Protein 6JBH (pdb70)

InterPro domains:
  IPR003439 ABC transporter-like, ATP-binding domain [PF00005] (40-171)
  IPR003439 ABC transporter-like, ATP-binding domain [PS50893] (22-243)
  IPR003593 AAA+ ATPase domain [SM00382] (49-235)
  IPR015860 ABC transporter, teichoic acids export TagH-like [cd03220] (5-225)
  IPR017871 ABC transporter-like, conserved site [PS00211] (144-158)
  IPR027417 P-loop containing nucleoside triphosphate hydrolase [G3DSA:3.40.50.300] (2-268)
  IPR027417 P-loop containing nucleoside triphosphate hydrolase [SSF52540] (35-234)
  IPR050683 Bacterial Polysaccharide Export ATP-binding [PTHR46743] (2-261)

Foldseek 3Di:
DLQKQWWFFWAWDFADPDDDAPPPDDPPRDDDTGTFILAGTDGDTCHLPQEAEEEEDCVSVRVVVVVVQVVPDDTPDTDMDGAQADPAFQALHQADQPAALVVSLVRVLVVLPDDPVVSVVLPPVLCVLLVPPPRRHPGPPPDDPLSSRSNSRSNRLPRPTAAYEEEAPQQVHDVVNSVVSVVSVVVSSVVRGYYYYYYHPPVVCVVPFFWYWYDDSNDTDDTDTNDPVVVVVVVVVCCVVVCVPPCVVPVVVVVVVVVVVSDD/DLQKQWWFFWAWDFADPDDDAPPPDDPPRDDDTGTFILAGTDGDTCHLPQEAEEEEDCVSVRVVVVVVQVVPDDTPDTDMDGAQADPAFQALHQADQPAALVVSLVRVLVVLPDDPVVSVVLPPVLCVLLVPPPRRHPGPPPDDPLSSRSNSRSNRLPRPTAAYEEEAPQQVHDVVNSVVSVVSVVVSSVVRGYYYYYYHPPVVCVVPFFWYWYDDSNDTDDTDTNDPVVVVVVVVVCCVVVCVPPCVVPVVVVVVVVVVVSDD/DDPLVVLVVQCVVCVVVLPPCLCVVVCVPQHPPDPDGDCLQVVVVVVLVVLCVVQCVVPVDVAPPDPDGGVLLQVLLVLLLSLQLVLLLCLLCQQVPCPVVVVVDDGACLSRSLSPSVSCVVSCVVNVVPVLVVVCPPPDRQPPVDLPPPVLVVLSSLQRSLLSLCSHLVCLVPVCCSVVVNCVSVVVPPLAPSRDDLVPDDPPVSVVSCLPVSNVSSVVSSCSPPNPRPPCVVPVVCVVVSVVVSVVSSRVSSVSCVVCVPPSPVD/DDLLVVLVVQCVVCVVVLPPCLCVVVCVPQHPPDPDGDCLQVVVVVVLVVLCVVQCVVPVDVAPPDPDGGVLLQVLLVLLLSLQLVLLLCLLCQQVPCPVVVVVDDGACLSRSLSPSVSCVVSCVVNVVPVLVVVCPPPDRQPPVDLPPPVLVVLSSLQRSLLSLCSHLVCLVPVCCSVVVNCVSVVVVPLAPSRDDLVPDDPPVSVVSCLPVSNVSSVVSSCSPPNPRPPCVVPVVCVVVSVVVSVVSSRVSSVSCVVCVPPSPVD

B-factor: mean 102.78, std 26.48, range [62.21, 234.4]

Structure (mmCIF, N/CA/C/O backbone):
data_6JBH
#
_entry.id   6JBH
#
_cell.length_a   1
_cell.length_b   1
_cell.length_c   1
_cell.angle_alpha   90.00
_cell.angle_beta   90.00
_cell.angle_gamma   90.00
#
_symmetry.space_group_name_H-M   'P 1'
#
loop_
_entity.id
_entity.type
_entity.pdbx_description
1 polymer TarH
2 polymer TarG
#
loop_
_atom_site.group_PDB
_atom_site.id
_atom_site.type_symbol
_atom_site.label_atom_id
_atom_site.label_alt_id
_atom_site.label_comp_id
_atom_site.label_asym_id
_atom_site.label_entity_id
_atom_site.label_seq_id
_atom_site.pdbx_PDB_ins_code
_atom_site.Cartn_x
_atom_site.Cartn_y
_atom_site.Cartn_z
_atom_site.occupancy
_atom_site.B_iso_or_equiv
_atom_site.auth_seq_id
_atom_site.auth_comp_id
_atom_site.auth_asym_id
_atom_site.auth_atom_id
_atom_site.pdbx_PDB_model_num
ATOM 1 N N . GLU A 1 2 ? 169.739 143.519 168.339 1.00 142.72 2 GLU A N 1
ATOM 2 C CA . GLU A 1 2 ? 170.187 144.138 169.578 1.00 142.72 2 GLU A CA 1
ATOM 3 C C . GLU A 1 2 ? 169.147 145.180 169.988 1.00 142.72 2 GLU A C 1
ATOM 4 O O . GLU A 1 2 ? 168.808 146.059 169.189 1.00 142.72 2 GLU A O 1
ATOM 10 N N . HIS A 1 3 ? 168.604 144.994 171.201 1.00 138.72 3 HIS A N 1
ATOM 11 C CA . HIS A 1 3 ? 167.526 145.763 171.847 1.00 138.72 3 HIS A CA 1
ATOM 12 C C . HIS A 1 3 ? 166.151 145.528 171.211 1.00 138.72 3 HIS A C 1
ATOM 13 O O . HIS A 1 3 ? 165.147 146.113 171.628 1.00 138.72 3 HIS A O 1
ATOM 20 N N . ALA A 1 4 ? 166.131 144.697 170.171 1.00 131.37 4 ALA A N 1
ATOM 21 C CA . ALA A 1 4 ? 165.015 143.913 169.626 1.00 131.37 4 ALA A CA 1
ATOM 22 C C . ALA A 1 4 ? 163.998 144.757 168.850 1.00 131.37 4 ALA A C 1
ATOM 23 O O . ALA A 1 4 ? 163.215 144.167 168.102 1.00 131.37 4 ALA A O 1
ATOM 25 N N . VAL A 1 5 ? 164.022 146.089 168.950 1.00 126.60 5 VAL A N 1
ATOM 26 C CA . VAL A 1 5 ? 163.399 146.999 167.982 1.00 126.60 5 VAL A CA 1
ATOM 27 C C . VAL A 1 5 ? 164.246 148.262 167.933 1.00 126.60 5 VAL A C 1
ATOM 28 O O . VAL A 1 5 ? 164.892 148.638 168.916 1.00 126.60 5 VAL A O 1
ATOM 32 N N . ILE A 1 6 ? 164.233 148.929 166.781 1.00 126.47 6 ILE A N 1
ATOM 33 C CA . ILE A 1 6 ? 164.872 150.235 166.623 1.00 126.47 6 ILE A CA 1
ATOM 34 C C . ILE A 1 6 ? 163.756 151.183 166.177 1.00 126.47 6 ILE A C 1
ATOM 35 O O . ILE A 1 6 ? 163.936 152.012 165.279 1.00 126.47 6 ILE A O 1
ATOM 40 N N . VAL A 1 7 ? 162.558 150.987 166.737 1.00 120.52 7 VAL A N 1
ATOM 41 C CA . VAL A 1 7 ? 161.384 151.804 166.419 1.00 120.52 7 VAL A CA 1
ATOM 42 C C . VAL A 1 7 ? 161.649 153.259 166.779 1.00 120.52 7 VAL A C 1
ATOM 43 O O . VAL A 1 7 ? 161.945 153.579 167.935 1.00 120.52 7 VAL A O 1
ATOM 47 N N . GLU A 1 8 ? 161.548 154.142 165.789 1.00 125.40 8 GLU A N 1
ATOM 48 C CA . GLU A 1 8 ? 161.860 155.552 165.981 1.00 125.40 8 GLU A CA 1
ATOM 49 C C . GLU A 1 8 ? 161.000 156.429 165.074 1.00 125.40 8 GLU A C 1
ATOM 50 O O . GLU A 1 8 ? 161.063 156.327 163.842 1.00 125.40 8 GLU A O 1
ATOM 56 N N . ASN A 1 9 ? 160.171 157.271 165.708 1.00 123.21 9 ASN A N 1
ATOM 57 C CA . ASN A 1 9 ? 159.439 158.376 165.080 1.00 123.21 9 ASN A CA 1
ATOM 58 C C . ASN A 1 9 ? 158.536 157.915 163.942 1.00 123.21 9 ASN A C 1
ATOM 59 O O . ASN A 1 9 ? 158.525 158.502 162.859 1.00 123.21 9 ASN A O 1
ATOM 64 N N . VAL A 1 10 ? 157.783 156.855 164.187 1.00 114.45 10 VAL A N 1
ATOM 65 C CA . VAL A 1 10 ? 157.044 156.197 163.120 1.00 114.45 10 VAL A CA 1
ATOM 66 C C . VAL A 1 10 ? 155.744 156.943 162.869 1.00 114.45 10 VAL A C 1
ATOM 67 O O . VAL A 1 10 ? 154.979 157.220 163.800 1.00 114.45 10 VAL A O 1
ATOM 71 N N . THR A 1 11 ? 155.503 157.290 161.611 1.00 106.93 11 THR A N 1
ATOM 72 C CA . THR A 1 11 ? 154.242 157.861 161.174 1.00 106.93 11 THR A CA 1
ATOM 73 C C . THR A 1 11 ? 153.702 157.052 160.007 1.00 106.93 11 THR A C 1
ATOM 74 O O . THR A 1 11 ? 154.465 156.541 159.184 1.00 106.93 11 THR A O 1
ATOM 78 N N . LYS A 1 12 ? 152.381 156.948 159.930 1.00 93.68 12 LYS A N 1
ATOM 79 C CA . LYS A 1 12 ? 151.746 156.275 158.810 1.00 93.68 12 LYS A CA 1
ATOM 80 C C . LYS A 1 12 ? 150.440 156.975 158.485 1.00 93.68 12 LYS A C 1
ATOM 81 O O . LYS A 1 12 ? 149.680 157.335 159.387 1.00 93.68 12 LYS A O 1
ATOM 87 N N . LYS A 1 13 ? 150.191 157.172 157.193 1.00 90.54 13 LYS A N 1
ATOM 88 C CA . LYS A 1 13 ? 148.994 157.856 156.725 1.00 90.54 13 LYS A CA 1
ATOM 89 C C . LYS A 1 13 ? 148.469 157.197 155.458 1.00 90.54 13 LYS A C 1
ATOM 90 O O . LYS A 1 13 ? 149.181 157.100 154.455 1.00 90.54 13 LYS A O 1
ATOM 96 N N . TYR A 1 14 ? 147.238 156.701 155.515 1.00 82.15 14 TYR A N 1
ATOM 97 C CA . TYR A 1 14 ? 146.471 156.409 154.314 1.00 82.15 14 TYR A CA 1
ATOM 98 C C . TYR A 1 14 ? 145.314 157.394 154.296 1.00 82.15 14 TYR A C 1
ATOM 99 O O . TYR A 1 14 ? 144.533 157.452 155.250 1.00 82.15 14 TYR A O 1
ATOM 108 N N . LYS A 1 15 ? 145.235 158.196 153.239 1.00 111.09 15 LYS A N 1
ATOM 109 C CA . LYS A 1 15 ? 144.497 159.450 153.287 1.00 111.09 15 LYS A CA 1
ATOM 110 C C . LYS A 1 15 ? 143.074 159.313 152.760 1.00 111.09 15 LYS A C 1
ATOM 111 O O . LYS A 1 15 ? 142.716 158.350 152.081 1.00 111.09 15 LYS A O 1
ATOM 117 N N . LEU A 1 16 ? 142.274 160.330 153.066 1.00 118.02 16 LEU A N 1
ATOM 118 C CA . LEU A 1 16 ? 140.831 160.268 152.900 1.00 118.02 16 LEU A CA 1
ATOM 119 C C . LEU A 1 16 ? 140.438 160.681 151.490 1.00 118.02 16 LEU A C 1
ATOM 120 O O . LEU A 1 16 ? 140.900 161.704 150.978 1.00 118.02 16 LEU A O 1
ATOM 125 N N . PHE A 1 17 ? 139.538 159.908 150.888 1.00 127.23 17 PHE A N 1
ATOM 126 C CA . PHE A 1 17 ? 138.966 160.197 149.573 1.00 127.23 17 PHE A CA 1
ATOM 127 C C . PHE A 1 17 ? 137.449 160.257 149.715 1.00 127.23 17 PHE A C 1
ATOM 128 O O . PHE A 1 17 ? 136.791 159.220 149.834 1.00 127.23 17 PHE A O 1
ATOM 136 N N . LYS A 1 18 ? 136.899 161.475 149.684 1.00 140.58 18 LYS A N 1
ATOM 137 C CA . LYS A 1 18 ? 135.474 161.670 149.943 1.00 140.58 18 LYS A CA 1
ATOM 138 C C . LYS A 1 18 ? 134.617 161.137 148.802 1.00 140.58 18 LYS A C 1
ATOM 139 O O . LYS A 1 18 ? 133.463 160.749 149.017 1.00 140.58 18 LYS A O 1
ATOM 145 N N . ARG A 1 19 ? 135.172 161.074 147.603 1.00 153.32 19 ARG A N 1
ATOM 146 C CA . ARG A 1 19 ? 134.499 160.577 146.413 1.00 153.32 19 ARG A CA 1
ATOM 147 C C . ARG A 1 19 ? 135.235 159.332 145.924 1.00 153.32 19 ARG A C 1
ATOM 148 O O . ARG A 1 19 ? 136.024 158.724 146.656 1.00 153.32 19 ARG A O 1
ATOM 156 N N . THR A 1 20 ? 134.935 158.938 144.685 1.00 153.62 20 THR A N 1
ATOM 157 C CA . THR A 1 20 ? 135.507 157.756 144.051 1.00 153.62 20 THR A CA 1
ATOM 158 C C . THR A 1 20 ? 137.032 157.867 143.912 1.00 153.62 20 THR A C 1
ATOM 159 O O . THR A 1 20 ? 137.649 158.901 144.193 1.00 153.62 20 THR A O 1
ATOM 163 N N . SER A 1 21 ? 137.633 156.774 143.438 1.00 155.34 21 SER A N 1
ATOM 164 C CA . SER A 1 21 ? 139.067 156.537 143.553 1.00 155.34 21 SER A CA 1
ATOM 165 C C . SER A 1 21 ? 139.877 157.483 142.661 1.00 155.34 21 SER A C 1
ATOM 166 O O . SER A 1 21 ? 139.335 158.343 141.959 1.00 155.34 21 SER A O 1
ATOM 169 N N . GLU A 1 22 ? 141.200 157.275 142.683 1.00 158.65 22 GLU A N 1
ATOM 170 C CA . GLU A 1 22 ? 142.206 158.258 142.277 1.00 158.65 22 GLU A CA 1
ATOM 171 C C . GLU A 1 22 ? 142.058 158.663 140.813 1.00 158.65 22 GLU A C 1
ATOM 172 O O . GLU A 1 22 ? 141.442 157.962 140.006 1.00 158.65 22 GLU A O 1
ATOM 178 N N . ARG A 1 23 ? 142.647 159.823 140.491 1.00 167.24 23 ARG A N 1
ATOM 179 C CA . ARG A 1 23 ? 142.332 160.611 139.290 1.00 167.24 23 ARG A CA 1
ATOM 180 C C . ARG A 1 23 ? 140.832 160.880 139.195 1.00 167.24 23 ARG A C 1
ATOM 181 O O . ARG A 1 23 ? 140.235 160.855 138.117 1.00 167.24 23 ARG A O 1
ATOM 189 N N . LEU A 1 24 ? 140.220 161.143 140.354 1.00 178.57 24 LEU A N 1
ATOM 190 C CA . LEU A 1 24 ? 138.816 161.536 140.411 1.00 178.57 24 LEU A CA 1
ATOM 191 C C . LEU A 1 24 ? 138.606 162.929 139.834 1.00 178.57 24 LEU A C 1
ATOM 192 O O . LEU A 1 24 ? 137.516 163.240 139.341 1.00 178.57 24 LEU A O 1
ATOM 197 N N . LEU A 1 25 ? 139.635 163.776 139.890 1.00 198.12 25 LEU A N 1
ATOM 198 C CA . LEU A 1 25 ? 139.566 165.116 139.325 1.00 198.12 25 LEU A CA 1
ATOM 199 C C . LEU A 1 25 ? 140.875 165.530 138.663 1.00 198.12 25 LEU A C 1
ATOM 200 O O . LEU A 1 25 ? 141.029 166.708 138.316 1.00 198.12 25 LEU A O 1
ATOM 205 N N . ASP A 1 26 ? 141.809 164.607 138.466 1.00 209.14 26 ASP A N 1
ATOM 206 C CA . ASP A 1 26 ? 143.196 164.963 138.218 1.00 209.14 26 ASP A CA 1
ATOM 207 C C . ASP A 1 26 ? 143.490 165.129 136.727 1.00 209.14 26 ASP A C 1
ATOM 208 O O . ASP A 1 26 ? 142.701 164.762 135.853 1.00 209.14 26 ASP A O 1
ATOM 213 N N . MET A 1 27 ? 144.656 165.705 136.456 1.00 228.34 27 MET A N 1
ATOM 214 C CA . MET A 1 27 ? 145.181 166.019 135.134 1.00 228.34 27 MET A CA 1
ATOM 215 C C . MET A 1 27 ? 146.492 165.229 134.986 1.00 228.34 27 MET A C 1
ATOM 216 O O . MET A 1 27 ? 146.754 164.303 135.762 1.00 228.34 27 MET A O 1
ATOM 221 N N . ILE A 1 28 ? 147.291 165.561 133.960 1.00 230.21 28 ILE A N 1
ATOM 222 C CA . ILE A 1 28 ? 148.596 164.934 133.723 1.00 230.21 28 ILE A CA 1
ATOM 223 C C . ILE A 1 28 ? 149.537 165.099 134.922 1.00 230.21 28 ILE A C 1
ATOM 224 O O . ILE A 1 28 ? 150.403 164.245 135.162 1.00 230.21 28 ILE A O 1
ATOM 229 N N . LEU A 1 29 ? 149.367 166.163 135.708 1.00 229.02 29 LEU A N 1
ATOM 230 C CA . LEU A 1 29 ? 150.067 166.270 136.983 1.00 229.02 29 LEU A CA 1
ATOM 231 C C . LEU A 1 29 ? 149.527 165.220 137.948 1.00 229.02 29 LEU A C 1
ATOM 232 O O . LEU A 1 29 ? 148.313 165.163 138.176 1.00 229.02 29 LEU A O 1
ATOM 237 N N . PRO A 1 30 ? 150.387 164.376 138.531 1.00 227.62 30 PRO A N 1
ATOM 238 C CA . PRO A 1 30 ? 149.900 163.242 139.335 1.00 227.62 30 PRO A CA 1
ATOM 239 C C . PRO A 1 30 ? 149.321 163.617 140.694 1.00 227.62 30 PRO A C 1
ATOM 240 O O . PRO A 1 30 ? 148.884 162.716 141.421 1.00 227.62 30 PRO A O 1
ATOM 244 N N . GLY A 1 31 ? 149.303 164.894 141.066 1.00 218.42 31 GLY A N 1
ATOM 245 C CA . GLY A 1 31 ? 148.769 165.275 142.361 1.00 218.42 31 GLY A CA 1
ATOM 246 C C . GLY A 1 31 ? 147.254 165.176 142.399 1.00 218.42 31 GLY A C 1
ATOM 247 O O . GLY A 1 31 ? 146.561 165.499 141.433 1.00 218.42 31 GLY A O 1
ATOM 248 N N . GLY A 1 32 ? 146.739 164.713 143.538 1.00 202.63 32 GLY A N 1
ATOM 249 C CA . GLY A 1 32 ? 145.319 164.601 143.768 1.00 202.63 32 GLY A CA 1
ATOM 250 C C . GLY A 1 32 ? 144.842 165.562 144.848 1.00 202.63 32 GLY A C 1
ATOM 251 O O . GLY A 1 32 ? 145.624 166.184 145.566 1.00 202.63 32 GLY A O 1
ATOM 252 N N . TYR A 1 33 ? 143.520 165.670 144.952 1.00 187.87 33 TYR A N 1
ATOM 253 C CA . TYR A 1 33 ? 142.861 166.555 145.911 1.00 187.87 33 TYR A CA 1
ATOM 254 C C . TYR A 1 33 ? 142.050 165.693 146.876 1.00 187.87 33 TYR A C 1
ATOM 255 O O . TYR A 1 33 ? 140.867 165.428 146.651 1.00 187.87 33 TYR A O 1
ATOM 264 N N . GLY A 1 34 ? 142.701 165.250 147.955 1.00 154.33 34 GLY A N 1
ATOM 265 C CA . GLY A 1 34 ? 142.044 164.472 148.978 1.00 154.33 34 GLY A CA 1
ATOM 266 C C . GLY A 1 34 ? 142.458 164.955 150.356 1.00 154.33 34 GLY A C 1
ATOM 267 O O . GLY A 1 34 ? 143.503 165.584 150.530 1.00 154.33 34 GLY A O 1
ATOM 268 N N . GLU A 1 35 ? 141.623 164.642 151.335 1.00 127.31 35 GLU A N 1
ATOM 269 C CA . GLU A 1 35 ? 141.810 165.138 152.688 1.00 127.31 35 GLU A CA 1
ATOM 270 C C . GLU A 1 35 ? 142.824 164.266 153.413 1.00 127.31 35 GLU A C 1
ATOM 271 O O . GLU A 1 35 ? 142.840 163.043 153.249 1.00 127.31 35 GLU A O 1
ATOM 277 N N . ASP A 1 36 ? 143.679 164.908 154.200 1.00 118.48 36 ASP A N 1
ATOM 278 C CA . ASP A 1 36 ? 144.753 164.204 154.880 1.00 118.48 36 ASP A CA 1
ATOM 279 C C . ASP A 1 36 ? 144.233 163.484 156.119 1.00 118.48 36 ASP A C 1
ATOM 280 O O . ASP A 1 36 ? 143.314 163.959 156.788 1.00 118.48 36 ASP A O 1
ATOM 285 N N . PHE A 1 37 ? 144.833 162.334 156.431 1.00 108.07 37 PHE A N 1
ATOM 286 C CA . PHE A 1 37 ? 144.499 161.605 157.652 1.00 108.07 37 PHE A CA 1
ATOM 287 C C . PHE A 1 37 ? 145.683 160.765 158.097 1.00 108.07 37 PHE A C 1
ATOM 288 O O . PHE A 1 37 ? 146.081 159.832 157.394 1.00 108.07 37 PHE A O 1
ATOM 296 N N . TYR A 1 38 ? 146.224 161.079 159.266 1.00 105.72 38 TYR A N 1
ATOM 297 C CA . TYR A 1 38 ? 147.270 160.264 159.855 1.00 105.72 38 TYR A CA 1
ATOM 298 C C . TYR A 1 38 ? 146.656 159.095 160.612 1.00 105.72 38 TYR A C 1
ATOM 299 O O . TYR A 1 38 ? 145.470 159.092 160.939 1.00 105.72 38 TYR A O 1
ATOM 308 N N . ALA A 1 39 ? 147.484 158.086 160.876 1.00 103.86 39 ALA A N 1
ATOM 309 C CA . ALA A 1 39 ? 147.058 156.948 161.681 1.00 103.86 39 ALA A CA 1
ATOM 310 C C . ALA A 1 39 ? 148.086 156.639 162.757 1.00 103.86 39 ALA A C 1
ATOM 311 O O . ALA A 1 39 ? 147.748 156.089 163.808 1.00 103.86 39 ALA A O 1
ATOM 313 N N . LEU A 1 40 ? 149.345 156.975 162.500 1.00 103.02 40 LEU A N 1
ATOM 314 C CA . LEU A 1 40 ? 150.402 156.891 163.494 1.00 103.02 40 LEU A CA 1
ATOM 315 C C . LEU A 1 40 ? 151.217 158.171 163.450 1.00 103.02 40 LEU A C 1
ATOM 316 O O . LEU A 1 40 ? 151.369 158.787 162.395 1.00 103.02 40 LEU A O 1
ATOM 321 N N . ARG A 1 41 ? 151.711 158.592 164.613 1.00 120.87 41 ARG A N 1
ATOM 322 C CA . ARG A 1 41 ? 152.418 159.864 164.737 1.00 120.87 41 ARG A CA 1
ATOM 323 C C . ARG A 1 41 ? 153.549 159.699 165.739 1.00 120.87 41 ARG A C 1
ATOM 324 O O . ARG A 1 41 ? 153.291 159.639 166.945 1.00 120.87 41 ARG A O 1
ATOM 332 N N . ASN A 1 42 ? 154.782 159.612 165.232 1.00 119.50 42 ASN A N 1
ATOM 333 C CA . ASN A 1 42 ? 156.014 159.824 166.000 1.00 119.50 42 ASN A CA 1
ATOM 334 C C . ASN A 1 42 ? 156.172 158.809 167.132 1.00 119.50 42 ASN A C 1
ATOM 335 O O . ASN A 1 42 ? 156.271 159.157 168.308 1.00 119.50 42 ASN A O 1
ATOM 340 N N . VAL A 1 43 ? 156.187 157.539 166.757 1.00 119.97 43 VAL A N 1
ATOM 341 C CA . VAL A 1 43 ? 156.257 156.446 167.715 1.00 119.97 43 VAL A CA 1
ATOM 342 C C . VAL A 1 43 ? 157.699 155.971 167.808 1.00 119.97 43 VAL A C 1
ATOM 343 O O . VAL A 1 43 ? 158.341 155.701 166.785 1.00 119.97 43 VAL A O 1
ATOM 347 N N . SER A 1 44 ? 158.214 155.880 169.032 1.00 117.45 44 SER A N 1
ATOM 348 C CA . SER A 1 44 ? 159.598 155.495 169.272 1.00 117.45 44 SER A CA 1
ATOM 349 C C . SER A 1 44 ? 159.661 154.727 170.580 1.00 117.45 44 SER A C 1
ATOM 350 O O . SER A 1 44 ? 159.343 155.284 171.633 1.00 117.45 44 SER A O 1
ATOM 353 N N . PHE A 1 45 ? 160.070 153.463 170.525 1.00 107.19 45 PHE A N 1
ATOM 354 C CA . PHE A 1 45 ? 160.240 152.692 171.747 1.00 107.19 45 PHE A CA 1
ATOM 355 C C . PHE A 1 45 ? 161.296 151.620 171.527 1.00 107.19 45 PHE A C 1
ATOM 356 O O . PHE A 1 45 ? 161.774 151.404 170.412 1.00 107.19 45 PHE A O 1
ATOM 364 N N . THR A 1 46 ? 161.643 150.942 172.613 1.00 122.89 46 THR A N 1
ATOM 365 C CA . THR A 1 46 ? 162.688 149.933 172.635 1.00 122.89 46 THR A CA 1
ATOM 366 C C . THR A 1 46 ? 162.132 148.689 173.327 1.00 122.89 46 THR A C 1
ATOM 367 O O . THR A 1 46 ? 161.247 148.779 174.180 1.00 122.89 46 THR A O 1
ATOM 371 N N . ALA A 1 47 ? 162.640 147.516 172.948 1.00 132.63 47 ALA A N 1
ATOM 372 C CA . ALA A 1 47 ? 162.131 146.258 173.485 1.00 132.63 47 ALA A CA 1
ATOM 373 C C . ALA A 1 47 ? 163.163 145.418 174.215 1.00 132.63 47 ALA A C 1
ATOM 374 O O . ALA A 1 47 ? 162.786 144.364 174.732 1.00 132.63 47 ALA A O 1
ATOM 376 N N . ASP A 1 48 ? 164.447 145.807 174.181 1.00 136.76 48 ASP A N 1
ATOM 377 C CA . ASP A 1 48 ? 165.606 145.334 174.969 1.00 136.76 48 ASP A CA 1
ATOM 378 C C . ASP A 1 48 ? 165.615 143.832 175.276 1.00 136.76 48 ASP A C 1
ATOM 379 O O . ASP A 1 48 ? 165.895 143.407 176.400 1.00 136.76 48 ASP A O 1
ATOM 384 N N . LYS A 1 49 ? 165.239 143.049 174.248 1.00 123.81 49 LYS A N 1
ATOM 385 C CA . LYS A 1 49 ? 165.115 141.588 174.149 1.00 123.81 49 LYS A CA 1
ATOM 386 C C . LYS A 1 49 ? 163.902 141.052 174.917 1.00 123.81 49 LYS A C 1
ATOM 387 O O . LYS A 1 49 ? 163.418 139.955 174.617 1.00 123.81 49 LYS A O 1
ATOM 393 N N . GLY A 1 50 ? 163.340 141.871 175.815 1.00 122.43 50 GLY A N 1
ATOM 394 C CA . GLY A 1 50 ? 162.061 141.712 176.491 1.00 122.43 50 GLY A CA 1
ATOM 395 C C . GLY A 1 50 ? 161.695 140.342 177.013 1.00 122.43 50 GLY A C 1
ATOM 396 O O . GLY A 1 50 ? 162.565 139.511 177.286 1.00 122.43 50 GLY A O 1
ATOM 397 N N . ASP A 1 51 ? 160.398 140.115 177.192 1.00 118.97 51 ASP A N 1
ATOM 398 C CA . ASP A 1 51 ? 159.815 138.797 177.007 1.00 118.97 51 ASP A CA 1
ATOM 399 C C . ASP A 1 51 ? 158.543 138.920 176.186 1.00 118.97 51 ASP A C 1
ATOM 400 O O . ASP A 1 51 ? 158.327 138.151 175.246 1.00 118.97 51 ASP A O 1
ATOM 405 N N . VAL A 1 52 ? 157.733 139.929 176.492 1.00 102.25 52 VAL A N 1
ATOM 406 C CA . VAL A 1 52 ? 156.373 140.023 175.981 1.00 102.25 52 VAL A CA 1
ATOM 407 C C . VAL A 1 52 ? 155.850 141.433 176.224 1.00 102.25 52 VAL A C 1
ATOM 408 O O . VAL A 1 52 ? 156.121 142.044 177.261 1.00 102.25 52 VAL A O 1
ATOM 412 N N . ILE A 1 53 ? 155.137 141.972 175.237 1.00 102.38 53 ILE A N 1
ATOM 413 C CA . ILE A 1 53 ? 154.560 143.307 175.331 1.00 102.38 53 ILE A CA 1
ATOM 414 C C . ILE A 1 53 ? 153.094 143.232 174.941 1.00 102.38 53 ILE A C 1
ATOM 415 O O . ILE A 1 53 ? 152.766 142.812 173.827 1.00 102.38 53 ILE A O 1
ATOM 420 N N . GLY A 1 54 ? 152.219 143.642 175.847 1.00 91.83 54 GLY A N 1
ATOM 421 C CA . GLY A 1 54 ? 150.828 143.791 175.499 1.00 91.83 54 GLY A CA 1
ATOM 422 C C . GLY A 1 54 ? 150.541 145.127 174.844 1.00 91.83 54 GLY A C 1
ATOM 423 O O . GLY A 1 54 ? 151.269 146.100 175.012 1.00 91.83 54 GLY A O 1
ATOM 424 N N . ILE A 1 55 ? 149.469 145.165 174.058 1.00 82.00 55 ILE A N 1
ATOM 425 C CA . ILE A 1 55 ? 149.009 146.380 173.394 1.00 82.00 55 ILE A CA 1
ATOM 426 C C . ILE A 1 55 ? 147.507 146.476 173.604 1.00 82.00 55 ILE A C 1
ATOM 427 O O . ILE A 1 55 ? 146.771 145.561 173.222 1.00 82.00 55 ILE A O 1
ATOM 432 N N . VAL A 1 56 ? 147.048 147.569 174.210 1.00 83.64 56 VAL A N 1
ATOM 433 C CA . VAL A 1 56 ? 145.642 147.757 174.535 1.00 83.64 56 VAL A CA 1
ATOM 434 C C . VAL A 1 56 ? 145.188 149.113 174.013 1.00 83.64 56 VAL A C 1
ATOM 435 O O . VAL A 1 56 ? 145.931 149.826 173.346 1.00 83.64 56 VAL A O 1
ATOM 439 N N . GLY A 1 57 ? 143.942 149.458 174.326 1.00 91.01 57 GLY A N 1
ATOM 440 C CA . GLY A 1 57 ? 143.421 150.775 174.022 1.00 91.01 57 GLY A CA 1
ATOM 441 C C . GLY A 1 57 ? 141.999 150.752 173.505 1.00 91.01 57 GLY A C 1
ATOM 442 O O . GLY A 1 57 ? 141.141 150.058 174.054 1.00 91.01 57 GLY A O 1
ATOM 443 N N . VAL A 1 58 ? 141.737 151.514 172.448 1.00 82.02 58 VAL A N 1
ATOM 444 C CA . VAL A 1 58 ? 140.453 151.524 171.758 1.00 82.02 58 VAL A CA 1
ATOM 445 C C . VAL A 1 58 ? 140.741 151.282 170.284 1.00 82.02 58 VAL A C 1
ATOM 446 O O . VAL A 1 58 ? 141.669 151.883 169.732 1.00 82.02 58 VAL A O 1
ATOM 450 N N . ASN A 1 59 ? 139.947 150.417 169.633 1.00 77.15 59 ASN A N 1
ATOM 451 C CA . ASN A 1 59 ? 140.223 150.018 168.253 1.00 77.15 59 ASN A CA 1
ATOM 452 C C . ASN A 1 59 ? 139.817 151.084 167.233 1.00 77.15 59 ASN A C 1
ATOM 453 O O . ASN A 1 59 ? 139.810 150.816 166.029 1.00 77.15 59 ASN A O 1
ATOM 458 N N . GLY A 1 60 ? 139.485 152.293 167.684 1.00 79.55 60 GLY A N 1
ATOM 459 C CA . GLY A 1 60 ? 139.543 153.439 166.800 1.00 79.55 60 GLY A CA 1
ATOM 460 C C . GLY A 1 60 ? 140.954 153.738 166.334 1.00 79.55 60 GLY A C 1
ATOM 461 O O . GLY A 1 60 ? 141.149 154.309 165.259 1.00 79.55 60 GLY A O 1
ATOM 462 N N . SER A 1 61 ? 141.955 153.354 167.123 1.00 74.00 61 SER A N 1
ATOM 463 C CA . SER A 1 61 ? 143.347 153.475 166.732 1.00 74.00 61 SER A CA 1
ATOM 464 C C . SER A 1 61 ? 143.851 152.273 165.944 1.00 74.00 61 SER A C 1
ATOM 465 O O . SER A 1 61 ? 145.067 152.108 165.812 1.00 74.00 61 SER A O 1
ATOM 468 N N . GLY A 1 62 ? 142.954 151.413 165.451 1.00 72.54 62 GLY A N 1
ATOM 469 C CA . GLY A 1 62 ? 143.304 150.349 164.525 1.00 72.54 62 GLY A CA 1
ATOM 470 C C . GLY A 1 62 ? 144.070 149.191 165.128 1.00 72.54 62 GLY A C 1
ATOM 471 O O . GLY A 1 62 ? 143.674 148.033 164.970 1.00 72.54 62 GLY A O 1
ATOM 472 N N . LYS A 1 63 ? 145.247 149.495 165.694 1.00 77.29 63 LYS A N 1
ATOM 473 C CA . LYS A 1 63 ? 146.100 148.659 166.546 1.00 77.29 63 LYS A CA 1
ATOM 474 C C . LYS A 1 63 ? 146.771 147.507 165.820 1.00 77.29 63 LYS A C 1
ATOM 475 O O . LYS A 1 63 ? 147.731 146.925 166.329 1.00 77.29 63 LYS A O 1
ATOM 481 N N . SER A 1 64 ? 146.299 147.194 164.627 1.00 81.14 64 SER A N 1
ATOM 482 C CA . SER A 1 64 ? 146.919 146.187 163.801 1.00 81.14 64 SER A CA 1
ATOM 483 C C . SER A 1 64 ? 147.924 146.811 162.867 1.00 81.14 64 SER A C 1
ATOM 484 O O . SER A 1 64 ? 148.811 146.110 162.371 1.00 81.14 64 SER A O 1
ATOM 487 N N . THR A 1 65 ? 147.783 148.116 162.634 1.00 80.50 65 THR A N 1
ATOM 488 C CA . THR A 1 65 ? 148.766 148.871 161.877 1.00 80.50 65 THR A CA 1
ATOM 489 C C . THR A 1 65 ? 150.125 148.809 162.546 1.00 80.50 65 THR A C 1
ATOM 490 O O . THR A 1 65 ? 151.123 148.469 161.909 1.00 80.50 65 THR A O 1
ATOM 494 N N . LEU A 1 66 ? 150.172 149.083 163.850 1.00 81.79 66 LEU A N 1
ATOM 495 C CA . LEU A 1 66 ? 151.440 149.058 164.569 1.00 81.79 66 LEU A CA 1
ATOM 496 C C . LEU A 1 66 ? 152.009 147.651 164.659 1.00 81.79 66 LEU A C 1
ATOM 497 O O . LEU A 1 66 ? 153.230 147.480 164.719 1.00 81.79 66 LEU A O 1
ATOM 502 N N . SER A 1 67 ? 151.147 146.638 164.615 1.00 79.24 67 SER A N 1
ATOM 503 C CA . SER A 1 67 ? 151.621 145.263 164.643 1.00 79.24 67 SER A CA 1
ATOM 504 C C . SER A 1 67 ? 152.356 144.912 163.360 1.00 79.24 67 SER A C 1
ATOM 505 O O . SER A 1 67 ? 153.546 144.586 163.381 1.00 79.24 67 SER A O 1
ATOM 508 N N . ASN A 1 68 ? 151.672 145.003 162.223 1.00 80.86 68 ASN A N 1
ATOM 509 C CA . ASN A 1 68 ? 152.257 144.482 160.999 1.00 80.86 68 ASN A CA 1
ATOM 510 C C . ASN A 1 68 ? 153.290 145.413 160.375 1.00 80.86 68 ASN A C 1
ATOM 511 O O . ASN A 1 68 ? 153.940 145.019 159.400 1.00 80.86 68 ASN A O 1
ATOM 516 N N . ILE A 1 69 ? 153.450 146.629 160.900 1.00 79.10 69 ILE A N 1
ATOM 517 C CA . ILE A 1 69 ? 154.688 147.369 160.673 1.00 79.10 69 ILE A CA 1
ATOM 518 C C . ILE A 1 69 ? 155.869 146.577 161.209 1.00 79.10 69 ILE A C 1
ATOM 519 O O . ILE A 1 69 ? 156.875 146.378 160.517 1.00 79.10 69 ILE A O 1
ATOM 524 N N . ILE A 1 70 ? 155.748 146.088 162.445 1.00 81.42 70 ILE A N 1
ATOM 525 C CA . ILE A 1 70 ? 156.825 145.333 163.070 1.00 81.42 70 ILE A CA 1
ATOM 526 C C . ILE A 1 70 ? 156.979 143.976 162.400 1.00 81.42 70 ILE A C 1
ATOM 527 O O . ILE A 1 70 ? 158.085 143.429 162.324 1.00 81.42 70 ILE A O 1
ATOM 532 N N . ALA A 1 71 ? 155.898 143.445 161.829 1.00 88.51 71 ALA A N 1
ATOM 533 C CA . ALA A 1 71 ? 156.018 142.257 160.997 1.00 88.51 71 ALA A CA 1
ATOM 534 C C . ALA A 1 71 ? 156.674 142.541 159.655 1.00 88.51 71 ALA A C 1
ATOM 535 O O . ALA A 1 71 ? 156.986 141.593 158.928 1.00 88.51 71 ALA A O 1
ATOM 537 N N . GLY A 1 72 ? 156.879 143.806 159.307 1.00 86.93 72 GLY A N 1
ATOM 538 C CA . GLY A 1 72 ? 157.601 144.149 158.099 1.00 86.93 72 GLY A CA 1
ATOM 539 C C . GLY A 1 72 ? 156.814 143.892 156.838 1.00 86.93 72 GLY A C 1
ATOM 540 O O . GLY A 1 72 ? 157.349 143.315 155.884 1.00 86.93 72 GLY A O 1
ATOM 541 N N . ILE A 1 73 ? 155.549 144.292 156.810 1.00 80.82 73 ILE A N 1
ATOM 542 C CA . ILE A 1 73 ? 154.730 144.001 155.647 1.00 80.82 73 ILE A CA 1
ATOM 543 C C . ILE A 1 73 ? 153.995 145.268 155.229 1.00 80.82 73 ILE A C 1
ATOM 544 O O . ILE A 1 73 ? 153.428 145.347 154.134 1.00 80.82 73 ILE A O 1
ATOM 549 N N . LEU A 1 74 ? 154.034 146.288 156.075 1.00 81.70 74 LEU A N 1
ATOM 550 C CA . LEU A 1 74 ? 153.639 147.583 155.568 1.00 81.70 74 LEU A CA 1
ATOM 551 C C . LEU A 1 74 ? 154.826 148.528 155.612 1.00 81.70 74 LEU A C 1
ATOM 552 O O . LEU A 1 74 ? 155.650 148.447 156.527 1.00 81.70 74 LEU A O 1
ATOM 557 N N . PRO A 1 75 ? 154.964 149.404 154.629 1.00 81.86 75 PRO A N 1
ATOM 558 C CA . PRO A 1 75 ? 156.027 150.394 154.675 1.00 81.86 75 PRO A CA 1
ATOM 559 C C . PRO A 1 75 ? 155.598 151.610 155.474 1.00 81.86 75 PRO A C 1
ATOM 560 O O . PRO A 1 75 ? 154.517 152.174 155.247 1.00 81.86 75 PRO A O 1
ATOM 564 N N . PRO A 1 76 ? 156.400 152.029 156.442 1.00 80.73 76 PRO A N 1
ATOM 565 C CA . PRO A 1 76 ? 156.098 153.274 157.144 1.00 80.73 76 PRO A CA 1
ATOM 566 C C . PRO A 1 76 ? 156.408 154.462 156.258 1.00 80.73 76 PRO A C 1
ATOM 567 O O . PRO A 1 76 ? 157.302 154.417 155.412 1.00 80.73 76 PRO A O 1
ATOM 571 N N . THR A 1 77 ? 155.640 155.534 156.447 1.00 95.62 77 THR A N 1
ATOM 572 C CA . THR A 1 77 ? 155.869 156.735 155.654 1.00 95.62 77 THR A CA 1
ATOM 573 C C . THR A 1 77 ? 157.153 157.433 156.067 1.00 95.62 77 THR A C 1
ATOM 574 O O . THR A 1 77 ? 157.894 157.936 155.217 1.00 95.62 77 THR A O 1
ATOM 578 N N . SER A 1 78 ? 157.430 157.485 157.364 1.00 99.24 78 SER A N 1
ATOM 579 C CA . SER A 1 78 ? 158.619 158.165 157.852 1.00 99.24 78 SER A CA 1
ATOM 580 C C . SER A 1 78 ? 159.079 157.487 159.128 1.00 99.24 78 SER A C 1
ATOM 581 O O . SER A 1 78 ? 158.293 157.325 160.064 1.00 99.24 78 SER A O 1
ATOM 584 N N . GLY A 1 79 ? 160.345 157.099 159.160 1.00 106.56 79 GLY A N 1
ATOM 585 C CA . GLY A 1 79 ? 160.873 156.383 160.299 1.00 106.56 79 GLY A CA 1
ATOM 586 C C . GLY A 1 79 ? 161.523 155.090 159.870 1.00 106.56 79 GLY A C 1
ATOM 587 O O . GLY A 1 79 ? 161.224 154.568 158.794 1.00 106.56 79 GLY A O 1
ATOM 588 N N . THR A 1 80 ? 162.425 154.570 160.693 1.00 120.04 80 THR A N 1
ATOM 589 C CA . THR A 1 80 ? 163.139 153.341 160.389 1.00 120.04 80 THR A CA 1
ATOM 590 C C . THR A 1 80 ? 162.906 152.341 161.505 1.00 120.04 80 THR A C 1
ATOM 591 O O . THR A 1 80 ? 162.812 152.715 162.676 1.00 120.04 80 THR A O 1
ATOM 595 N N . ILE A 1 81 ? 162.795 151.071 161.134 1.00 113.01 81 ILE A N 1
ATOM 596 C CA . ILE A 1 81 ? 162.624 149.977 162.081 1.00 113.01 81 ILE A CA 1
ATOM 597 C C . ILE A 1 81 ? 163.569 148.864 161.659 1.00 113.01 81 ILE A C 1
ATOM 598 O O . ILE A 1 81 ? 163.609 148.494 160.481 1.00 113.01 81 ILE A O 1
ATOM 603 N N . LYS A 1 82 ? 164.334 148.337 162.612 1.00 119.94 82 LYS A N 1
ATOM 604 C CA . LYS A 1 82 ? 165.317 147.295 162.341 1.00 119.94 82 LYS A CA 1
ATOM 605 C C . LYS A 1 82 ? 165.184 146.219 163.403 1.00 119.94 82 LYS A C 1
ATOM 606 O O . LYS A 1 82 ? 165.293 146.524 164.593 1.00 119.94 82 LYS A O 1
ATOM 612 N N . ILE A 1 83 ? 164.922 144.971 163.006 1.00 120.77 83 ILE A N 1
ATOM 613 C CA . ILE A 1 83 ? 164.786 143.966 164.054 1.00 120.77 83 ILE A CA 1
ATOM 614 C C . ILE A 1 83 ? 165.762 142.809 163.877 1.00 120.77 83 ILE A C 1
ATOM 615 O O . ILE A 1 83 ? 166.848 142.807 164.467 1.00 120.77 83 ILE A O 1
ATOM 620 N N . ASP A 1 84 ? 165.410 141.889 162.971 1.00 115.13 84 ASP A N 1
ATOM 621 C CA . ASP A 1 84 ? 165.876 140.502 162.931 1.00 115.13 84 ASP A CA 1
ATOM 622 C C . ASP A 1 84 ? 165.214 139.748 161.785 1.00 115.13 84 ASP A C 1
ATOM 623 O O . ASP A 1 84 ? 164.599 140.358 160.906 1.00 115.13 84 ASP A O 1
ATOM 628 N N . GLY A 1 85 ? 165.348 138.423 161.784 1.00 108.95 85 GLY A N 1
ATOM 629 C CA . GLY A 1 85 ? 164.475 137.564 161.001 1.00 108.95 85 GLY A CA 1
ATOM 630 C C . GLY A 1 85 ? 163.141 137.323 161.686 1.00 108.95 85 GLY A C 1
ATOM 631 O O . GLY A 1 85 ? 162.921 136.268 162.287 1.00 108.95 85 GLY A O 1
ATOM 632 N N . GLN A 1 86 ? 162.243 138.304 161.604 1.00 108.91 86 GLN A N 1
ATOM 633 C CA . GLN A 1 86 ? 161.008 138.332 162.373 1.00 108.91 86 GLN A CA 1
ATOM 634 C C . GLN A 1 86 ? 159.984 137.350 161.810 1.00 108.91 86 GLN A C 1
ATOM 635 O O . GLN A 1 86 ? 160.221 136.658 160.817 1.00 108.91 86 GLN A O 1
ATOM 641 N N . ALA A 1 87 ? 158.820 137.296 162.457 1.00 104.73 87 ALA A N 1
ATOM 642 C CA . ALA A 1 87 ? 157.709 136.473 162.003 1.00 104.73 87 ALA A CA 1
ATOM 643 C C . ALA A 1 87 ? 156.782 137.237 161.080 1.00 104.73 87 ALA A C 1
ATOM 644 O O . ALA A 1 87 ? 156.526 138.428 161.276 1.00 104.73 87 ALA A O 1
ATOM 646 N N . SER A 1 88 ? 156.274 136.535 160.076 1.00 100.06 88 SER A N 1
ATOM 647 C CA . SER A 1 88 ? 154.904 136.765 159.647 1.00 100.06 88 SER A CA 1
ATOM 648 C C . SER A 1 88 ? 154.031 136.406 160.839 1.00 100.06 88 SER A C 1
ATOM 649 O O . SER A 1 88 ? 154.179 135.314 161.393 1.00 100.06 88 SER A O 1
ATOM 652 N N . LEU A 1 89 ? 153.134 137.317 161.227 1.00 90.22 89 LEU A N 1
ATOM 653 C CA . LEU A 1 89 ? 152.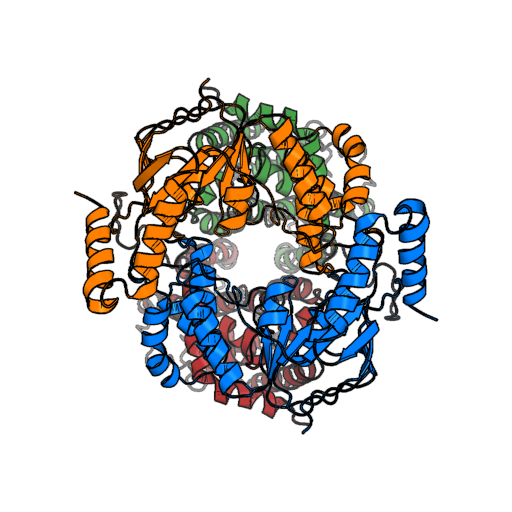637 137.411 162.597 1.00 90.22 89 LEU A CA 1
ATOM 654 C C . LEU A 1 89 ? 151.962 136.151 163.143 1.00 90.22 89 LEU A C 1
ATOM 655 O O . LEU A 1 89 ? 152.612 135.418 163.889 1.00 90.22 89 LEU A O 1
ATOM 660 N N . ILE A 1 90 ? 150.745 135.826 162.702 1.00 90.51 90 ILE A N 1
ATOM 661 C CA . ILE A 1 90 ? 150.042 134.566 162.948 1.00 90.51 90 ILE A CA 1
ATOM 662 C C . ILE A 1 90 ? 149.107 134.368 161.766 1.00 90.51 90 ILE A C 1
ATOM 663 O O . ILE A 1 90 ? 148.272 135.231 161.476 1.00 90.51 90 ILE A O 1
ATOM 668 N N . ALA A 1 91 ? 149.219 133.236 161.085 1.00 102.95 91 ALA A N 1
ATOM 669 C CA . ALA A 1 91 ? 148.347 132.973 159.945 1.00 102.95 91 ALA A CA 1
ATOM 670 C C . ALA A 1 91 ? 147.101 132.196 160.357 1.00 102.95 91 ALA A C 1
ATOM 671 O O . ALA A 1 91 ? 146.770 131.168 159.769 1.00 102.95 91 ALA A O 1
ATOM 673 N N . ILE A 1 92 ? 146.395 132.682 161.372 1.00 97.91 92 ILE A N 1
ATOM 674 C CA . ILE A 1 92 ? 145.167 132.030 161.808 1.00 97.91 92 ILE A CA 1
ATOM 675 C C . ILE A 1 92 ? 144.050 132.367 160.828 1.00 97.91 92 ILE A C 1
ATOM 676 O O . ILE A 1 92 ? 143.906 133.519 160.399 1.00 97.91 92 ILE A O 1
ATOM 681 N N . SER A 1 93 ? 143.312 131.334 160.407 1.00 102.48 93 SER A N 1
ATOM 682 C CA . SER A 1 93 ? 142.114 131.418 159.565 1.00 102.48 93 SER A CA 1
ATOM 683 C C . SER A 1 93 ? 142.355 132.122 158.235 1.00 102.48 93 SER A C 1
ATOM 684 O O . SER A 1 93 ? 141.421 132.668 157.644 1.00 102.48 93 SER A O 1
ATOM 687 N N . SER A 1 94 ? 143.591 132.130 157.750 1.00 90.48 94 SER A N 1
ATOM 688 C CA . SER A 1 94 ? 143.940 132.838 156.532 1.00 90.48 94 SER A CA 1
ATOM 689 C C . SER A 1 94 ? 144.873 131.965 155.720 1.00 90.48 94 SER A C 1
ATOM 690 O O . SER A 1 94 ? 145.726 131.276 156.279 1.00 90.48 94 SER A O 1
ATOM 693 N N . GLY A 1 95 ? 144.715 132.004 154.405 1.00 84.18 95 GLY A N 1
ATOM 694 C CA . GLY A 1 95 ? 145.506 131.173 153.529 1.00 84.18 95 GLY A CA 1
ATOM 695 C C . GLY A 1 95 ? 144.968 129.778 153.325 1.00 84.18 95 GLY A C 1
ATOM 696 O O . GLY A 1 95 ? 145.541 129.023 152.534 1.00 84.18 95 GLY A O 1
ATOM 697 N N . LEU A 1 96 ? 143.890 129.411 154.008 1.00 86.90 96 LEU A N 1
ATOM 698 C CA . LEU A 1 96 ? 143.270 128.105 153.842 1.00 86.90 96 LEU A CA 1
ATOM 699 C C . LEU A 1 96 ? 142.306 128.168 152.668 1.00 86.90 96 LEU A C 1
ATOM 700 O O . LEU A 1 96 ? 141.282 128.854 152.735 1.00 86.90 96 LEU A O 1
ATOM 705 N N . ASN A 1 97 ? 142.629 127.459 151.594 1.00 85.25 97 ASN A N 1
ATOM 706 C CA . ASN A 1 97 ? 141.726 127.395 150.457 1.00 85.25 97 ASN A CA 1
ATOM 707 C C . ASN A 1 97 ? 140.558 126.488 150.805 1.00 85.25 97 ASN A C 1
ATOM 708 O O . ASN A 1 97 ? 140.752 125.382 151.312 1.00 85.25 97 ASN A O 1
ATOM 713 N N . ASN A 1 98 ? 139.342 126.943 150.530 1.00 83.80 98 ASN A N 1
ATOM 714 C CA . ASN A 1 98 ? 138.177 126.146 150.896 1.00 83.80 98 ASN A CA 1
ATOM 715 C C . ASN A 1 98 ? 137.763 125.204 149.776 1.00 83.80 98 ASN A C 1
ATOM 716 O O . ASN A 1 98 ? 136.586 125.085 149.460 1.00 83.80 98 ASN A O 1
ATOM 721 N N . GLN A 1 99 ? 138.720 124.498 149.184 1.00 83.11 99 GLN A N 1
ATOM 722 C CA . GLN A 1 99 ? 138.411 123.477 148.196 1.00 83.11 99 GLN A CA 1
ATOM 723 C C . GLN A 1 99 ? 139.269 122.239 148.368 1.00 83.11 99 GLN A C 1
ATOM 724 O O . GLN A 1 99 ? 139.102 121.284 147.608 1.00 83.11 99 GLN A O 1
ATOM 730 N N . LEU A 1 100 ? 140.187 122.232 149.321 1.00 82.01 100 LEU A N 1
ATOM 731 C CA . LEU A 1 100 ? 141.186 121.191 149.449 1.00 82.01 100 LEU A CA 1
ATOM 732 C C . LEU A 1 100 ? 141.078 120.547 150.822 1.00 82.01 100 LEU A C 1
ATOM 733 O O . LEU A 1 100 ? 140.609 121.162 151.781 1.00 82.01 100 LEU A O 1
ATOM 738 N N . THR A 1 101 ? 141.539 119.305 150.921 1.00 85.39 101 THR A N 1
ATOM 739 C CA . THR A 1 101 ? 141.339 118.542 152.141 1.00 85.39 101 THR A CA 1
ATOM 740 C C . THR A 1 101 ? 142.361 118.937 153.201 1.00 85.39 101 THR A C 1
ATOM 741 O O . THR A 1 101 ? 143.211 119.808 153.001 1.00 85.39 101 THR A O 1
ATOM 745 N N . GLY A 1 102 ? 142.275 118.268 154.350 1.00 87.15 102 GLY A N 1
ATOM 746 C CA . GLY A 1 102 ? 143.167 118.575 155.450 1.00 87.15 102 GLY A CA 1
ATOM 747 C C . GLY A 1 102 ? 144.594 118.145 155.202 1.00 87.15 102 GLY A C 1
ATOM 748 O O . GLY A 1 102 ? 145.527 118.803 155.664 1.00 87.15 102 GLY A O 1
ATOM 749 N N . ARG A 1 103 ? 144.787 117.041 154.479 1.00 86.05 103 ARG A N 1
ATOM 750 C CA . ARG A 1 103 ? 146.130 116.675 154.046 1.00 86.05 103 ARG A CA 1
ATOM 751 C C . ARG A 1 103 ? 146.688 117.699 153.077 1.00 86.05 103 ARG A C 1
ATOM 752 O O . ARG A 1 103 ? 147.897 117.951 153.062 1.00 86.05 103 ARG A O 1
ATOM 760 N N . GLU A 1 104 ? 145.822 118.307 152.272 1.00 89.81 104 GLU A N 1
ATOM 761 C CA . GLU A 1 104 ? 146.280 119.241 151.259 1.00 89.81 104 GLU A CA 1
ATOM 762 C C . GLU A 1 104 ? 146.674 120.574 151.874 1.00 89.81 104 GLU A C 1
ATOM 763 O O . GLU A 1 104 ? 147.767 121.083 151.617 1.00 89.81 104 GLU A O 1
ATOM 769 N N . ASN A 1 105 ? 145.797 121.151 152.694 1.00 89.32 105 ASN A N 1
ATOM 770 C CA . ASN A 1 105 ? 146.019 122.499 153.199 1.00 89.32 105 ASN A CA 1
ATOM 771 C C . ASN A 1 105 ? 147.130 122.574 154.226 1.00 89.32 105 ASN A C 1
ATOM 772 O O . ASN A 1 105 ? 147.614 123.673 154.506 1.00 89.32 105 ASN A O 1
ATOM 777 N N . ILE A 1 106 ? 147.543 121.445 154.796 1.00 85.06 106 ILE A N 1
ATOM 778 C CA . ILE A 1 106 ? 148.799 121.428 155.530 1.00 85.06 106 ILE A CA 1
ATOM 779 C C . ILE A 1 106 ? 149.961 121.640 154.575 1.00 85.06 106 ILE A C 1
ATOM 780 O O . ILE A 1 106 ? 150.873 122.426 154.852 1.00 85.06 106 ILE A O 1
ATOM 785 N N . GLU A 1 107 ? 149.920 120.993 153.412 1.00 89.61 107 GLU A N 1
ATOM 786 C CA . GLU A 1 107 ? 150.966 121.210 152.423 1.00 89.61 107 GLU A CA 1
ATOM 787 C C . GLU A 1 107 ? 150.889 122.588 151.787 1.00 89.61 107 GLU A C 1
ATOM 788 O O . GLU A 1 107 ? 151.879 123.029 151.199 1.00 89.61 107 GLU A O 1
ATOM 794 N N . LEU A 1 108 ? 149.735 123.257 151.837 1.00 88.11 108 LEU A N 1
ATOM 795 C CA . LEU A 1 108 ? 149.714 124.662 151.456 1.00 88.11 108 LEU A CA 1
ATOM 796 C C . LEU A 1 108 ? 150.544 125.475 152.424 1.00 88.11 108 LEU A C 1
ATOM 797 O O . LEU A 1 108 ? 151.657 125.893 152.097 1.00 88.11 108 LEU A O 1
ATOM 802 N N . LYS A 1 109 ? 150.045 125.586 153.654 1.00 84.34 109 LYS A N 1
ATOM 803 C CA . LYS A 1 109 ? 150.500 126.634 154.554 1.00 84.34 109 LYS A CA 1
ATOM 804 C C . LYS A 1 109 ? 151.903 126.362 155.066 1.00 84.34 109 LYS A C 1
ATOM 805 O O . LYS A 1 109 ? 152.670 127.305 155.293 1.00 84.34 109 LYS A O 1
ATOM 811 N N . CYS A 1 110 ? 152.274 125.089 155.203 1.00 89.16 110 CYS A N 1
ATOM 812 C CA . CYS A 1 110 ? 153.636 124.783 155.615 1.00 89.16 110 CYS A CA 1
ATOM 813 C C . CYS A 1 110 ? 154.627 125.090 154.502 1.00 89.16 110 CYS A C 1
ATOM 814 O O . CYS A 1 110 ? 155.799 125.372 154.773 1.00 89.16 110 CYS A O 1
ATOM 817 N N . LEU A 1 111 ? 154.173 125.058 153.251 1.00 79.96 111 LEU A N 1
ATOM 818 C CA . LEU A 1 111 ? 155.014 125.510 152.153 1.00 79.96 111 LEU A CA 1
ATOM 819 C C . LEU A 1 111 ? 154.967 127.018 151.992 1.00 79.96 111 LEU A C 1
ATOM 820 O O . LEU A 1 111 ? 155.950 127.617 151.545 1.00 79.96 111 LEU A O 1
ATOM 825 N N . MET A 1 112 ? 153.837 127.639 152.338 1.00 83.10 112 MET A N 1
ATOM 826 C CA . MET A 1 112 ? 153.735 129.092 152.266 1.00 83.10 112 MET A CA 1
ATOM 827 C C . MET A 1 112 ? 154.638 129.745 153.300 1.00 83.10 112 MET A C 1
ATOM 828 O O . MET A 1 112 ? 155.232 130.797 153.042 1.00 83.10 112 MET A O 1
ATOM 833 N N . LEU A 1 113 ? 154.762 129.129 154.470 1.00 80.85 113 LEU A N 1
ATOM 834 C CA . LEU A 1 113 ? 155.685 129.624 155.476 1.00 80.85 113 LEU A CA 1
ATOM 835 C C . LEU A 1 113 ? 157.125 129.257 155.167 1.00 80.85 113 LEU A C 1
ATOM 836 O O . LEU A 1 113 ? 158.042 129.935 155.638 1.00 80.85 113 LEU A O 1
ATOM 841 N N . GLY A 1 114 ? 157.342 128.194 154.407 1.00 85.48 114 GLY A N 1
ATOM 842 C CA . GLY A 1 114 ? 158.664 127.864 153.922 1.00 85.48 114 GLY A CA 1
ATOM 843 C C . GLY A 1 114 ? 159.341 126.782 154.728 1.00 85.48 114 GLY A C 1
ATOM 844 O O . GLY A 1 114 ? 159.967 127.056 155.753 1.00 85.48 114 GLY A O 1
ATOM 845 N N . PHE A 1 115 ? 159.243 125.548 154.247 1.00 91.09 115 PHE A N 1
ATOM 846 C CA . PHE A 1 115 ? 159.868 124.391 154.866 1.00 91.09 115 PHE A CA 1
ATOM 847 C C . PHE A 1 115 ? 160.163 123.384 153.766 1.00 91.09 115 PHE A C 1
ATOM 848 O O . PHE A 1 115 ? 159.431 123.303 152.778 1.00 91.09 115 PHE A O 1
ATOM 856 N N . SER A 1 116 ? 161.238 122.619 153.935 1.00 98.53 116 SER A N 1
ATOM 857 C CA . SER A 1 116 ? 161.648 121.706 152.879 1.00 98.53 116 SER A CA 1
ATOM 858 C C . SER A 1 116 ? 160.725 120.493 152.834 1.00 98.53 116 SER A C 1
ATOM 859 O O . SER A 1 116 ? 159.912 120.262 153.732 1.00 98.53 116 SER A O 1
ATOM 862 N N . LYS A 1 117 ? 160.875 119.704 151.765 1.00 95.82 117 LYS A N 1
ATOM 863 C CA . LYS A 1 117 ? 159.954 118.599 151.513 1.00 95.82 117 LYS A CA 1
ATOM 864 C C . LYS A 1 117 ? 160.118 117.473 152.523 1.00 95.82 117 LYS A C 1
ATOM 865 O O . LYS A 1 117 ? 159.168 116.723 152.767 1.00 95.82 117 LYS A O 1
ATOM 871 N N . LYS A 1 118 ? 161.298 117.341 153.123 1.00 106.57 118 LYS A N 1
ATOM 872 C CA . LYS A 1 118 ? 161.471 116.366 154.187 1.00 106.57 118 LYS A CA 1
ATOM 873 C C . LYS A 1 118 ? 161.000 116.897 155.530 1.00 106.57 118 LYS A C 1
ATOM 874 O O . LYS A 1 118 ? 160.666 116.102 156.414 1.00 106.57 118 LYS A O 1
ATOM 880 N N . GLN A 1 119 ? 160.953 118.218 155.696 1.00 102.26 119 GLN A N 1
ATOM 881 C CA . GLN A 1 119 ? 160.463 118.780 156.946 1.00 102.26 119 GLN A CA 1
ATOM 882 C C . GLN A 1 119 ? 158.954 118.658 157.063 1.00 102.26 119 GLN A C 1
ATOM 883 O O . GLN A 1 119 ? 158.433 118.527 158.174 1.00 102.26 119 GLN A O 1
ATOM 889 N N . ILE A 1 120 ? 158.233 118.682 155.941 1.00 104.78 120 ILE A N 1
ATOM 890 C CA . ILE A 1 120 ? 156.781 118.629 156.037 1.00 104.78 120 ILE A CA 1
ATOM 891 C C . ILE A 1 120 ? 156.281 117.219 156.313 1.00 104.78 120 ILE A C 1
ATOM 892 O O . ILE A 1 120 ? 155.127 117.054 156.719 1.00 104.78 120 ILE A O 1
ATOM 897 N N . ARG A 1 121 ? 157.110 116.198 156.105 1.00 109.77 121 ARG A N 1
ATOM 898 C CA . ARG A 1 121 ? 156.733 114.842 156.475 1.00 109.77 121 ARG A CA 1
ATOM 899 C C . ARG A 1 121 ? 157.094 114.520 157.913 1.00 109.77 121 ARG A C 1
ATOM 900 O O . ARG A 1 121 ? 156.413 113.708 158.548 1.00 109.77 121 ARG A O 1
ATOM 908 N N . ALA A 1 122 ? 158.153 115.136 158.439 1.00 112.58 122 ALA A N 1
ATOM 909 C CA . ALA A 1 122 ? 158.444 115.000 159.860 1.00 112.58 122 ALA A CA 1
ATOM 910 C C . ALA A 1 122 ? 157.423 115.755 160.695 1.00 112.58 122 ALA A C 1
ATOM 911 O O . ALA A 1 122 ? 156.969 115.259 161.731 1.00 112.58 122 ALA A O 1
ATOM 913 N N . MET A 1 123 ? 157.038 116.948 160.251 1.00 116.73 123 MET A N 1
ATOM 914 C CA . MET A 1 123 ? 156.035 117.743 160.943 1.00 116.73 123 MET A CA 1
ATOM 915 C C . MET A 1 123 ? 154.616 117.272 160.678 1.00 116.73 123 MET A C 1
ATOM 916 O O . MET A 1 123 ? 153.685 117.864 161.226 1.00 116.73 123 MET A O 1
ATOM 921 N N . GLU A 1 124 ? 154.429 116.240 159.845 1.00 115.30 124 GLU A N 1
ATOM 922 C CA . GLU A 1 124 ? 153.071 115.856 159.451 1.00 115.30 124 GLU A CA 1
ATOM 923 C C . GLU A 1 124 ? 152.249 115.253 160.587 1.00 115.30 124 GLU A C 1
ATOM 924 O O . GLU A 1 124 ? 151.244 115.872 160.979 1.00 115.30 124 GLU A O 1
ATOM 930 N N . PRO A 1 125 ? 152.595 114.088 161.168 1.00 109.39 125 PRO A N 1
ATOM 931 C CA . PRO A 1 125 ? 151.591 113.374 161.973 1.00 109.39 125 PRO A CA 1
ATOM 932 C C . PRO A 1 125 ? 151.328 113.999 163.330 1.00 109.39 125 PRO A C 1
ATOM 933 O O . PRO A 1 125 ? 150.352 113.616 163.987 1.00 109.39 125 PRO A O 1
ATOM 937 N N . ASP A 1 126 ? 152.162 114.940 163.770 1.00 112.71 126 ASP A N 1
ATOM 938 C CA . ASP A 1 126 ? 151.889 115.641 165.014 1.00 112.71 126 ASP A CA 1
ATOM 939 C C . ASP A 1 126 ? 150.690 116.565 164.866 1.00 112.71 126 ASP A C 1
ATOM 940 O O . ASP A 1 126 ? 149.901 116.712 165.805 1.00 112.71 126 ASP A O 1
ATOM 945 N N . ILE A 1 127 ? 150.533 117.174 163.690 1.00 101.69 127 ILE A N 1
ATOM 946 C CA . ILE A 1 127 ? 149.480 118.158 163.480 1.00 101.69 127 ILE A CA 1
ATOM 947 C C . ILE A 1 127 ? 148.115 117.492 163.487 1.00 101.69 127 ILE A C 1
ATOM 948 O O . ILE A 1 127 ? 147.164 118.005 164.091 1.00 101.69 127 ILE A O 1
ATOM 953 N N . ILE A 1 128 ? 148.002 116.337 162.830 1.00 102.45 128 ILE A N 1
ATOM 954 C CA . ILE A 1 128 ? 146.769 115.559 162.872 1.00 102.45 128 ILE A CA 1
ATOM 955 C C . ILE A 1 128 ? 146.492 115.091 164.294 1.00 102.45 128 ILE A C 1
ATOM 956 O O . ILE A 1 128 ? 145.346 115.113 164.762 1.00 102.45 128 ILE A O 1
ATOM 961 N N . GLU A 1 129 ? 147.549 114.729 165.023 1.00 108.93 129 GLU A N 1
ATOM 962 C CA . GLU A 1 129 ? 147.412 114.361 166.426 1.00 108.93 129 GLU A CA 1
ATOM 963 C C . GLU A 1 129 ? 147.003 115.554 167.283 1.00 108.93 129 GLU A C 1
ATOM 964 O O . GLU A 1 129 ? 146.331 115.381 168.305 1.00 108.93 129 GLU A O 1
ATOM 970 N N . PHE A 1 130 ? 147.372 116.764 166.875 1.00 99.42 130 PHE A N 1
ATOM 971 C CA . PHE A 1 130 ? 147.085 117.949 167.669 1.00 99.42 130 PHE A CA 1
ATOM 972 C C . PHE A 1 130 ? 145.697 118.513 167.412 1.00 99.42 130 PHE A C 1
ATOM 973 O O . PHE A 1 130 ? 145.119 119.142 168.304 1.00 99.42 130 PHE A O 1
ATOM 981 N N . ALA A 1 131 ? 145.140 118.300 166.224 1.00 95.01 131 ALA A N 1
ATOM 982 C CA . ALA A 1 131 ? 143.874 118.930 165.877 1.00 95.01 131 ALA A CA 1
ATOM 983 C C . ALA A 1 131 ? 142.666 118.111 166.301 1.00 95.01 131 ALA A C 1
ATOM 984 O O . ALA A 1 131 ? 141.644 118.696 166.677 1.00 95.01 131 ALA A O 1
ATOM 986 N N . ASP A 1 132 ? 142.773 116.781 166.222 1.00 105.52 132 ASP A N 1
ATOM 987 C CA . ASP A 1 132 ? 141.750 115.819 166.649 1.00 105.52 132 ASP A CA 1
ATOM 988 C C . ASP A 1 132 ? 140.438 116.027 165.886 1.00 105.52 132 ASP A C 1
ATOM 989 O O . ASP A 1 132 ? 139.389 116.331 166.451 1.00 105.52 132 ASP A O 1
ATOM 994 N N . ILE A 1 133 ? 140.533 115.873 164.570 1.00 91.41 133 ILE A N 1
ATOM 995 C CA . ILE A 1 133 ? 139.389 116.014 163.676 1.00 91.41 133 ILE A CA 1
ATOM 996 C C . ILE A 1 133 ? 139.273 114.761 162.817 1.00 91.41 133 ILE A C 1
ATOM 997 O O . ILE A 1 133 ? 138.739 114.812 161.703 1.00 91.41 133 ILE A O 1
ATOM 1002 N N . GLY A 1 134 ? 139.696 113.625 163.378 1.00 88.96 134 GLY A N 1
ATOM 1003 C CA . GLY A 1 134 ? 140.193 112.441 162.687 1.00 88.96 134 GLY A CA 1
ATOM 1004 C C . GLY A 1 134 ? 139.656 111.999 161.339 1.00 88.96 134 GLY A C 1
ATOM 1005 O O . GLY A 1 134 ? 140.429 111.883 160.386 1.00 88.96 134 GLY A O 1
ATOM 1006 N N . LYS A 1 135 ? 138.352 111.749 161.227 1.00 79.67 135 LYS A N 1
ATOM 1007 C CA . LYS A 1 135 ? 137.820 111.291 159.949 1.00 79.67 135 LYS A CA 1
ATOM 1008 C C . LYS A 1 135 ? 137.742 112.410 158.925 1.00 79.67 135 LYS A C 1
ATOM 1009 O O . LYS A 1 135 ? 137.843 112.152 157.723 1.00 79.67 135 LYS A O 1
ATOM 1015 N N . PHE A 1 136 ? 137.581 113.645 159.376 1.00 79.26 136 PHE A N 1
ATOM 1016 C CA . PHE A 1 136 ? 137.425 114.781 158.482 1.00 79.26 136 PHE A CA 1
ATOM 1017 C C . PHE A 1 136 ? 138.730 115.277 157.884 1.00 79.26 136 PHE A C 1
ATOM 1018 O O . PHE A 1 136 ? 138.709 116.264 157.146 1.00 79.26 136 PHE A O 1
ATOM 1026 N N . ILE A 1 137 ? 139.858 114.625 158.165 1.00 83.68 137 ILE A N 1
ATOM 1027 C CA . ILE A 1 137 ? 141.128 115.065 157.607 1.00 83.68 137 ILE A CA 1
ATOM 1028 C C . ILE A 1 137 ? 141.234 114.771 156.117 1.00 83.68 137 ILE A C 1
ATOM 1029 O O . ILE A 1 137 ? 142.085 115.348 155.434 1.00 83.68 137 ILE A O 1
ATOM 1034 N N . ASP A 1 138 ? 140.361 113.925 155.580 1.00 89.75 138 ASP A N 1
ATOM 1035 C CA . ASP A 1 138 ? 140.396 113.614 154.161 1.00 89.75 138 ASP A CA 1
ATOM 1036 C C . ASP A 1 138 ? 139.131 114.142 153.512 1.00 89.75 138 ASP A C 1
ATOM 1037 O O . ASP A 1 138 ? 138.484 113.448 152.725 1.00 89.75 138 ASP A O 1
ATOM 1042 N N . GLN A 1 139 ? 138.766 115.373 153.855 1.00 91.26 139 GLN A N 1
ATOM 1043 C CA . GLN A 1 139 ? 137.560 115.979 153.366 1.00 91.26 139 GLN A CA 1
ATOM 1044 C C . GLN A 1 139 ? 137.836 117.472 153.283 1.00 91.26 139 GLN A C 1
ATOM 1045 O O . GLN A 1 139 ? 138.491 118.013 154.184 1.00 91.26 139 GLN A O 1
ATOM 1051 N N . PRO A 1 140 ? 137.404 118.149 152.219 1.00 77.17 140 PRO A N 1
ATOM 1052 C CA . PRO A 1 140 ? 137.730 119.569 152.062 1.00 77.17 140 PRO A CA 1
ATOM 1053 C C . PRO A 1 140 ? 137.056 120.462 153.091 1.00 77.17 140 PRO A C 1
ATOM 1054 O O . PRO A 1 140 ? 136.045 120.114 153.701 1.00 77.17 140 PRO A O 1
ATOM 1058 N N . VAL A 1 141 ? 137.642 121.652 153.246 1.00 71.79 141 VAL A N 1
ATOM 1059 C CA . VAL A 1 141 ? 137.384 122.522 154.387 1.00 71.79 141 VAL A CA 1
ATOM 1060 C C . VAL A 1 141 ? 135.980 123.105 154.361 1.00 71.79 141 VAL A C 1
ATOM 1061 O O . VAL A 1 141 ? 135.403 123.370 155.423 1.00 71.79 141 VAL A O 1
ATOM 1065 N N . LYS A 1 142 ? 135.364 123.213 153.183 1.00 70.11 142 LYS A N 1
ATOM 1066 C CA . LYS A 1 142 ? 134.017 123.764 153.084 1.00 70.11 142 LYS A CA 1
ATOM 1067 C C . LYS A 1 142 ? 132.951 122.889 153.736 1.00 70.11 142 LYS A C 1
ATOM 1068 O O . LYS A 1 142 ? 131.813 123.341 153.879 1.00 70.11 142 LYS A O 1
ATOM 1074 N N . THR A 1 143 ? 133.286 121.667 154.139 1.00 78.89 143 THR A N 1
ATOM 1075 C CA . THR A 1 143 ? 132.394 120.832 154.924 1.00 78.89 143 THR A CA 1
ATOM 1076 C C . THR A 1 143 ? 132.547 121.040 156.422 1.00 78.89 143 THR A C 1
ATOM 1077 O O . THR A 1 143 ? 131.685 120.587 157.180 1.00 78.89 143 THR A O 1
ATOM 1081 N N . TYR A 1 144 ? 133.612 121.701 156.864 1.00 73.50 144 TYR A N 1
ATOM 1082 C CA . TYR A 1 144 ? 133.883 121.821 158.287 1.00 73.50 144 TYR A CA 1
ATOM 1083 C C . TYR A 1 144 ? 132.969 122.860 158.920 1.00 73.50 144 TYR A C 1
ATOM 1084 O O . TYR A 1 144 ? 132.412 123.727 158.245 1.00 73.50 144 TYR A O 1
ATOM 1093 N N . SER A 1 145 ? 132.824 122.772 160.238 1.00 78.15 145 SER A N 1
ATOM 1094 C CA . SER A 1 145 ? 132.135 123.828 160.956 1.00 78.15 145 SER A CA 1
ATOM 1095 C C . SER A 1 145 ? 133.103 124.966 161.241 1.00 78.15 145 SER A C 1
ATOM 1096 O O . SER A 1 145 ? 134.306 124.869 160.988 1.00 78.15 145 SER A O 1
ATOM 1099 N N . SER A 1 146 ? 132.564 126.058 161.784 1.00 75.71 146 SER A N 1
ATOM 1100 C CA . SER A 1 146 ? 133.370 127.255 161.987 1.00 75.71 146 SER A CA 1
ATOM 1101 C C . SER A 1 146 ? 134.404 127.063 163.083 1.00 75.71 146 SER A C 1
ATOM 1102 O O . SER A 1 146 ? 135.451 127.715 163.065 1.00 75.71 146 SER A O 1
ATOM 1105 N N . GLY A 1 147 ? 134.143 126.172 164.027 1.00 77.66 147 GLY A N 1
ATOM 1106 C CA . GLY A 1 147 ? 135.113 125.920 165.065 1.00 77.66 147 GLY A CA 1
ATOM 1107 C C . GLY A 1 147 ? 136.165 124.909 164.716 1.00 77.66 147 GLY A C 1
ATOM 1108 O O . GLY A 1 147 ? 137.048 124.636 165.530 1.00 77.66 147 GLY A O 1
ATOM 1109 N N . MET A 1 148 ? 136.100 124.335 163.523 1.00 76.35 148 MET A N 1
ATOM 1110 C CA . MET A 1 148 ? 137.091 123.361 163.104 1.00 76.35 148 MET A CA 1
ATOM 1111 C C . MET A 1 148 ? 138.136 123.950 162.176 1.00 76.35 148 MET A C 1
ATOM 1112 O O . MET A 1 148 ? 139.265 123.451 162.136 1.00 76.35 148 MET A O 1
ATOM 1117 N N . LYS A 1 149 ? 137.771 124.982 161.415 1.00 75.77 149 LYS A N 1
ATOM 1118 C CA . LYS A 1 149 ? 138.757 125.740 160.657 1.00 75.77 149 LYS A CA 1
ATOM 1119 C C . LYS A 1 149 ? 139.752 126.399 161.596 1.00 75.77 149 LYS A C 1
ATOM 1120 O O . LYS A 1 149 ? 140.968 126.318 161.396 1.00 75.77 149 LYS A O 1
ATOM 1126 N N . SER A 1 150 ? 139.240 127.044 162.644 1.00 77.32 150 SER A N 1
ATOM 1127 C CA . SER A 1 150 ? 140.092 127.652 163.654 1.00 77.32 150 SER A CA 1
ATOM 1128 C C . SER A 1 150 ? 140.835 126.603 164.461 1.00 77.32 150 SER A C 1
ATOM 1129 O O . SER A 1 150 ? 141.935 126.870 164.955 1.00 77.32 150 SER A O 1
ATOM 1132 N N . ARG A 1 151 ? 140.235 125.425 164.628 1.00 84.91 151 ARG A N 1
ATOM 1133 C CA . ARG A 1 151 ? 140.949 124.298 165.211 1.00 84.91 151 ARG A CA 1
ATOM 1134 C C . ARG A 1 151 ? 142.133 123.909 164.346 1.00 84.91 151 ARG A C 1
ATOM 1135 O O . ARG A 1 151 ? 143.229 123.653 164.852 1.00 84.91 151 ARG A O 1
ATOM 1143 N N . LEU A 1 152 ? 141.933 123.884 163.035 1.00 84.16 152 LEU A N 1
ATOM 1144 C CA . LEU A 1 152 ? 142.996 123.463 162.137 1.00 84.16 152 LEU A CA 1
ATOM 1145 C C . LEU A 1 152 ? 144.007 124.575 161.915 1.00 84.16 152 LEU A C 1
ATOM 1146 O O . LEU A 1 152 ? 145.216 124.339 161.970 1.00 84.16 152 LEU A O 1
ATOM 1151 N N . GLY A 1 153 ? 143.524 125.795 161.678 1.00 90.04 153 GLY A N 1
ATOM 1152 C CA . GLY A 1 153 ? 144.389 126.904 161.318 1.00 90.04 153 GLY A CA 1
ATOM 1153 C C . GLY A 1 153 ? 145.354 127.321 162.403 1.00 90.04 153 GLY A C 1
ATOM 1154 O O . GLY A 1 153 ? 146.382 127.935 162.103 1.00 90.04 153 GLY A O 1
ATOM 1155 N N . PHE A 1 154 ? 145.054 127.001 163.658 1.00 92.95 154 PHE A N 1
ATOM 1156 C CA . PHE A 1 154 ? 146.039 127.226 164.701 1.00 92.95 154 PHE A CA 1
ATOM 1157 C C . PHE A 1 154 ? 147.105 126.146 164.701 1.00 92.95 154 PHE A C 1
ATOM 1158 O O . PHE A 1 154 ? 148.251 126.413 165.075 1.00 92.95 154 PHE A O 1
ATOM 1166 N N . ALA A 1 155 ? 146.748 124.933 164.280 1.00 96.72 155 ALA A N 1
ATOM 1167 C CA . ALA A 1 155 ? 147.666 123.811 164.398 1.00 96.72 155 ALA A CA 1
ATOM 1168 C C . ALA A 1 155 ? 148.831 123.923 163.429 1.00 96.72 155 ALA A C 1
ATOM 1169 O O . ALA A 1 155 ? 149.955 123.558 163.781 1.00 96.72 155 ALA A O 1
ATOM 1171 N N . ILE A 1 156 ? 148.600 124.431 162.221 1.00 93.94 156 ILE A N 1
ATOM 1172 C CA . ILE A 1 156 ? 149.712 124.613 161.297 1.00 93.94 156 ILE A CA 1
ATOM 1173 C C . ILE A 1 156 ? 150.532 125.829 161.690 1.00 93.94 156 ILE A C 1
ATOM 1174 O O . ILE A 1 156 ? 151.748 125.741 161.891 1.00 93.94 156 ILE A O 1
ATOM 1179 N N . SER A 1 157 ? 149.880 126.976 161.844 1.00 101.58 157 SER A N 1
ATOM 1180 C CA . SER A 1 157 ? 150.608 128.215 162.060 1.00 101.58 157 SER A CA 1
ATOM 1181 C C . SER A 1 157 ? 150.990 128.416 163.518 1.00 101.58 157 SER A C 1
ATOM 1182 O O . SER A 1 157 ? 150.753 129.485 164.083 1.00 101.58 157 SER A O 1
ATOM 1185 N N . VAL A 1 158 ? 151.581 127.396 164.136 1.00 100.15 158 VAL A N 1
ATOM 1186 C CA . VAL A 1 158 ? 152.256 127.534 165.413 1.00 100.15 158 VAL A CA 1
ATOM 1187 C C . VAL A 1 158 ? 153.698 127.046 165.341 1.00 100.15 158 VAL A C 1
ATOM 1188 O O . VAL A 1 158 ? 154.606 127.700 165.866 1.00 100.15 158 VAL A O 1
ATOM 1192 N N . ASN A 1 159 ? 153.946 125.939 164.641 1.00 108.61 159 ASN A N 1
ATOM 1193 C CA . ASN A 1 159 ? 155.292 125.400 164.484 1.00 108.61 159 ASN A CA 1
ATOM 1194 C C . ASN A 1 159 ? 156.011 126.236 163.434 1.00 108.61 159 ASN A C 1
ATOM 1195 O O . ASN A 1 159 ? 156.121 125.877 162.260 1.00 108.61 159 ASN A O 1
ATOM 1200 N N . ILE A 1 160 ? 156.505 127.388 163.878 1.00 110.08 160 ILE A N 1
ATOM 1201 C CA . ILE A 1 160 ? 157.151 128.355 163.008 1.00 110.08 160 ILE A CA 1
ATOM 1202 C C . ILE A 1 160 ? 158.625 128.512 163.346 1.00 110.08 160 ILE A C 1
ATOM 1203 O O . ILE A 1 160 ? 159.472 128.554 162.446 1.00 110.08 160 ILE A O 1
ATOM 1208 N N . ASP A 1 161 ? 158.954 128.524 164.637 1.00 126.22 161 ASP A N 1
ATOM 1209 C CA . ASP A 1 161 ? 160.215 128.982 165.217 1.00 126.22 161 ASP A CA 1
ATOM 1210 C C . ASP A 1 161 ? 160.738 130.273 164.593 1.00 126.22 161 ASP A C 1
ATOM 1211 O O . ASP A 1 161 ? 161.816 130.264 163.987 1.00 126.22 161 ASP A O 1
ATOM 1216 N N . PRO A 1 162 ? 160.012 131.394 164.693 1.00 115.97 162 PRO A N 1
ATOM 1217 C CA . PRO A 1 162 ? 160.556 132.657 164.196 1.00 115.97 162 PRO A CA 1
ATOM 1218 C C . PRO A 1 162 ? 161.347 133.338 165.290 1.00 115.97 162 PRO A C 1
ATOM 1219 O O . PRO A 1 162 ? 161.669 132.705 166.295 1.00 115.97 162 PRO A O 1
ATOM 1223 N N . ASP A 1 163 ? 161.685 134.610 165.116 1.00 116.50 163 ASP A N 1
ATOM 1224 C CA . ASP A 1 163 ? 162.303 135.344 166.208 1.00 116.50 163 ASP A CA 1
ATOM 1225 C C . ASP A 1 163 ? 161.319 136.213 166.989 1.00 116.50 163 ASP A C 1
ATOM 1226 O O . ASP A 1 163 ? 161.370 136.227 168.221 1.00 116.50 163 ASP A O 1
ATOM 1231 N N . VAL A 1 164 ? 160.423 136.945 166.322 1.00 104.40 164 VAL A N 1
ATOM 1232 C CA . VAL A 1 164 ? 159.572 137.949 166.973 1.00 104.40 164 VAL A CA 1
ATOM 1233 C C . VAL A 1 164 ? 158.118 137.647 166.633 1.00 104.40 164 VAL A C 1
ATOM 1234 O O . VAL A 1 164 ? 157.651 137.986 165.544 1.00 104.40 164 VAL A O 1
ATOM 1238 N N . LEU A 1 165 ? 157.383 137.059 167.570 1.00 98.65 165 LEU A N 1
ATOM 1239 C CA . LEU A 1 165 ? 155.975 136.776 167.334 1.00 98.65 165 LEU A CA 1
ATOM 1240 C C . LEU A 1 165 ? 155.100 138.001 167.541 1.00 98.65 165 LEU A C 1
ATOM 1241 O O . LEU A 1 165 ? 155.399 138.879 168.352 1.00 98.65 165 LEU A O 1
ATOM 1246 N N . VAL A 1 166 ? 154.002 138.045 166.788 1.00 90.44 166 VAL A N 1
ATOM 1247 C CA . VAL A 1 166 ? 152.926 139.012 166.965 1.00 90.44 166 VAL A CA 1
ATOM 1248 C C . VAL A 1 166 ? 151.610 138.249 166.930 1.00 90.44 166 VAL A C 1
ATOM 1249 O O . VAL A 1 166 ? 151.354 137.496 165.986 1.00 90.44 166 VAL A O 1
ATOM 1253 N N . ILE A 1 167 ? 150.777 138.442 167.949 1.00 95.88 167 ILE A N 1
ATOM 1254 C CA . ILE A 1 167 ? 149.547 137.680 168.124 1.00 95.88 167 ILE A CA 1
ATOM 1255 C C . ILE A 1 167 ? 148.365 138.617 167.926 1.00 95.88 167 ILE A C 1
ATOM 1256 O O . ILE A 1 167 ? 148.387 139.755 168.406 1.00 95.88 167 ILE A O 1
ATOM 1261 N N . ASP A 1 168 ? 147.322 138.140 167.248 1.00 105.08 168 ASP A N 1
ATOM 1262 C CA . ASP A 1 168 ? 146.080 138.898 167.177 1.00 105.08 168 ASP A CA 1
ATOM 1263 C C . ASP A 1 168 ? 145.259 138.662 168.445 1.00 105.08 168 ASP A C 1
ATOM 1264 O O . ASP A 1 168 ? 145.722 138.060 169.416 1.00 105.08 168 ASP A O 1
ATOM 1269 N N . GLU A 1 169 ? 144.008 139.103 168.436 1.00 113.16 169 GLU A N 1
ATOM 1270 C CA . GLU A 1 169 ? 143.206 139.123 169.657 1.00 113.16 169 GLU A CA 1
ATOM 1271 C C . GLU A 1 169 ? 142.458 137.816 169.910 1.00 113.16 169 GLU A C 1
ATOM 1272 O O . GLU A 1 169 ? 141.287 137.818 170.287 1.00 113.16 169 GLU A O 1
ATOM 1278 N N . ALA A 1 170 ? 143.128 136.674 169.778 1.00 102.07 170 ALA A N 1
ATOM 1279 C CA . ALA A 1 170 ? 142.500 135.427 170.197 1.00 102.07 170 ALA A CA 1
ATOM 1280 C C . ALA A 1 170 ? 143.274 134.711 171.294 1.00 102.07 170 ALA A C 1
ATOM 1281 O O . ALA A 1 170 ? 142.729 134.507 172.384 1.00 102.07 170 ALA A O 1
ATOM 1283 N N . LEU A 1 171 ? 144.504 134.260 171.002 1.00 101.35 171 LEU A N 1
ATOM 1284 C CA . LEU A 1 171 ? 145.474 133.551 171.849 1.00 101.35 171 LEU A CA 1
ATOM 1285 C C . LEU A 1 171 ? 145.032 132.142 172.258 1.00 101.35 171 LEU A C 1
ATOM 1286 O O . LEU A 1 171 ? 145.869 131.278 172.530 1.00 101.35 171 LEU A O 1
ATOM 1291 N N . SER A 1 172 ? 143.733 131.866 172.200 1.00 100.29 172 SER A N 1
ATOM 1292 C CA . SER A 1 172 ? 143.210 130.512 172.335 1.00 100.29 172 SER A CA 1
ATOM 1293 C C . SER A 1 172 ? 141.861 130.544 171.619 1.00 100.29 172 SER A C 1
ATOM 1294 O O . SER A 1 172 ? 140.844 130.872 172.228 1.00 100.29 172 SER A O 1
ATOM 1297 N N . VAL A 1 173 ? 141.864 130.194 170.342 1.00 96.15 173 VAL A N 1
ATOM 1298 C CA . VAL A 1 173 ? 140.648 130.372 169.566 1.00 96.15 173 VAL A CA 1
ATOM 1299 C C . VAL A 1 173 ? 139.753 129.143 169.649 1.00 96.15 173 VAL A C 1
ATOM 1300 O O . VAL A 1 173 ? 138.587 129.269 170.025 1.00 96.15 173 VAL A O 1
ATOM 1304 N N . GLY A 1 174 ? 140.270 127.974 169.266 1.00 94.28 174 GLY A N 1
ATOM 1305 C CA . GLY A 1 174 ? 139.893 126.656 169.738 1.00 94.28 174 GLY A CA 1
ATOM 1306 C C . GLY A 1 174 ? 138.468 126.330 170.117 1.00 94.28 174 GLY A C 1
ATOM 1307 O O . GLY A 1 174 ? 137.518 126.577 169.370 1.00 94.28 174 GLY A O 1
ATOM 1308 N N . ASP A 1 175 ? 138.340 125.812 171.330 1.00 96.09 175 ASP A N 1
ATOM 1309 C CA . ASP A 1 175 ? 137.099 125.359 171.931 1.00 96.09 175 ASP A CA 1
ATOM 1310 C C . ASP A 1 175 ? 137.445 125.096 173.387 1.00 96.09 175 ASP A C 1
ATOM 1311 O O . ASP A 1 175 ? 138.616 125.138 173.774 1.00 96.09 175 ASP A O 1
ATOM 1316 N N . GLN A 1 176 ? 136.423 124.848 174.196 1.00 97.14 176 GLN A N 1
ATOM 1317 C CA . GLN A 1 176 ? 136.676 124.317 175.522 1.00 97.14 176 GLN A CA 1
ATOM 1318 C C . GLN A 1 176 ? 137.258 122.917 175.383 1.00 97.14 176 GLN A C 1
ATOM 1319 O O . GLN A 1 176 ? 136.902 122.179 174.460 1.00 97.14 176 GLN A O 1
ATOM 1325 N N . THR A 1 177 ? 138.203 122.586 176.271 1.00 105.04 177 THR A N 1
ATOM 1326 C CA . THR A 1 177 ? 139.061 121.395 176.235 1.00 105.04 177 THR A CA 1
ATOM 1327 C C . THR A 1 177 ? 139.896 121.315 174.963 1.00 105.04 177 THR A C 1
ATOM 1328 O O . THR A 1 177 ? 140.285 120.224 174.544 1.00 105.04 177 THR A O 1
ATOM 1332 N N . PHE A 1 178 ? 140.175 122.451 174.333 1.00 99.21 178 PHE A N 1
ATOM 1333 C CA . PHE A 1 178 ? 141.258 122.533 173.367 1.00 99.21 178 PHE A CA 1
ATOM 1334 C C . PHE A 1 178 ? 142.114 123.737 173.716 1.00 99.21 178 PHE A C 1
ATOM 1335 O O . PHE A 1 178 ? 143.309 123.778 173.404 1.00 99.21 178 PHE A O 1
ATOM 1343 N N . ALA A 1 179 ? 141.501 124.717 174.382 1.00 107.66 179 ALA A N 1
ATOM 1344 C CA . ALA A 1 179 ? 142.242 125.881 174.848 1.00 107.66 179 ALA A CA 1
ATOM 1345 C C . ALA A 1 179 ? 143.269 125.502 175.903 1.00 107.66 179 ALA A C 1
ATOM 1346 O O . ALA A 1 179 ? 144.299 126.172 176.033 1.00 107.66 179 ALA A O 1
ATOM 1348 N N . ASP A 1 180 ? 143.006 124.431 176.652 1.00 113.02 180 ASP A N 1
ATOM 1349 C CA . ASP A 1 180 ? 143.969 123.941 177.626 1.00 113.02 180 ASP A CA 1
ATOM 1350 C C . ASP A 1 180 ? 145.204 123.378 176.940 1.00 113.02 180 ASP A C 1
ATOM 1351 O O . ASP A 1 180 ? 146.321 123.521 177.449 1.00 113.02 180 ASP A O 1
ATOM 1356 N N . LYS A 1 181 ? 145.028 122.743 175.782 1.00 104.46 181 LYS A N 1
ATOM 1357 C CA . LYS A 1 181 ? 146.183 122.416 174.957 1.00 104.46 181 LYS A CA 1
ATOM 1358 C C . LYS A 1 181 ? 146.803 123.667 174.364 1.00 104.46 181 LYS A C 1
ATOM 1359 O O . LYS A 1 181 ? 148.023 123.726 174.175 1.00 104.46 181 LYS A O 1
ATOM 1365 N N . CYS A 1 182 ? 145.981 124.674 174.072 1.00 111.10 182 CYS A N 1
ATOM 1366 C CA . CYS A 1 182 ? 146.462 125.839 173.342 1.00 111.10 182 CYS A CA 1
ATOM 1367 C C . CYS A 1 182 ? 147.296 126.749 174.230 1.00 111.10 182 CYS A C 1
ATOM 1368 O O . CYS A 1 182 ? 148.360 127.225 173.819 1.00 111.10 182 CYS A O 1
ATOM 1371 N N . LEU A 1 183 ? 146.814 127.021 175.445 1.00 109.80 183 LEU A N 1
ATOM 1372 C CA . LEU A 1 183 ? 147.555 127.874 176.366 1.00 109.80 183 LEU A CA 1
ATOM 1373 C C . LEU A 1 183 ? 148.856 127.226 176.806 1.00 109.80 183 LEU A C 1
ATOM 1374 O O . LEU A 1 183 ? 149.844 127.927 177.044 1.00 109.80 183 LEU A O 1
ATOM 1379 N N . ASP A 1 184 ? 148.881 125.896 176.902 1.00 114.89 184 ASP A N 1
ATOM 1380 C CA . ASP A 1 184 ? 150.125 125.212 177.224 1.00 114.89 184 ASP A CA 1
ATOM 1381 C C . ASP A 1 184 ? 151.101 125.251 176.059 1.00 114.89 184 ASP A C 1
ATOM 1382 O O . ASP A 1 184 ? 152.315 125.167 176.268 1.00 114.89 184 ASP A O 1
ATOM 1387 N N . LYS A 1 185 ? 150.597 125.379 174.832 1.00 111.76 185 LYS A N 1
ATOM 1388 C CA . LYS A 1 185 ? 151.491 125.532 173.692 1.00 111.76 185 LYS A CA 1
ATOM 1389 C C . LYS A 1 185 ? 152.119 126.918 173.673 1.00 111.76 185 LYS A C 1
ATOM 1390 O O . LYS A 1 185 ? 153.306 127.065 173.363 1.00 111.76 185 LYS A O 1
ATOM 1396 N N . MET A 1 186 ? 151.347 127.945 174.027 1.00 115.54 186 MET A N 1
ATOM 1397 C CA . MET A 1 186 ? 151.891 129.294 174.098 1.00 115.54 186 MET A CA 1
ATOM 1398 C C . MET A 1 186 ? 152.810 129.503 175.289 1.00 115.54 186 MET A C 1
ATOM 1399 O O . MET A 1 186 ? 153.553 130.489 175.307 1.00 115.54 186 MET A O 1
ATOM 1404 N N . ASN A 1 187 ? 152.792 128.608 176.274 1.00 120.69 187 ASN A N 1
ATOM 1405 C CA . ASN A 1 187 ? 153.757 128.707 177.357 1.00 120.69 187 ASN A CA 1
ATOM 1406 C C . ASN A 1 187 ? 155.156 128.311 176.913 1.00 120.69 187 ASN A C 1
ATOM 1407 O O . ASN A 1 187 ? 156.125 128.653 177.596 1.00 120.69 187 ASN A O 1
ATOM 1412 N N . GLU A 1 188 ? 155.276 127.590 175.796 1.00 121.66 188 GLU A N 1
ATOM 1413 C CA . GLU A 1 188 ? 156.588 127.246 175.261 1.00 121.66 188 GLU A CA 1
ATOM 1414 C C . GLU A 1 188 ? 157.336 128.482 174.787 1.00 121.66 188 GLU A C 1
ATOM 1415 O O . GLU A 1 188 ? 158.539 128.618 175.041 1.00 121.66 188 GLU A O 1
ATOM 1421 N N . PHE A 1 189 ? 156.641 129.390 174.099 1.00 118.78 189 PHE A N 1
ATOM 1422 C CA . PHE A 1 189 ? 157.279 130.615 173.634 1.00 118.78 189 PHE A CA 1
ATOM 1423 C C . PHE A 1 189 ? 157.658 131.519 174.795 1.00 118.78 189 PHE A C 1
ATOM 1424 O O . PHE A 1 189 ? 158.687 132.201 174.738 1.00 118.78 189 PHE A O 1
ATOM 1432 N N . LYS A 1 190 ? 156.840 131.537 175.845 1.00 121.69 190 LYS A N 1
ATOM 1433 C CA . LYS A 1 190 ? 157.207 132.258 177.055 1.00 121.69 190 LYS A CA 1
ATOM 1434 C C . LYS A 1 190 ? 158.393 131.594 177.741 1.00 121.69 190 LYS A C 1
ATOM 1435 O O . LYS A 1 190 ? 159.256 132.277 178.303 1.00 121.69 190 LYS A O 1
ATOM 1441 N N . GLU A 1 191 ? 158.461 130.264 177.689 1.00 130.60 191 GLU A N 1
ATOM 1442 C CA . GLU A 1 191 ? 159.589 129.559 178.283 1.00 130.60 191 GLU A CA 1
ATOM 1443 C C . GLU A 1 191 ? 160.856 129.764 177.466 1.00 130.60 191 GLU A C 1
ATOM 1444 O O . GLU A 1 191 ? 161.946 129.915 178.029 1.00 130.60 191 GLU A O 1
ATOM 1450 N N . ARG A 1 192 ? 160.728 129.787 176.139 1.00 123.71 192 ARG A N 1
ATOM 1451 C CA . ARG A 1 192 ? 161.903 129.897 175.284 1.00 123.71 192 ARG A CA 1
ATOM 1452 C C . ARG A 1 192 ? 162.505 131.294 175.345 1.00 123.71 192 ARG A C 1
ATOM 1453 O O . ARG A 1 192 ? 163.719 131.455 175.184 1.00 123.71 192 ARG A O 1
ATOM 1461 N N . GLY A 1 193 ? 161.684 132.305 175.602 1.00 123.14 193 GLY A N 1
ATOM 1462 C CA . GLY A 1 193 ? 162.192 133.637 175.850 1.00 123.14 193 GLY A CA 1
ATOM 1463 C C . GLY A 1 193 ? 162.269 134.546 174.649 1.00 123.14 193 GLY A C 1
ATOM 1464 O O . GLY A 1 193 ? 162.968 135.563 174.707 1.00 123.14 193 GLY A O 1
ATOM 1465 N N . LYS A 1 194 ? 161.576 134.221 173.564 1.00 115.76 194 LYS A N 1
ATOM 1466 C CA . LYS A 1 194 ? 161.506 135.123 172.430 1.00 115.76 194 LYS A CA 1
ATOM 1467 C C . LYS A 1 194 ? 160.516 136.244 172.720 1.00 115.76 194 LYS A C 1
ATOM 1468 O O . LYS A 1 194 ? 159.811 136.237 173.727 1.00 115.76 194 LYS A O 1
ATOM 1474 N N . THR A 1 195 ? 160.469 137.223 171.828 1.00 106.55 195 THR A N 1
ATOM 1475 C CA . THR A 1 195 ? 159.581 138.359 172.004 1.00 106.55 195 THR A CA 1
ATOM 1476 C C . THR A 1 195 ? 158.220 138.069 171.397 1.00 106.55 195 THR A C 1
ATOM 1477 O O . THR A 1 195 ? 158.119 137.503 170.307 1.00 106.55 195 THR A O 1
ATOM 1481 N N . ILE A 1 196 ? 157.173 138.463 172.112 1.00 101.86 196 ILE A N 1
ATOM 1482 C CA . ILE A 1 196 ? 155.796 138.244 171.691 1.00 101.86 196 ILE A CA 1
ATOM 1483 C C . ILE A 1 196 ? 155.039 139.547 171.870 1.00 101.86 196 ILE A C 1
ATOM 1484 O O . ILE A 1 196 ? 154.990 140.092 172.977 1.00 101.86 196 ILE A O 1
ATOM 1489 N N . PHE A 1 197 ? 154.451 140.048 170.794 1.00 100.30 197 PHE A N 1
ATOM 1490 C CA . PHE A 1 197 ? 153.640 141.256 170.850 1.00 100.30 197 PHE A CA 1
ATOM 1491 C C . PHE A 1 197 ? 152.183 140.830 170.824 1.00 100.30 197 PHE A C 1
ATOM 1492 O O . PHE A 1 197 ? 151.670 140.405 169.786 1.00 100.30 197 PHE A O 1
ATOM 1500 N N . PHE A 1 198 ? 151.524 140.938 171.962 1.00 95.19 198 PHE A N 1
ATOM 1501 C CA . PHE A 1 198 ? 150.163 140.462 172.103 1.00 95.19 198 PHE A CA 1
ATOM 1502 C C . PHE A 1 198 ? 149.192 141.630 172.131 1.00 95.19 198 PHE A C 1
ATOM 1503 O O . PHE A 1 198 ? 149.449 142.651 172.771 1.00 95.19 198 PHE A O 1
ATOM 1511 N N . ILE A 1 199 ? 148.089 141.480 171.411 1.00 91.08 199 ILE A N 1
ATOM 1512 C CA . ILE A 1 199 ? 147.054 142.497 171.306 1.00 91.08 199 ILE A CA 1
ATOM 1513 C C . ILE A 1 199 ? 145.762 141.879 171.808 1.00 91.08 199 ILE A C 1
ATOM 1514 O O . ILE A 1 199 ? 145.454 140.736 171.461 1.00 91.08 199 ILE A O 1
ATOM 1519 N N . SER A 1 200 ? 145.011 142.612 172.626 1.00 92.66 200 SER A N 1
ATOM 1520 C CA . SER A 1 200 ? 143.739 142.092 173.109 1.00 92.66 200 SER A CA 1
ATOM 1521 C C . SER A 1 200 ? 142.833 143.234 173.532 1.00 92.66 200 SER A C 1
ATOM 1522 O O . SER A 1 200 ? 143.195 144.411 173.474 1.00 92.66 200 SER A O 1
ATOM 1525 N N . HIS A 1 201 ? 141.634 142.856 173.953 1.00 90.72 201 HIS A N 1
ATOM 1526 C CA . HIS A 1 201 ? 140.780 143.686 174.773 1.00 90.72 201 HIS A CA 1
ATOM 1527 C C . HIS A 1 201 ? 140.438 143.009 176.084 1.00 90.72 201 HIS A C 1
ATOM 1528 O O . HIS A 1 201 ? 139.850 143.649 176.959 1.00 90.72 201 HIS A O 1
ATOM 1535 N N . SER A 1 202 ? 140.770 141.733 176.230 1.00 96.35 202 SER A N 1
ATOM 1536 C CA . SER A 1 202 ? 140.580 141.004 177.477 1.00 96.35 202 SER A CA 1
ATOM 1537 C C . SER A 1 202 ? 141.656 141.453 178.451 1.00 96.35 202 SER A C 1
ATOM 1538 O O . SER A 1 202 ? 142.828 141.094 178.315 1.00 96.35 202 SER A O 1
ATOM 1541 N N . ILE A 1 203 ? 141.250 142.263 179.429 1.00 93.13 203 ILE A N 1
ATOM 1542 C CA . ILE A 1 203 ? 142.181 142.771 180.428 1.00 93.13 203 ILE A CA 1
ATOM 1543 C C . ILE A 1 203 ? 142.673 141.634 181.317 1.00 93.13 203 ILE A C 1
ATOM 1544 O O . ILE A 1 203 ? 143.844 141.598 181.717 1.00 93.13 203 ILE A O 1
ATOM 1549 N N . GLY A 1 204 ? 141.802 140.663 181.594 1.00 94.68 204 GLY A N 1
ATOM 1550 C CA . GLY A 1 204 ? 142.177 139.558 182.457 1.00 94.68 204 GLY A CA 1
ATOM 1551 C C . GLY A 1 204 ? 143.224 138.644 181.856 1.00 94.68 204 GLY A C 1
ATOM 1552 O O . GLY A 1 204 ? 144.059 138.096 182.580 1.00 94.68 204 GLY A O 1
ATOM 1553 N N . GLN A 1 205 ? 143.212 138.480 180.535 1.00 100.83 205 GLN A N 1
ATOM 1554 C CA . GLN A 1 205 ? 144.224 137.635 179.917 1.00 100.83 205 GLN A CA 1
ATOM 1555 C C . GLN A 1 205 ? 145.562 138.348 179.825 1.00 100.83 205 GLN A C 1
ATOM 1556 O O . GLN A 1 205 ? 146.608 137.738 180.069 1.00 100.83 205 GLN A O 1
ATOM 1562 N N . VAL A 1 206 ? 145.547 139.638 179.485 1.00 100.26 206 VAL A N 1
ATOM 1563 C CA . VAL A 1 206 ? 146.795 140.360 179.301 1.00 100.26 206 VAL A CA 1
ATOM 1564 C C . VAL A 1 206 ? 147.478 140.627 180.640 1.00 100.26 206 VAL A C 1
ATOM 1565 O O . VAL A 1 206 ? 148.708 140.741 180.691 1.00 100.26 206 VAL A O 1
ATOM 1569 N N . LYS A 1 207 ? 146.722 140.676 181.741 1.00 103.35 207 LYS A N 1
ATOM 1570 C CA . LYS A 1 207 ? 147.352 140.655 183.056 1.00 103.35 207 LYS A CA 1
ATOM 1571 C C . LYS A 1 207 ? 147.984 139.301 183.334 1.00 103.35 207 LYS A C 1
ATOM 1572 O O . LYS A 1 207 ? 149.044 139.217 183.963 1.00 103.35 207 LYS A O 1
ATOM 1578 N N . SER A 1 208 ? 147.353 138.233 182.864 1.00 111.47 208 SER A N 1
ATOM 1579 C CA . SER A 1 208 ? 147.809 136.882 183.149 1.00 111.47 208 SER A CA 1
ATOM 1580 C C . SER A 1 208 ? 148.935 136.421 182.240 1.00 111.47 208 SER A C 1
ATOM 1581 O O . SER A 1 208 ? 149.440 135.312 182.431 1.00 111.47 208 SER A O 1
ATOM 1584 N N . PHE A 1 209 ? 149.337 137.221 181.260 1.00 107.14 209 PHE A N 1
ATOM 1585 C CA . PHE A 1 209 ? 150.224 136.687 180.240 1.00 107.14 209 PHE A CA 1
ATOM 1586 C C . PHE A 1 209 ? 151.419 137.587 179.957 1.00 107.14 209 PHE A C 1
ATOM 1587 O O . PHE A 1 209 ? 152.476 137.101 179.546 1.00 107.14 209 PHE A O 1
ATOM 1595 N N . CYS A 1 210 ? 151.281 138.887 180.181 1.00 110.96 210 CYS A N 1
ATOM 1596 C CA . CYS A 1 210 ? 152.279 139.841 179.722 1.00 110.96 210 CYS A CA 1
ATOM 1597 C C . CYS A 1 210 ? 153.092 140.402 180.881 1.00 110.96 210 CYS A C 1
ATOM 1598 O O . CYS A 1 210 ? 152.721 140.298 182.052 1.00 110.96 210 CYS A O 1
ATOM 1601 N N . GLU A 1 211 ? 154.225 141.005 180.527 1.00 112.68 211 GLU A N 1
ATOM 1602 C CA . GLU A 1 211 ? 155.127 141.634 181.481 1.00 112.68 211 GLU A CA 1
ATOM 1603 C C . GLU A 1 211 ? 155.261 143.127 181.246 1.00 112.68 211 GLU A C 1
ATOM 1604 O O . GLU A 1 211 ? 155.161 143.910 182.194 1.00 112.68 211 GLU A O 1
ATOM 1610 N N . LYS A 1 212 ? 155.506 143.542 180.013 1.00 100.08 212 LYS A N 1
ATOM 1611 C CA . LYS A 1 212 ? 155.441 144.945 179.651 1.00 100.08 212 LYS A CA 1
ATOM 1612 C C . LYS A 1 212 ? 154.194 145.187 178.815 1.00 100.08 212 LYS A C 1
ATOM 1613 O O . LYS A 1 212 ? 153.570 144.249 178.315 1.00 100.08 212 LYS A O 1
ATOM 1619 N N . ALA A 1 213 ? 153.815 146.457 178.689 1.00 94.79 213 ALA A N 1
ATOM 1620 C CA . ALA A 1 213 ? 152.593 146.797 177.975 1.00 94.79 213 ALA A CA 1
ATOM 1621 C C . ALA A 1 213 ? 152.655 148.230 177.478 1.00 94.79 213 ALA A C 1
ATOM 1622 O O . ALA A 1 213 ? 152.990 149.138 178.241 1.00 94.79 213 ALA A O 1
ATOM 1624 N N . LEU A 1 214 ? 152.336 148.422 176.203 1.00 93.22 214 LEU A N 1
ATOM 1625 C CA . LEU A 1 214 ? 152.091 149.740 175.647 1.00 93.22 214 LEU A CA 1
ATOM 1626 C C . LEU A 1 214 ? 150.688 150.207 176.002 1.00 93.22 214 LEU A C 1
ATOM 1627 O O . LEU A 1 214 ? 149.898 149.484 176.605 1.00 93.22 214 LEU A O 1
ATOM 1632 N N . TRP A 1 215 ? 150.383 151.439 175.613 1.00 93.14 215 TRP A N 1
ATOM 1633 C CA . TRP A 1 215 ? 149.000 151.891 175.522 1.00 93.14 215 TRP A CA 1
ATOM 1634 C C . TRP A 1 215 ? 148.934 152.982 174.476 1.00 93.14 215 TRP A C 1
ATOM 1635 O O . TRP A 1 215 ? 149.578 154.024 174.611 1.00 93.14 215 TRP A O 1
ATOM 1646 N N . LEU A 1 216 ? 148.148 152.730 173.446 1.00 89.18 216 LEU A N 1
ATOM 1647 C CA . LEU A 1 216 ? 148.112 153.546 172.252 1.00 89.18 216 LEU A CA 1
ATOM 1648 C C . LEU A 1 216 ? 146.791 154.291 172.199 1.00 89.18 216 LEU A C 1
ATOM 1649 O O . LEU A 1 216 ? 145.740 153.728 172.514 1.00 89.18 216 LEU A O 1
ATOM 1654 N N . GLU A 1 217 ? 146.842 155.562 171.815 1.00 100.73 217 GLU A N 1
ATOM 1655 C CA . GLU A 1 217 ? 145.625 156.355 171.675 1.00 100.73 217 GLU A CA 1
ATOM 1656 C C . GLU A 1 217 ? 145.744 157.230 170.435 1.00 100.73 217 GLU A C 1
ATOM 1657 O O . GLU A 1 217 ? 146.436 158.253 170.458 1.00 100.73 217 GLU A O 1
ATOM 1663 N N . TYR A 1 218 ? 145.056 156.806 169.373 1.00 101.63 218 TYR A N 1
ATOM 1664 C CA . TYR A 1 218 ? 144.925 157.538 168.110 1.00 101.63 218 TYR A CA 1
ATOM 1665 C C . TYR A 1 218 ? 146.285 157.815 167.484 1.00 101.63 218 TYR A C 1
ATOM 1666 O O . TYR A 1 218 ? 146.529 158.883 166.926 1.00 101.63 218 TYR A O 1
ATOM 1675 N N . GLY A 1 219 ? 147.179 156.836 167.582 1.00 101.69 219 GLY A N 1
ATOM 1676 C CA . GLY A 1 219 ? 148.530 156.976 167.102 1.00 101.69 219 GLY A CA 1
ATOM 1677 C C . GLY A 1 219 ? 149.508 157.505 168.121 1.00 101.69 219 GLY A C 1
ATOM 1678 O O . GLY A 1 219 ? 150.719 157.445 167.882 1.00 101.69 219 GLY A O 1
ATOM 1679 N N . GLU A 1 220 ? 149.028 158.017 169.248 1.00 105.96 220 GLU A N 1
ATOM 1680 C CA . GLU A 1 220 ? 149.879 158.626 170.257 1.00 105.96 220 GLU A CA 1
ATOM 1681 C C . GLU A 1 220 ? 150.096 157.640 171.393 1.00 105.96 220 GLU A C 1
ATOM 1682 O O . GLU A 1 220 ? 149.133 157.136 171.978 1.00 105.96 220 GLU A O 1
ATOM 1688 N N . VAL A 1 221 ? 151.359 157.368 171.699 1.00 96.09 221 VAL A N 1
ATOM 1689 C CA . VAL A 1 221 ? 151.696 156.417 172.746 1.00 96.09 221 VAL A CA 1
ATOM 1690 C C . VAL A 1 221 ? 151.533 157.116 174.081 1.00 96.09 221 VAL A C 1
ATOM 1691 O O . VAL A 1 221 ? 152.430 157.835 174.530 1.00 96.09 221 VAL A O 1
ATOM 1695 N N . ARG A 1 222 ? 150.386 156.940 174.717 1.00 93.80 222 ARG A N 1
ATOM 1696 C CA . ARG A 1 222 ? 150.194 157.553 176.024 1.00 93.80 222 ARG A CA 1
ATOM 1697 C C . ARG A 1 222 ? 150.709 156.581 177.072 1.00 93.80 222 ARG A C 1
ATOM 1698 O O . ARG A 1 222 ? 149.994 155.706 177.553 1.00 93.80 222 ARG A O 1
ATOM 1706 N N . GLY A 1 223 ? 151.982 156.722 177.413 1.00 92.25 223 GLY A N 1
ATOM 1707 C CA . GLY A 1 223 ? 152.556 155.941 178.487 1.00 92.25 223 GLY A CA 1
ATOM 1708 C C . GLY A 1 223 ? 152.991 154.553 178.079 1.00 92.25 223 GLY A C 1
ATOM 1709 O O . GLY A 1 223 ? 152.348 153.908 177.251 1.00 92.25 223 GLY A O 1
ATOM 1710 N N . TYR A 1 224 ? 154.093 154.093 178.663 1.00 96.81 224 TYR A N 1
ATOM 1711 C CA . TYR A 1 224 ? 154.613 152.753 178.410 1.00 96.81 224 TYR A CA 1
ATOM 1712 C C . TYR A 1 224 ? 155.482 152.345 179.588 1.00 96.81 224 TYR A C 1
ATOM 1713 O O . TYR A 1 224 ? 156.591 152.862 179.748 1.00 96.81 224 TYR A O 1
ATOM 1722 N N . GLY A 1 225 ? 154.980 151.430 180.404 1.00 100.41 225 GLY A N 1
ATOM 1723 C CA . GLY A 1 225 ? 155.727 150.851 181.496 1.00 100.41 225 GLY A CA 1
ATOM 1724 C C . GLY A 1 225 ? 155.611 149.341 181.455 1.00 100.41 225 GLY A C 1
ATOM 1725 O O . GLY A 1 225 ? 155.528 148.736 180.386 1.00 100.41 225 GLY A O 1
ATOM 1726 N N . THR A 1 226 ? 155.609 148.721 182.638 1.00 106.69 226 THR A N 1
ATOM 1727 C CA . THR A 1 226 ? 155.457 147.275 182.591 1.00 106.69 226 THR A CA 1
ATOM 1728 C C . THR A 1 226 ? 154.000 146.822 182.560 1.00 106.69 226 THR A C 1
ATOM 1729 O O . THR A 1 226 ? 153.419 146.698 181.480 1.00 106.69 226 THR A O 1
ATOM 1733 N N . VAL A 1 227 ? 153.363 146.670 183.725 1.00 109.51 227 VAL A N 1
ATOM 1734 C CA . VAL A 1 227 ? 151.937 146.347 183.798 1.00 109.51 227 VAL A CA 1
ATOM 1735 C C . VAL A 1 227 ? 151.290 147.143 184.922 1.00 109.51 227 VAL A C 1
ATOM 1736 O O . VAL A 1 227 ? 150.170 147.655 184.782 1.00 109.51 227 VAL A O 1
ATOM 1740 N N . ALA A 1 228 ? 152.069 147.374 185.982 1.00 114.88 228 ALA A N 1
ATOM 1741 C CA . ALA A 1 228 ? 151.505 147.474 187.327 1.00 114.88 228 ALA A CA 1
ATOM 1742 C C . ALA A 1 228 ? 150.745 148.769 187.544 1.00 114.88 228 ALA A C 1
ATOM 1743 O O . ALA A 1 228 ? 149.829 148.822 188.371 1.00 114.88 228 ALA A O 1
ATOM 1745 N N . GLU A 1 229 ? 151.102 149.813 186.810 1.00 121.01 229 GLU A N 1
ATOM 1746 C CA . GLU A 1 229 ? 150.451 151.101 186.932 1.00 121.01 229 GLU A CA 1
ATOM 1747 C C . GLU A 1 229 ? 149.606 151.466 185.725 1.00 121.01 229 GLU A C 1
ATOM 1748 O O . GLU A 1 229 ? 148.665 152.249 185.864 1.00 121.01 229 GLU A O 1
ATOM 1754 N N . ILE A 1 230 ? 149.881 150.873 184.569 1.00 114.50 230 ILE A N 1
ATOM 1755 C CA . ILE A 1 230 ? 149.358 151.371 183.303 1.00 114.50 230 ILE A CA 1
ATOM 1756 C C . ILE A 1 230 ? 147.933 150.895 183.102 1.00 114.50 230 ILE A C 1
ATOM 1757 O O . ILE A 1 230 ? 147.019 151.694 182.865 1.00 114.50 230 ILE A O 1
ATOM 1762 N N . ILE A 1 231 ? 147.757 149.573 183.174 1.00 111.98 231 ILE A N 1
ATOM 1763 C CA . ILE A 1 231 ? 146.425 148.978 183.027 1.00 111.98 231 ILE A CA 1
ATOM 1764 C C . ILE A 1 231 ? 145.419 149.470 184.064 1.00 111.98 231 ILE A C 1
ATOM 1765 O O . ILE A 1 231 ? 144.271 149.750 183.678 1.00 111.98 231 ILE A O 1
ATOM 1770 N N . PRO A 1 232 ? 145.749 149.636 185.364 1.00 113.96 232 PRO A N 1
ATOM 1771 C CA . PRO A 1 232 ? 144.773 150.319 186.232 1.00 113.96 232 PRO A CA 1
ATOM 1772 C C . PRO A 1 232 ? 144.530 151.768 185.851 1.00 113.96 232 PRO A C 1
ATOM 1773 O O . PRO A 1 232 ? 143.386 152.227 185.934 1.00 113.96 232 PRO A O 1
ATOM 1777 N N . GLN A 1 233 ? 145.557 152.489 185.395 1.00 114.72 233 GLN A N 1
ATOM 1778 C CA . GLN A 1 233 ? 145.317 153.812 184.825 1.00 114.72 233 GLN A CA 1
ATOM 1779 C C . GLN A 1 233 ? 144.564 153.722 183.509 1.00 114.72 233 GLN A C 1
ATOM 1780 O O . GLN A 1 233 ? 143.792 154.626 183.170 1.00 114.72 233 GLN A O 1
ATOM 1786 N N . TYR A 1 234 ? 144.786 152.649 182.750 1.00 103.35 234 TYR A N 1
ATOM 1787 C CA . TYR A 1 234 ? 143.931 152.376 181.605 1.00 103.35 234 TYR A CA 1
ATOM 1788 C C . TYR A 1 234 ? 142.521 152.035 182.056 1.00 103.35 234 TYR A C 1
ATOM 1789 O O . TYR A 1 234 ? 141.543 152.448 181.425 1.00 103.35 234 TYR A O 1
ATOM 1798 N N . GLU A 1 235 ? 142.394 151.310 183.167 1.00 114.88 235 GLU A N 1
ATOM 1799 C CA . GLU A 1 235 ? 141.074 151.103 183.747 1.00 114.88 235 GLU A CA 1
ATOM 1800 C C . GLU A 1 235 ? 140.534 152.373 184.390 1.00 114.88 235 GLU A C 1
ATOM 1801 O O . GLU A 1 235 ? 139.313 152.549 184.459 1.00 114.88 235 GLU A O 1
ATOM 1807 N N . LYS A 1 236 ? 141.414 153.259 184.874 1.00 121.30 236 LYS A N 1
ATOM 1808 C CA . LYS A 1 236 ? 140.949 154.561 185.344 1.00 121.30 236 LYS A CA 1
ATOM 1809 C C . LYS A 1 236 ? 140.381 155.392 184.207 1.00 121.30 236 LYS A C 1
ATOM 1810 O O . LYS A 1 236 ? 139.451 156.175 184.425 1.00 121.30 236 LYS A O 1
ATOM 1816 N N . PHE A 1 237 ? 140.924 155.238 182.999 1.00 122.92 237 PHE A N 1
ATOM 1817 C CA . PHE A 1 237 ? 140.388 155.971 181.860 1.00 122.92 237 PHE A CA 1
ATOM 1818 C C . PHE A 1 237 ? 139.018 155.449 181.461 1.00 122.92 237 PHE A C 1
ATOM 1819 O O . PHE A 1 237 ? 138.126 156.232 181.118 1.00 122.92 237 PHE A O 1
ATOM 1827 N N . LEU A 1 238 ? 138.835 154.131 181.494 1.00 119.31 238 LEU A N 1
ATOM 1828 C CA . LEU A 1 238 ? 137.581 153.558 181.030 1.00 119.31 238 LEU A CA 1
ATOM 1829 C C . LEU A 1 238 ? 136.459 153.808 182.026 1.00 119.31 238 LEU A C 1
ATOM 1830 O O . LEU A 1 238 ? 135.343 154.159 181.629 1.00 119.31 238 LEU A O 1
ATOM 1835 N N . LYS A 1 239 ? 136.740 153.645 183.323 1.00 126.88 239 LYS A N 1
ATOM 1836 C CA . LYS A 1 239 ? 135.744 153.935 184.349 1.00 126.88 239 LYS A CA 1
ATOM 1837 C C . LYS A 1 239 ? 135.402 155.415 184.400 1.00 126.88 239 LYS A C 1
ATOM 1838 O O . LYS A 1 239 ? 134.277 155.778 184.762 1.00 126.88 239 LYS A O 1
ATOM 1844 N N . GLU A 1 240 ? 136.356 156.277 184.053 1.00 130.09 240 GLU A N 1
ATOM 1845 C CA . GLU A 1 240 ? 136.024 157.666 183.769 1.00 130.09 240 GLU A CA 1
ATOM 1846 C C . GLU A 1 240 ? 135.127 157.769 182.547 1.00 130.09 240 GLU A C 1
ATOM 1847 O O . GLU A 1 240 ? 134.134 158.505 182.554 1.00 130.09 240 GLU A O 1
ATOM 1853 N N . TYR A 1 241 ? 135.449 157.019 181.497 1.00 128.79 241 TYR A N 1
ATOM 1854 C CA . TYR A 1 241 ? 134.731 157.162 180.240 1.00 128.79 241 TYR A CA 1
ATOM 1855 C C . TYR A 1 241 ? 133.356 156.512 180.294 1.00 128.79 241 TYR A C 1
ATOM 1856 O O . TYR A 1 241 ? 132.390 157.054 179.746 1.00 128.79 241 TYR A O 1
ATOM 1865 N N . ARG A 1 242 ? 133.246 155.358 180.947 1.00 130.48 242 ARG A N 1
ATOM 1866 C CA . ARG A 1 242 ? 132.011 154.588 180.882 1.00 130.48 242 ARG A CA 1
ATOM 1867 C C . ARG A 1 242 ? 130.912 155.167 181.765 1.00 130.48 242 ARG A C 1
ATOM 1868 O O . ARG A 1 242 ? 129.733 155.065 181.405 1.00 130.48 242 ARG A O 1
ATOM 1876 N N . ALA A 1 243 ? 131.273 155.762 182.908 1.00 138.89 243 ALA A N 1
ATOM 1877 C CA . ALA A 1 243 ? 130.307 156.170 183.927 1.00 138.89 243 ALA A CA 1
ATOM 1878 C C . ALA A 1 243 ? 129.343 157.237 183.424 1.00 138.89 243 ALA A C 1
ATOM 1879 O O . ALA A 1 243 ? 128.150 156.970 183.252 1.00 138.89 243 ALA A O 1
ATOM 1881 N N . MET A 1 244 ? 129.849 158.441 183.174 1.00 150.50 244 MET A N 1
ATOM 1882 C CA . MET A 1 244 ? 129.128 159.413 182.367 1.00 150.50 244 MET A CA 1
ATOM 1883 C C . MET A 1 244 ? 130.086 160.015 181.358 1.00 150.50 244 MET A C 1
ATOM 1884 O O . MET A 1 244 ? 129.697 160.337 180.229 1.00 150.50 244 MET A O 1
ATOM 1889 N N . SER A 1 245 ? 131.351 160.137 181.780 1.00 150.74 245 SER A N 1
ATOM 1890 C CA . SER A 1 245 ? 132.369 160.984 181.149 1.00 150.74 245 SER A CA 1
ATOM 1891 C C . SER A 1 245 ? 131.849 162.395 180.880 1.00 150.74 245 SER A C 1
ATOM 1892 O O . SER A 1 245 ? 132.178 163.009 179.861 1.00 150.74 245 SER A O 1
ATOM 1895 N N . ASP A 1 246 ? 131.050 162.907 181.824 1.00 164.72 246 ASP A N 1
ATOM 1896 C CA . ASP A 1 246 ? 130.423 164.230 181.784 1.00 164.72 246 ASP A CA 1
ATOM 1897 C C . ASP A 1 246 ? 129.627 164.458 180.498 1.00 164.72 246 ASP A C 1
ATOM 1898 O O . ASP A 1 246 ? 130.012 165.266 179.651 1.00 164.72 246 ASP A O 1
ATOM 1903 N N . LYS A 1 247 ? 128.524 163.701 180.363 1.00 152.09 247 LYS A N 1
ATOM 1904 C CA . LYS A 1 247 ? 127.486 163.964 179.363 1.00 152.09 247 LYS A CA 1
ATOM 1905 C C . LYS A 1 247 ? 127.992 163.846 177.931 1.00 152.09 247 LYS A C 1
ATOM 1906 O O . LYS A 1 247 ? 128.354 164.860 177.332 1.00 152.09 247 LYS A O 1
ATOM 1912 N N . GLU A 1 248 ? 128.066 162.614 177.404 1.00 149.24 248 GLU A N 1
ATOM 1913 C CA . GLU A 1 248 ? 128.779 162.232 176.174 1.00 149.24 248 GLU A CA 1
ATOM 1914 C C . GLU A 1 248 ? 128.505 163.119 174.950 1.00 149.24 248 GLU A C 1
ATOM 1915 O O . GLU A 1 248 ? 129.259 163.096 173.975 1.00 149.24 248 GLU A O 1
ATOM 1921 N N . LYS A 1 249 ? 127.431 163.906 174.967 1.00 148.20 249 LYS A N 1
ATOM 1922 C CA . LYS A 1 249 ? 127.261 164.922 173.940 1.00 148.20 249 LYS A CA 1
ATOM 1923 C C . LYS A 1 249 ? 128.004 166.195 174.327 1.00 148.20 249 LYS A C 1
ATOM 1924 O O . LYS A 1 249 ? 128.605 166.858 173.479 1.00 148.20 249 LYS A O 1
ATOM 1930 N N . ARG A 1 250 ? 127.966 166.551 175.611 1.00 152.02 250 ARG A N 1
ATOM 1931 C CA . ARG A 1 250 ? 128.528 167.825 176.043 1.00 152.02 250 ARG A CA 1
ATOM 1932 C C . ARG A 1 250 ? 130.046 167.805 176.097 1.00 152.02 250 ARG A C 1
ATOM 1933 O O . ARG A 1 250 ? 130.674 168.838 175.846 1.00 152.02 250 ARG A O 1
ATOM 1941 N N . GLN A 1 251 ? 130.645 166.676 176.411 1.00 157.54 251 GLN A N 1
ATOM 1942 C CA . GLN A 1 251 ? 132.097 166.666 176.517 1.00 157.54 251 GLN A CA 1
ATOM 1943 C C . GLN A 1 251 ? 132.760 165.648 175.603 1.00 157.54 251 GLN A C 1
ATOM 1944 O O . GLN A 1 251 ? 133.851 165.913 175.097 1.00 157.54 251 GLN A O 1
ATOM 1950 N N . TYR A 1 252 ? 132.135 164.494 175.365 1.00 151.53 252 TYR A N 1
ATOM 1951 C CA . TYR A 1 252 ? 132.805 163.508 174.526 1.00 151.53 252 TYR A CA 1
ATOM 1952 C C . TYR A 1 252 ? 132.781 163.904 173.057 1.00 151.53 252 TYR A C 1
ATOM 1953 O O . TYR A 1 252 ? 133.721 163.588 172.320 1.00 151.53 252 TYR A O 1
ATOM 1962 N N . LYS A 1 253 ? 131.742 164.615 172.622 1.00 149.64 253 LYS A N 1
ATOM 1963 C CA . LYS A 1 253 ? 131.800 165.256 171.314 1.00 149.64 253 LYS A CA 1
ATOM 1964 C C . LYS A 1 253 ? 132.901 166.304 171.279 1.00 149.64 253 LYS A C 1
ATOM 1965 O O . LYS A 1 253 ? 133.601 166.445 170.272 1.00 149.64 253 LYS A O 1
ATOM 1971 N N . GLU A 1 254 ? 133.080 167.034 172.380 1.00 152.81 254 GLU A N 1
ATOM 1972 C CA . GLU A 1 254 ? 134.227 167.925 172.504 1.00 152.81 254 GLU A CA 1
ATOM 1973 C C . GLU A 1 254 ? 135.527 167.132 172.595 1.00 152.81 254 GLU A C 1
ATOM 1974 O O . GLU A 1 254 ? 136.549 167.554 172.044 1.00 152.81 254 GLU A O 1
ATOM 1980 N N . ARG A 1 255 ? 135.493 165.966 173.257 1.00 146.38 255 ARG A N 1
ATOM 1981 C CA . ARG A 1 255 ? 136.696 165.157 173.456 1.00 146.38 255 ARG A CA 1
ATOM 1982 C C . ARG A 1 255 ? 137.247 164.634 172.139 1.00 146.38 255 ARG A C 1
ATOM 1983 O O . ARG A 1 255 ? 138.460 164.680 171.912 1.00 146.38 255 ARG A O 1
ATOM 1991 N N . VAL A 1 256 ? 136.370 164.136 171.264 1.00 147.44 256 VAL A N 1
ATOM 1992 C CA . VAL A 1 256 ? 136.795 163.717 169.933 1.00 147.44 256 VAL A CA 1
ATOM 1993 C C . VAL A 1 256 ? 137.301 164.914 169.140 1.00 147.44 256 VAL A C 1
ATOM 1994 O O . VAL A 1 256 ? 138.291 164.814 168.407 1.00 147.44 256 VAL A O 1
ATOM 1998 N N . MET A 1 257 ? 136.669 166.076 169.315 1.00 153.83 257 MET A N 1
ATOM 1999 C CA . MET A 1 257 ? 137.152 167.272 168.637 1.00 153.83 257 MET A CA 1
ATOM 2000 C C . MET A 1 257 ? 138.454 167.777 169.241 1.00 153.83 257 MET A C 1
ATOM 2001 O O . MET A 1 257 ? 139.261 168.389 168.534 1.00 153.83 257 MET A O 1
ATOM 2006 N N . ARG A 1 258 ? 138.684 167.534 170.533 1.00 148.89 258 ARG A N 1
ATOM 2007 C CA . ARG A 1 258 ? 140.018 167.763 171.074 1.00 148.89 258 ARG A CA 1
ATOM 2008 C C . ARG A 1 258 ? 141.008 166.740 170.538 1.00 148.89 258 ARG A C 1
ATOM 2009 O O . ARG A 1 258 ? 142.204 167.032 170.430 1.00 148.89 258 ARG A O 1
ATOM 2017 N N . LYS A 1 259 ? 140.528 165.545 170.195 1.00 143.50 259 LYS A N 1
ATOM 2018 C CA . LYS A 1 259 ? 141.365 164.497 169.630 1.00 143.50 259 LYS A CA 1
ATOM 2019 C C . LYS A 1 259 ? 141.419 164.542 168.109 1.00 143.50 259 LYS A C 1
ATOM 2020 O O . LYS A 1 259 ? 142.366 164.013 167.519 1.00 143.50 259 LYS A O 1
ATOM 2026 N N . GLN A 1 260 ? 140.428 165.158 167.462 1.00 147.30 260 GLN A N 1
ATOM 2027 C CA . GLN A 1 260 ? 140.600 165.535 166.066 1.00 147.30 260 GLN A CA 1
ATOM 2028 C C . GLN A 1 260 ? 141.561 166.707 165.949 1.00 147.30 260 GLN A C 1
ATOM 2029 O O . GLN A 1 260 ? 142.298 166.816 164.963 1.00 147.30 260 GLN A O 1
ATOM 2035 N N . GLN A 1 261 ? 141.589 167.572 166.964 1.00 148.34 261 GLN A N 1
ATOM 2036 C CA . GLN A 1 261 ? 142.683 168.522 167.110 1.00 148.34 261 GLN A CA 1
ATOM 2037 C C . GLN A 1 261 ? 143.990 167.808 167.436 1.00 148.34 261 GLN A C 1
ATOM 2038 O O . GLN A 1 261 ? 145.066 168.343 167.154 1.00 148.34 261 GLN A O 1
ATOM 2044 N N . GLY A 1 262 ? 143.918 166.592 167.978 1.00 140.40 262 GLY A N 1
ATOM 2045 C CA . GLY A 1 262 ? 145.083 165.754 168.177 1.00 140.40 262 GLY A CA 1
ATOM 2046 C C . GLY A 1 262 ? 145.562 165.028 166.932 1.00 140.40 262 GLY A C 1
ATOM 2047 O O . GLY A 1 262 ? 146.429 164.156 167.023 1.00 140.40 262 GLY A O 1
ATOM 2048 N N . GLU A 1 263 ? 145.007 165.364 165.767 1.00 129.97 263 GLU A N 1
ATOM 2049 C CA . GLU A 1 263 ? 145.563 164.942 164.486 1.00 129.97 263 GLU A CA 1
ATOM 2050 C C . GLU A 1 263 ? 146.701 165.837 164.018 1.00 129.97 263 GLU A C 1
ATOM 2051 O O . GLU A 1 263 ? 147.312 165.547 162.983 1.00 129.97 263 GLU A O 1
ATOM 2057 N N . PHE A 1 264 ? 147.008 166.893 164.765 1.00 140.73 264 PHE A N 1
ATOM 2058 C CA . PHE A 1 264 ? 147.903 167.955 164.332 1.00 140.73 264 PHE A CA 1
ATOM 2059 C C . PHE A 1 264 ? 148.300 168.730 165.588 1.00 140.73 264 PHE A C 1
ATOM 2060 O O . PHE A 1 264 ? 147.875 168.397 166.697 1.00 140.73 264 PHE A O 1
ATOM 2068 N N . LEU A 1 265 ? 149.167 169.723 165.426 1.00 142.21 265 LEU A N 1
ATOM 2069 C CA . LEU A 1 265 ? 149.323 170.766 166.427 1.00 142.21 265 LEU A CA 1
ATOM 2070 C C . LEU A 1 265 ? 148.004 171.531 166.523 1.00 142.21 265 LEU A C 1
ATOM 2071 O O . LEU A 1 265 ? 147.089 171.134 167.245 1.00 142.21 265 LEU A O 1
ATOM 2076 N N . GLU B 1 2 ? 102.308 128.383 168.352 1.00 144.36 2 GLU B N 1
ATOM 2077 C CA . GLU B 1 2 ? 101.864 127.761 169.591 1.00 144.36 2 GLU B CA 1
ATOM 2078 C C . GLU B 1 2 ? 102.909 126.723 169.999 1.00 144.36 2 GLU B C 1
ATOM 2079 O O . GLU B 1 2 ? 103.252 125.847 169.199 1.00 144.36 2 GLU B O 1
ATOM 2085 N N . HIS B 1 3 ? 103.452 126.911 171.212 1.00 139.91 3 HIS B N 1
ATOM 2086 C CA . HIS B 1 3 ? 104.534 126.147 171.857 1.00 139.91 3 HIS B CA 1
ATOM 2087 C C . HIS B 1 3 ? 105.908 126.389 171.220 1.00 139.91 3 HIS B C 1
ATOM 2088 O O . HIS B 1 3 ? 106.915 125.808 171.636 1.00 139.91 3 HIS B O 1
ATOM 2095 N N . ALA B 1 4 ? 105.924 127.220 170.180 1.00 131.66 4 ALA B N 1
ATOM 2096 C CA . ALA B 1 4 ? 107.035 128.009 169.635 1.00 131.66 4 ALA B CA 1
ATOM 2097 C C . ALA B 1 4 ? 108.055 127.170 168.857 1.00 131.66 4 ALA B C 1
ATOM 2098 O O . ALA B 1 4 ? 108.835 127.765 168.109 1.00 131.66 4 ALA B O 1
ATOM 2100 N N . VAL B 1 5 ? 108.038 125.838 168.957 1.00 126.92 5 VAL B N 1
ATOM 2101 C CA . VAL B 1 5 ? 108.664 124.932 167.988 1.00 126.92 5 VAL B CA 1
ATOM 2102 C C . VAL B 1 5 ? 107.823 123.665 167.939 1.00 126.92 5 VAL B C 1
ATOM 2103 O O . VAL B 1 5 ? 107.179 123.285 168.922 1.00 126.92 5 VAL B O 1
ATOM 2107 N N . ILE B 1 6 ? 107.838 122.999 166.786 1.00 125.87 6 ILE B N 1
ATOM 2108 C CA . ILE B 1 6 ? 107.205 121.691 166.627 1.00 125.87 6 ILE B CA 1
ATOM 2109 C C . ILE B 1 6 ? 108.324 120.748 166.180 1.00 125.87 6 ILE B C 1
ATOM 2110 O O . ILE B 1 6 ? 108.148 119.919 165.281 1.00 125.87 6 ILE B O 1
ATOM 2115 N N . VAL B 1 7 ? 109.522 120.949 166.739 1.00 119.80 7 VAL B N 1
ATOM 2116 C CA . VAL B 1 7 ? 110.699 120.138 166.420 1.00 119.80 7 VAL B CA 1
ATOM 2117 C C . VAL B 1 7 ? 110.441 118.681 166.779 1.00 119.80 7 VAL B C 1
ATOM 2118 O O . VAL B 1 7 ? 110.148 118.359 167.935 1.00 119.80 7 VAL B O 1
ATOM 2122 N N . GLU B 1 8 ? 110.546 117.799 165.788 1.00 124.85 8 GLU B N 1
ATOM 2123 C CA . GLU B 1 8 ? 110.240 116.387 165.980 1.00 124.85 8 GLU B CA 1
ATOM 2124 C C . GLU B 1 8 ? 111.103 115.515 165.071 1.00 124.85 8 GLU B C 1
ATOM 2125 O O . GLU B 1 8 ? 111.039 115.618 163.840 1.00 124.85 8 GLU B O 1
ATOM 2131 N N . ASN B 1 9 ? 111.937 114.677 165.703 1.00 121.87 9 ASN B N 1
ATOM 2132 C CA . ASN B 1 9 ? 112.673 113.576 165.074 1.00 121.87 9 ASN B CA 1
ATOM 2133 C C . ASN B 1 9 ? 113.573 114.041 163.936 1.00 121.87 9 ASN B C 1
ATOM 2134 O O . ASN B 1 9 ? 113.586 113.455 162.852 1.00 121.87 9 ASN B O 1
ATOM 2139 N N . VAL B 1 10 ? 114.322 115.105 164.181 1.00 113.06 10 VAL B N 1
ATOM 2140 C CA . VAL B 1 10 ? 115.057 115.767 163.114 1.00 113.06 10 VAL B CA 1
ATOM 2141 C C . VAL B 1 10 ? 116.360 115.027 162.862 1.00 113.06 10 VAL B C 1
ATOM 2142 O O . VAL B 1 10 ? 117.127 114.752 163.793 1.00 113.06 10 VAL B O 1
ATOM 2146 N N . THR B 1 11 ? 116.602 114.682 161.603 1.00 107.00 11 THR B N 1
ATOM 2147 C CA . THR B 1 11 ? 117.865 114.116 161.165 1.00 107.00 11 THR B CA 1
ATOM 2148 C C . THR B 1 11 ? 118.400 114.929 159.999 1.00 107.00 11 THR B C 1
ATOM 2149 O O . THR B 1 11 ? 117.635 115.437 159.176 1.00 107.00 11 THR B O 1
ATOM 2153 N N . LYS B 1 12 ? 119.721 115.039 159.920 1.00 94.54 12 LYS B N 1
ATOM 2154 C CA . LYS B 1 12 ? 120.352 115.716 158.800 1.00 94.54 12 LYS B CA 1
ATOM 2155 C C . LYS B 1 12 ? 121.661 115.022 158.474 1.00 94.54 12 LYS B C 1
ATOM 2156 O O . LYS B 1 12 ? 122.423 114.664 159.375 1.00 94.54 12 LYS B O 1
ATOM 2162 N N . LYS B 1 13 ? 121.910 114.826 157.182 1.00 90.28 13 LYS B N 1
ATOM 2163 C CA . LYS B 1 13 ? 123.109 114.149 156.713 1.00 90.28 13 LYS B CA 1
ATOM 2164 C C . LYS B 1 13 ? 123.631 114.811 155.445 1.00 90.28 13 LYS B C 1
ATOM 2165 O O . LYS B 1 13 ? 122.918 114.905 154.443 1.00 90.28 13 LYS B O 1
ATOM 2171 N N . TYR B 1 14 ? 124.859 115.312 155.502 1.00 81.53 14 TYR B N 1
ATOM 2172 C CA . TYR B 1 14 ? 125.624 115.609 154.301 1.00 81.53 14 TYR B CA 1
ATOM 2173 C C . TYR B 1 14 ? 126.786 114.629 154.281 1.00 81.53 14 TYR B C 1
ATOM 2174 O O . TYR B 1 14 ? 127.568 114.574 155.234 1.00 81.53 14 TYR B O 1
ATOM 2183 N N . LYS B 1 15 ? 126.868 113.828 153.224 1.00 110.86 15 LYS B N 1
ATOM 2184 C CA . LYS B 1 15 ? 127.611 112.578 153.270 1.00 110.86 15 LYS B CA 1
ATOM 2185 C C . LYS B 1 15 ? 129.033 112.721 152.742 1.00 110.86 15 LYS B C 1
ATOM 2186 O O . LYS B 1 15 ? 129.386 113.686 152.064 1.00 110.86 15 LYS B O 1
ATOM 2192 N N . LEU B 1 16 ? 129.838 111.708 153.047 1.00 118.12 16 LEU B N 1
ATOM 2193 C CA . LEU B 1 16 ? 131.280 111.777 152.880 1.00 118.12 16 LEU B CA 1
ATOM 2194 C C . LEU B 1 16 ? 131.675 111.366 151.469 1.00 118.12 16 LEU B C 1
ATOM 2195 O O . LEU B 1 16 ? 131.217 110.342 150.957 1.00 118.12 16 LEU B O 1
ATOM 2200 N N . PHE B 1 17 ? 132.570 112.144 150.868 1.00 128.54 17 PHE B N 1
ATOM 2201 C CA . PHE B 1 17 ? 133.143 111.858 149.552 1.00 128.54 17 PHE B CA 1
ATOM 2202 C C . PHE B 1 17 ? 134.660 111.805 149.692 1.00 128.54 17 PHE B C 1
ATOM 2203 O O . PHE B 1 17 ? 135.313 112.844 149.812 1.00 128.54 17 PHE B O 1
ATOM 2211 N N . LYS B 1 18 ? 135.216 110.590 149.660 1.00 140.90 18 LYS B N 1
ATOM 2212 C CA . LYS B 1 18 ? 136.642 110.400 149.918 1.00 140.90 18 LYS B CA 1
ATOM 2213 C C . LYS B 1 18 ? 137.496 110.939 148.777 1.00 140.90 18 LYS B C 1
ATOM 2214 O O . LYS B 1 18 ? 138.648 111.331 148.992 1.00 140.90 18 LYS B O 1
ATOM 2220 N N . ARG B 1 19 ? 136.940 110.999 147.578 1.00 155.11 19 ARG B N 1
ATOM 2221 C CA . ARG B 1 19 ? 137.609 111.501 146.388 1.00 155.11 19 ARG B CA 1
ATOM 2222 C C . ARG B 1 19 ? 136.868 112.743 145.900 1.00 155.11 19 ARG B C 1
ATOM 2223 O O . ARG B 1 19 ? 136.077 113.346 146.634 1.00 155.11 19 ARG B O 1
ATOM 2231 N N . THR B 1 20 ? 137.165 113.139 144.662 1.00 155.33 20 THR B N 1
ATOM 2232 C CA . THR B 1 20 ? 136.587 114.318 144.029 1.00 155.33 20 THR B CA 1
ATOM 2233 C C . THR B 1 20 ? 135.062 114.201 143.891 1.00 155.33 20 THR B C 1
ATOM 2234 O O . THR B 1 20 ? 134.451 113.164 144.172 1.00 155.33 20 THR B O 1
ATOM 2238 N N . SER B 1 21 ? 134.457 115.292 143.418 1.00 156.44 21 SER B N 1
ATOM 2239 C CA . SER B 1 21 ? 133.021 115.522 143.535 1.00 156.44 21 SER B CA 1
ATOM 2240 C C . SER B 1 21 ? 132.215 114.573 142.642 1.00 156.44 21 SER B C 1
ATOM 2241 O O . SER B 1 21 ? 132.760 113.716 141.939 1.00 156.44 21 SER B O 1
ATOM 2244 N N . GLU B 1 22 ? 130.891 114.775 142.666 1.00 160.45 22 GLU B N 1
ATOM 2245 C CA . GLU B 1 22 ? 129.889 113.788 142.260 1.00 160.45 22 GLU B CA 1
ATOM 2246 C C . GLU B 1 22 ? 130.038 113.384 140.795 1.00 160.45 22 GLU B C 1
ATOM 2247 O O . GLU B 1 22 ? 130.650 114.089 139.988 1.00 160.45 22 GLU B O 1
ATOM 2253 N N . ARG B 1 23 ? 129.454 112.222 140.472 1.00 168.43 23 ARG B N 1
ATOM 2254 C CA . ARG B 1 23 ? 129.772 111.436 139.271 1.00 168.43 23 ARG B CA 1
ATOM 2255 C C . ARG B 1 23 ? 131.273 111.174 139.175 1.00 168.43 23 ARG B C 1
ATOM 2256 O O . ARG B 1 23 ? 131.868 111.203 138.096 1.00 168.43 23 ARG B O 1
ATOM 2264 N N . LEU B 1 24 ? 131.887 110.913 140.333 1.00 179.64 24 LEU B N 1
ATOM 2265 C CA . LEU B 1 24 ? 133.292 110.527 140.388 1.00 179.64 24 LEU B CA 1
ATOM 2266 C C . LEU B 1 24 ? 133.508 109.134 139.810 1.00 179.64 24 LEU B C 1
ATOM 2267 O O . LEU B 1 24 ? 134.600 108.829 139.317 1.00 179.64 24 LEU B O 1
ATOM 2272 N N . LEU B 1 25 ? 132.484 108.283 139.866 1.00 199.56 25 LEU B N 1
ATOM 2273 C CA . LEU B 1 25 ? 132.558 106.944 139.301 1.00 199.56 25 LEU B CA 1
ATOM 2274 C C . LEU B 1 25 ? 131.251 106.525 138.639 1.00 199.56 25 LEU B C 1
ATOM 2275 O O . LEU B 1 25 ? 131.102 105.346 138.291 1.00 199.56 25 LEU B O 1
ATOM 2280 N N . ASP B 1 26 ? 130.312 107.444 138.443 1.00 210.52 26 ASP B N 1
ATOM 2281 C CA . ASP B 1 26 ? 128.927 107.082 138.196 1.00 210.52 26 ASP B CA 1
ATOM 2282 C C . ASP B 1 26 ? 128.632 106.915 136.705 1.00 210.52 26 ASP B C 1
ATOM 2283 O O . ASP B 1 26 ? 129.419 107.287 135.831 1.00 210.52 26 ASP B O 1
ATOM 2288 N N . MET B 1 27 ? 127.468 106.334 136.434 1.00 231.43 27 MET B N 1
ATOM 2289 C CA . MET B 1 27 ? 126.945 106.019 135.112 1.00 231.43 27 MET B CA 1
ATOM 2290 C C . MET B 1 27 ? 125.629 106.803 134.967 1.00 231.43 27 MET B C 1
ATOM 2291 O O . MET B 1 27 ? 125.364 107.727 135.744 1.00 231.43 27 MET B O 1
ATOM 2296 N N . ILE B 1 28 ? 124.831 106.468 133.941 1.00 234.40 28 ILE B N 1
ATOM 2297 C CA . ILE B 1 28 ? 123.523 107.090 133.705 1.00 234.40 28 ILE B CA 1
ATOM 2298 C C . ILE B 1 28 ? 122.584 106.919 134.904 1.00 234.40 28 ILE B C 1
ATOM 2299 O O . ILE B 1 28 ? 121.715 107.769 135.146 1.00 234.40 28 ILE B O 1
ATOM 2304 N N . LEU B 1 29 ? 122.760 105.855 135.690 1.00 234.16 29 LEU B N 1
ATOM 2305 C CA . LEU B 1 29 ? 122.060 105.744 136.965 1.00 234.16 29 LEU B CA 1
ATOM 2306 C C . LEU B 1 29 ? 122.596 106.796 137.930 1.00 234.16 29 LEU B C 1
ATOM 2307 O O . LEU B 1 29 ? 123.810 106.859 138.158 1.00 234.16 29 LEU B O 1
ATOM 2312 N N . PRO B 1 30 ? 121.733 107.636 138.515 1.00 232.98 30 PRO B N 1
ATOM 2313 C CA . PRO B 1 30 ? 122.216 108.771 139.320 1.00 232.98 30 PRO B CA 1
ATOM 2314 C C . PRO B 1 30 ? 122.797 108.398 140.678 1.00 232.98 30 PRO B C 1
ATOM 2315 O O . PRO B 1 30 ? 123.231 109.300 141.405 1.00 232.98 30 PRO B O 1
ATOM 2319 N N . GLY B 1 31 ? 122.822 107.121 141.048 1.00 223.81 31 GLY B N 1
ATOM 2320 C CA . GLY B 1 31 ? 123.358 106.741 142.343 1.00 223.81 31 GLY B CA 1
ATOM 2321 C C . GLY B 1 31 ? 124.873 106.847 142.380 1.00 223.81 31 GLY B C 1
ATOM 2322 O O . GLY B 1 31 ? 125.567 106.527 141.414 1.00 223.81 31 GLY B O 1
ATOM 2323 N N . GLY B 1 32 ? 125.386 107.312 143.519 1.00 207.21 32 GLY B N 1
ATOM 2324 C CA . GLY B 1 32 ? 126.806 107.430 143.748 1.00 207.21 32 GLY B CA 1
ATOM 2325 C C . GLY B 1 32 ? 127.288 106.470 144.827 1.00 207.21 32 GLY B C 1
ATOM 2326 O O . GLY B 1 32 ? 126.509 105.844 145.545 1.00 207.21 32 GLY B O 1
ATOM 2327 N N . TYR B 1 33 ? 128.611 106.368 144.930 1.00 190.14 33 TYR B N 1
ATOM 2328 C CA . TYR B 1 33 ? 129.274 105.485 145.888 1.00 190.14 33 TYR B CA 1
ATOM 2329 C C . TYR B 1 33 ? 130.082 106.350 146.853 1.00 190.14 33 TYR B C 1
ATOM 2330 O O . TYR B 1 33 ? 131.263 106.621 146.628 1.00 190.14 33 TYR B O 1
ATOM 2339 N N . GLY B 1 34 ? 129.429 106.789 147.933 1.00 155.96 34 GLY B N 1
ATOM 2340 C CA . GLY B 1 34 ? 130.084 107.570 148.956 1.00 155.96 34 GLY B CA 1
ATOM 2341 C C . GLY B 1 34 ? 129.673 107.083 150.334 1.00 155.96 34 GLY B C 1
ATOM 2342 O O . GLY B 1 34 ? 128.631 106.450 150.508 1.00 155.96 34 GLY B O 1
ATOM 2343 N N . GLU B 1 35 ? 130.507 107.400 151.312 1.00 128.39 35 GLU B N 1
ATOM 2344 C CA . GLU B 1 35 ? 130.324 106.902 152.665 1.00 128.39 35 GLU B CA 1
ATOM 2345 C C . GLU B 1 35 ? 129.307 107.769 153.392 1.00 128.39 35 GLU B C 1
ATOM 2346 O O . GLU B 1 35 ? 129.285 108.991 153.229 1.00 128.39 35 GLU B O 1
ATOM 2352 N N . ASP B 1 36 ? 128.454 107.123 154.179 1.00 119.98 36 ASP B N 1
ATOM 2353 C CA . ASP B 1 36 ? 127.378 107.821 154.860 1.00 119.98 36 ASP B CA 1
ATOM 2354 C C . ASP B 1 36 ? 127.896 108.542 156.099 1.00 119.98 36 ASP B C 1
ATOM 2355 O O . ASP B 1 36 ? 128.818 108.071 156.767 1.00 119.98 36 ASP B O 1
ATOM 2360 N N . PHE B 1 37 ? 127.290 109.689 156.412 1.00 108.80 37 PHE B N 1
ATOM 2361 C CA . PHE B 1 37 ? 127.622 110.420 157.633 1.00 108.80 37 PHE B CA 1
ATOM 2362 C C . PHE B 1 37 ? 126.434 111.253 158.080 1.00 108.80 37 PHE B C 1
ATOM 2363 O O . PHE B 1 37 ? 126.032 112.185 157.378 1.00 108.80 37 PHE B O 1
ATOM 2371 N N . TYR B 1 38 ? 125.896 110.936 159.249 1.00 105.77 38 TYR B N 1
ATOM 2372 C CA . TYR B 1 38 ? 124.847 111.746 159.839 1.00 105.77 38 TYR B CA 1
ATOM 2373 C C . TYR B 1 38 ? 125.456 112.917 160.597 1.00 105.77 38 TYR B C 1
ATOM 2374 O O . TYR B 1 38 ? 126.643 112.925 160.924 1.00 105.77 38 TYR B O 1
ATOM 2383 N N . ALA B 1 39 ? 124.623 113.923 160.862 1.00 103.67 39 ALA B N 1
ATOM 2384 C CA . ALA B 1 39 ? 125.045 115.061 161.668 1.00 103.67 39 ALA B CA 1
ATOM 2385 C C . ALA B 1 39 ? 124.016 115.365 162.745 1.00 103.67 39 ALA B C 1
ATOM 2386 O O . ALA B 1 39 ? 124.353 115.916 163.796 1.00 103.67 39 ALA B O 1
ATOM 2388 N N . LEU B 1 40 ? 122.759 115.024 162.488 1.00 103.02 40 LEU B N 1
ATOM 2389 C CA . LEU B 1 40 ? 121.702 115.102 163.483 1.00 103.02 40 LEU B CA 1
ATOM 2390 C C . LEU B 1 40 ? 120.893 113.819 163.439 1.00 103.02 40 LEU B C 1
ATOM 2391 O O . LEU B 1 40 ? 120.743 113.202 162.383 1.00 103.02 40 LEU B O 1
ATOM 2396 N N . ARG B 1 41 ? 120.402 113.395 164.602 1.00 120.62 41 ARG B N 1
ATOM 2397 C CA . ARG B 1 41 ? 119.700 112.119 164.725 1.00 120.62 41 ARG B CA 1
ATOM 2398 C C . ARG B 1 41 ? 118.569 112.278 165.728 1.00 120.62 41 ARG B C 1
ATOM 2399 O O . ARG B 1 41 ? 118.828 112.338 166.934 1.00 120.62 41 ARG B O 1
ATOM 2407 N N . ASN B 1 42 ? 117.335 112.360 165.223 1.00 117.43 42 ASN B N 1
ATOM 2408 C CA . ASN B 1 42 ? 116.105 112.142 165.991 1.00 117.43 42 ASN B CA 1
ATOM 2409 C C . ASN B 1 42 ? 115.943 113.156 167.124 1.00 117.43 42 ASN B C 1
ATOM 2410 O O . ASN B 1 42 ? 115.847 112.806 168.300 1.00 117.43 42 ASN B O 1
ATOM 2415 N N . VAL B 1 43 ? 115.923 114.425 166.749 1.00 119.12 43 VAL B N 1
ATOM 2416 C CA . VAL B 1 43 ? 115.848 115.517 167.708 1.00 119.12 43 VAL B CA 1
ATOM 2417 C C . VAL B 1 43 ? 114.404 115.986 167.803 1.00 119.12 43 VAL B C 1
ATOM 2418 O O . VAL B 1 43 ? 113.760 116.254 166.781 1.00 119.12 43 VAL B O 1
ATOM 2422 N N . SER B 1 44 ? 113.890 116.074 169.028 1.00 117.26 44 SER B N 1
ATOM 2423 C CA . SER B 1 44 ? 112.504 116.452 169.269 1.00 117.26 44 SER B CA 1
ATOM 2424 C C . SER B 1 44 ? 112.439 117.219 170.578 1.00 117.26 44 SER B C 1
ATOM 2425 O O . SER B 1 44 ? 112.760 116.662 171.630 1.00 117.26 44 SER B O 1
ATOM 2428 N N . PHE B 1 45 ? 112.023 118.481 170.524 1.00 105.19 45 PHE B N 1
ATOM 2429 C CA . PHE B 1 45 ? 111.851 119.251 171.746 1.00 105.19 45 PHE B CA 1
ATOM 2430 C C . PHE B 1 45 ? 110.790 120.318 171.528 1.00 105.19 45 PHE B C 1
ATOM 2431 O O . PHE B 1 45 ? 110.310 120.533 170.414 1.00 105.19 45 PHE B O 1
ATOM 2439 N N . THR B 1 46 ? 110.441 120.994 172.615 1.00 121.23 46 THR B N 1
ATOM 2440 C CA . THR B 1 46 ? 109.392 121.998 172.638 1.00 121.23 46 THR B CA 1
ATOM 2441 C C . THR B 1 46 ? 109.942 123.244 173.331 1.00 121.23 46 THR B C 1
ATOM 2442 O O . THR B 1 46 ? 110.828 123.157 174.183 1.00 121.23 46 THR B O 1
ATOM 2446 N N . ALA B 1 47 ? 109.429 124.415 172.952 1.00 132.47 47 ALA B N 1
ATOM 2447 C CA . ALA B 1 47 ? 109.933 125.674 173.491 1.00 132.47 47 ALA B CA 1
ATOM 2448 C C . ALA B 1 47 ? 108.897 126.510 174.222 1.00 132.47 47 ALA B C 1
ATOM 2449 O O . ALA B 1 47 ? 109.270 127.565 174.740 1.00 132.47 47 ALA B O 1
ATOM 2451 N N . ASP B 1 48 ? 107.615 126.115 174.188 1.00 138.82 48 ASP B N 1
ATOM 2452 C CA . ASP B 1 48 ? 106.455 126.582 174.977 1.00 138.82 48 ASP B CA 1
ATOM 2453 C C . ASP B 1 48 ? 106.439 128.084 175.285 1.00 138.82 48 ASP B C 1
ATOM 2454 O O . ASP B 1 48 ? 106.158 128.506 176.410 1.00 138.82 48 ASP B O 1
ATOM 2459 N N . LYS B 1 49 ? 106.811 128.869 174.258 1.00 125.78 49 LYS B N 1
ATOM 2460 C CA . LYS B 1 49 ? 106.928 130.331 174.160 1.00 125.78 49 LYS B CA 1
ATOM 2461 C C . LYS B 1 49 ? 108.140 130.871 174.928 1.00 125.78 49 LYS B C 1
ATOM 2462 O O . LYS B 1 49 ? 108.618 131.971 174.628 1.00 125.78 49 LYS B O 1
ATOM 2468 N N . GLY B 1 50 ? 108.705 130.054 175.824 1.00 123.89 50 GLY B N 1
ATOM 2469 C CA . GLY B 1 50 ? 109.984 130.219 176.500 1.00 123.89 50 GLY B CA 1
ATOM 2470 C C . GLY B 1 50 ? 110.345 131.591 177.023 1.00 123.89 50 GLY B C 1
ATOM 2471 O O . GLY B 1 50 ? 109.470 132.417 177.297 1.00 123.89 50 GLY B O 1
ATOM 2472 N N . ASP B 1 51 ? 111.640 131.823 177.200 1.00 120.38 51 ASP B N 1
ATOM 2473 C CA . ASP B 1 51 ? 112.217 133.144 177.017 1.00 120.38 51 ASP B CA 1
ATOM 2474 C C . ASP B 1 51 ? 113.490 133.027 176.194 1.00 120.38 51 ASP B C 1
ATOM 2475 O O . ASP B 1 51 ? 113.701 133.797 175.254 1.00 120.38 51 ASP B O 1
ATOM 2480 N N . VAL B 1 52 ? 114.304 132.021 176.499 1.00 102.03 52 VAL B N 1
ATOM 2481 C CA . VAL B 1 52 ? 115.664 131.934 175.986 1.00 102.03 52 VAL B CA 1
ATOM 2482 C C . VAL B 1 52 ? 116.194 130.526 176.228 1.00 102.03 52 VAL B C 1
ATOM 2483 O O . VAL B 1 52 ? 115.926 129.913 177.265 1.00 102.03 52 VAL B O 1
ATOM 2487 N N . ILE B 1 53 ? 116.908 129.991 175.241 1.00 101.00 53 ILE B N 1
ATOM 2488 C CA . ILE B 1 53 ? 117.491 128.659 175.333 1.00 101.00 53 ILE B CA 1
ATOM 2489 C C . ILE B 1 53 ? 118.956 128.740 174.942 1.00 101.00 53 ILE B C 1
ATOM 2490 O O . ILE B 1 53 ? 119.282 129.163 173.828 1.00 101.00 53 ILE B O 1
ATOM 2495 N N . GLY B 1 54 ? 119.834 128.334 175.847 1.00 91.06 54 GLY B N 1
ATOM 2496 C CA . GLY B 1 54 ? 121.226 128.191 175.498 1.00 91.06 54 GLY B CA 1
ATOM 2497 C C . GLY B 1 54 ? 121.518 126.858 174.842 1.00 91.06 54 GLY B C 1
ATOM 2498 O O . GLY B 1 54 ? 120.795 125.881 175.010 1.00 91.06 54 GLY B O 1
ATOM 2499 N N . ILE B 1 55 ? 122.590 126.825 174.055 1.00 81.33 55 ILE B N 1
ATOM 2500 C CA . ILE B 1 55 ? 123.055 125.612 173.390 1.00 81.33 55 ILE B CA 1
ATOM 2501 C C . ILE B 1 55 ? 124.557 125.523 173.599 1.00 81.33 55 ILE B C 1
ATOM 2502 O O . ILE B 1 55 ? 125.289 126.441 173.217 1.00 81.33 55 ILE B O 1
ATOM 2507 N N . VAL B 1 56 ? 125.021 124.431 174.204 1.00 82.94 56 VAL B N 1
ATOM 2508 C CA . VAL B 1 56 ? 126.428 124.249 174.528 1.00 82.94 56 VAL B CA 1
ATOM 2509 C C . VAL B 1 56 ? 126.889 122.896 174.005 1.00 82.94 56 VAL B C 1
ATOM 2510 O O . VAL B 1 56 ? 126.148 122.180 173.338 1.00 82.94 56 VAL B O 1
ATOM 2514 N N . GLY B 1 57 ? 128.136 122.557 174.316 1.00 90.15 57 GLY B N 1
ATOM 2515 C CA . GLY B 1 57 ? 128.663 121.242 174.011 1.00 90.15 57 GLY B CA 1
ATOM 2516 C C . GLY B 1 57 ? 130.084 121.272 173.493 1.00 90.15 57 GLY B C 1
ATOM 2517 O O . GLY B 1 57 ? 130.940 121.969 174.042 1.00 90.15 57 GLY B O 1
ATOM 2518 N N . VAL B 1 58 ? 130.349 120.511 172.435 1.00 82.44 58 VAL B N 1
ATOM 2519 C CA . VAL B 1 58 ? 131.633 120.508 171.744 1.00 82.44 58 VAL B CA 1
ATOM 2520 C C . VAL B 1 58 ? 131.342 120.749 170.270 1.00 82.44 58 VAL B C 1
ATOM 2521 O O . VAL B 1 58 ? 130.417 120.145 169.718 1.00 82.44 58 VAL B O 1
ATOM 2525 N N . ASN B 1 59 ? 132.133 121.619 169.620 1.00 76.99 59 ASN B N 1
ATOM 2526 C CA . ASN B 1 59 ? 131.853 122.018 168.240 1.00 76.99 59 ASN B CA 1
ATOM 2527 C C . ASN B 1 59 ? 132.263 120.954 167.219 1.00 76.99 59 ASN B C 1
ATOM 2528 O O . ASN B 1 59 ? 132.268 121.223 166.015 1.00 76.99 59 ASN B O 1
ATOM 2533 N N . GLY B 1 60 ? 132.601 119.746 167.669 1.00 79.48 60 GLY B N 1
ATOM 2534 C CA . GLY B 1 60 ? 132.548 118.600 166.784 1.00 79.48 60 GLY B CA 1
ATOM 2535 C C . GLY B 1 60 ? 131.138 118.295 166.318 1.00 79.48 60 GLY B C 1
ATOM 2536 O O . GLY B 1 60 ? 130.945 117.724 165.243 1.00 79.48 60 GLY B O 1
ATOM 2537 N N . SER B 1 61 ? 130.136 118.675 167.109 1.00 73.95 61 SER B N 1
ATOM 2538 C CA . SER B 1 61 ? 128.744 118.547 166.719 1.00 73.95 61 SER B CA 1
ATOM 2539 C C . SER B 1 61 ? 128.234 119.748 165.932 1.00 73.95 61 SER B C 1
ATOM 2540 O O . SER B 1 61 ? 127.017 119.907 165.801 1.00 73.95 61 SER B O 1
ATOM 2543 N N . GLY B 1 62 ? 129.127 120.612 165.439 1.00 72.18 62 GLY B N 1
ATOM 2544 C CA . GLY B 1 62 ? 128.771 121.676 164.514 1.00 72.18 62 GLY B CA 1
ATOM 2545 C C . GLY B 1 62 ? 128.001 122.829 165.119 1.00 72.18 62 GLY B C 1
ATOM 2546 O O . GLY B 1 62 ? 128.392 123.989 164.961 1.00 72.18 62 GLY B O 1
ATOM 2547 N N . LYS B 1 63 ? 126.826 122.520 165.685 1.00 78.08 63 LYS B N 1
ATOM 2548 C CA . LYS B 1 63 ? 125.969 123.351 166.538 1.00 78.08 63 LYS B CA 1
ATOM 2549 C C . LYS B 1 63 ? 125.293 124.500 165.814 1.00 78.08 63 LYS B C 1
ATOM 2550 O O . LYS B 1 63 ? 124.330 125.078 166.323 1.00 78.08 63 LYS B O 1
ATOM 2556 N N . SER B 1 64 ? 125.762 124.817 164.621 1.00 83.38 64 SER B N 1
ATOM 2557 C CA . SER B 1 64 ? 125.137 125.822 163.795 1.00 83.38 64 SER B CA 1
ATOM 2558 C C . SER B 1 64 ? 124.134 125.194 162.862 1.00 83.38 64 SER B C 1
ATOM 2559 O O . SER B 1 64 ? 123.244 125.891 162.367 1.00 83.38 64 SER B O 1
ATOM 2562 N N . THR B 1 65 ? 124.281 123.890 162.628 1.00 83.35 65 THR B N 1
ATOM 2563 C CA . THR B 1 65 ? 123.301 123.131 161.871 1.00 83.35 65 THR B CA 1
ATOM 2564 C C . THR B 1 65 ? 121.942 123.186 162.541 1.00 83.35 65 THR B C 1
ATOM 2565 O O . THR B 1 65 ? 120.942 123.522 161.905 1.00 83.35 65 THR B O 1
ATOM 2569 N N . LEU B 1 66 ? 121.897 122.911 163.845 1.00 84.79 66 LEU B N 1
ATOM 2570 C CA . LEU B 1 66 ? 120.630 122.930 164.565 1.00 84.79 66 LEU B CA 1
ATOM 2571 C C . LEU B 1 66 ? 120.055 124.334 164.657 1.00 84.79 66 LEU B C 1
ATOM 2572 O O . LEU B 1 66 ? 118.833 124.500 164.717 1.00 84.79 66 LEU B O 1
ATOM 2577 N N . SER B 1 67 ? 120.911 125.351 164.612 1.00 81.38 67 SER B N 1
ATOM 2578 C CA . SER B 1 67 ? 120.432 126.724 164.642 1.00 81.38 67 SER B CA 1
ATOM 2579 C C . SER B 1 67 ? 119.694 127.072 163.359 1.00 81.38 67 SER B C 1
ATOM 2580 O O . SER B 1 67 ? 118.502 127.393 163.382 1.00 81.38 67 SER B O 1
ATOM 2583 N N . ASN B 1 68 ? 120.377 126.986 162.222 1.00 82.33 68 ASN B N 1
ATOM 2584 C CA . ASN B 1 68 ? 119.789 127.504 160.998 1.00 82.33 68 ASN B CA 1
ATOM 2585 C C . ASN B 1 68 ? 118.760 126.569 160.374 1.00 82.33 68 ASN B C 1
ATOM 2586 O O . ASN B 1 68 ? 118.108 126.961 159.401 1.00 82.33 68 ASN B O 1
ATOM 2591 N N . ILE B 1 69 ? 118.606 125.352 160.899 1.00 80.62 69 ILE B N 1
ATOM 2592 C CA . ILE B 1 69 ? 117.372 124.607 160.672 1.00 80.62 69 ILE B CA 1
ATOM 2593 C C . ILE B 1 69 ? 116.187 125.394 161.210 1.00 80.62 69 ILE B C 1
ATOM 2594 O O . ILE B 1 69 ? 115.180 125.588 160.519 1.00 80.62 69 ILE B O 1
ATOM 2599 N N . ILE B 1 70 ? 116.307 125.882 162.446 1.00 82.51 70 ILE B N 1
ATOM 2600 C CA . ILE B 1 70 ? 115.227 126.632 163.072 1.00 82.51 70 ILE B CA 1
ATOM 2601 C C . ILE B 1 70 ? 115.067 127.988 162.403 1.00 82.51 70 ILE B C 1
ATOM 2602 O O . ILE B 1 70 ? 113.957 128.531 162.328 1.00 82.51 70 ILE B O 1
ATOM 2607 N N . ALA B 1 71 ? 116.144 128.524 161.832 1.00 90.02 71 ALA B N 1
ATOM 2608 C CA . ALA B 1 71 ? 116.019 129.713 161.001 1.00 90.02 71 ALA B CA 1
ATOM 2609 C C . ALA B 1 71 ? 115.363 129.426 159.659 1.00 90.02 71 ALA B C 1
ATOM 2610 O O . ALA B 1 71 ? 115.046 130.374 158.934 1.00 90.02 71 ALA B O 1
ATOM 2612 N N . GLY B 1 72 ? 115.163 128.160 159.310 1.00 89.27 72 GLY B N 1
ATOM 2613 C CA . GLY B 1 72 ? 114.442 127.815 158.103 1.00 89.27 72 GLY B CA 1
ATOM 2614 C C . GLY B 1 72 ? 115.227 128.077 156.841 1.00 89.27 72 GLY B C 1
ATOM 2615 O O . GLY B 1 72 ? 114.688 128.652 155.888 1.00 89.27 72 GLY B O 1
ATOM 2616 N N . ILE B 1 73 ? 116.494 127.683 156.813 1.00 81.97 73 ILE B N 1
ATOM 2617 C CA . ILE B 1 73 ? 117.310 127.978 155.649 1.00 81.97 73 ILE B CA 1
ATOM 2618 C C . ILE B 1 73 ? 118.051 126.715 155.229 1.00 81.97 73 ILE B C 1
ATOM 2619 O O . ILE B 1 73 ? 118.617 126.639 154.133 1.00 81.97 73 ILE B O 1
ATOM 2624 N N . LEU B 1 74 ? 118.017 125.695 156.075 1.00 81.07 74 LEU B N 1
ATOM 2625 C CA . LEU B 1 74 ? 118.418 124.401 155.566 1.00 81.07 74 LEU B CA 1
ATOM 2626 C C . LEU B 1 74 ? 117.235 123.450 155.610 1.00 81.07 74 LEU B C 1
ATOM 2627 O O . LEU B 1 74 ? 116.412 123.528 156.526 1.00 81.07 74 LEU B O 1
ATOM 2632 N N . PRO B 1 75 ? 117.100 122.575 154.627 1.00 81.23 75 PRO B N 1
ATOM 2633 C CA . PRO B 1 75 ? 116.042 121.580 154.673 1.00 81.23 75 PRO B CA 1
ATOM 2634 C C . PRO B 1 75 ? 116.477 120.366 155.471 1.00 81.23 75 PRO B C 1
ATOM 2635 O O . PRO B 1 75 ? 117.560 119.807 155.243 1.00 81.23 75 PRO B O 1
ATOM 2639 N N . PRO B 1 76 ? 115.678 119.942 156.439 1.00 80.55 76 PRO B N 1
ATOM 2640 C CA . PRO B 1 76 ? 115.986 118.699 157.140 1.00 80.55 76 PRO B CA 1
ATOM 2641 C C . PRO B 1 76 ? 115.680 117.509 156.254 1.00 80.55 76 PRO B C 1
ATOM 2642 O O . PRO B 1 76 ? 114.785 117.551 155.408 1.00 80.55 76 PRO B O 1
ATOM 2646 N N . THR B 1 77 ? 116.453 116.441 156.441 1.00 96.52 77 THR B N 1
ATOM 2647 C CA . THR B 1 77 ? 116.229 115.239 155.648 1.00 96.52 77 THR B CA 1
ATOM 2648 C C . THR B 1 77 ? 114.948 114.535 156.061 1.00 96.52 77 THR B C 1
ATOM 2649 O O . THR B 1 77 ? 114.209 114.030 155.211 1.00 96.52 77 THR B O 1
ATOM 2653 N N . SER B 1 78 ? 114.672 114.481 157.358 1.00 99.94 78 SER B N 1
ATOM 2654 C CA . SER B 1 78 ? 113.487 113.795 157.846 1.00 99.94 78 SER B CA 1
ATOM 2655 C C . SER B 1 78 ? 113.025 114.470 159.123 1.00 99.94 78 SER B C 1
ATOM 2656 O O . SER B 1 78 ? 113.811 114.636 160.059 1.00 99.94 78 SER B O 1
ATOM 2659 N N . GLY B 1 79 ? 111.757 114.853 159.156 1.00 106.32 79 GLY B N 1
ATOM 2660 C CA . GLY B 1 79 ? 111.226 115.565 160.296 1.00 106.32 79 GLY B CA 1
ATOM 2661 C C . GLY B 1 79 ? 110.571 116.856 159.868 1.00 106.32 79 GLY B C 1
ATOM 2662 O O . GLY B 1 79 ? 110.867 117.380 158.792 1.00 106.32 79 GLY B O 1
ATOM 2663 N N . THR B 1 80 ? 109.667 117.371 160.692 1.00 119.80 80 THR B N 1
ATOM 2664 C CA . THR B 1 80 ? 108.948 118.597 160.390 1.00 119.80 80 THR B CA 1
ATOM 2665 C C . THR B 1 80 ? 109.177 119.597 161.506 1.00 119.80 80 THR B C 1
ATOM 2666 O O . THR B 1 80 ? 109.273 119.222 162.677 1.00 119.80 80 THR B O 1
ATOM 2670 N N . ILE B 1 81 ? 109.281 120.868 161.136 1.00 112.77 81 ILE B N 1
ATOM 2671 C CA . ILE B 1 81 ? 109.448 121.962 162.084 1.00 112.77 81 ILE B CA 1
ATOM 2672 C C . ILE B 1 81 ? 108.497 123.071 161.664 1.00 112.77 81 ILE B C 1
ATOM 2673 O O . ILE B 1 81 ? 108.455 123.442 160.486 1.00 112.77 81 ILE B O 1
ATOM 2678 N N . LYS B 1 82 ? 107.731 123.593 162.617 1.00 120.22 82 LYS B N 1
ATOM 2679 C CA . LYS B 1 82 ? 106.743 124.631 162.348 1.00 120.22 82 LYS B CA 1
ATOM 2680 C C . LYS B 1 82 ? 106.872 125.707 163.411 1.00 120.22 82 LYS B C 1
ATOM 2681 O O . LYS B 1 82 ? 106.765 125.401 164.600 1.00 120.22 82 LYS B O 1
ATOM 2687 N N . ILE B 1 83 ? 107.128 126.957 163.014 1.00 121.65 83 ILE B N 1
ATOM 2688 C CA . ILE B 1 83 ? 107.261 127.962 164.063 1.00 121.65 83 ILE B CA 1
ATOM 2689 C C . ILE B 1 83 ? 106.279 129.114 163.888 1.00 121.65 83 ILE B C 1
ATOM 2690 O O . ILE B 1 83 ? 105.194 129.111 164.478 1.00 121.65 83 ILE B O 1
ATOM 2695 N N . ASP B 1 84 ? 106.626 130.036 162.982 1.00 116.27 84 ASP B N 1
ATOM 2696 C CA . ASP B 1 84 ? 106.154 131.422 162.943 1.00 116.27 84 ASP B CA 1
ATOM 2697 C C . ASP B 1 84 ? 106.812 132.179 161.797 1.00 116.27 84 ASP B C 1
ATOM 2698 O O . ASP B 1 84 ? 107.429 131.573 160.918 1.00 116.27 84 ASP B O 1
ATOM 2703 N N . GLY B 1 85 ? 106.672 133.504 161.797 1.00 110.05 85 GLY B N 1
ATOM 2704 C CA . GLY B 1 85 ? 107.540 134.367 161.015 1.00 110.05 85 GLY B CA 1
ATOM 2705 C C . GLY B 1 85 ? 108.874 134.614 161.699 1.00 110.05 85 GLY B C 1
ATOM 2706 O O . GLY B 1 85 ? 109.090 135.669 162.301 1.00 110.05 85 GLY B O 1
ATOM 2707 N N . GLN B 1 86 ? 109.776 133.637 161.615 1.00 110.75 86 GLN B N 1
ATOM 2708 C CA . GLN B 1 86 ? 111.012 133.614 162.384 1.00 110.75 86 GLN B CA 1
ATOM 2709 C C . GLN B 1 86 ? 112.031 134.601 161.820 1.00 110.75 86 GLN B C 1
ATOM 2710 O O . GLN B 1 86 ? 111.790 135.292 160.828 1.00 110.75 86 GLN B O 1
ATOM 2716 N N . ALA B 1 87 ? 113.195 134.660 162.467 1.00 106.20 87 ALA B N 1
ATOM 2717 C CA . ALA B 1 87 ? 114.303 135.488 162.013 1.00 106.20 87 ALA B CA 1
ATOM 2718 C C . ALA B 1 87 ? 115.232 134.729 161.088 1.00 106.20 87 ALA B C 1
ATOM 2719 O O . ALA B 1 87 ? 115.493 133.539 161.284 1.00 106.20 87 ALA B O 1
ATOM 2721 N N . SER B 1 88 ? 115.736 135.434 160.085 1.00 100.51 88 SER B N 1
ATOM 2722 C CA . SER B 1 88 ? 117.107 135.210 159.655 1.00 100.51 88 SER B CA 1
ATOM 2723 C C . SER B 1 88 ? 117.979 135.572 160.846 1.00 100.51 88 SER B C 1
ATOM 2724 O O . SER B 1 88 ? 117.826 136.664 161.401 1.00 100.51 88 SER B O 1
ATOM 2727 N N . LEU B 1 89 ? 118.880 134.665 161.233 1.00 90.11 89 LEU B N 1
ATOM 2728 C CA . LEU B 1 89 ? 119.379 134.572 162.602 1.00 90.11 89 LEU B CA 1
ATOM 2729 C C . LEU B 1 89 ? 120.049 135.835 163.148 1.00 90.11 89 LEU B C 1
ATOM 2730 O O . LEU B 1 89 ? 119.396 136.565 163.896 1.00 90.11 89 LEU B O 1
ATOM 2735 N N . ILE B 1 90 ? 121.264 136.166 162.707 1.00 89.28 90 ILE B N 1
ATOM 2736 C CA . ILE B 1 90 ? 121.961 137.429 162.954 1.00 89.28 90 ILE B CA 1
ATOM 2737 C C . ILE B 1 90 ? 122.894 137.632 161.771 1.00 89.28 90 ILE B C 1
ATOM 2738 O O . ILE B 1 90 ? 123.733 136.773 161.479 1.00 89.28 90 ILE B O 1
ATOM 2743 N N . ALA B 1 91 ? 122.777 138.764 161.090 1.00 102.98 91 ALA B N 1
ATOM 2744 C CA . ALA B 1 91 ? 123.647 139.032 159.950 1.00 102.98 91 ALA B CA 1
ATOM 2745 C C . ALA B 1 91 ? 124.890 139.814 160.362 1.00 102.98 91 ALA B C 1
ATOM 2746 O O . ALA B 1 91 ? 125.215 140.844 159.775 1.00 102.98 91 ALA B O 1
ATOM 2748 N N . ILE B 1 92 ? 125.598 139.331 161.376 1.00 98.28 92 ILE B N 1
ATOM 2749 C CA . ILE B 1 92 ? 126.823 139.988 161.812 1.00 98.28 92 ILE B CA 1
ATOM 2750 C C . ILE B 1 92 ? 127.941 139.657 160.831 1.00 98.28 92 ILE B C 1
ATOM 2751 O O . ILE B 1 92 ? 128.091 138.505 160.401 1.00 98.28 92 ILE B O 1
ATOM 2756 N N . SER B 1 93 ? 128.674 140.693 160.410 1.00 102.29 93 SER B N 1
ATOM 2757 C CA . SER B 1 93 ? 129.873 140.615 159.568 1.00 102.29 93 SER B CA 1
ATOM 2758 C C . SER B 1 93 ? 129.634 139.911 158.236 1.00 102.29 93 SER B C 1
ATOM 2759 O O . SER B 1 93 ? 130.570 139.369 157.645 1.00 102.29 93 SER B O 1
ATOM 2762 N N . SER B 1 94 ? 128.397 139.898 157.753 1.00 91.55 94 SER B N 1
ATOM 2763 C CA . SER B 1 94 ? 128.051 139.189 156.535 1.00 91.55 94 SER B CA 1
ATOM 2764 C C . SER B 1 94 ? 127.113 140.059 155.724 1.00 91.55 94 SER B C 1
ATOM 2765 O O . SER B 1 94 ? 126.258 140.743 156.284 1.00 91.55 94 SER B O 1
ATOM 2768 N N . GLY B 1 95 ? 127.271 140.022 154.408 1.00 84.20 95 GLY B N 1
ATOM 2769 C CA . GLY B 1 95 ? 126.476 140.849 153.533 1.00 84.20 95 GLY B CA 1
ATOM 2770 C C . GLY B 1 95 ? 127.007 142.246 153.331 1.00 84.20 95 GLY B C 1
ATOM 2771 O O . GLY B 1 95 ? 126.429 143.000 152.540 1.00 84.20 95 GLY B O 1
ATOM 2772 N N . LEU B 1 96 ? 128.083 142.618 154.013 1.00 85.78 96 LEU B N 1
ATOM 2773 C CA . LEU B 1 96 ? 128.697 143.928 153.847 1.00 85.78 96 LEU B CA 1
ATOM 2774 C C . LEU B 1 96 ? 129.661 143.869 152.672 1.00 85.78 96 LEU B C 1
ATOM 2775 O O . LEU B 1 96 ? 130.688 143.188 152.739 1.00 85.78 96 LEU B O 1
ATOM 2780 N N . ASN B 1 97 ? 129.334 144.577 151.600 1.00 85.29 97 ASN B N 1
ATOM 2781 C CA . ASN B 1 97 ? 130.235 144.647 150.462 1.00 85.29 97 ASN B CA 1
ATOM 2782 C C . ASN B 1 97 ? 131.400 145.559 150.809 1.00 85.29 97 ASN B C 1
ATOM 2783 O O . ASN B 1 97 ? 131.201 146.663 151.317 1.00 85.29 97 ASN B O 1
ATOM 2788 N N . ASN B 1 98 ? 132.617 145.109 150.533 1.00 82.20 98 ASN B N 1
ATOM 2789 C CA . ASN B 1 98 ? 133.780 145.911 150.899 1.00 82.20 98 ASN B CA 1
ATOM 2790 C C . ASN B 1 98 ? 134.188 146.856 149.780 1.00 82.20 98 ASN B C 1
ATOM 2791 O O . ASN B 1 98 ? 135.365 146.980 149.463 1.00 82.20 98 ASN B O 1
ATOM 2796 N N . GLN B 1 99 ? 133.227 147.558 149.189 1.00 81.64 99 GLN B N 1
ATOM 2797 C CA . GLN B 1 99 ? 133.531 148.581 148.201 1.00 81.64 99 GLN B CA 1
ATOM 2798 C C . GLN B 1 99 ? 132.667 149.815 148.374 1.00 81.64 99 GLN B C 1
ATOM 2799 O O . GLN B 1 99 ? 132.830 150.772 147.615 1.00 81.64 99 GLN B O 1
ATOM 2805 N N . LEU B 1 100 ? 131.751 149.817 149.328 1.00 80.89 100 LEU B N 1
ATOM 2806 C CA . LEU B 1 100 ? 130.747 150.853 149.458 1.00 80.89 100 LEU B CA 1
ATOM 2807 C C . LEU B 1 100 ? 130.853 151.497 150.832 1.00 80.89 100 LEU B C 1
ATOM 2808 O O . LEU B 1 100 ? 131.326 150.884 151.789 1.00 80.89 100 LEU B O 1
ATOM 2813 N N . THR B 1 101 ? 130.387 152.737 150.932 1.00 83.33 101 THR B N 1
ATOM 2814 C CA . THR B 1 101 ? 130.584 153.500 152.152 1.00 83.33 101 THR B CA 1
ATOM 2815 C C . THR B 1 101 ? 129.564 153.100 153.212 1.00 83.33 101 THR B C 1
ATOM 2816 O O . THR B 1 101 ? 128.718 152.225 153.012 1.00 83.33 101 THR B O 1
ATOM 2820 N N . GLY B 1 102 ? 129.648 153.768 154.362 1.00 85.10 102 GLY B N 1
ATOM 2821 C CA . GLY B 1 102 ? 128.759 153.456 155.463 1.00 85.10 102 GLY B CA 1
ATOM 2822 C C . GLY B 1 102 ? 127.330 153.880 155.216 1.00 85.10 102 GLY B C 1
ATOM 2823 O O . GLY B 1 102 ? 126.400 153.217 155.678 1.00 85.10 102 GLY B O 1
ATOM 2824 N N . ARG B 1 103 ? 127.131 154.984 154.493 1.00 84.49 103 ARG B N 1
ATOM 2825 C CA . ARG B 1 103 ? 125.786 155.344 154.062 1.00 84.49 103 ARG B CA 1
ATOM 2826 C C . ARG B 1 103 ? 125.232 154.318 153.092 1.00 84.49 103 ARG B C 1
ATOM 2827 O O . ARG B 1 103 ? 124.024 154.061 153.078 1.00 84.49 103 ARG B O 1
ATOM 2835 N N . GLU B 1 104 ? 126.100 153.715 152.286 1.00 88.19 104 GLU B N 1
ATOM 2836 C CA . GLU B 1 104 ? 125.646 152.779 151.273 1.00 88.19 104 GLU B CA 1
ATOM 2837 C C . GLU B 1 104 ? 125.258 151.444 151.887 1.00 88.19 104 GLU B C 1
ATOM 2838 O O . GLU B 1 104 ? 124.167 150.931 151.631 1.00 88.19 104 GLU B O 1
ATOM 2844 N N . ASN B 1 105 ? 126.138 150.871 152.706 1.00 87.11 105 ASN B N 1
ATOM 2845 C CA . ASN B 1 105 ? 125.923 149.521 153.210 1.00 87.11 105 ASN B CA 1
ATOM 2846 C C . ASN B 1 105 ? 124.812 149.440 154.238 1.00 87.11 105 ASN B C 1
ATOM 2847 O O . ASN B 1 105 ? 124.333 148.339 154.518 1.00 87.11 105 ASN B O 1
ATOM 2852 N N . ILE B 1 106 ? 124.395 150.567 154.809 1.00 83.57 106 ILE B N 1
ATOM 2853 C CA . ILE B 1 106 ? 123.140 150.578 155.544 1.00 83.57 106 ILE B CA 1
ATOM 2854 C C . ILE B 1 106 ? 121.978 150.361 154.590 1.00 83.57 106 ILE B C 1
ATOM 2855 O O . ILE B 1 106 ? 121.070 149.572 154.867 1.00 83.57 106 ILE B O 1
ATOM 2860 N N . GLU B 1 107 ? 122.015 151.010 153.427 1.00 87.88 107 GLU B N 1
ATOM 2861 C CA . GLU B 1 107 ? 120.970 150.788 152.439 1.00 87.88 107 GLU B CA 1
ATOM 2862 C C . GLU B 1 107 ? 121.053 149.411 151.802 1.00 87.88 107 GLU B C 1
ATOM 2863 O O . GLU B 1 107 ? 120.064 148.966 151.215 1.00 87.88 107 GLU B O 1
ATOM 2869 N N . LEU B 1 108 ? 122.209 148.748 151.850 1.00 87.10 108 LEU B N 1
ATOM 2870 C CA . LEU B 1 108 ? 122.236 147.343 151.468 1.00 87.10 108 LEU B CA 1
ATOM 2871 C C . LEU B 1 108 ? 121.411 146.525 152.437 1.00 87.10 108 LEU B C 1
ATOM 2872 O O . LEU B 1 108 ? 120.299 146.103 152.110 1.00 87.10 108 LEU B O 1
ATOM 2877 N N . LYS B 1 109 ? 121.911 146.415 153.666 1.00 84.18 109 LYS B N 1
ATOM 2878 C CA . LYS B 1 109 ? 121.461 145.365 154.565 1.00 84.18 109 LYS B CA 1
ATOM 2879 C C . LYS B 1 109 ? 120.058 145.630 155.079 1.00 84.18 109 LYS B C 1
ATOM 2880 O O . LYS B 1 109 ? 119.294 144.684 155.306 1.00 84.18 109 LYS B O 1
ATOM 2886 N N . CYS B 1 110 ? 119.680 146.902 155.217 1.00 89.95 110 CYS B N 1
ATOM 2887 C CA . CYS B 1 110 ? 118.317 147.201 155.630 1.00 89.95 110 CYS B CA 1
ATOM 2888 C C . CYS B 1 110 ? 117.328 146.891 154.517 1.00 89.95 110 CYS B C 1
ATOM 2889 O O . CYS B 1 110 ? 116.157 146.602 154.790 1.00 89.95 110 CYS B O 1
ATOM 2892 N N . LEU B 1 111 ? 117.780 146.925 153.266 1.00 80.51 111 LEU B N 1
ATOM 2893 C CA . LEU B 1 111 ? 116.940 146.471 152.168 1.00 80.51 111 LEU B CA 1
ATOM 2894 C C . LEU B 1 111 ? 116.994 144.963 152.007 1.00 80.51 111 LEU B C 1
ATOM 2895 O O . LEU B 1 111 ? 116.014 144.360 151.559 1.00 80.51 111 LEU B O 1
ATOM 2900 N N . MET B 1 112 ? 118.127 144.346 152.351 1.00 84.15 112 MET B N 1
ATOM 2901 C CA . MET B 1 112 ? 118.236 142.894 152.279 1.00 84.15 112 MET B CA 1
ATOM 2902 C C . MET B 1 112 ? 117.337 142.236 153.312 1.00 84.15 112 MET B C 1
ATOM 2903 O O . MET B 1 112 ? 116.747 141.182 153.054 1.00 84.15 112 MET B O 1
ATOM 2908 N N . LEU B 1 113 ? 117.211 142.851 154.483 1.00 82.83 113 LEU B N 1
ATOM 2909 C CA . LEU B 1 113 ? 116.291 142.350 155.489 1.00 82.83 113 LEU B CA 1
ATOM 2910 C C . LEU B 1 113 ? 114.849 142.712 155.182 1.00 82.83 113 LEU B C 1
ATOM 2911 O O . LEU B 1 113 ? 113.935 142.029 155.652 1.00 82.83 113 LEU B O 1
ATOM 2916 N N . GLY B 1 114 ? 114.626 143.775 154.422 1.00 86.17 114 GLY B N 1
ATOM 2917 C CA . GLY B 1 114 ? 113.303 144.098 153.938 1.00 86.17 114 GLY B CA 1
ATOM 2918 C C . GLY B 1 114 ? 112.621 145.177 154.746 1.00 86.17 114 GLY B C 1
ATOM 2919 O O . GLY B 1 114 ? 111.997 144.899 155.771 1.00 86.17 114 GLY B O 1
ATOM 2920 N N . PHE B 1 115 ? 112.713 146.412 154.265 1.00 92.33 115 PHE B N 1
ATOM 2921 C CA . PHE B 1 115 ? 112.083 147.565 154.886 1.00 92.33 115 PHE B CA 1
ATOM 2922 C C . PHE B 1 115 ? 111.783 148.572 153.787 1.00 92.33 115 PHE B C 1
ATOM 2923 O O . PHE B 1 115 ? 112.514 148.657 152.798 1.00 92.33 115 PHE B O 1
ATOM 2931 N N . SER B 1 116 ? 110.704 149.332 153.957 1.00 99.40 116 SER B N 1
ATOM 2932 C CA . SER B 1 116 ? 110.290 150.244 152.902 1.00 99.40 116 SER B CA 1
ATOM 2933 C C . SER B 1 116 ? 111.207 151.461 152.857 1.00 99.40 116 SER B C 1
ATOM 2934 O O . SER B 1 116 ? 112.021 151.695 153.755 1.00 99.40 116 SER B O 1
ATOM 2937 N N . LYS B 1 117 ? 111.053 152.250 151.789 1.00 97.11 117 LYS B N 1
ATOM 2938 C CA . LYS B 1 117 ? 111.969 153.359 151.537 1.00 97.11 117 LYS B CA 1
ATOM 2939 C C . LYS B 1 117 ? 111.801 154.484 152.548 1.00 97.11 117 LYS B C 1
ATOM 2940 O O . LYS B 1 117 ? 112.747 155.238 152.792 1.00 97.11 117 LYS B O 1
ATOM 2946 N N . LYS B 1 118 ? 110.620 154.611 153.149 1.00 107.42 118 LYS B N 1
ATOM 2947 C CA . LYS B 1 118 ? 110.444 155.583 154.214 1.00 107.42 118 LYS B CA 1
ATOM 2948 C C . LYS B 1 118 ? 110.918 155.053 155.556 1.00 107.42 118 LYS B C 1
ATOM 2949 O O . LYS B 1 118 ? 111.249 155.849 156.440 1.00 107.42 118 LYS B O 1
ATOM 2955 N N . GLN B 1 119 ? 110.971 153.733 155.722 1.00 103.19 119 GLN B N 1
ATOM 2956 C CA . GLN B 1 119 ? 111.465 153.172 156.970 1.00 103.19 119 GLN B CA 1
ATOM 2957 C C . GLN B 1 119 ? 112.973 153.301 157.086 1.00 103.19 119 GLN B C 1
ATOM 2958 O O . GLN B 1 119 ? 113.494 153.434 158.197 1.00 103.19 119 GLN B O 1
ATOM 2964 N N . ILE B 1 120 ? 113.693 153.281 155.964 1.00 106.34 120 ILE B N 1
ATOM 2965 C CA . ILE B 1 120 ? 115.145 153.341 156.059 1.00 106.34 120 ILE B CA 1
ATOM 2966 C C . ILE B 1 120 ? 115.639 154.752 156.335 1.00 106.34 120 ILE B C 1
ATOM 2967 O O . ILE B 1 120 ? 116.793 154.922 156.741 1.00 106.34 120 ILE B O 1
ATOM 2972 N N . ARG B 1 121 ? 114.805 155.770 156.129 1.00 110.78 121 ARG B N 1
ATOM 2973 C CA . ARG B 1 121 ? 115.177 157.127 156.500 1.00 110.78 121 ARG B CA 1
ATOM 2974 C C . ARG B 1 121 ? 114.815 157.447 157.938 1.00 110.78 121 ARG B C 1
ATOM 2975 O O . ARG B 1 121 ? 115.493 158.261 158.574 1.00 110.78 121 ARG B O 1
ATOM 2983 N N . ALA B 1 122 ? 113.760 156.826 158.465 1.00 113.17 122 ALA B N 1
ATOM 2984 C CA . ALA B 1 122 ? 113.469 156.959 159.886 1.00 113.17 122 ALA B CA 1
ATOM 2985 C C . ALA B 1 122 ? 114.493 156.208 160.720 1.00 113.17 122 ALA B C 1
ATOM 2986 O O . ALA B 1 122 ? 114.946 156.705 161.756 1.00 113.17 122 ALA B O 1
ATOM 2988 N N . MET B 1 123 ? 114.883 155.017 160.274 1.00 117.26 123 MET B N 1
ATOM 2989 C CA . MET B 1 123 ? 115.891 154.226 160.965 1.00 117.26 123 MET B CA 1
ATOM 2990 C C . MET B 1 123 ? 117.308 154.704 160.699 1.00 117.26 123 MET B C 1
ATOM 2991 O O . MET B 1 123 ? 118.242 154.116 161.246 1.00 117.26 123 MET B O 1
ATOM 2996 N N . GLU B 1 124 ? 117.489 155.737 159.867 1.00 115.83 124 GLU B N 1
ATOM 2997 C CA . GLU B 1 124 ? 118.846 156.128 159.472 1.00 115.83 124 GLU B CA 1
ATOM 2998 C C . GLU B 1 124 ? 119.665 156.734 160.608 1.00 115.83 124 GLU B C 1
ATOM 2999 O O . GLU B 1 124 ? 120.673 156.119 160.999 1.00 115.83 124 GLU B O 1
ATOM 3005 N N . PRO B 1 125 ? 119.314 157.896 161.190 1.00 109.08 125 PRO B N 1
ATOM 3006 C CA . PRO B 1 125 ? 120.316 158.614 161.995 1.00 109.08 125 PRO B CA 1
ATOM 3007 C C . PRO B 1 125 ? 120.583 157.989 163.351 1.00 109.08 125 PRO B C 1
ATOM 3008 O O . PRO B 1 125 ? 121.557 158.376 164.008 1.00 109.08 125 PRO B O 1
ATOM 3012 N N . ASP B 1 126 ? 119.753 157.045 163.791 1.00 112.54 126 ASP B N 1
ATOM 3013 C CA . ASP B 1 126 ? 120.031 156.344 165.035 1.00 112.54 126 ASP B CA 1
ATOM 3014 C C . ASP B 1 126 ? 121.233 155.425 164.885 1.00 112.54 126 ASP B C 1
ATOM 3015 O O . ASP B 1 126 ? 122.023 155.281 165.824 1.00 112.54 126 ASP B O 1
ATOM 3020 N N . ILE B 1 127 ? 121.392 154.818 163.709 1.00 100.66 127 ILE B N 1
ATOM 3021 C CA . ILE B 1 127 ? 122.449 153.839 163.497 1.00 100.66 127 ILE B CA 1
ATOM 3022 C C . ILE B 1 127 ? 123.812 154.511 163.504 1.00 100.66 127 ILE B C 1
ATOM 3023 O O . ILE B 1 127 ? 124.765 154.002 164.106 1.00 100.66 127 ILE B O 1
ATOM 3028 N N . ILE B 1 128 ? 123.919 155.667 162.847 1.00 99.98 128 ILE B N 1
ATOM 3029 C CA . ILE B 1 128 ? 125.149 156.451 162.889 1.00 99.98 128 ILE B CA 1
ATOM 3030 C C . ILE B 1 128 ? 125.424 156.919 164.311 1.00 99.98 128 ILE B C 1
ATOM 3031 O O . ILE B 1 128 ? 126.570 156.902 164.778 1.00 99.98 128 ILE B O 1
ATOM 3036 N N . GLU B 1 129 ? 124.366 157.275 165.041 1.00 106.72 129 GLU B N 1
ATOM 3037 C CA . GLU B 1 129 ? 124.503 157.643 166.445 1.00 106.72 129 GLU B CA 1
ATOM 3038 C C . GLU B 1 129 ? 124.918 156.451 167.300 1.00 106.72 129 GLU B C 1
ATOM 3039 O O . GLU B 1 129 ? 125.590 156.627 168.322 1.00 106.72 129 GLU B O 1
ATOM 3045 N N . PHE B 1 130 ? 124.553 155.240 166.891 1.00 97.86 130 PHE B N 1
ATOM 3046 C CA . PHE B 1 130 ? 124.846 154.056 167.685 1.00 97.86 130 PHE B CA 1
ATOM 3047 C C . PHE B 1 130 ? 126.237 153.498 167.426 1.00 97.86 130 PHE B C 1
ATOM 3048 O O . PHE B 1 130 ? 126.818 152.871 168.317 1.00 97.86 130 PHE B O 1
ATOM 3056 N N . ALA B 1 131 ? 126.792 153.715 166.238 1.00 92.48 131 ALA B N 1
ATOM 3057 C CA . ALA B 1 131 ? 128.060 153.091 165.889 1.00 92.48 131 ALA B CA 1
ATOM 3058 C C . ALA B 1 131 ? 129.265 153.915 166.314 1.00 92.48 131 ALA B C 1
ATOM 3059 O O . ALA B 1 131 ? 130.290 153.334 166.688 1.00 92.48 131 ALA B O 1
ATOM 3061 N N . ASP B 1 132 ? 129.152 155.244 166.236 1.00 102.97 132 ASP B N 1
ATOM 3062 C CA . ASP B 1 132 ? 130.171 156.211 166.662 1.00 102.97 132 ASP B CA 1
ATOM 3063 C C . ASP B 1 132 ? 131.484 156.009 165.898 1.00 102.97 132 ASP B C 1
ATOM 3064 O O . ASP B 1 132 ? 132.535 155.709 166.462 1.00 102.97 132 ASP B O 1
ATOM 3069 N N . ILE B 1 133 ? 131.387 156.164 164.582 1.00 89.58 133 ILE B N 1
ATOM 3070 C CA . ILE B 1 133 ? 132.530 156.028 163.688 1.00 89.58 133 ILE B CA 1
ATOM 3071 C C . ILE B 1 133 ? 132.640 157.282 162.830 1.00 89.58 133 ILE B C 1
ATOM 3072 O O . ILE B 1 133 ? 133.174 157.235 161.715 1.00 89.58 133 ILE B O 1
ATOM 3077 N N . GLY B 1 134 ? 132.213 158.417 163.391 1.00 87.07 134 GLY B N 1
ATOM 3078 C CA . GLY B 1 134 ? 131.710 159.599 162.702 1.00 87.07 134 GLY B CA 1
ATOM 3079 C C . GLY B 1 134 ? 132.244 160.044 161.354 1.00 87.07 134 GLY B C 1
ATOM 3080 O O . GLY B 1 134 ? 131.469 160.157 160.402 1.00 87.07 134 GLY B O 1
ATOM 3081 N N . LYS B 1 135 ? 133.546 160.300 161.241 1.00 77.12 135 LYS B N 1
ATOM 3082 C CA . LYS B 1 135 ? 134.075 160.761 159.963 1.00 77.12 135 LYS B CA 1
ATOM 3083 C C . LYS B 1 135 ? 134.158 159.644 158.938 1.00 77.12 135 LYS B C 1
ATOM 3084 O O . LYS B 1 135 ? 134.055 159.902 157.736 1.00 77.12 135 LYS B O 1
ATOM 3090 N N . PHE B 1 136 ? 134.325 158.408 159.388 1.00 77.41 136 PHE B N 1
ATOM 3091 C CA . PHE B 1 136 ? 134.486 157.274 158.493 1.00 77.41 136 PHE B CA 1
ATOM 3092 C C . PHE B 1 136 ? 133.183 156.773 157.896 1.00 77.41 136 PHE B C 1
ATOM 3093 O O . PHE B 1 136 ? 133.207 155.786 157.156 1.00 77.41 136 PHE B O 1
ATOM 3101 N N . ILE B 1 137 ? 132.052 157.419 158.178 1.00 82.14 137 ILE B N 1
ATOM 3102 C CA . ILE B 1 137 ? 130.783 156.974 157.620 1.00 82.14 137 ILE B CA 1
ATOM 3103 C C . ILE B 1 137 ? 130.675 157.268 156.131 1.00 82.14 137 ILE B C 1
ATOM 3104 O O . ILE B 1 137 ? 129.826 156.689 155.448 1.00 82.14 137 ILE B O 1
ATOM 3109 N N . ASP B 1 138 ? 131.543 158.119 155.594 1.00 87.40 138 ASP B N 1
ATOM 3110 C CA . ASP B 1 138 ? 131.506 158.430 154.175 1.00 87.40 138 ASP B CA 1
ATOM 3111 C C . ASP B 1 138 ? 132.773 157.909 153.524 1.00 87.40 138 ASP B C 1
ATOM 3112 O O . ASP B 1 138 ? 133.417 158.607 152.738 1.00 87.40 138 ASP B O 1
ATOM 3117 N N . GLN B 1 139 ? 133.144 156.680 153.867 1.00 89.52 139 GLN B N 1
ATOM 3118 C CA . GLN B 1 139 ? 134.352 156.079 153.376 1.00 89.52 139 GLN B CA 1
ATOM 3119 C C . GLN B 1 139 ? 134.083 154.585 153.292 1.00 89.52 139 GLN B C 1
ATOM 3120 O O . GLN B 1 139 ? 133.431 154.040 154.193 1.00 89.52 139 GLN B O 1
ATOM 3126 N N . PRO B 1 140 ? 134.517 153.911 152.228 1.00 76.28 140 PRO B N 1
ATOM 3127 C CA . PRO B 1 140 ? 134.197 152.489 152.070 1.00 76.28 140 PRO B CA 1
ATOM 3128 C C . PRO B 1 140 ? 134.876 151.599 153.098 1.00 76.28 140 PRO B C 1
ATOM 3129 O O . PRO B 1 140 ? 135.886 151.950 153.707 1.00 76.28 140 PRO B O 1
ATOM 3133 N N . VAL B 1 141 ? 134.296 150.406 153.253 1.00 71.63 141 VAL B N 1
ATOM 3134 C CA . VAL B 1 141 ? 134.559 149.536 154.392 1.00 71.63 141 VAL B CA 1
ATOM 3135 C C . VAL B 1 141 ? 135.965 148.959 154.365 1.00 71.63 141 VAL B C 1
ATOM 3136 O O . VAL B 1 141 ? 136.544 148.696 155.426 1.00 71.63 141 VAL B O 1
ATOM 3140 N N . LYS B 1 142 ? 136.581 148.855 153.187 1.00 69.24 142 LYS B N 1
ATOM 3141 C CA . LYS B 1 142 ? 137.930 148.310 153.086 1.00 69.24 142 LYS B CA 1
ATOM 3142 C C . LYS B 1 142 ? 138.992 149.189 153.738 1.00 69.24 142 LYS B C 1
ATOM 3143 O O . LYS B 1 142 ? 140.133 148.742 153.880 1.00 69.24 142 LYS B O 1
ATOM 3149 N N . THR B 1 143 ? 138.653 150.410 154.142 1.00 77.55 143 THR B N 1
ATOM 3150 C CA . THR B 1 143 ? 139.541 151.248 154.927 1.00 77.55 143 THR B CA 1
ATOM 3151 C C . THR B 1 143 ? 139.390 151.039 156.425 1.00 77.55 143 THR B C 1
ATOM 3152 O O . THR B 1 143 ? 140.251 151.495 157.183 1.00 77.55 143 THR B O 1
ATOM 3156 N N . TYR B 1 144 ? 138.328 150.372 156.867 1.00 73.43 144 TYR B N 1
ATOM 3157 C CA . TYR B 1 144 ? 138.059 150.251 158.290 1.00 73.43 144 TYR B CA 1
ATOM 3158 C C . TYR B 1 144 ? 138.978 149.215 158.922 1.00 73.43 144 TYR B C 1
ATOM 3159 O O . TYR B 1 144 ? 139.538 148.351 158.245 1.00 73.43 144 TYR B O 1
ATOM 3168 N N . SER B 1 145 ? 139.124 149.302 160.239 1.00 80.98 145 SER B N 1
ATOM 3169 C CA . SER B 1 145 ? 139.818 148.250 160.957 1.00 80.98 145 SER B CA 1
ATOM 3170 C C . SER B 1 145 ? 138.855 147.107 161.242 1.00 80.98 145 SER B C 1
ATOM 3171 O O . SER B 1 145 ? 137.652 147.198 160.990 1.00 80.98 145 SER B O 1
ATOM 3174 N N . SER B 1 146 ? 139.400 146.017 161.783 1.00 78.67 146 SER B N 1
ATOM 3175 C CA . SER B 1 146 ? 138.599 144.816 161.986 1.00 78.67 146 SER B CA 1
ATOM 3176 C C . SER B 1 146 ? 137.565 145.003 163.083 1.00 78.67 146 SER B C 1
ATOM 3177 O O . SER B 1 146 ? 136.521 144.346 163.065 1.00 78.67 146 SER B O 1
ATOM 3180 N N . GLY B 1 147 ? 137.822 145.894 164.027 1.00 79.71 147 GLY B N 1
ATOM 3181 C CA . GLY B 1 147 ? 136.853 146.141 165.066 1.00 79.71 147 GLY B CA 1
ATOM 3182 C C . GLY B 1 147 ? 135.796 147.148 164.719 1.00 79.71 147 GLY B C 1
ATOM 3183 O O . GLY B 1 147 ? 134.912 147.415 165.533 1.00 79.71 147 GLY B O 1
ATOM 3184 N N . MET B 1 148 ? 135.857 147.723 163.526 1.00 77.69 148 MET B N 1
ATOM 3185 C CA . MET B 1 148 ? 134.861 148.693 163.108 1.00 77.69 148 MET B CA 1
ATOM 3186 C C . MET B 1 148 ? 133.819 148.099 162.180 1.00 77.69 148 MET B C 1
ATOM 3187 O O . MET B 1 148 ? 132.688 148.593 162.142 1.00 77.69 148 MET B O 1
ATOM 3192 N N . LYS B 1 149 ? 134.187 147.069 161.419 1.00 76.57 149 LYS B N 1
ATOM 3193 C CA . LYS B 1 149 ? 133.204 146.308 160.661 1.00 76.57 149 LYS B CA 1
ATOM 3194 C C . LYS B 1 149 ? 132.213 145.644 161.601 1.00 76.57 149 LYS B C 1
ATOM 3195 O O . LYS B 1 149 ? 130.996 145.719 161.401 1.00 76.57 149 LYS B O 1
ATOM 3201 N N . SER B 1 150 ? 132.729 145.000 162.647 1.00 78.56 150 SER B N 1
ATOM 3202 C CA . SER B 1 150 ? 131.880 144.388 163.658 1.00 78.56 150 SER B CA 1
ATOM 3203 C C . SER B 1 150 ? 131.133 145.432 164.466 1.00 78.56 150 SER B C 1
ATOM 3204 O O . SER B 1 150 ? 130.035 145.160 164.961 1.00 78.56 150 SER B O 1
ATOM 3207 N N . ARG B 1 151 ? 131.728 146.613 164.633 1.00 86.50 151 ARG B N 1
ATOM 3208 C CA . ARG B 1 151 ? 131.009 147.737 165.218 1.00 86.50 151 ARG B CA 1
ATOM 3209 C C . ARG B 1 151 ? 129.823 148.121 164.354 1.00 86.50 151 ARG B C 1
ATOM 3210 O O . ARG B 1 151 ? 128.726 148.372 164.861 1.00 86.50 151 ARG B O 1
ATOM 3218 N N . LEU B 1 152 ? 130.022 148.147 163.042 1.00 85.21 152 LEU B N 1
ATOM 3219 C CA . LEU B 1 152 ? 128.957 148.564 162.145 1.00 85.21 152 LEU B CA 1
ATOM 3220 C C . LEU B 1 152 ? 127.951 147.448 161.923 1.00 85.21 152 LEU B C 1
ATOM 3221 O O . LEU B 1 152 ? 126.740 147.679 161.979 1.00 85.21 152 LEU B O 1
ATOM 3226 N N . GLY B 1 153 ? 128.439 146.230 161.685 1.00 90.76 153 GLY B N 1
ATOM 3227 C CA . GLY B 1 153 ? 127.578 145.117 161.325 1.00 90.76 153 GLY B CA 1
ATOM 3228 C C . GLY B 1 153 ? 126.615 144.695 162.411 1.00 90.76 153 GLY B C 1
ATOM 3229 O O . GLY B 1 153 ? 125.591 144.077 162.111 1.00 90.76 153 GLY B O 1
ATOM 3230 N N . PHE B 1 154 ? 126.915 145.016 163.665 1.00 93.90 154 PHE B N 1
ATOM 3231 C CA . PHE B 1 154 ? 125.932 144.786 164.709 1.00 93.90 154 PHE B CA 1
ATOM 3232 C C . PHE B 1 154 ? 124.861 145.861 164.710 1.00 93.90 154 PHE B C 1
ATOM 3233 O O . PHE B 1 154 ? 123.716 145.588 165.085 1.00 93.90 154 PHE B O 1
ATOM 3241 N N . ALA B 1 155 ? 125.213 147.075 164.290 1.00 96.98 155 ALA B N 1
ATOM 3242 C CA . ALA B 1 155 ? 124.290 148.194 164.410 1.00 96.98 155 ALA B CA 1
ATOM 3243 C C . ALA B 1 155 ? 123.124 148.077 163.441 1.00 96.98 155 ALA B C 1
ATOM 3244 O O . ALA B 1 155 ? 121.999 148.437 163.794 1.00 96.98 155 ALA B O 1
ATOM 3246 N N . ILE B 1 156 ? 123.357 147.571 162.233 1.00 93.46 156 ILE B N 1
ATOM 3247 C CA . ILE B 1 156 ? 122.245 147.385 161.310 1.00 93.46 156 ILE B CA 1
ATOM 3248 C C . ILE B 1 156 ? 121.431 146.165 161.703 1.00 93.46 156 ILE B C 1
ATOM 3249 O O . ILE B 1 156 ? 120.215 146.247 161.904 1.00 93.46 156 ILE B O 1
ATOM 3254 N N . SER B 1 157 ? 122.089 145.021 161.855 1.00 100.05 157 SER B N 1
ATOM 3255 C CA . SER B 1 157 ? 121.365 143.778 162.071 1.00 100.05 157 SER B CA 1
ATOM 3256 C C . SER B 1 157 ? 120.985 143.574 163.529 1.00 100.05 157 SER B C 1
ATOM 3257 O O . SER B 1 157 ? 121.228 142.505 164.093 1.00 100.05 157 SER B O 1
ATOM 3260 N N . VAL B 1 158 ? 120.390 144.591 164.147 1.00 99.23 158 VAL B N 1
ATOM 3261 C CA . VAL B 1 158 ? 119.717 144.449 165.425 1.00 99.23 158 VAL B CA 1
ATOM 3262 C C . VAL B 1 158 ? 118.273 144.931 165.355 1.00 99.23 158 VAL B C 1
ATOM 3263 O O . VAL B 1 158 ? 117.369 144.272 165.880 1.00 99.23 158 VAL B O 1
ATOM 3267 N N . ASN B 1 159 ? 118.020 146.037 164.655 1.00 107.87 159 ASN B N 1
ATOM 3268 C CA . ASN B 1 159 ? 116.671 146.570 164.500 1.00 107.87 159 ASN B CA 1
ATOM 3269 C C . ASN B 1 159 ? 115.955 145.732 163.450 1.00 107.87 159 ASN B C 1
ATOM 3270 O O . ASN B 1 159 ? 115.843 146.091 162.276 1.00 107.87 159 ASN B O 1
ATOM 3275 N N . ILE B 1 160 ? 115.466 144.577 163.893 1.00 109.70 160 ILE B N 1
ATOM 3276 C CA . ILE B 1 160 ? 114.825 143.608 163.023 1.00 109.70 160 ILE B CA 1
ATOM 3277 C C . ILE B 1 160 ? 113.351 143.444 163.362 1.00 109.70 160 ILE B C 1
ATOM 3278 O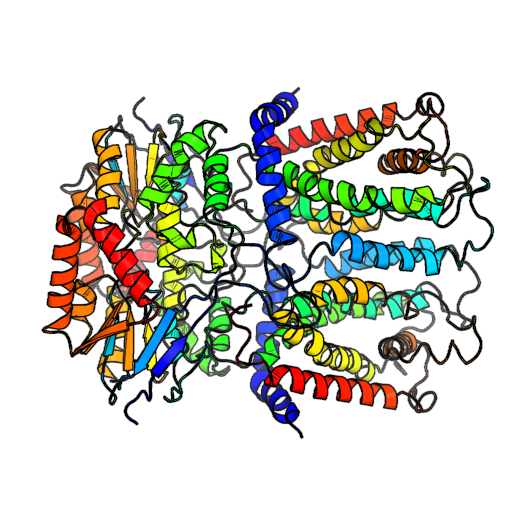 O . ILE B 1 160 ? 112.504 143.399 162.463 1.00 109.70 160 ILE B O 1
ATOM 3283 N N . ASP B 1 161 ? 113.024 143.429 164.653 1.00 125.93 161 ASP B N 1
ATOM 3284 C CA . ASP B 1 161 ? 111.765 142.965 165.234 1.00 125.93 161 ASP B CA 1
ATOM 3285 C C . ASP B 1 161 ? 111.247 141.673 164.610 1.00 125.93 161 ASP B C 1
ATOM 3286 O O . ASP B 1 161 ? 110.169 141.677 164.004 1.00 125.93 161 ASP B O 1
ATOM 3291 N N . PRO B 1 162 ? 111.978 140.555 164.707 1.00 116.15 162 PRO B N 1
ATOM 3292 C CA . PRO B 1 162 ? 111.440 139.289 164.211 1.00 116.15 162 PRO B CA 1
ATOM 3293 C C . PRO B 1 162 ? 110.652 138.604 165.304 1.00 116.15 162 PRO B C 1
ATOM 3294 O O . PRO B 1 162 ? 110.328 139.235 166.310 1.00 116.15 162 PRO B O 1
ATOM 3298 N N . ASP B 1 163 ? 110.320 137.331 165.129 1.00 117.96 163 ASP B N 1
ATOM 3299 C CA . ASP B 1 163 ? 109.706 136.593 166.222 1.00 117.96 163 ASP B CA 1
ATOM 3300 C C . ASP B 1 163 ? 110.695 135.728 167.001 1.00 117.96 163 ASP B C 1
ATOM 3301 O O . ASP B 1 163 ? 110.645 135.713 168.234 1.00 117.96 163 ASP B O 1
ATOM 3306 N N . VAL B 1 164 ? 111.594 135.001 166.333 1.00 105.34 164 VAL B N 1
ATOM 3307 C CA . VAL B 1 164 ? 112.450 134.000 166.983 1.00 105.34 164 VAL B CA 1
ATOM 3308 C C . VAL B 1 164 ? 113.902 134.309 166.642 1.00 105.34 164 VAL B C 1
ATOM 3309 O O . VAL B 1 164 ? 114.370 133.972 165.552 1.00 105.34 164 VAL B O 1
ATOM 3313 N N . LEU B 1 165 ? 114.634 134.899 167.579 1.00 98.74 165 LEU B N 1
ATOM 3314 C CA . LEU B 1 165 ? 116.041 135.189 167.342 1.00 98.74 165 LEU B CA 1
ATOM 3315 C C . LEU B 1 165 ? 116.922 133.968 167.547 1.00 98.74 165 LEU B C 1
ATOM 3316 O O . LEU B 1 165 ? 116.628 133.088 168.358 1.00 98.74 165 LEU B O 1
ATOM 3321 N N . VAL B 1 166 ? 118.020 133.930 166.794 1.00 91.01 166 VAL B N 1
ATOM 3322 C CA . VAL B 1 166 ? 119.100 132.967 166.969 1.00 91.01 166 VAL B CA 1
ATOM 3323 C C . VAL B 1 166 ? 120.413 133.736 166.933 1.00 91.01 166 VAL B C 1
ATOM 3324 O O . VAL B 1 166 ? 120.664 134.491 165.990 1.00 91.01 166 VAL B O 1
ATOM 3328 N N . ILE B 1 167 ? 121.247 133.546 167.952 1.00 96.52 167 ILE B N 1
ATOM 3329 C CA . ILE B 1 167 ? 122.474 134.313 168.127 1.00 96.52 167 ILE B CA 1
ATOM 3330 C C . ILE B 1 167 ? 123.660 133.382 167.927 1.00 96.52 167 ILE B C 1
ATOM 3331 O O . ILE B 1 167 ? 123.643 132.243 168.406 1.00 96.52 167 ILE B O 1
ATOM 3336 N N . ASP B 1 168 ? 124.700 133.865 167.248 1.00 105.56 168 ASP B N 1
ATOM 3337 C CA . ASP B 1 168 ? 125.946 133.112 167.177 1.00 105.56 168 ASP B CA 1
ATOM 3338 C C . ASP B 1 168 ? 126.766 133.350 168.444 1.00 105.56 168 ASP B C 1
ATOM 3339 O O . ASP B 1 168 ? 126.302 133.950 169.415 1.00 105.56 168 ASP B O 1
ATOM 3344 N N . GLU B 1 169 ? 128.020 132.916 168.434 1.00 113.17 169 GLU B N 1
ATOM 3345 C CA . GLU B 1 169 ? 128.822 132.898 169.654 1.00 113.17 169 GLU B CA 1
ATOM 3346 C C . GLU B 1 169 ? 129.565 134.208 169.907 1.00 113.17 169 GLU B C 1
ATOM 3347 O O . GLU B 1 169 ? 130.736 134.211 170.284 1.00 113.17 169 GLU B O 1
ATOM 3353 N N . ALA B 1 170 ? 128.889 135.347 169.777 1.00 100.36 170 ALA B N 1
ATOM 3354 C CA . ALA B 1 170 ? 129.512 136.596 170.196 1.00 100.36 170 ALA B CA 1
ATOM 3355 C C . ALA B 1 170 ? 128.736 137.309 171.294 1.00 100.36 170 ALA B C 1
ATOM 3356 O O . ALA B 1 170 ? 129.281 137.514 172.384 1.00 100.36 170 ALA B O 1
ATOM 3358 N N . LEU B 1 171 ? 127.503 137.754 171.004 1.00 98.50 171 LEU B N 1
ATOM 3359 C CA . LEU B 1 171 ? 126.531 138.458 171.852 1.00 98.50 171 LEU B CA 1
ATOM 3360 C C . LEU B 1 171 ? 126.967 139.868 172.261 1.00 98.50 171 LEU B C 1
ATOM 3361 O O . LEU B 1 171 ? 126.126 140.729 172.535 1.00 98.50 171 LEU B O 1
ATOM 3366 N N . SER B 1 172 ? 128.265 140.151 172.203 1.00 97.98 172 SER B N 1
ATOM 3367 C CA . SER B 1 172 ? 128.781 141.507 172.338 1.00 97.98 172 SER B CA 1
ATOM 3368 C C . SER B 1 172 ? 130.130 141.481 171.622 1.00 97.98 172 SER B C 1
ATOM 3369 O O . SER B 1 172 ? 131.149 141.157 172.230 1.00 97.98 172 SER B O 1
ATOM 3372 N N . VAL B 1 173 ? 130.125 141.833 170.345 1.00 94.28 173 VAL B N 1
ATOM 3373 C CA . VAL B 1 173 ? 131.341 141.660 169.567 1.00 94.28 173 VAL B CA 1
ATOM 3374 C C . VAL B 1 173 ? 132.230 142.894 169.651 1.00 94.28 173 VAL B C 1
ATOM 3375 O O . VAL B 1 173 ? 133.398 142.773 170.026 1.00 94.28 173 VAL B O 1
ATOM 3379 N N . GLY B 1 174 ? 131.708 144.060 169.269 1.00 93.18 174 GLY B N 1
ATOM 3380 C CA . GLY B 1 174 ? 132.079 145.380 169.742 1.00 93.18 174 GLY B CA 1
ATOM 3381 C C . GLY B 1 174 ? 133.503 145.712 170.121 1.00 93.18 174 GLY B C 1
ATOM 3382 O O . GLY B 1 174 ? 134.453 145.470 169.372 1.00 93.18 174 GLY B O 1
ATOM 3383 N N . ASP B 1 175 ? 133.629 146.230 171.333 1.00 95.50 175 ASP B N 1
ATOM 3384 C CA . ASP B 1 175 ? 134.869 146.688 171.934 1.00 95.50 175 ASP B CA 1
ATOM 3385 C C . ASP B 1 175 ? 134.523 146.948 173.390 1.00 95.50 175 ASP B C 1
ATOM 3386 O O . ASP B 1 175 ? 133.352 146.900 173.779 1.00 95.50 175 ASP B O 1
ATOM 3391 N N . GLN B 1 176 ? 135.544 147.200 174.198 1.00 95.53 176 GLN B N 1
ATOM 3392 C CA . GLN B 1 176 ? 135.290 147.729 175.526 1.00 95.53 176 GLN B CA 1
ATOM 3393 C C . GLN B 1 176 ? 134.701 149.127 175.387 1.00 95.53 176 GLN B C 1
ATOM 3394 O O . GLN B 1 176 ? 135.053 149.867 174.465 1.00 95.53 176 GLN B O 1
ATOM 3400 N N . THR B 1 177 ? 133.756 149.452 176.277 1.00 104.53 177 THR B N 1
ATOM 3401 C CA . THR B 1 177 ? 132.892 150.639 176.242 1.00 104.53 177 THR B CA 1
ATOM 3402 C C . THR B 1 177 ? 132.056 150.717 174.971 1.00 104.53 177 THR B C 1
ATOM 3403 O O . THR B 1 177 ? 131.661 151.807 174.553 1.00 104.53 177 THR B O 1
ATOM 3407 N N . PHE B 1 178 ? 131.782 149.580 174.341 1.00 100.93 178 PHE B N 1
ATOM 3408 C CA . PHE B 1 178 ? 130.698 149.494 173.375 1.00 100.93 178 PHE B CA 1
ATOM 3409 C C . PHE B 1 178 ? 129.848 148.286 173.724 1.00 100.93 178 PHE B C 1
ATOM 3410 O O . PHE B 1 178 ? 128.653 148.240 173.412 1.00 100.93 178 PHE B O 1
ATOM 3418 N N . ALA B 1 179 ? 130.466 147.308 174.389 1.00 108.64 179 ALA B N 1
ATOM 3419 C CA . ALA B 1 179 ? 129.730 146.140 174.854 1.00 108.64 179 ALA B CA 1
ATOM 3420 C C . ALA B 1 179 ? 128.702 146.513 175.910 1.00 108.64 179 ALA B C 1
ATOM 3421 O O . ALA B 1 179 ? 127.675 145.839 176.041 1.00 108.64 179 ALA B O 1
ATOM 3423 N N . ASP B 1 180 ? 128.961 147.585 176.659 1.00 112.45 180 ASP B N 1
ATOM 3424 C CA . ASP B 1 180 ? 127.996 148.071 177.635 1.00 112.45 180 ASP B CA 1
ATOM 3425 C C . ASP B 1 180 ? 126.758 148.629 176.951 1.00 112.45 180 ASP B C 1
ATOM 3426 O O . ASP B 1 180 ? 125.643 148.480 177.460 1.00 112.45 180 ASP B O 1
ATOM 3431 N N . LYS B 1 181 ? 126.931 149.266 175.792 1.00 103.74 181 LYS B N 1
ATOM 3432 C CA . LYS B 1 181 ? 125.774 149.587 174.969 1.00 103.74 181 LYS B CA 1
ATOM 3433 C C . LYS B 1 181 ? 125.159 148.334 174.375 1.00 103.74 181 LYS B C 1
ATOM 3434 O O . LYS B 1 181 ? 123.939 148.270 174.187 1.00 103.74 181 LYS B O 1
ATOM 3440 N N . CYS B 1 182 ? 125.985 147.332 174.081 1.00 110.76 182 CYS B N 1
ATOM 3441 C CA . CYS B 1 182 ? 125.509 146.164 173.351 1.00 110.76 182 CYS B CA 1
ATOM 3442 C C . CYS B 1 182 ? 124.680 145.250 174.239 1.00 110.76 182 CYS B C 1
ATOM 3443 O O . CYS B 1 182 ? 123.617 144.770 173.828 1.00 110.76 182 CYS B O 1
ATOM 3446 N N . LEU B 1 183 ? 125.164 144.980 175.454 1.00 108.95 183 LEU B N 1
ATOM 3447 C CA . LEU B 1 183 ? 124.428 144.122 176.374 1.00 108.95 183 LEU B CA 1
ATOM 3448 C C . LEU B 1 183 ? 123.124 144.764 176.816 1.00 108.95 183 LEU B C 1
ATOM 3449 O O . LEU B 1 183 ? 122.139 144.059 177.055 1.00 108.95 183 LEU B O 1
ATOM 3454 N N . ASP B 1 184 ? 123.093 146.094 176.913 1.00 114.52 184 ASP B N 1
ATOM 3455 C CA . ASP B 1 184 ? 121.846 146.772 177.236 1.00 114.52 184 ASP B CA 1
ATOM 3456 C C . ASP B 1 184 ? 120.870 146.729 176.072 1.00 114.52 184 ASP B C 1
ATOM 3457 O O . ASP B 1 184 ? 119.655 146.807 176.282 1.00 114.52 184 ASP B O 1
ATOM 3462 N N . LYS B 1 185 ? 121.373 146.604 174.844 1.00 110.53 185 LYS B N 1
ATOM 3463 C CA . LYS B 1 185 ? 120.479 146.449 173.705 1.00 110.53 185 LYS B CA 1
ATOM 3464 C C . LYS B 1 185 ? 119.858 145.060 173.686 1.00 110.53 185 LYS B C 1
ATOM 3465 O O . LYS B 1 185 ? 118.671 144.908 173.377 1.00 110.53 185 LYS B O 1
ATOM 3471 N N . MET B 1 186 ? 120.634 144.036 174.038 1.00 113.21 186 MET B N 1
ATOM 3472 C CA . MET B 1 186 ? 120.096 142.685 174.109 1.00 113.21 186 MET B CA 1
ATOM 3473 C C . MET B 1 186 ? 119.179 142.470 175.301 1.00 113.21 186 MET B C 1
ATOM 3474 O O . MET B 1 186 ? 118.440 141.481 175.318 1.00 113.21 186 MET B O 1
ATOM 3479 N N . ASN B 1 187 ? 119.194 143.364 176.286 1.00 118.88 187 ASN B N 1
ATOM 3480 C CA . ASN B 1 187 ? 118.230 143.260 177.369 1.00 118.88 187 ASN B CA 1
ATOM 3481 C C . ASN B 1 187 ? 116.829 143.651 176.927 1.00 118.88 187 ASN B C 1
ATOM 3482 O O . ASN B 1 187 ? 115.862 143.304 177.610 1.00 118.88 187 ASN B O 1
ATOM 3487 N N . GLU B 1 188 ? 116.705 144.372 175.810 1.00 120.17 188 GLU B N 1
ATOM 3488 C CA . GLU B 1 188 ? 115.391 144.710 175.276 1.00 120.17 188 GLU B CA 1
ATOM 3489 C C . GLU B 1 188 ? 114.648 143.471 174.803 1.00 120.17 188 GLU B C 1
ATOM 3490 O O . GLU B 1 188 ? 113.446 143.330 175.056 1.00 120.17 188 GLU B O 1
ATOM 3496 N N . PHE B 1 189 ? 115.346 142.567 174.112 1.00 117.29 189 PHE B N 1
ATOM 3497 C CA . PHE B 1 189 ? 114.714 141.340 173.648 1.00 117.29 189 PHE B CA 1
ATOM 3498 C C . PHE B 1 189 ? 114.340 140.433 174.808 1.00 117.29 189 PHE B C 1
ATOM 3499 O O . PHE B 1 189 ? 113.314 139.746 174.751 1.00 117.29 189 PHE B O 1
ATOM 3507 N N . LYS B 1 190 ? 115.159 140.418 175.858 1.00 119.79 190 LYS B N 1
ATOM 3508 C CA . LYS B 1 190 ? 114.795 139.694 177.067 1.00 119.79 190 LYS B CA 1
ATOM 3509 C C . LYS B 1 190 ? 113.607 140.352 177.755 1.00 119.79 190 LYS B C 1
ATOM 3510 O O . LYS B 1 190 ? 112.748 139.665 178.316 1.00 119.79 190 LYS B O 1
ATOM 3516 N N . GLU B 1 191 ? 113.534 141.682 177.703 1.00 128.99 191 GLU B N 1
ATOM 3517 C CA . GLU B 1 191 ? 112.402 142.381 178.299 1.00 128.99 191 GLU B CA 1
ATOM 3518 C C . GLU B 1 191 ? 111.136 142.171 177.483 1.00 128.99 191 GLU B C 1
ATOM 3519 O O . GLU B 1 191 ? 110.047 142.016 178.047 1.00 128.99 191 GLU B O 1
ATOM 3525 N N . ARG B 1 192 ? 111.263 142.150 176.156 1.00 123.15 192 ARG B N 1
ATOM 3526 C CA . ARG B 1 192 ? 110.088 142.036 175.302 1.00 123.15 192 ARG B CA 1
ATOM 3527 C C . ARG B 1 192 ? 109.493 140.636 175.362 1.00 123.15 192 ARG B C 1
ATOM 3528 O O . ARG B 1 192 ? 108.279 140.469 175.201 1.00 123.15 192 ARG B O 1
ATOM 3536 N N . GLY B 1 193 ? 110.318 139.628 175.617 1.00 123.51 193 GLY B N 1
ATOM 3537 C CA . GLY B 1 193 ? 109.816 138.294 175.865 1.00 123.51 193 GLY B CA 1
ATOM 3538 C C . GLY B 1 193 ? 109.743 137.385 174.663 1.00 123.51 193 GLY B C 1
ATOM 3539 O O . GLY B 1 193 ? 109.048 136.365 174.721 1.00 123.51 193 GLY B O 1
ATOM 3540 N N . LYS B 1 194 ? 110.433 137.714 173.578 1.00 116.25 194 LYS B N 1
ATOM 3541 C CA . LYS B 1 194 ? 110.506 136.813 172.443 1.00 116.25 194 LYS B CA 1
ATOM 3542 C C . LYS B 1 194 ? 111.502 135.697 172.731 1.00 116.25 194 LYS B C 1
ATOM 3543 O O . LYS B 1 194 ? 112.207 135.706 173.738 1.00 116.25 194 LYS B O 1
ATOM 3549 N N . THR B 1 195 ? 111.552 134.719 171.839 1.00 106.13 195 THR B N 1
ATOM 3550 C CA . THR B 1 195 ? 112.445 133.586 172.013 1.00 106.13 195 THR B CA 1
ATOM 3551 C C . THR B 1 195 ? 113.805 133.882 171.406 1.00 106.13 195 THR B C 1
ATOM 3552 O O . THR B 1 195 ? 113.903 134.450 170.316 1.00 106.13 195 THR B O 1
ATOM 3556 N N . ILE B 1 196 ? 114.855 133.493 172.120 1.00 100.47 196 ILE B N 1
ATOM 3557 C CA . ILE B 1 196 ? 116.230 133.718 171.698 1.00 100.47 196 ILE B CA 1
ATOM 3558 C C . ILE B 1 196 ? 116.993 132.418 171.875 1.00 100.47 196 ILE B C 1
ATOM 3559 O O . ILE B 1 196 ? 117.045 131.873 172.981 1.00 100.47 196 ILE B O 1
ATOM 3564 N N . PHE B 1 197 ? 117.582 131.922 170.798 1.00 99.67 197 PHE B N 1
ATOM 3565 C CA . PHE B 1 197 ? 118.399 130.717 170.853 1.00 99.67 197 PHE B CA 1
ATOM 3566 C C . PHE B 1 197 ? 119.854 131.149 170.826 1.00 99.67 197 PHE B C 1
ATOM 3567 O O . PHE B 1 197 ? 120.364 131.577 169.788 1.00 99.67 197 PHE B O 1
ATOM 3575 N N . PHE B 1 198 ? 120.514 131.044 171.964 1.00 94.97 198 PHE B N 1
ATOM 3576 C CA . PHE B 1 198 ? 121.873 131.526 172.104 1.00 94.97 198 PHE B CA 1
ATOM 3577 C C . PHE B 1 198 ? 122.849 130.362 172.131 1.00 94.97 198 PHE B C 1
ATOM 3578 O O . PHE B 1 198 ? 122.598 129.340 172.770 1.00 94.97 198 PHE B O 1
ATOM 3586 N N . ILE B 1 199 ? 123.951 130.517 171.410 1.00 90.63 199 ILE B N 1
ATOM 3587 C CA . ILE B 1 199 ? 124.991 129.505 171.303 1.00 90.63 199 ILE B CA 1
ATOM 3588 C C . ILE B 1 199 ? 126.281 130.129 171.805 1.00 90.63 199 ILE B C 1
ATOM 3589 O O . ILE B 1 199 ? 126.583 131.273 171.458 1.00 90.63 199 ILE B O 1
ATOM 3594 N N . SER B 1 200 ? 127.035 129.399 172.622 1.00 92.62 200 SER B N 1
ATOM 3595 C CA . SER B 1 200 ? 128.306 129.924 173.105 1.00 92.62 200 SER B CA 1
ATOM 3596 C C . SER B 1 200 ? 129.217 128.785 173.526 1.00 92.62 200 SER B C 1
ATOM 3597 O O . SER B 1 200 ? 128.860 127.608 173.467 1.00 92.62 200 SER B O 1
ATOM 3600 N N . HIS B 1 201 ? 130.414 129.169 173.947 1.00 89.92 201 HIS B N 1
ATOM 3601 C CA . HIS B 1 201 ? 131.273 128.342 174.765 1.00 89.92 201 HIS B CA 1
ATOM 3602 C C . HIS B 1 201 ? 131.612 129.020 176.076 1.00 89.92 201 HIS B C 1
ATOM 3603 O O . HIS B 1 201 ? 132.204 128.382 176.951 1.00 89.92 201 HIS B O 1
ATOM 3610 N N . SER B 1 202 ? 131.275 130.294 176.224 1.00 97.17 202 SER B N 1
ATOM 3611 C CA . SER B 1 202 ? 131.462 131.023 177.470 1.00 97.17 202 SER B CA 1
ATOM 3612 C C . SER B 1 202 ? 130.389 130.568 178.446 1.00 97.17 202 SER B C 1
ATOM 3613 O O . SER B 1 202 ? 129.216 130.922 178.311 1.00 97.17 202 SER B O 1
ATOM 3616 N N . ILE B 1 203 ? 130.799 129.760 179.422 1.00 93.95 203 ILE B N 1
ATOM 3617 C CA . ILE B 1 203 ? 129.872 129.247 180.422 1.00 93.95 203 ILE B CA 1
ATOM 3618 C C . ILE B 1 203 ? 129.375 130.381 181.312 1.00 93.95 203 ILE B C 1
ATOM 3619 O O . ILE B 1 203 ? 128.204 130.411 181.713 1.00 93.95 203 ILE B O 1
ATOM 3624 N N . GLY B 1 204 ? 130.242 131.356 181.590 1.00 95.69 204 GLY B N 1
ATOM 3625 C CA . GLY B 1 204 ? 129.862 132.458 182.453 1.00 95.69 204 GLY B CA 1
ATOM 3626 C C . GLY B 1 204 ? 128.811 133.368 181.854 1.00 95.69 204 GLY B C 1
ATOM 3627 O O . GLY B 1 204 ? 127.974 133.912 182.578 1.00 95.69 204 GLY B O 1
ATOM 3628 N N . GLN B 1 205 ? 128.821 133.533 180.533 1.00 101.47 205 GLN B N 1
ATOM 3629 C CA . GLN B 1 205 ? 127.805 134.374 179.916 1.00 101.47 205 GLN B CA 1
ATOM 3630 C C . GLN B 1 205 ? 126.470 133.655 179.825 1.00 101.47 205 GLN B C 1
ATOM 3631 O O . GLN B 1 205 ? 125.422 134.260 180.069 1.00 101.47 205 GLN B O 1
ATOM 3637 N N . VAL B 1 206 ? 126.491 132.365 179.483 1.00 101.03 206 VAL B N 1
ATOM 3638 C CA . VAL B 1 206 ? 125.246 131.637 179.300 1.00 101.03 206 VAL B CA 1
ATOM 3639 C C . VAL B 1 206 ? 124.565 131.367 180.639 1.00 101.03 206 VAL B C 1
ATOM 3640 O O . VAL B 1 206 ? 123.335 131.247 180.690 1.00 101.03 206 VAL B O 1
ATOM 3644 N N . LYS B 1 207 ? 125.322 131.321 181.739 1.00 103.71 207 LYS B N 1
ATOM 3645 C CA . LYS B 1 207 ? 124.693 131.338 183.055 1.00 103.71 207 LYS B CA 1
ATOM 3646 C C . LYS B 1 207 ? 124.055 132.689 183.334 1.00 103.71 207 LYS B C 1
ATOM 3647 O O . LYS B 1 207 ? 122.995 132.767 183.964 1.00 103.71 207 LYS B O 1
ATOM 3653 N N . SER B 1 208 ? 124.681 133.760 182.864 1.00 111.66 208 SER B N 1
ATOM 3654 C CA . SER B 1 208 ? 124.219 135.108 183.151 1.00 111.66 208 SER B CA 1
ATOM 3655 C C . SER B 1 208 ? 123.091 135.565 182.244 1.00 111.66 208 SER B C 1
ATOM 3656 O O . SER B 1 208 ? 122.580 136.672 182.436 1.00 111.66 208 SER B O 1
ATOM 3659 N N . PHE B 1 209 ? 122.691 134.763 181.263 1.00 106.34 209 PHE B N 1
ATOM 3660 C CA . PHE B 1 209 ? 121.801 135.294 180.244 1.00 106.34 209 PHE B CA 1
ATOM 3661 C C . PHE B 1 209 ? 120.610 134.389 179.961 1.00 106.34 209 PHE B C 1
ATOM 3662 O O . PHE B 1 209 ? 119.550 134.871 179.551 1.00 106.34 209 PHE B O 1
ATOM 3670 N N . CYS B 1 210 ? 120.754 133.090 180.184 1.00 109.01 210 CYS B N 1
ATOM 3671 C CA . CYS B 1 210 ? 119.760 132.132 179.726 1.00 109.01 210 CYS B CA 1
ATOM 3672 C C . CYS B 1 210 ? 118.950 131.566 180.885 1.00 109.01 210 CYS B C 1
ATOM 3673 O O . CYS B 1 210 ? 119.322 131.671 182.055 1.00 109.01 210 CYS B O 1
ATOM 3676 N N . GLU B 1 211 ? 117.820 130.958 180.531 1.00 110.78 211 GLU B N 1
ATOM 3677 C CA . GLU B 1 211 ? 116.921 130.324 181.485 1.00 110.78 211 GLU B CA 1
ATOM 3678 C C . GLU B 1 211 ? 116.794 128.832 181.249 1.00 110.78 211 GLU B C 1
ATOM 3679 O O . GLU B 1 211 ? 116.899 128.048 182.196 1.00 110.78 211 GLU B O 1
ATOM 3685 N N . LYS B 1 212 ? 116.550 128.416 180.016 1.00 98.50 212 LYS B N 1
ATOM 3686 C CA . LYS B 1 212 ? 116.621 127.013 179.653 1.00 98.50 212 LYS B CA 1
ATOM 3687 C C . LYS B 1 212 ? 117.868 126.777 178.815 1.00 98.50 212 LYS B C 1
ATOM 3688 O O . LYS B 1 212 ? 118.488 127.718 178.316 1.00 98.50 212 LYS B O 1
ATOM 3694 N N . ALA B 1 213 ? 118.253 125.510 178.688 1.00 94.31 213 ALA B N 1
ATOM 3695 C CA . ALA B 1 213 ? 119.477 125.176 177.973 1.00 94.31 213 ALA B CA 1
ATOM 3696 C C . ALA B 1 213 ? 119.420 123.742 177.475 1.00 94.31 213 ALA B C 1
ATOM 3697 O O . ALA B 1 213 ? 119.090 122.832 178.238 1.00 94.31 213 ALA B O 1
ATOM 3699 N N . LEU B 1 214 ? 119.739 123.553 176.200 1.00 93.11 214 LEU B N 1
ATOM 3700 C CA . LEU B 1 214 ? 119.990 122.236 175.643 1.00 93.11 214 LEU B CA 1
ATOM 3701 C C . LEU B 1 214 ? 121.395 121.775 175.996 1.00 93.11 214 LEU B C 1
ATOM 3702 O O . LEU B 1 214 ? 122.182 122.502 176.600 1.00 93.11 214 LEU B O 1
ATOM 3707 N N . TRP B 1 215 ? 121.706 120.545 175.606 1.00 92.65 215 TRP B N 1
ATOM 3708 C CA . TRP B 1 215 ? 123.090 120.100 175.514 1.00 92.65 215 TRP B CA 1
ATOM 3709 C C . TRP B 1 215 ? 123.161 119.009 174.467 1.00 92.65 215 TRP B C 1
ATOM 3710 O O . TRP B 1 215 ? 122.521 117.964 174.602 1.00 92.65 215 TRP B O 1
ATOM 3721 N N . LEU B 1 216 ? 123.945 119.266 173.436 1.00 88.28 216 LEU B N 1
ATOM 3722 C CA . LEU B 1 216 ? 123.983 118.451 172.242 1.00 88.28 216 LEU B CA 1
ATOM 3723 C C . LEU B 1 216 ? 125.308 117.712 172.187 1.00 88.28 216 LEU B C 1
ATOM 3724 O O . LEU B 1 216 ? 126.356 118.279 172.502 1.00 88.28 216 LEU B O 1
ATOM 3729 N N . GLU B 1 217 ? 125.262 116.441 171.803 1.00 100.69 217 GLU B N 1
ATOM 3730 C CA . GLU B 1 217 ? 126.483 115.654 171.661 1.00 100.69 217 GLU B CA 1
ATOM 3731 C C . GLU B 1 217 ? 126.367 114.779 170.421 1.00 100.69 217 GLU B C 1
ATOM 3732 O O . GLU B 1 217 ? 125.680 113.753 170.443 1.00 100.69 217 GLU B O 1
ATOM 3738 N N . TYR B 1 218 ? 127.052 115.207 169.358 1.00 101.61 218 TYR B N 1
ATOM 3739 C CA . TYR B 1 218 ? 127.186 114.476 168.095 1.00 101.61 218 TYR B CA 1
ATOM 3740 C C . TYR B 1 218 ? 125.826 114.194 167.470 1.00 101.61 218 TYR B C 1
ATOM 3741 O O . TYR B 1 218 ? 125.587 113.125 166.911 1.00 101.61 218 TYR B O 1
ATOM 3750 N N . GLY B 1 219 ? 124.928 115.168 167.569 1.00 100.69 219 GLY B N 1
ATOM 3751 C CA . GLY B 1 219 ? 123.577 115.023 167.090 1.00 100.69 219 GLY B CA 1
ATOM 3752 C C . GLY B 1 219 ? 122.602 114.489 168.110 1.00 100.69 219 GLY B C 1
ATOM 3753 O O . GLY B 1 219 ? 121.390 114.544 167.871 1.00 100.69 219 GLY B O 1
ATOM 3754 N N . GLU B 1 220 ? 123.086 113.978 169.235 1.00 105.19 220 GLU B N 1
ATOM 3755 C CA . GLU B 1 220 ? 122.238 113.365 170.244 1.00 105.19 220 GLU B CA 1
ATOM 3756 C C . GLU B 1 220 ? 122.017 114.349 171.381 1.00 105.19 220 GLU B C 1
ATOM 3757 O O . GLU B 1 220 ? 122.979 114.857 171.966 1.00 105.19 220 GLU B O 1
ATOM 3763 N N . VAL B 1 221 ? 120.753 114.615 171.689 1.00 95.64 221 VAL B N 1
ATOM 3764 C CA . VAL B 1 221 ? 120.413 115.564 172.737 1.00 95.64 221 VAL B CA 1
ATOM 3765 C C . VAL B 1 221 ? 120.580 114.864 174.071 1.00 95.64 221 VAL B C 1
ATOM 3766 O O . VAL B 1 221 ? 119.686 114.141 174.520 1.00 95.64 221 VAL B O 1
ATOM 3770 N N . ARG B 1 222 ? 121.726 115.045 174.706 1.00 93.57 222 ARG B N 1
ATOM 3771 C CA . ARG B 1 222 ? 121.922 114.432 176.013 1.00 93.57 222 ARG B CA 1
ATOM 3772 C C . ARG B 1 222 ? 121.403 115.401 177.061 1.00 93.57 222 ARG B C 1
ATOM 3773 O O . ARG B 1 222 ? 122.115 116.279 177.542 1.00 93.57 222 ARG B O 1
ATOM 3781 N N . GLY B 1 223 ? 120.131 115.254 177.404 1.00 91.45 223 GLY B N 1
ATOM 3782 C CA . GLY B 1 223 ? 119.555 116.032 178.478 1.00 91.45 223 GLY B CA 1
ATOM 3783 C C . GLY B 1 223 ? 119.113 117.417 178.071 1.00 91.45 223 GLY B C 1
ATOM 3784 O O . GLY B 1 223 ? 119.753 118.067 177.243 1.00 91.45 223 GLY B O 1
ATOM 3785 N N . TYR B 1 224 ? 118.010 117.873 178.657 1.00 95.72 224 TYR B N 1
ATOM 3786 C CA . TYR B 1 224 ? 117.484 119.210 178.405 1.00 95.72 224 TYR B CA 1
ATOM 3787 C C . TYR B 1 224 ? 116.614 119.614 179.584 1.00 95.72 224 TYR B C 1
ATOM 3788 O O . TYR B 1 224 ? 115.507 119.091 179.745 1.00 95.72 224 TYR B O 1
ATOM 3797 N N . GLY B 1 225 ? 117.112 120.530 180.400 1.00 100.17 225 GLY B N 1
ATOM 3798 C CA . GLY B 1 225 ? 116.363 121.105 181.493 1.00 100.17 225 GLY B CA 1
ATOM 3799 C C . GLY B 1 225 ? 116.472 122.616 181.453 1.00 100.17 225 GLY B C 1
ATOM 3800 O O . GLY B 1 225 ? 116.552 123.222 180.385 1.00 100.17 225 GLY B O 1
ATOM 3801 N N . THR B 1 226 ? 116.472 123.234 182.637 1.00 105.92 226 THR B N 1
ATOM 3802 C CA . THR B 1 226 ? 116.618 124.681 182.591 1.00 105.92 226 THR B CA 1
ATOM 3803 C C . THR B 1 226 ? 118.072 125.141 182.560 1.00 105.92 226 THR B C 1
ATOM 3804 O O . THR B 1 226 ? 118.652 125.269 181.479 1.00 105.92 226 THR B O 1
ATOM 3808 N N . VAL B 1 227 ? 118.709 125.295 183.723 1.00 108.27 227 VAL B N 1
ATOM 3809 C CA . VAL B 1 227 ? 120.134 125.624 183.796 1.00 108.27 227 VAL B CA 1
ATOM 3810 C C . VAL B 1 227 ? 120.786 124.831 184.919 1.00 108.27 227 VAL B C 1
ATOM 3811 O O . VAL B 1 227 ? 121.908 124.324 184.778 1.00 108.27 227 VAL B O 1
ATOM 3815 N N . ALA B 1 228 ? 120.009 124.595 185.980 1.00 113.71 228 ALA B N 1
ATOM 3816 C CA . ALA B 1 228 ? 120.573 124.497 187.324 1.00 113.71 228 ALA B CA 1
ATOM 3817 C C . ALA B 1 228 ? 121.340 123.205 187.540 1.00 113.71 228 ALA B C 1
ATOM 3818 O O . ALA B 1 228 ? 122.257 123.156 188.366 1.00 113.71 228 ALA B O 1
ATOM 3820 N N . GLU B 1 229 ? 120.987 122.160 186.805 1.00 120.57 229 GLU B N 1
ATOM 3821 C CA . GLU B 1 229 ? 121.644 120.875 186.926 1.00 120.57 229 GLU B CA 1
ATOM 3822 C C . GLU B 1 229 ? 122.490 120.515 185.718 1.00 120.57 229 GLU B C 1
ATOM 3823 O O . GLU B 1 229 ? 123.434 119.736 185.856 1.00 120.57 229 GLU B O 1
ATOM 3829 N N . ILE B 1 230 ? 122.211 121.108 184.562 1.00 113.75 230 ILE B N 1
ATOM 3830 C CA . ILE B 1 230 ? 122.736 120.613 183.295 1.00 113.75 230 ILE B CA 1
ATOM 3831 C C . ILE B 1 230 ? 124.159 121.095 183.093 1.00 113.75 230 ILE B C 1
ATOM 3832 O O . ILE B 1 230 ? 125.075 120.300 182.855 1.00 113.75 230 ILE B O 1
ATOM 3837 N N . ILE B 1 231 ? 124.328 122.418 183.167 1.00 111.05 231 ILE B N 1
ATOM 3838 C CA . ILE B 1 231 ? 125.657 123.018 183.020 1.00 111.05 231 ILE B CA 1
ATOM 3839 C C . ILE B 1 231 ? 126.667 122.530 184.055 1.00 111.05 231 ILE B C 1
ATOM 3840 O O . ILE B 1 231 ? 127.816 122.256 183.668 1.00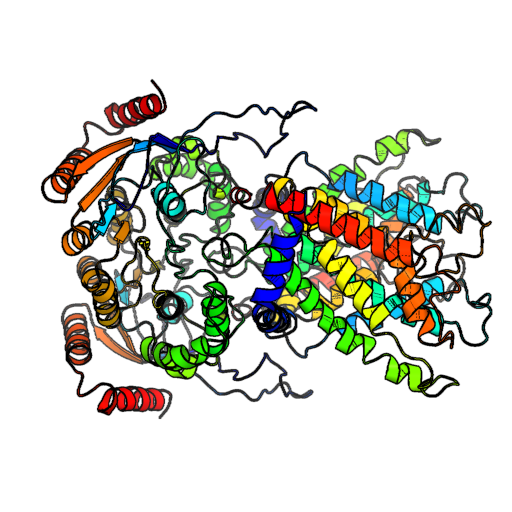 111.05 231 ILE B O 1
ATOM 3845 N N . PRO B 1 232 ? 126.338 122.362 185.355 1.00 113.44 232 PRO B N 1
ATOM 3846 C CA . PRO B 1 232 ? 127.317 121.683 186.222 1.00 113.44 232 PRO B CA 1
ATOM 3847 C C . PRO B 1 232 ? 127.567 120.236 185.840 1.00 113.44 232 PRO B C 1
ATOM 3848 O O . PRO B 1 232 ? 128.713 119.782 185.922 1.00 113.44 232 PRO B O 1
ATOM 3852 N N . GLN B 1 233 ? 126.543 119.510 185.384 1.00 113.10 233 GLN B N 1
ATOM 3853 C CA . GLN B 1 233 ? 126.789 118.188 184.813 1.00 113.10 233 GLN B CA 1
ATOM 3854 C C . GLN B 1 233 ? 127.540 118.283 183.496 1.00 113.10 233 GLN B C 1
ATOM 3855 O O . GLN B 1 233 ? 128.316 117.383 183.157 1.00 113.10 233 GLN B O 1
ATOM 3861 N N . TYR B 1 234 ? 127.313 119.355 182.739 1.00 101.28 234 TYR B N 1
ATOM 3862 C CA . TYR B 1 234 ? 128.166 119.633 181.593 1.00 101.28 234 TYR B CA 1
ATOM 3863 C C . TYR B 1 234 ? 129.575 119.980 182.043 1.00 101.28 234 TYR B C 1
ATOM 3864 O O . TYR B 1 234 ? 130.553 119.572 181.411 1.00 101.28 234 TYR B O 1
ATOM 3873 N N . GLU B 1 235 ? 129.699 120.705 183.154 1.00 112.91 235 GLU B N 1
ATOM 3874 C CA . GLU B 1 235 ? 131.018 120.917 183.734 1.00 112.91 235 GLU B CA 1
ATOM 3875 C C . GLU B 1 235 ? 131.564 119.649 184.375 1.00 112.91 235 GLU B C 1
ATOM 3876 O O . GLU B 1 235 ? 132.786 119.478 184.444 1.00 112.91 235 GLU B O 1
ATOM 3882 N N . LYS B 1 236 ? 130.689 118.759 184.860 1.00 119.36 236 LYS B N 1
ATOM 3883 C CA . LYS B 1 236 ? 131.160 117.459 185.328 1.00 119.36 236 LYS B CA 1
ATOM 3884 C C . LYS B 1 236 ? 131.731 116.631 184.191 1.00 119.36 236 LYS B C 1
ATOM 3885 O O . LYS B 1 236 ? 132.665 115.853 184.407 1.00 119.36 236 LYS B O 1
ATOM 3891 N N . PHE B 1 237 ? 131.187 116.784 182.982 1.00 119.33 237 PHE B N 1
ATOM 3892 C CA . PHE B 1 237 ? 131.725 116.054 181.843 1.00 119.33 237 PHE B CA 1
ATOM 3893 C C . PHE B 1 237 ? 133.092 116.582 181.443 1.00 119.33 237 PHE B C 1
ATOM 3894 O O . PHE B 1 237 ? 133.988 115.803 181.099 1.00 119.33 237 PHE B O 1
ATOM 3902 N N . LEU B 1 238 ? 133.269 117.901 181.477 1.00 116.48 238 LEU B N 1
ATOM 3903 C CA . LEU B 1 238 ? 134.521 118.481 181.013 1.00 116.48 238 LEU B CA 1
ATOM 3904 C C . LEU B 1 238 ? 135.645 118.234 182.007 1.00 116.48 238 LEU B C 1
ATOM 3905 O O . LEU B 1 238 ? 136.762 117.889 181.609 1.00 116.48 238 LEU B O 1
ATOM 3910 N N . LYS B 1 239 ? 135.363 118.395 183.304 1.00 124.08 239 LYS B N 1
ATOM 3911 C CA . LYS B 1 239 ? 136.362 118.109 184.330 1.00 124.08 239 LYS B CA 1
ATOM 3912 C C . LYS B 1 239 ? 136.711 116.630 184.379 1.00 124.08 239 LYS B C 1
ATOM 3913 O O . LYS B 1 239 ? 137.837 116.272 184.741 1.00 124.08 239 LYS B O 1
ATOM 3919 N N . GLU B 1 240 ? 135.760 115.764 184.033 1.00 128.33 240 GLU B N 1
ATOM 3920 C CA . GLU B 1 240 ? 136.098 114.377 183.748 1.00 128.33 240 GLU B CA 1
ATOM 3921 C C . GLU B 1 240 ? 136.995 114.279 182.525 1.00 128.33 240 GLU B C 1
ATOM 3922 O O . GLU B 1 240 ? 137.991 113.548 182.531 1.00 128.33 240 GLU B O 1
ATOM 3928 N N . TYR B 1 241 ? 136.668 115.028 181.476 1.00 126.38 241 TYR B N 1
ATOM 3929 C CA . TYR B 1 241 ? 137.386 114.890 180.218 1.00 126.38 241 TYR B CA 1
ATOM 3930 C C . TYR B 1 241 ? 138.758 115.546 180.271 1.00 126.38 241 TYR B C 1
ATOM 3931 O O . TYR B 1 241 ? 139.726 115.009 179.723 1.00 126.38 241 TYR B O 1
ATOM 3940 N N . ARG B 1 242 ? 138.864 116.700 180.925 1.00 128.81 242 ARG B N 1
ATOM 3941 C CA . ARG B 1 242 ? 140.096 117.476 180.860 1.00 128.81 242 ARG B CA 1
ATOM 3942 C C . ARG B 1 242 ? 141.197 116.900 181.741 1.00 128.81 242 ARG B C 1
ATOM 3943 O O . ARG B 1 242 ? 142.376 117.008 181.381 1.00 128.81 242 ARG B O 1
ATOM 3951 N N . ALA B 1 243 ? 140.840 116.304 182.885 1.00 136.71 243 ALA B N 1
ATOM 3952 C CA . ALA B 1 243 ? 141.809 115.899 183.902 1.00 136.71 243 ALA B CA 1
ATOM 3953 C C . ALA B 1 243 ? 142.776 114.836 183.398 1.00 136.71 243 ALA B C 1
ATOM 3954 O O . ALA B 1 243 ? 143.968 115.110 183.226 1.00 136.71 243 ALA B O 1
ATOM 3956 N N . MET B 1 244 ? 142.276 113.631 183.148 1.00 148.29 244 MET B N 1
ATOM 3957 C CA . MET B 1 244 ? 143.001 112.662 182.339 1.00 148.29 244 MET B CA 1
ATOM 3958 C C . MET B 1 244 ? 142.045 112.057 181.330 1.00 148.29 244 MET B C 1
ATOM 3959 O O . MET B 1 244 ? 142.434 111.738 180.201 1.00 148.29 244 MET B O 1
ATOM 3964 N N . SER B 1 245 ? 140.781 111.929 181.754 1.00 148.41 245 SER B N 1
ATOM 3965 C CA . SER B 1 245 ? 139.766 111.077 181.123 1.00 148.41 245 SER B CA 1
ATOM 3966 C C . SER B 1 245 ? 140.292 109.669 180.852 1.00 148.41 245 SER B C 1
ATOM 3967 O O . SER B 1 245 ? 139.966 109.055 179.833 1.00 148.41 245 SER B O 1
ATOM 3970 N N . ASP B 1 246 ? 141.094 109.160 181.795 1.00 163.04 246 ASP B N 1
ATOM 3971 C CA . ASP B 1 246 ? 141.727 107.840 181.753 1.00 163.04 246 ASP B CA 1
ATOM 3972 C C . ASP B 1 246 ? 142.523 107.616 180.467 1.00 163.04 246 ASP B C 1
ATOM 3973 O O . ASP B 1 246 ? 142.142 106.808 179.619 1.00 163.04 246 ASP B O 1
ATOM 3978 N N . LYS B 1 247 ? 143.623 108.378 180.331 1.00 152.61 247 LYS B N 1
ATOM 3979 C CA . LYS B 1 247 ? 144.661 108.121 179.331 1.00 152.61 247 LYS B CA 1
ATOM 3980 C C . LYS B 1 247 ? 144.154 108.238 177.899 1.00 152.61 247 LYS B C 1
ATOM 3981 O O . LYS B 1 247 ? 143.796 107.222 177.300 1.00 152.61 247 LYS B O 1
ATOM 3987 N N . GLU B 1 248 ? 144.074 109.470 177.373 1.00 149.69 248 GLU B N 1
ATOM 3988 C CA . GLU B 1 248 ? 143.359 109.850 176.144 1.00 149.69 248 GLU B CA 1
ATOM 3989 C C . GLU B 1 248 ? 143.636 108.964 174.920 1.00 149.69 248 GLU B C 1
ATOM 3990 O O . GLU B 1 248 ? 142.881 108.985 173.945 1.00 149.69 248 GLU B O 1
ATOM 3996 N N . LYS B 1 249 ? 144.713 108.183 174.935 1.00 149.94 249 LYS B N 1
ATOM 3997 C CA . LYS B 1 249 ? 144.886 107.168 173.907 1.00 149.94 249 LYS B CA 1
ATOM 3998 C C . LYS B 1 249 ? 144.150 105.892 174.294 1.00 149.94 249 LYS B C 1
ATOM 3999 O O . LYS B 1 249 ? 143.551 105.226 173.445 1.00 149.94 249 LYS B O 1
ATOM 4005 N N . ARG B 1 250 ? 144.190 105.535 175.577 1.00 153.13 250 ARG B N 1
ATOM 4006 C CA . ARG B 1 250 ? 143.635 104.258 176.008 1.00 153.13 250 ARG B CA 1
ATOM 4007 C C . ARG B 1 250 ? 142.116 104.271 176.064 1.00 153.13 250 ARG B C 1
ATOM 4008 O O . ARG B 1 250 ? 141.493 103.235 175.813 1.00 153.13 250 ARG B O 1
ATOM 4016 N N . GLN B 1 251 ? 141.513 105.397 176.379 1.00 157.96 251 GLN B N 1
ATOM 4017 C CA . GLN B 1 251 ? 140.061 105.401 176.486 1.00 157.96 251 GLN B CA 1
ATOM 4018 C C . GLN B 1 251 ? 139.392 106.416 175.573 1.00 157.96 251 GLN B C 1
ATOM 4019 O O . GLN B 1 251 ? 138.302 106.147 175.068 1.00 157.96 251 GLN B O 1
ATOM 4025 N N . TYR B 1 252 ? 140.012 107.573 175.335 1.00 151.19 252 TYR B N 1
ATOM 4026 C CA . TYR B 1 252 ? 139.337 108.557 174.497 1.00 151.19 252 TYR B CA 1
ATOM 4027 C C . TYR B 1 252 ? 139.362 108.162 173.029 1.00 151.19 252 TYR B C 1
ATOM 4028 O O . TYR B 1 252 ? 138.419 108.474 172.292 1.00 151.19 252 TYR B O 1
ATOM 4037 N N . LYS B 1 253 ? 140.404 107.456 172.592 1.00 149.16 253 LYS B N 1
ATOM 4038 C CA . LYS B 1 253 ? 140.347 106.816 171.284 1.00 149.16 253 LYS B CA 1
ATOM 4039 C C . LYS B 1 253 ? 139.251 105.762 171.249 1.00 149.16 253 LYS B C 1
ATOM 4040 O O . LYS B 1 253 ? 138.551 105.619 170.242 1.00 149.16 253 LYS B O 1
ATOM 4046 N N . GLU B 1 254 ? 139.076 105.031 172.350 1.00 152.39 254 GLU B N 1
ATOM 4047 C CA . GLU B 1 254 ? 137.933 104.135 172.474 1.00 152.39 254 GLU B CA 1
ATOM 4048 C C . GLU B 1 254 ? 136.630 104.921 172.566 1.00 152.39 254 GLU B C 1
ATOM 4049 O O . GLU B 1 254 ? 135.609 104.495 172.016 1.00 152.39 254 GLU B O 1
ATOM 4055 N N . ARG B 1 255 ? 136.660 106.087 173.229 1.00 145.64 255 ARG B N 1
ATOM 4056 C CA . ARG B 1 255 ? 135.452 106.891 173.429 1.00 145.64 255 ARG B CA 1
ATOM 4057 C C . ARG B 1 255 ? 134.898 107.412 172.113 1.00 145.64 255 ARG B C 1
ATOM 4058 O O . ARG B 1 255 ? 133.686 107.361 171.887 1.00 145.64 255 ARG B O 1
ATOM 4066 N N . VAL B 1 256 ? 135.772 107.915 171.238 1.00 147.97 256 VAL B N 1
ATOM 4067 C CA . VAL B 1 256 ? 135.345 108.333 169.907 1.00 147.97 256 VAL B CA 1
ATOM 4068 C C . VAL B 1 256 ? 134.843 107.135 169.114 1.00 147.97 256 VAL B C 1
ATOM 4069 O O . VAL B 1 256 ? 133.853 107.230 168.382 1.00 147.97 256 VAL B O 1
ATOM 4073 N N . MET B 1 257 ? 135.480 105.975 169.288 1.00 154.59 257 MET B N 1
ATOM 4074 C CA . MET B 1 257 ? 135.002 104.777 168.609 1.00 154.59 257 MET B CA 1
ATOM 4075 C C . MET B 1 257 ? 133.703 104.266 169.214 1.00 154.59 257 MET B C 1
ATOM 4076 O O . MET B 1 257 ? 132.898 103.651 168.507 1.00 154.59 257 MET B O 1
ATOM 4081 N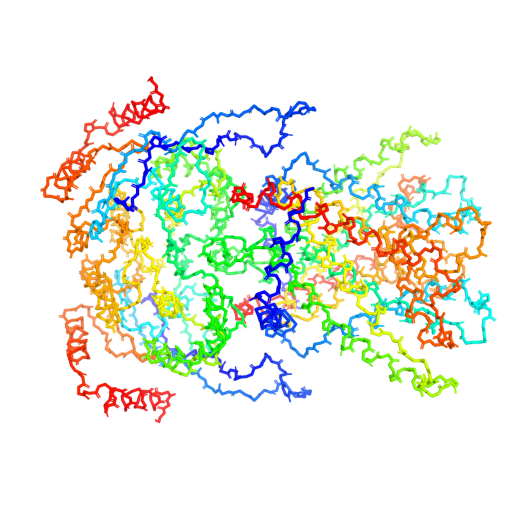 N . ARG B 1 258 ? 133.473 104.507 170.506 1.00 148.23 258 ARG B N 1
ATOM 4082 C CA . ARG B 1 258 ? 132.140 104.272 171.048 1.00 148.23 258 ARG B CA 1
ATOM 4083 C C . ARG B 1 258 ? 131.146 105.291 170.513 1.00 148.23 258 ARG B C 1
ATOM 4084 O O . ARG B 1 258 ? 129.951 104.993 170.406 1.00 148.23 258 ARG B O 1
ATOM 4092 N N . LYS B 1 259 ? 131.620 106.488 170.171 1.00 143.13 259 LYS B N 1
ATOM 4093 C CA . LYS B 1 259 ? 130.778 107.532 169.607 1.00 143.13 259 LYS B CA 1
ATOM 4094 C C . LYS B 1 259 ? 130.723 107.488 168.086 1.00 143.13 259 LYS B C 1
ATOM 4095 O O . LYS B 1 259 ? 129.773 108.014 167.497 1.00 143.13 259 LYS B O 1
ATOM 4101 N N . GLN B 1 260 ? 131.716 106.878 167.438 1.00 148.57 260 GLN B N 1
ATOM 4102 C CA . GLN B 1 260 ? 131.545 106.501 166.042 1.00 148.57 260 GLN B CA 1
ATOM 4103 C C . GLN B 1 260 ? 130.590 105.325 165.924 1.00 148.57 260 GLN B C 1
ATOM 4104 O O . GLN B 1 260 ? 129.852 105.213 164.939 1.00 148.57 260 GLN B O 1
ATOM 4110 N N . GLN B 1 261 ? 130.566 104.458 166.939 1.00 148.42 261 GLN B N 1
ATOM 4111 C CA . GLN B 1 261 ? 129.476 103.504 167.085 1.00 148.42 261 GLN B CA 1
ATOM 4112 C C . GLN B 1 261 ? 128.166 104.211 167.412 1.00 148.42 261 GLN B C 1
ATOM 4113 O O . GLN B 1 261 ? 127.092 103.671 167.131 1.00 148.42 261 GLN B O 1
ATOM 4119 N N . GLY B 1 262 ? 128.233 105.427 167.955 1.00 140.57 262 GLY B N 1
ATOM 4120 C CA . GLY B 1 262 ? 127.065 106.260 168.156 1.00 140.57 262 GLY B CA 1
ATOM 4121 C C . GLY B 1 262 ? 126.582 106.984 166.912 1.00 140.57 262 GLY B C 1
ATOM 4122 O O . GLY B 1 262 ? 125.710 107.853 167.004 1.00 140.57 262 GLY B O 1
ATOM 4123 N N . GLU B 1 263 ? 127.137 106.652 165.746 1.00 129.91 263 GLU B N 1
ATOM 4124 C CA . GLU B 1 263 ? 126.578 107.073 164.466 1.00 129.91 263 GLU B CA 1
ATOM 4125 C C . GLU B 1 263 ? 125.444 106.172 163.998 1.00 129.91 263 GLU B C 1
ATOM 4126 O O . GLU B 1 263 ? 124.831 106.460 162.964 1.00 129.91 263 GLU B O 1
ATOM 4132 N N . PHE B 1 264 ? 125.143 105.115 164.744 1.00 140.69 264 PHE B N 1
ATOM 4133 C CA . PHE B 1 264 ? 124.251 104.049 164.311 1.00 140.69 264 PHE B CA 1
ATOM 4134 C C . PHE B 1 264 ? 123.859 103.271 165.567 1.00 140.69 264 PHE B C 1
ATOM 4135 O O . PHE B 1 264 ? 124.284 103.605 166.676 1.00 140.69 264 PHE B O 1
ATOM 4143 N N . LEU B 1 265 ? 122.997 102.274 165.405 1.00 141.80 265 LEU B N 1
ATOM 4144 C CA . LEU B 1 265 ? 122.846 101.230 166.406 1.00 141.80 265 LEU B CA 1
ATOM 4145 C C . LEU B 1 265 ? 124.169 100.471 166.500 1.00 141.80 265 LEU B C 1
ATOM 4146 O O . LEU B 1 265 ? 125.083 100.872 167.222 1.00 141.80 265 LEU B O 1
ATOM 4151 N N . MET C 2 13 ? 98.870 124.576 135.077 1.00 94.18 1 MET C N 1
ATOM 4152 C CA . MET C 2 13 ? 99.564 124.948 136.305 1.00 94.18 1 MET C CA 1
ATOM 4153 C C . MET C 2 13 ? 100.339 126.249 136.172 1.00 94.18 1 MET C C 1
ATOM 4154 O O . MET C 2 13 ? 101.317 126.332 135.432 1.00 94.18 1 MET C O 1
ATOM 4159 N N . ARG C 2 14 ? 99.905 127.256 136.918 1.00 96.71 2 ARG C N 1
ATOM 4160 C CA . ARG C 2 14 ? 100.470 128.598 136.858 1.00 96.71 2 ARG C CA 1
ATOM 4161 C C . ARG C 2 14 ? 101.180 128.874 138.178 1.00 96.71 2 ARG C C 1
ATOM 4162 O O . ARG C 2 14 ? 100.605 129.448 139.103 1.00 96.71 2 ARG C O 1
ATOM 4170 N N . SER C 2 15 ? 102.436 128.459 138.259 1.00 86.35 3 SER C N 1
ATOM 4171 C CA . SER C 2 15 ? 103.295 128.865 139.357 1.00 86.35 3 SER C CA 1
ATOM 4172 C C . SER C 2 15 ? 104.059 130.138 139.046 1.00 86.35 3 SER C C 1
ATOM 4173 O O . SER C 2 15 ? 104.613 130.752 139.961 1.00 86.35 3 SER C O 1
ATOM 4176 N N . ALA C 2 16 ? 104.081 130.553 137.778 1.00 86.08 4 ALA C N 1
ATOM 4177 C CA . ALA C 2 16 ? 104.840 131.724 137.366 1.00 86.08 4 ALA C CA 1
ATOM 4178 C C . ALA C 2 16 ? 104.230 133.025 137.858 1.00 86.08 4 ALA C C 1
ATOM 4179 O O . ALA C 2 16 ? 104.895 134.063 137.797 1.00 86.08 4 ALA C O 1
ATOM 4181 N N . VAL C 2 17 ? 102.979 132.992 138.319 1.00 86.24 5 VAL C N 1
ATOM 4182 C CA . VAL C 2 17 ? 102.374 134.169 138.928 1.00 86.24 5 VAL C CA 1
ATOM 4183 C C . VAL C 2 17 ? 103.105 134.525 140.213 1.00 86.24 5 VAL C C 1
ATOM 4184 O O . VAL C 2 17 ? 103.323 135.704 140.517 1.00 86.24 5 VAL C O 1
ATOM 4188 N N . THR C 2 18 ? 103.534 133.506 140.960 1.00 85.15 6 THR C N 1
ATOM 4189 C CA . THR C 2 18 ? 104.242 133.727 142.214 1.00 85.15 6 THR C CA 1
ATOM 4190 C C . THR C 2 18 ? 105.595 134.384 141.998 1.00 85.15 6 THR C C 1
ATOM 4191 O O . THR C 2 18 ? 106.036 135.172 142.837 1.00 85.15 6 THR C O 1
ATOM 4195 N N . VAL C 2 19 ? 106.260 134.079 140.886 1.00 78.37 7 VAL C N 1
ATOM 4196 C CA . VAL C 2 19 ? 107.527 134.733 140.589 1.00 78.37 7 VAL C CA 1
ATOM 4197 C C . VAL C 2 19 ? 107.295 136.180 140.196 1.00 78.37 7 VAL C C 1
ATOM 4198 O O . VAL C 2 19 ? 107.987 137.089 140.671 1.00 78.37 7 VAL C O 1
ATOM 4202 N N . LEU C 2 20 ? 106.296 136.420 139.350 1.00 81.03 8 LEU C N 1
ATOM 4203 C CA . LEU C 2 20 ? 106.096 137.750 138.796 1.00 81.03 8 LEU C CA 1
ATOM 4204 C C . LEU C 2 20 ? 105.541 138.714 139.834 1.00 81.03 8 LEU C C 1
ATOM 4205 O O . LEU C 2 20 ? 105.761 139.924 139.728 1.00 81.03 8 LEU C O 1
ATOM 4210 N N . MET C 2 21 ? 104.838 138.205 140.847 1.00 87.96 9 MET C N 1
ATOM 4211 C CA . MET C 2 21 ? 104.384 139.077 141.923 1.00 87.96 9 MET C CA 1
ATOM 4212 C C . MET C 2 21 ? 105.536 139.530 142.807 1.00 87.96 9 MET C C 1
ATOM 4213 O O . MET C 2 21 ? 105.453 140.594 143.430 1.00 87.96 9 MET C O 1
ATOM 4218 N N . GLU C 2 22 ? 106.605 138.736 142.883 1.00 88.48 10 GLU C N 1
ATOM 4219 C CA . GLU C 2 22 ? 107.761 139.128 143.678 1.00 88.48 10 GLU C CA 1
ATOM 4220 C C . GLU C 2 22 ? 108.484 140.309 143.059 1.00 88.48 10 GLU C C 1
ATOM 4221 O O . GLU C 2 22 ? 109.007 141.165 143.779 1.00 88.48 10 GLU C O 1
ATOM 4227 N N . HIS C 2 23 ? 108.509 140.380 141.732 1.00 80.64 11 HIS C N 1
ATOM 4228 C CA . HIS C 2 23 ? 109.135 141.509 141.065 1.00 80.64 11 HIS C CA 1
ATOM 4229 C C . HIS C 2 23 ? 108.278 142.761 141.145 1.00 80.64 11 HIS C C 1
ATOM 4230 O O . HIS C 2 23 ? 108.807 143.870 141.023 1.00 80.64 11 HIS C O 1
ATOM 4237 N N . ILE C 2 24 ? 106.972 142.611 141.352 1.00 89.60 12 ILE C N 1
ATOM 4238 C CA . ILE C 2 24 ? 106.123 143.778 141.544 1.00 89.60 12 ILE C CA 1
ATOM 4239 C C . ILE C 2 24 ? 106.329 144.358 142.935 1.00 89.60 12 ILE C C 1
ATOM 4240 O O . ILE C 2 24 ? 106.430 145.578 143.108 1.00 89.60 12 ILE C O 1
ATOM 4245 N N . ARG C 2 25 ? 106.443 143.495 143.944 1.00 89.64 13 ARG C N 1
ATOM 4246 C CA . ARG C 2 25 ? 106.613 143.960 145.313 1.00 89.64 13 ARG C CA 1
ATOM 4247 C C . ARG C 2 25 ? 108.000 144.519 145.595 1.00 89.64 13 ARG C C 1
ATOM 4248 O O . ARG C 2 25 ? 108.205 145.092 146.669 1.00 89.64 13 ARG C O 1
ATOM 4256 N N . ASN C 2 26 ? 108.952 144.368 144.678 1.00 83.60 14 ASN C N 1
ATOM 4257 C CA . ASN C 2 26 ? 110.333 144.736 144.947 1.00 83.60 14 ASN C CA 1
ATOM 4258 C C . ASN C 2 26 ? 110.914 145.577 143.823 1.00 83.60 14 ASN C C 1
ATOM 4259 O O . ASN C 2 26 ? 112.105 145.479 143.525 1.00 83.60 14 ASN C O 1
ATOM 4264 N N . LEU C 2 27 ? 110.087 146.405 143.186 1.00 80.02 15 LEU C N 1
ATOM 4265 C CA . LEU C 2 27 ? 110.578 147.189 142.061 1.00 80.02 15 LEU C CA 1
ATOM 4266 C C . LEU C 2 27 ? 111.487 148.317 142.528 1.00 80.02 15 LEU C C 1
ATOM 4267 O O . LEU C 2 27 ? 112.356 148.764 141.775 1.00 80.02 15 LEU C O 1
ATOM 4272 N N . TYR C 2 28 ? 111.314 148.784 143.759 1.00 80.38 16 TYR C N 1
ATOM 4273 C CA . TYR C 2 28 ? 112.298 149.699 144.314 1.00 80.38 16 TYR C CA 1
ATOM 4274 C C . TYR C 2 28 ? 113.546 148.958 144.753 1.00 80.38 16 TYR C C 1
ATOM 4275 O O . TYR C 2 28 ? 114.645 149.519 144.701 1.00 80.38 16 TYR C O 1
ATOM 4284 N N . LEU C 2 29 ? 113.389 147.708 145.187 1.00 71.49 17 LEU C N 1
ATOM 4285 C CA . LEU C 2 29 ? 114.535 146.890 145.561 1.00 71.49 17 LEU C CA 1
ATOM 4286 C C . LEU C 2 29 ? 115.395 146.580 144.351 1.00 71.49 17 LEU C C 1
ATOM 4287 O O . LEU C 2 29 ? 116.626 146.600 144.434 1.00 71.49 17 LEU C O 1
ATOM 4292 N N . ILE C 2 30 ? 114.761 146.299 143.215 1.00 69.53 18 ILE C N 1
ATOM 4293 C CA . ILE C 2 30 ? 115.504 145.892 142.034 1.00 69.53 18 ILE C CA 1
ATOM 4294 C C . ILE C 2 30 ? 116.207 147.077 141.388 1.00 69.53 18 ILE C C 1
ATOM 4295 O O . ILE C 2 30 ? 117.135 146.881 140.602 1.00 69.53 18 ILE C O 1
ATOM 4300 N N . ARG C 2 31 ? 115.820 148.305 141.720 1.00 74.40 19 ARG C N 1
ATOM 4301 C CA . ARG C 2 31 ? 116.471 149.481 141.166 1.00 74.40 19 ARG C CA 1
ATOM 4302 C C . ARG C 2 31 ? 117.538 150.043 142.086 1.00 74.40 19 ARG C C 1
ATOM 4303 O O . ARG C 2 31 ? 118.591 150.478 141.615 1.00 74.40 19 ARG C O 1
ATOM 4311 N N . ARG C 2 32 ? 117.291 150.026 143.394 1.00 79.04 20 ARG C N 1
ATOM 4312 C CA . ARG C 2 32 ? 118.176 150.727 144.312 1.00 79.04 20 ARG C CA 1
ATOM 4313 C C . ARG C 2 32 ? 119.489 149.985 144.487 1.00 79.04 20 ARG C C 1
ATOM 4314 O O . ARG C 2 32 ? 120.556 150.605 144.506 1.00 79.04 20 ARG C O 1
ATOM 4322 N N . LEU C 2 33 ? 119.444 148.662 144.596 1.00 75.69 21 LEU C N 1
ATOM 4323 C CA . LEU C 2 33 ? 120.679 147.898 144.613 1.00 75.69 21 LEU C CA 1
ATOM 4324 C C . LEU C 2 33 ? 121.067 147.385 143.241 1.00 75.69 21 LEU C C 1
ATOM 4325 O O . LEU C 2 33 ? 121.928 146.511 143.149 1.00 75.69 21 LEU C O 1
ATOM 4330 N N . SER C 2 34 ? 120.450 147.891 142.178 1.00 78.57 22 SER C N 1
ATOM 4331 C CA . SER C 2 34 ? 120.981 147.630 140.848 1.00 78.57 22 SER C CA 1
ATOM 4332 C C . SER C 2 34 ? 122.311 148.334 140.664 1.00 78.57 22 SER C C 1
ATOM 4333 O O . SER C 2 34 ? 123.338 147.700 140.408 1.00 78.57 22 SER C O 1
ATOM 4336 N N . LEU C 2 35 ? 122.313 149.650 140.832 1.00 80.96 23 LEU C N 1
ATOM 4337 C CA . LEU C 2 35 ? 123.480 150.465 140.541 1.00 80.96 23 LEU C CA 1
ATOM 4338 C C . LEU C 2 35 ? 124.571 150.359 141.591 1.00 80.96 23 LEU C C 1
ATOM 4339 O O . LEU C 2 35 ? 125.589 151.044 141.455 1.00 80.96 23 LEU C O 1
ATOM 4344 N N . PHE C 2 36 ? 124.395 149.541 142.626 1.00 78.67 24 PHE C N 1
ATOM 4345 C CA . PHE C 2 36 ? 125.466 149.365 143.596 1.00 78.67 24 PHE C CA 1
ATOM 4346 C C . PHE C 2 36 ? 126.600 148.535 143.016 1.00 78.67 24 PHE C C 1
ATOM 4347 O O . PHE C 2 36 ? 127.773 148.868 143.211 1.00 78.67 24 PHE C O 1
ATOM 4355 N N . GLU C 2 37 ? 126.275 147.459 142.298 1.00 85.06 25 GLU C N 1
ATOM 4356 C CA . GLU C 2 37 ? 127.312 146.696 141.611 1.00 85.06 25 GLU C CA 1
ATOM 4357 C C . GLU C 2 37 ? 127.926 147.494 140.479 1.00 85.06 25 GLU C C 1
ATOM 4358 O O . GLU C 2 37 ? 129.114 147.329 140.177 1.00 85.06 25 GLU C O 1
ATOM 4364 N N . LEU C 2 38 ? 127.122 148.338 139.835 1.00 87.11 26 LEU C N 1
ATOM 4365 C CA . LEU C 2 38 ? 127.657 149.326 138.911 1.00 87.11 26 LEU C CA 1
ATOM 4366 C C . LEU C 2 38 ? 128.623 150.254 139.625 1.00 87.11 26 LEU C C 1
ATOM 4367 O O . LEU C 2 38 ? 129.678 150.602 139.087 1.00 87.11 26 LEU C O 1
ATOM 4372 N N . LYS C 2 39 ? 128.285 150.651 140.850 1.00 91.57 27 LYS C N 1
ATOM 4373 C CA . LYS C 2 39 ? 129.221 151.431 141.643 1.00 91.57 27 LYS C CA 1
ATOM 4374 C C . LYS C 2 39 ? 130.361 150.564 142.157 1.00 91.57 27 LYS C C 1
ATOM 4375 O O . LYS C 2 39 ? 131.478 151.057 142.344 1.00 91.57 27 LYS C O 1
ATOM 4381 N N . SER C 2 40 ? 130.116 149.268 142.351 1.00 90.10 28 SER C N 1
ATOM 4382 C CA . SER C 2 40 ? 131.134 148.409 142.942 1.00 90.10 28 SER C CA 1
ATOM 4383 C C . SER C 2 40 ? 132.225 148.041 141.948 1.00 90.10 28 SER C C 1
ATOM 4384 O O . SER C 2 40 ? 133.408 148.045 142.298 1.00 90.10 28 SER C O 1
ATOM 4387 N N . ASP C 2 41 ? 131.859 147.715 140.714 1.00 94.50 29 ASP C N 1
ATOM 4388 C CA . ASP C 2 41 ? 132.831 147.218 139.750 1.00 94.50 29 ASP C CA 1
ATOM 4389 C C . ASP C 2 41 ? 133.379 148.307 138.840 1.00 94.50 29 ASP C C 1
ATOM 4390 O O . ASP C 2 41 ? 134.597 148.428 138.691 1.00 94.50 29 ASP C O 1
ATOM 4395 N N . ASN C 2 42 ? 132.500 149.091 138.214 1.00 107.18 30 ASN C N 1
ATOM 4396 C CA . ASN C 2 42 ? 132.953 150.142 137.309 1.00 107.18 30 ASN C CA 1
ATOM 4397 C C . ASN C 2 42 ? 133.661 151.259 138.065 1.00 107.18 30 ASN C C 1
ATOM 4398 O O . ASN C 2 42 ? 134.602 151.861 137.541 1.00 107.18 30 ASN C O 1
ATOM 4403 N N . SER C 2 43 ? 133.246 151.542 139.291 1.00 110.73 31 SER C N 1
ATOM 4404 C CA . SER C 2 43 ? 133.901 152.565 140.091 1.00 110.73 31 SER C CA 1
ATOM 4405 C C . SER C 2 43 ? 134.494 151.929 141.340 1.00 110.73 31 SER C C 1
ATOM 4406 O O . SER C 2 43 ? 134.331 150.732 141.588 1.00 110.73 31 SER C O 1
ATOM 4409 N N . ASN C 2 44 ? 135.210 152.765 142.103 1.00 114.69 32 ASN C N 1
ATOM 4410 C CA . ASN C 2 44 ? 135.838 152.413 143.382 1.00 114.69 32 ASN C CA 1
ATOM 4411 C C . ASN C 2 44 ? 136.803 151.237 143.252 1.00 114.69 32 ASN C C 1
ATOM 4412 O O . ASN C 2 44 ? 136.978 150.452 144.185 1.00 114.69 32 ASN C O 1
ATOM 4417 N N . GLN C 2 45 ? 137.421 151.108 142.106 1.00 108.44 33 GLN C N 1
ATOM 4418 C CA . GLN C 2 45 ? 138.373 150.045 141.841 1.00 108.44 33 GLN C CA 1
ATOM 4419 C C . GLN C 2 45 ? 139.692 150.566 141.311 1.00 108.44 33 GLN C C 1
ATOM 4420 O O . GLN C 2 45 ? 140.745 150.035 141.666 1.00 108.44 33 GLN C O 1
ATOM 4426 N N . TYR C 2 46 ? 139.662 151.602 140.484 1.00 110.53 34 TYR C N 1
ATOM 4427 C CA . TYR C 2 46 ? 140.819 151.984 139.694 1.00 110.53 34 TYR C CA 1
ATOM 4428 C C . TYR C 2 46 ? 140.792 153.491 139.472 1.00 110.53 34 TYR C C 1
ATOM 4429 O O . TYR C 2 46 ? 140.098 154.227 140.180 1.00 110.53 34 TYR C O 1
ATOM 4438 N N . LEU C 2 47 ? 141.536 153.945 138.464 1.00 113.36 35 LEU C N 1
ATOM 4439 C CA . LEU C 2 47 ? 141.623 155.341 138.058 1.00 113.36 35 LEU C CA 1
ATOM 4440 C C . LEU C 2 47 ? 140.397 155.748 137.256 1.00 113.36 35 LEU C C 1
ATOM 4441 O O . LEU C 2 47 ? 139.294 155.282 137.551 1.00 113.36 35 LEU C O 1
ATOM 4446 N N . GLY C 2 48 ? 140.561 156.751 136.388 1.00 107.07 36 GLY C N 1
ATOM 4447 C CA . GLY C 2 48 ? 139.559 157.216 135.439 1.00 107.07 36 GLY C CA 1
ATOM 4448 C C . GLY C 2 48 ? 138.687 156.144 134.820 1.00 107.07 36 GLY C C 1
ATOM 4449 O O . GLY C 2 48 ? 139.178 155.130 134.318 1.00 107.07 36 GLY C O 1
ATOM 4450 N N . ILE C 2 49 ? 137.381 156.382 134.850 1.00 105.65 37 ILE C N 1
ATOM 4451 C CA . ILE C 2 49 ? 136.381 155.321 134.850 1.00 105.65 37 ILE C CA 1
ATOM 4452 C C . ILE C 2 49 ? 135.668 155.276 133.514 1.00 105.65 37 ILE C C 1
ATOM 4453 O O . ILE C 2 49 ? 136.003 156.033 132.594 1.00 105.65 37 ILE C O 1
ATOM 4458 N N . LEU C 2 50 ? 134.717 154.345 133.407 1.00 95.28 38 LEU C N 1
ATOM 4459 C CA . LEU C 2 50 ? 133.927 154.086 132.207 1.00 95.28 38 LEU C CA 1
ATOM 4460 C C . LEU C 2 50 ? 134.826 153.669 131.046 1.00 95.28 38 LEU C C 1
ATOM 4461 O O . LEU C 2 50 ? 134.863 154.287 129.983 1.00 95.28 38 LEU C O 1
ATOM 4466 N N . TRP C 2 51 ? 135.560 152.581 131.287 1.00 85.63 39 TRP C N 1
ATOM 4467 C CA . TRP C 2 51 ? 136.173 151.820 130.209 1.00 85.63 39 TRP C CA 1
ATOM 4468 C C . TRP C 2 51 ? 135.137 151.178 129.310 1.00 85.63 39 TRP C C 1
ATOM 4469 O O . TRP C 2 51 ? 135.439 150.860 128.160 1.00 85.63 39 TRP C O 1
ATOM 4480 N N . GLU C 2 52 ? 133.920 150.998 129.800 1.00 89.93 40 GLU C N 1
ATOM 4481 C CA . GLU C 2 52 ? 132.890 150.230 129.127 1.00 89.93 40 GLU C CA 1
ATOM 4482 C C . GLU C 2 52 ? 132.277 150.928 127.920 1.00 89.93 40 GLU C C 1
ATOM 4483 O O . GLU C 2 52 ? 131.343 150.378 127.330 1.00 89.93 40 GLU C O 1
ATOM 4489 N N . ILE C 2 53 ? 132.754 152.110 127.542 1.00 85.10 41 ILE C N 1
ATOM 4490 C CA . ILE C 2 53 ? 132.671 152.557 126.165 1.00 85.10 41 ILE C CA 1
ATOM 4491 C C . ILE C 2 53 ? 134.043 152.617 125.507 1.00 85.10 41 ILE C C 1
ATOM 4492 O O . ILE C 2 53 ? 134.134 152.491 124.282 1.00 85.10 41 ILE C O 1
ATOM 4497 N N . ILE C 2 54 ? 135.109 152.798 126.286 1.00 86.12 42 ILE C N 1
ATOM 4498 C CA . ILE C 2 54 ? 136.457 152.808 125.731 1.00 86.12 42 ILE C CA 1
ATOM 4499 C C . ILE C 2 54 ? 136.849 151.411 125.276 1.00 86.12 42 ILE C C 1
ATOM 4500 O O . ILE C 2 54 ? 137.477 151.234 124.226 1.00 86.12 42 ILE C O 1
ATOM 4505 N N . ASN C 2 55 ? 136.471 150.395 126.053 1.00 79.38 43 ASN C N 1
ATOM 4506 C CA . ASN C 2 55 ? 136.812 149.021 125.693 1.00 79.38 43 ASN C CA 1
ATOM 4507 C C . ASN C 2 55 ? 136.057 148.509 124.463 1.00 79.38 43 ASN C C 1
ATOM 4508 O O . ASN C 2 55 ? 136.712 147.930 123.583 1.00 79.38 43 ASN C O 1
ATOM 4513 N N . PRO C 2 56 ? 134.725 148.669 124.320 1.00 79.95 44 PRO C N 1
ATOM 4514 C CA . PRO C 2 56 ? 134.105 148.133 123.101 1.00 79.95 44 PRO C CA 1
ATOM 4515 C C . PRO C 2 56 ? 134.420 148.916 121.840 1.00 79.95 44 PRO C C 1
ATOM 4516 O O . PRO C 2 56 ? 134.430 148.313 120.763 1.00 79.95 44 PRO C O 1
ATOM 4520 N N . MET C 2 57 ? 134.676 150.224 121.926 1.00 85.30 45 MET C N 1
ATOM 4521 C CA . MET C 2 57 ? 134.996 150.978 120.717 1.00 85.30 45 MET C CA 1
ATOM 4522 C C . MET C 2 57 ? 136.334 150.566 120.125 1.00 85.30 45 MET C C 1
ATOM 4523 O O . MET C 2 57 ? 136.507 150.617 118.904 1.00 85.30 45 MET C O 1
ATOM 4528 N N . ILE C 2 58 ? 137.287 150.166 120.961 1.00 84.52 46 ILE C N 1
ATOM 4529 C CA . ILE C 2 58 ? 138.462 149.482 120.441 1.00 84.52 46 ILE C CA 1
ATOM 4530 C C . ILE C 2 58 ? 138.063 148.123 119.894 1.00 84.52 46 ILE C C 1
ATOM 4531 O O . ILE C 2 58 ? 138.518 147.700 118.826 1.00 84.52 46 ILE C O 1
ATOM 4536 N N . GLN C 2 59 ? 137.162 147.449 120.589 1.00 81.47 47 GLN C N 1
ATOM 4537 C CA . GLN C 2 59 ? 136.795 146.083 120.271 1.00 81.47 47 GLN C CA 1
ATOM 4538 C C . GLN C 2 59 ? 135.898 145.994 119.046 1.00 81.47 47 GLN C C 1
ATOM 4539 O O . GLN C 2 59 ? 135.829 144.930 118.426 1.00 81.47 47 GLN C O 1
ATOM 4545 N N . ILE C 2 60 ? 135.209 147.080 118.687 1.00 82.53 48 ILE C N 1
ATOM 4546 C CA . ILE C 2 60 ? 134.422 147.085 117.457 1.00 82.53 48 ILE C CA 1
ATOM 4547 C C . ILE C 2 60 ? 135.335 147.120 116.243 1.00 82.53 48 ILE C C 1
ATOM 4548 O O . ILE C 2 60 ? 135.192 146.314 115.316 1.00 82.53 48 ILE C O 1
ATOM 4553 N N . ALA C 2 61 ? 136.306 148.037 116.250 1.00 79.77 49 ALA C N 1
ATOM 4554 C CA . ALA C 2 61 ? 137.131 148.307 115.080 1.00 79.77 49 ALA C CA 1
ATOM 4555 C C . ALA C 2 61 ? 138.007 147.131 114.688 1.00 79.77 49 ALA C C 1
ATOM 4556 O O . ALA C 2 61 ? 138.428 147.047 113.531 1.00 79.77 49 ALA C O 1
ATOM 4558 N N . ILE C 2 62 ? 138.286 146.230 115.626 1.00 81.46 50 ILE C N 1
ATOM 4559 C CA . ILE C 2 62 ? 138.989 145.003 115.291 1.00 81.46 50 ILE C CA 1
ATOM 4560 C C . ILE C 2 62 ? 138.129 144.129 114.395 1.00 81.46 50 ILE C C 1
ATOM 4561 O O . ILE C 2 62 ? 138.599 143.611 113.376 1.00 81.46 50 ILE C O 1
ATOM 4566 N N . TYR C 2 63 ? 136.851 143.969 114.742 1.00 83.91 51 TYR C N 1
ATOM 4567 C CA . TYR C 2 63 ? 135.982 143.137 113.925 1.00 83.91 51 TYR C CA 1
ATOM 4568 C C . TYR C 2 63 ? 135.627 143.790 112.603 1.00 83.91 51 TYR C C 1
ATOM 4569 O O . TYR C 2 63 ? 135.288 143.079 111.655 1.00 83.91 51 TYR C O 1
ATOM 4578 N N . TRP C 2 64 ? 135.684 145.116 112.510 1.00 94.01 52 TRP C N 1
ATOM 4579 C CA . TRP C 2 64 ? 135.498 145.724 111.201 1.00 94.01 52 TRP C CA 1
ATOM 4580 C C . TRP C 2 64 ? 136.714 145.531 110.314 1.00 94.01 52 TRP C C 1
ATOM 4581 O O . TRP C 2 64 ? 136.566 145.261 109.119 1.00 94.01 52 TRP C O 1
ATOM 4592 N N . PHE C 2 65 ? 137.911 145.639 110.889 1.00 96.80 53 PHE C N 1
ATOM 4593 C CA . PHE C 2 65 ? 139.137 145.623 110.100 1.00 96.80 53 PHE C CA 1
ATOM 4594 C C . PHE C 2 65 ? 139.365 144.284 109.411 1.00 96.80 53 PHE C C 1
ATOM 4595 O O . PHE C 2 65 ? 140.011 144.236 108.359 1.00 96.80 53 PHE C O 1
ATOM 4603 N N . VAL C 2 66 ? 138.823 143.200 109.956 1.00 96.31 54 VAL C N 1
ATOM 4604 C CA . VAL C 2 66 ? 139.019 141.891 109.350 1.00 96.31 54 VAL C CA 1
ATOM 4605 C C . VAL C 2 66 ? 137.827 141.515 108.483 1.00 96.31 54 VAL C C 1
ATOM 4606 O O . VAL C 2 66 ? 137.957 140.714 107.551 1.00 96.31 54 VAL C O 1
ATOM 4610 N N . PHE C 2 67 ? 136.662 142.091 108.762 1.00 101.00 55 PHE C N 1
ATOM 4611 C CA . PHE C 2 67 ? 135.458 141.687 108.052 1.00 101.00 55 PHE C CA 1
ATOM 4612 C C . PHE C 2 67 ? 134.973 142.727 107.065 1.00 101.00 55 PHE C C 1
ATOM 4613 O O . PHE C 2 67 ? 134.334 142.371 106.072 1.00 101.00 55 PHE C O 1
ATOM 4621 N N . GLY C 2 68 ? 135.260 144.005 107.313 1.00 113.45 56 GLY C N 1
ATOM 4622 C CA . GLY C 2 68 ? 135.087 144.998 106.269 1.00 113.45 56 GLY C CA 1
ATOM 4623 C C . GLY C 2 68 ? 136.104 144.831 105.162 1.00 113.45 56 GLY C C 1
ATOM 4624 O O . GLY C 2 68 ? 135.854 145.210 104.017 1.00 113.45 56 GLY C O 1
ATOM 4625 N N . TYR C 2 69 ? 137.268 144.267 105.482 1.00 112.76 57 TYR C N 1
ATOM 4626 C CA . TYR C 2 69 ? 138.212 143.882 104.436 1.00 112.76 57 TYR C CA 1
ATOM 4627 C C . TYR C 2 69 ? 138.027 142.421 104.034 1.00 112.76 57 TYR C C 1
ATOM 4628 O O . TYR C 2 69 ? 138.979 141.645 103.935 1.00 112.76 57 TYR C O 1
ATOM 4637 N N . GLY C 2 70 ? 136.772 142.038 103.824 1.00 114.85 58 GLY C N 1
ATOM 4638 C CA . GLY C 2 70 ? 136.421 140.970 102.914 1.00 114.85 58 GLY C CA 1
ATOM 4639 C C . GLY C 2 70 ? 135.166 141.398 102.189 1.00 114.85 58 GLY C C 1
ATOM 4640 O O . GLY C 2 70 ? 134.754 140.799 101.193 1.00 114.85 58 GLY C O 1
ATOM 4641 N N . ILE C 2 71 ? 134.556 142.463 102.711 1.00 120.19 59 ILE C N 1
ATOM 4642 C CA . ILE C 2 71 ? 133.311 143.046 102.219 1.00 120.19 59 ILE C CA 1
ATOM 4643 C C . ILE C 2 71 ? 133.607 144.521 101.948 1.00 120.19 59 ILE C C 1
ATOM 4644 O O . ILE C 2 71 ? 132.889 145.410 102.422 1.00 120.19 59 ILE C O 1
ATOM 4649 N N . ARG C 2 72 ? 134.765 144.795 101.339 1.00 135.71 60 ARG C N 1
ATOM 4650 C CA . ARG C 2 72 ? 135.114 146.153 100.923 1.00 135.71 60 ARG C CA 1
ATOM 4651 C C . ARG C 2 72 ? 134.057 146.772 100.013 1.00 135.71 60 ARG C C 1
ATOM 4652 O O . ARG C 2 72 ? 133.553 147.858 100.316 1.00 135.71 60 ARG C O 1
ATOM 4660 N N . GLY C 2 73 ? 133.698 146.098 98.922 1.00 142.42 61 GLY C N 1
ATOM 4661 C CA . GLY C 2 73 ? 132.457 146.390 98.232 1.00 142.42 61 GLY C CA 1
ATOM 4662 C C . GLY C 2 73 ? 131.345 145.557 98.834 1.00 142.42 61 GLY C C 1
ATOM 4663 O O . GLY C 2 73 ? 131.362 145.274 100.030 1.00 142.42 61 GLY C O 1
ATOM 4664 N N . ARG C 2 74 ? 130.357 145.193 98.005 1.00 164.23 62 ARG C N 1
ATOM 4665 C CA . ARG C 2 74 ? 129.429 144.081 98.263 1.00 164.23 62 ARG C CA 1
ATOM 4666 C C . ARG C 2 74 ? 128.627 144.305 99.560 1.00 164.23 62 ARG C C 1
ATOM 4667 O O . ARG C 2 74 ? 128.204 143.380 100.259 1.00 164.23 62 ARG C O 1
ATOM 4675 N N . HIS C 2 75 ? 128.410 145.578 99.885 1.00 150.90 63 HIS C N 1
ATOM 4676 C CA . HIS C 2 75 ? 127.765 145.954 101.134 1.00 150.90 63 HIS C CA 1
ATOM 4677 C C . HIS C 2 75 ? 126.253 145.761 100.984 1.00 150.90 63 HIS C C 1
ATOM 4678 O O . HIS C 2 75 ? 125.789 145.481 99.873 1.00 150.90 63 HIS C O 1
ATOM 4685 N N . PRO C 2 76 ? 125.459 145.833 102.079 1.00 145.91 64 PRO C N 1
ATOM 4686 C CA . PRO C 2 76 ? 123.997 145.746 101.921 1.00 145.91 64 PRO C CA 1
ATOM 4687 C C . PRO C 2 76 ? 123.415 146.850 101.051 1.00 145.91 64 PRO C C 1
ATOM 4688 O O . PRO C 2 76 ? 123.875 147.995 101.059 1.00 145.91 64 PRO C O 1
ATOM 4692 N N . VAL C 2 77 ? 122.368 146.477 100.311 1.00 150.70 65 VAL C N 1
ATOM 4693 C CA . VAL C 2 77 ? 122.043 147.076 99.017 1.00 150.70 65 VAL C CA 1
ATOM 4694 C C . VAL C 2 77 ? 121.451 148.474 99.150 1.00 150.70 65 VAL C C 1
ATOM 4695 O O . VAL C 2 77 ? 121.193 149.147 98.145 1.00 150.70 65 VAL C O 1
ATOM 4699 N N . GLY C 2 78 ? 121.214 148.926 100.377 1.00 145.97 66 GLY C N 1
ATOM 4700 C CA . GLY C 2 78 ? 120.935 150.330 100.600 1.00 145.97 66 GLY C CA 1
ATOM 4701 C C . GLY C 2 78 ? 122.136 151.194 100.269 1.00 145.97 66 GLY C C 1
ATOM 4702 O O . GLY C 2 78 ? 123.252 150.690 100.122 1.00 145.97 66 GLY C O 1
ATOM 4703 N N . HIS C 2 79 ? 121.939 152.501 100.172 1.00 161.48 67 HIS C N 1
ATOM 4704 C CA . HIS C 2 79 ? 123.060 153.379 99.875 1.00 161.48 67 HIS C CA 1
ATOM 4705 C C . HIS C 2 79 ? 123.984 153.583 101.070 1.00 161.48 67 HIS C C 1
ATOM 4706 O O . HIS C 2 79 ? 125.194 153.743 100.882 1.00 161.48 67 HIS C O 1
ATOM 4713 N N . ILE C 2 80 ? 123.447 153.579 102.287 1.00 141.96 68 ILE C N 1
ATOM 4714 C CA . ILE C 2 80 ? 124.248 153.773 103.501 1.00 141.96 68 ILE C CA 1
ATOM 4715 C C . ILE C 2 80 ? 125.033 152.573 104.053 1.00 141.96 68 ILE C C 1
ATOM 4716 O O . ILE C 2 80 ? 126.176 152.807 104.474 1.00 141.96 68 ILE C O 1
ATOM 4721 N N . PRO C 2 81 ? 124.510 151.265 104.108 1.00 129.04 69 PRO C N 1
ATOM 4722 C CA . PRO C 2 81 ? 125.128 150.275 105.012 1.00 129.04 69 PRO C CA 1
ATOM 4723 C C . PRO C 2 81 ? 126.583 149.906 104.755 1.00 129.04 69 PRO C C 1
ATOM 4724 O O . PRO C 2 81 ? 127.004 149.615 103.633 1.00 129.04 69 PRO C O 1
ATOM 4728 N N . PHE C 2 82 ? 127.343 149.961 105.841 1.00 116.89 70 PHE C N 1
ATOM 4729 C CA . PHE C 2 82 ? 128.795 149.931 105.885 1.00 116.89 70 PHE C CA 1
ATOM 4730 C C . PHE C 2 82 ? 129.115 149.433 107.290 1.00 116.89 70 PHE C C 1
ATOM 4731 O O . PHE C 2 82 ? 128.453 148.516 107.779 1.00 116.89 70 PHE C O 1
ATOM 4739 N N . ILE C 2 83 ? 130.184 149.947 107.898 1.00 102.40 71 ILE C N 1
ATOM 4740 C CA . ILE C 2 83 ? 130.285 150.048 109.359 1.00 102.40 71 ILE C CA 1
ATOM 4741 C C . ILE C 2 83 ? 128.955 150.477 109.991 1.00 102.40 71 ILE C C 1
ATOM 4742 O O . ILE C 2 83 ? 128.579 149.978 111.057 1.00 102.40 71 ILE C O 1
ATOM 4747 N N . LEU C 2 84 ? 128.269 151.444 109.366 1.00 105.34 72 LEU C N 1
ATOM 4748 C CA . LEU C 2 84 ? 126.917 151.872 109.729 1.00 105.34 72 LEU C CA 1
ATOM 4749 C C . LEU C 2 84 ? 125.955 150.703 109.928 1.00 105.34 72 LEU C C 1
ATOM 4750 O O . LEU C 2 84 ? 125.145 150.707 110.858 1.00 105.34 72 LEU C O 1
ATOM 4755 N N . TRP C 2 85 ? 126.025 149.697 109.059 1.00 101.68 73 TRP C N 1
ATOM 4756 C CA . TRP C 2 85 ? 125.242 148.483 109.256 1.00 101.68 73 TRP C CA 1
ATOM 4757 C C . TRP C 2 85 ? 125.723 147.690 110.456 1.00 101.68 73 TRP C C 1
ATOM 4758 O O . TRP C 2 85 ? 124.931 147.011 111.114 1.00 101.68 73 TRP C O 1
ATOM 4769 N N . MET C 2 86 ? 127.012 147.771 110.749 1.00 96.03 74 MET C N 1
ATOM 4770 C CA . MET C 2 86 ? 127.635 146.869 111.703 1.00 96.03 74 MET C CA 1
ATOM 4771 C C . MET C 2 86 ? 127.451 147.331 113.142 1.00 96.03 74 MET C C 1
ATOM 4772 O O . MET C 2 86 ? 126.878 146.607 113.959 1.00 96.03 74 MET C O 1
ATOM 4777 N N . LEU C 2 87 ? 127.931 148.534 113.464 1.00 92.10 75 LEU C N 1
ATOM 4778 C CA . LEU C 2 87 ? 127.863 149.002 114.842 1.00 92.10 75 LEU C CA 1
ATOM 4779 C C . LEU C 2 87 ? 126.448 149.303 115.301 1.00 92.10 75 LEU C C 1
ATOM 4780 O O . LEU C 2 87 ? 126.216 149.381 116.510 1.00 92.10 75 LEU C O 1
ATOM 4785 N N . ALA C 2 88 ? 125.505 149.476 114.377 1.00 94.59 76 ALA C N 1
ATOM 4786 C CA . ALA C 2 88 ? 124.108 149.541 114.777 1.00 94.59 76 ALA C CA 1
ATOM 4787 C C . ALA C 2 88 ? 123.622 148.196 115.297 1.00 94.59 76 ALA C C 1
ATOM 4788 O O . ALA C 2 88 ? 122.694 148.147 116.110 1.00 94.59 76 ALA C O 1
ATOM 4790 N N . GLY C 2 89 ? 124.235 147.106 114.851 1.00 87.58 77 GLY C N 1
ATOM 4791 C CA . GLY C 2 89 ? 123.888 145.794 115.349 1.00 87.58 77 GLY C CA 1
ATOM 4792 C C . GLY C 2 89 ? 124.702 145.389 116.557 1.00 87.58 77 GLY C C 1
ATOM 4793 O O . GLY C 2 89 ? 124.186 144.731 117.464 1.00 87.58 77 GLY C O 1
ATOM 4794 N N . MET C 2 90 ? 125.970 145.801 116.604 1.00 82.34 78 MET C N 1
ATOM 4795 C CA . MET C 2 90 ? 126.888 145.361 117.650 1.00 82.34 78 MET C CA 1
ATOM 4796 C C . MET C 2 90 ? 126.589 145.953 119.014 1.00 82.34 78 MET C C 1
ATOM 4797 O O . MET C 2 90 ? 127.266 145.585 119.977 1.00 82.34 78 MET C O 1
ATOM 4802 N N . THR C 2 91 ? 125.621 146.861 119.122 1.00 78.87 79 THR C N 1
ATOM 4803 C CA . THR C 2 91 ? 125.168 147.322 120.425 1.00 78.87 79 THR C CA 1
ATOM 4804 C C . THR C 2 91 ? 124.536 146.188 121.219 1.00 78.87 79 THR C C 1
ATOM 4805 O O . THR C 2 91 ? 124.686 146.123 122.444 1.00 78.87 79 THR C O 1
ATOM 4809 N N . VAL C 2 92 ? 123.872 145.261 120.532 1.00 78.30 80 VAL C N 1
ATOM 4810 C CA . VAL C 2 92 ? 123.110 144.221 121.210 1.00 78.30 80 VAL C CA 1
ATOM 4811 C C . VAL C 2 92 ? 124.034 143.176 121.811 1.00 78.30 80 VAL C C 1
ATOM 4812 O O . VAL C 2 92 ? 123.807 142.696 122.929 1.00 78.30 80 VAL C O 1
ATOM 4816 N N . TRP C 2 93 ? 125.098 142.820 121.096 1.00 74.55 81 TRP C N 1
ATOM 4817 C CA . TRP C 2 93 ? 125.921 141.700 121.528 1.00 74.55 81 TRP C CA 1
ATOM 4818 C C . TRP C 2 93 ? 126.739 142.040 122.766 1.00 74.55 81 TRP C C 1
ATOM 4819 O O . TRP C 2 93 ? 127.043 141.152 123.570 1.00 74.55 81 TRP C O 1
ATOM 4830 N N . PHE C 2 94 ? 127.044 143.317 122.975 1.00 73.96 82 PHE C N 1
ATOM 4831 C CA . PHE C 2 94 ? 127.773 143.720 124.171 1.00 73.96 82 PHE C CA 1
ATOM 4832 C C . PHE C 2 94 ? 126.943 143.557 125.430 1.00 73.96 82 PHE C C 1
ATOM 4833 O O . PHE C 2 94 ? 127.499 143.402 126.519 1.00 73.96 82 PHE C O 1
ATOM 4841 N N . PHE C 2 95 ? 125.626 143.560 125.291 1.00 72.50 83 PHE C N 1
ATOM 4842 C CA . PHE C 2 95 ? 124.690 143.271 126.357 1.00 72.50 83 PHE C CA 1
ATOM 4843 C C . PHE C 2 95 ? 124.318 141.786 126.382 1.00 72.50 83 PHE C C 1
ATOM 4844 O O . PHE C 2 95 ? 123.347 141.385 127.027 1.00 72.50 83 PHE C O 1
ATOM 4852 N N . VAL C 2 96 ? 125.094 140.945 125.709 1.00 71.48 84 VAL C N 1
ATOM 4853 C CA . VAL C 2 96 ? 124.886 139.504 125.732 1.00 71.48 84 VAL C CA 1
ATOM 4854 C C . VAL C 2 96 ? 126.117 138.773 126.250 1.00 71.48 84 VAL C C 1
ATOM 4855 O O . VAL C 2 96 ? 126.011 137.904 127.121 1.00 71.48 84 VAL C O 1
ATOM 4859 N N . ASN C 2 97 ? 127.301 139.127 125.739 1.00 71.60 85 ASN C N 1
ATOM 4860 C CA . ASN C 2 97 ? 128.514 138.378 126.057 1.00 71.60 85 ASN C CA 1
ATOM 4861 C C . ASN C 2 97 ? 128.916 138.511 127.517 1.00 71.60 85 ASN C C 1
ATOM 4862 O O . ASN C 2 97 ? 129.423 137.554 128.107 1.00 71.60 85 ASN C O 1
ATOM 4867 N N . GLN C 2 98 ? 128.703 139.677 128.110 1.00 72.69 86 GLN C N 1
ATOM 4868 C CA . GLN C 2 98 ? 129.041 139.903 129.505 1.00 72.69 86 GLN C CA 1
ATOM 4869 C C . GLN C 2 98 ? 127.794 140.212 130.317 1.00 72.69 86 GLN C C 1
ATOM 4870 O O . GLN C 2 98 ? 127.859 140.849 131.366 1.00 72.69 86 GLN C O 1
ATOM 4876 N N . ALA C 2 99 ? 126.650 139.733 129.850 1.00 63.04 87 ALA C N 1
ATOM 4877 C CA . ALA C 2 99 ? 125.431 139.818 130.624 1.00 63.04 87 ALA C CA 1
ATOM 4878 C C . ALA C 2 99 ? 124.690 138.504 130.724 1.00 63.04 87 ALA C C 1
ATOM 4879 O O . ALA C 2 99 ? 123.795 138.393 131.562 1.00 63.04 87 ALA C O 1
ATOM 4881 N N . VAL C 2 100 ? 125.011 137.518 129.899 1.00 64.86 88 VAL C N 1
ATOM 4882 C CA . VAL C 2 100 ? 124.478 136.184 130.111 1.00 64.86 88 VAL C CA 1
ATOM 4883 C C . VAL C 2 100 ? 125.405 135.384 131.019 1.00 64.86 88 VAL C C 1
ATOM 4884 O O . VAL C 2 100 ? 124.936 134.615 131.865 1.00 64.86 88 VAL C O 1
ATOM 4888 N N . LEU C 2 101 ? 126.715 135.598 130.902 1.00 70.64 89 LEU C N 1
ATOM 4889 C CA . LEU C 2 101 ? 127.667 134.835 131.697 1.00 70.64 89 LEU C CA 1
ATOM 4890 C C . LEU C 2 101 ? 127.620 135.236 133.163 1.00 70.64 89 LEU C C 1
ATOM 4891 O O . LEU C 2 101 ? 127.474 134.380 134.042 1.00 70.64 89 LEU C O 1
ATOM 4896 N N . GLN C 2 102 ? 127.728 136.534 133.452 1.00 64.40 90 GLN C N 1
ATOM 4897 C CA . GLN C 2 102 ? 127.731 136.956 134.846 1.00 64.40 90 GLN C CA 1
ATOM 4898 C C . GLN C 2 102 ? 126.360 136.859 135.484 1.00 64.40 90 GLN C C 1
ATOM 4899 O O . GLN C 2 102 ? 126.269 136.858 136.714 1.00 64.40 90 GLN C O 1
ATOM 4905 N N . ALA C 2 103 ? 125.296 136.779 134.692 1.00 62.90 91 ALA C N 1
ATOM 4906 C CA . ALA C 2 103 ? 124.001 136.480 135.280 1.00 62.90 91 ALA C CA 1
ATOM 4907 C C . ALA C 2 103 ? 123.927 135.033 135.730 1.00 62.90 91 ALA C C 1
ATOM 4908 O O . ALA C 2 103 ? 123.266 134.728 136.727 1.00 62.90 91 ALA C O 1
ATOM 4910 N N . SER C 2 104 ? 124.607 134.137 135.020 1.00 71.07 92 SER C N 1
ATOM 4911 C CA . SER C 2 104 ? 124.556 132.723 135.362 1.00 71.07 92 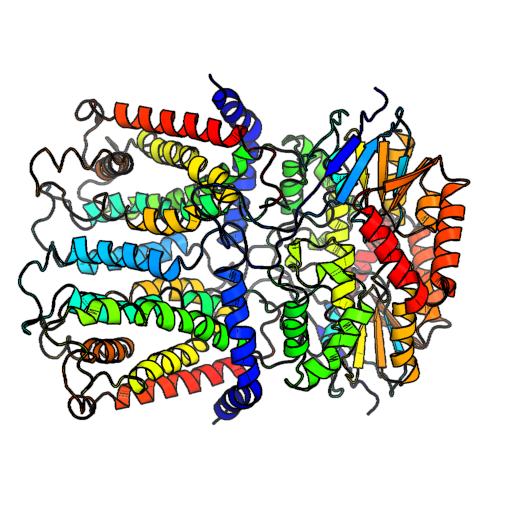SER C CA 1
ATOM 4912 C C . SER C 2 104 ? 125.323 132.437 136.644 1.00 71.07 92 SER C C 1
ATOM 4913 O O . SER C 2 104 ? 124.826 131.737 137.531 1.00 71.07 92 SER C O 1
ATOM 4916 N N . LYS C 2 105 ? 126.522 132.992 136.777 1.00 73.87 93 LYS C N 1
ATOM 4917 C CA . LYS C 2 105 ? 127.323 132.777 137.973 1.00 73.87 93 LYS C CA 1
ATOM 4918 C C . LYS C 2 105 ? 126.956 133.716 139.113 1.00 73.87 93 LYS C C 1
ATOM 4919 O O . LYS C 2 105 ? 127.719 133.826 140.076 1.00 73.87 93 LYS C O 1
ATOM 4925 N N . SER C 2 106 ? 125.806 134.383 139.040 1.00 70.41 94 SER C N 1
ATOM 4926 C CA . SER C 2 106 ? 125.403 135.285 140.107 1.00 70.41 94 SER C CA 1
ATOM 4927 C C . SER C 2 106 ? 124.879 134.545 141.323 1.00 70.41 94 SER C C 1
ATOM 4928 O O . SER C 2 106 ? 124.751 135.148 142.391 1.00 70.41 94 SER C O 1
ATOM 4931 N N . VAL C 2 107 ? 124.556 133.265 141.185 1.00 71.64 95 VAL C N 1
ATOM 4932 C CA . VAL C 2 107 ? 123.999 132.490 142.281 1.00 71.64 95 VAL C CA 1
ATOM 4933 C C . VAL C 2 107 ? 124.982 131.414 142.761 1.00 71.64 95 VAL C C 1
ATOM 4934 O O . VAL C 2 107 ? 124.775 130.841 143.841 1.00 71.64 95 VAL C O 1
ATOM 4938 N N . TYR C 2 108 ? 126.054 131.142 142.010 1.00 83.59 96 TYR C N 1
ATOM 4939 C CA . TYR C 2 108 ? 127.188 130.397 142.555 1.00 83.59 96 TYR C CA 1
ATOM 4940 C C . TYR C 2 108 ? 127.761 131.115 143.756 1.00 83.59 96 TYR C C 1
ATOM 4941 O O . TYR C 2 108 ? 127.792 130.585 144.870 1.00 83.59 96 TYR C O 1
ATOM 4950 N N . THR C 2 109 ? 128.208 132.341 143.539 1.00 79.04 97 THR C N 1
ATOM 4951 C CA . THR C 2 109 ? 128.626 133.190 144.625 1.00 79.04 97 THR C CA 1
ATOM 4952 C C . THR C 2 109 ? 127.412 133.692 145.399 1.00 79.04 97 THR C C 1
ATOM 4953 O O . THR C 2 109 ? 126.258 133.437 145.047 1.00 79.04 97 THR C O 1
ATOM 4957 N N . ARG C 2 110 ? 127.708 134.355 146.512 1.00 79.16 98 ARG C N 1
ATOM 4958 C CA . ARG C 2 110 ? 126.838 135.218 147.309 1.00 79.16 98 ARG C CA 1
ATOM 4959 C C . ARG C 2 110 ? 125.568 134.581 147.872 1.00 79.16 98 ARG C C 1
ATOM 4960 O O . ARG C 2 110 ? 124.780 135.293 148.494 1.00 79.16 98 ARG C O 1
ATOM 4968 N N . ILE C 2 111 ? 125.355 133.269 147.737 1.00 75.34 99 ILE C N 1
ATOM 4969 C CA . ILE C 2 111 ? 124.173 132.713 148.398 1.00 75.34 99 ILE C CA 1
ATOM 4970 C C . ILE C 2 111 ? 124.390 132.595 149.894 1.00 75.34 99 ILE C C 1
ATOM 4971 O O . ILE C 2 111 ? 123.435 132.705 150.671 1.00 75.34 99 ILE C O 1
ATOM 4976 N N . ARG C 2 112 ? 125.648 132.433 150.296 1.00 80.63 100 ARG C N 1
ATOM 4977 C CA . ARG C 2 112 ? 125.941 132.400 151.747 1.00 80.63 100 ARG C CA 1
ATOM 4978 C C . ARG C 2 112 ? 125.559 133.768 152.327 1.00 80.63 100 ARG C C 1
ATOM 4979 O O . ARG C 2 112 ? 125.030 133.805 153.448 1.00 80.63 100 ARG C O 1
ATOM 4987 N N . MET C 2 113 ? 125.785 134.842 151.564 1.00 82.30 101 MET C N 1
ATOM 4988 C CA . MET C 2 113 ? 125.491 136.190 152.015 1.00 82.30 101 MET C CA 1
ATOM 4989 C C . MET C 2 113 ? 124.104 136.652 151.601 1.00 82.30 101 MET C C 1
ATOM 4990 O O . MET C 2 113 ? 123.798 137.839 151.724 1.00 82.30 101 MET C O 1
ATOM 4995 N N . VAL C 2 114 ? 123.263 135.748 151.097 1.00 75.73 102 VAL C N 1
ATOM 4996 C CA . VAL C 2 114 ? 121.883 136.059 150.757 1.00 75.73 102 VAL C CA 1
ATOM 4997 C C . VAL C 2 114 ? 120.902 135.200 151.539 1.00 75.73 102 VAL C C 1
ATOM 4998 O O . VAL C 2 114 ? 119.909 135.714 152.073 1.00 75.73 102 VAL C O 1
ATOM 5002 N N . ALA C 2 115 ? 121.193 133.904 151.674 1.00 71.19 103 ALA C N 1
ATOM 5003 C CA . ALA C 2 115 ? 120.290 132.996 152.374 1.00 71.19 103 ALA C CA 1
ATOM 5004 C C . ALA C 2 115 ? 120.176 133.329 153.857 1.00 71.19 103 ALA C C 1
ATOM 5005 O O . ALA C 2 115 ? 119.167 133.005 154.488 1.00 71.19 103 ALA C O 1
ATOM 5007 N N . GLN C 2 116 ? 121.152 134.034 154.415 1.00 74.52 104 GLN C N 1
ATOM 5008 C CA . GLN C 2 116 ? 121.045 134.541 155.774 1.00 74.52 104 GLN C CA 1
ATOM 5009 C C . GLN C 2 116 ? 120.217 135.818 155.875 1.00 74.52 104 GLN C C 1
ATOM 5010 O O . GLN C 2 116 ? 120.288 136.493 156.902 1.00 74.52 104 GLN C O 1
ATOM 5016 N N . MET C 2 117 ? 119.476 136.187 154.837 1.00 77.67 105 MET C N 1
ATOM 5017 C CA . MET C 2 117 ? 118.509 137.272 154.872 1.00 77.67 105 MET C CA 1
ATOM 5018 C C . MET C 2 117 ? 117.134 136.717 154.520 1.00 77.67 105 MET C C 1
ATOM 5019 O O . MET C 2 117 ? 116.951 135.509 154.366 1.00 77.67 105 MET C O 1
ATOM 5024 N N . ASN C 2 118 ? 116.160 137.614 154.388 1.00 77.42 106 ASN C N 1
ATOM 5025 C CA . ASN C 2 118 ? 114.786 137.244 154.052 1.00 77.42 106 ASN C CA 1
ATOM 5026 C C . ASN C 2 118 ? 114.237 138.173 152.971 1.00 77.42 106 ASN C C 1
ATOM 5027 O O . ASN C 2 118 ? 113.609 139.197 153.251 1.00 77.42 106 ASN C O 1
ATOM 5032 N N . PHE C 2 119 ? 114.468 137.785 151.721 1.00 77.80 107 PHE C N 1
ATOM 5033 C CA . PHE C 2 119 ? 113.906 138.436 150.548 1.00 77.80 107 PHE C CA 1
ATOM 5034 C C . PHE C 2 119 ? 113.965 137.408 149.432 1.00 77.80 107 PHE C C 1
ATOM 5035 O O . PHE C 2 119 ? 114.820 136.516 149.482 1.00 77.80 107 PHE C O 1
ATOM 5043 N N . PRO C 2 120 ? 113.060 137.461 148.450 1.00 82.88 108 PRO C N 1
ATOM 5044 C CA . PRO C 2 120 ? 112.986 136.363 147.478 1.00 82.88 108 PRO C CA 1
ATOM 5045 C C . PRO C 2 120 ? 114.201 136.302 146.569 1.00 82.88 108 PRO C C 1
ATOM 5046 O O . PRO C 2 120 ? 114.669 137.316 146.051 1.00 82.88 108 PRO C O 1
ATOM 5050 N N . ILE C 2 121 ? 114.706 135.078 146.383 1.00 73.21 109 ILE C N 1
ATOM 5051 C CA . ILE C 2 121 ? 115.948 134.849 145.654 1.00 73.21 109 ILE C CA 1
ATOM 5052 C C . ILE C 2 121 ? 115.735 134.887 144.150 1.00 73.21 109 ILE C C 1
ATOM 5053 O O . ILE C 2 121 ? 116.706 134.893 143.386 1.00 73.21 109 ILE C O 1
ATOM 5058 N N . SER C 2 122 ? 114.487 134.953 143.696 1.00 76.23 110 SER C N 1
ATOM 5059 C CA . SER C 2 122 ? 114.218 135.052 142.269 1.00 76.23 110 SER C CA 1
ATOM 5060 C C . SER C 2 122 ? 114.667 136.382 141.694 1.00 76.23 110 SER C C 1
ATOM 5061 O O . SER C 2 122 ? 114.930 136.469 140.492 1.00 76.23 110 SER C O 1
ATOM 5064 N N . VAL C 2 123 ? 114.772 137.415 142.520 1.00 70.79 111 VAL C N 1
ATOM 5065 C CA . VAL C 2 123 ? 115.177 138.723 142.043 1.00 70.79 111 VAL C CA 1
ATOM 5066 C C . VAL C 2 123 ? 116.694 138.785 141.879 1.00 70.79 111 VAL C C 1
ATOM 5067 O O . VAL C 2 123 ? 117.214 139.662 141.184 1.00 70.79 111 VAL C O 1
ATOM 5071 N N . ILE C 2 124 ? 117.407 137.828 142.468 1.00 66.11 112 ILE C N 1
ATOM 5072 C CA . ILE C 2 124 ? 118.862 137.889 142.590 1.00 66.11 112 ILE C CA 1
ATOM 5073 C C . ILE C 2 124 ? 119.607 137.780 141.255 1.00 66.11 112 ILE C C 1
ATOM 5074 O O . ILE C 2 124 ? 120.724 138.306 141.186 1.00 66.11 112 ILE C O 1
ATOM 5079 N N . PRO C 2 125 ? 119.088 137.159 140.141 1.00 64.76 113 PRO C N 1
ATOM 5080 C CA . PRO C 2 125 ? 119.809 137.367 138.883 1.00 64.76 113 PRO C CA 1
ATOM 5081 C C . PRO C 2 125 ? 119.228 138.502 138.068 1.00 64.76 113 PRO C C 1
ATOM 5082 O O . PRO C 2 125 ? 119.776 138.864 137.027 1.00 64.76 113 PRO C O 1
ATOM 5086 N N . THR C 2 126 ? 118.116 139.071 138.514 1.00 67.02 114 THR C N 1
ATOM 5087 C CA . THR C 2 126 ? 117.413 140.000 137.649 1.00 67.02 114 THR C CA 1
ATOM 5088 C C . THR C 2 126 ? 117.948 141.415 137.751 1.00 67.02 114 THR C C 1
ATOM 5089 O O . THR C 2 126 ? 117.810 142.182 136.795 1.00 67.02 114 THR C O 1
ATOM 5093 N N . TYR C 2 127 ? 118.546 141.787 138.875 1.00 69.09 115 TYR C N 1
ATOM 5094 C CA . TYR C 2 127 ? 119.061 143.143 138.972 1.00 69.09 115 TYR C CA 1
ATOM 5095 C C . TYR C 2 127 ? 120.444 143.273 138.368 1.00 69.09 115 TYR C C 1
ATOM 5096 O O . TYR C 2 127 ? 120.785 144.343 137.851 1.00 69.09 115 TYR C O 1
ATOM 5105 N N . VAL C 2 128 ? 121.242 142.203 138.413 1.00 63.70 116 VAL C N 1
ATOM 5106 C CA . VAL C 2 128 ? 122.576 142.242 137.833 1.00 63.70 116 VAL C CA 1
ATOM 5107 C C . VAL C 2 128 ? 122.504 142.324 136.312 1.00 63.70 116 VAL C C 1
ATOM 5108 O O . VAL C 2 128 ? 123.433 142.830 135.674 1.00 63.70 116 VAL C O 1
ATOM 5112 N N . ILE C 2 129 ? 121.395 141.888 135.715 1.00 66.73 117 ILE C N 1
ATOM 5113 C CA . ILE C 2 129 ? 121.156 142.158 134.303 1.00 66.73 117 ILE C CA 1
ATOM 5114 C C . ILE C 2 129 ? 120.875 143.636 134.093 1.00 66.73 117 ILE C C 1
ATOM 5115 O O . ILE C 2 129 ? 121.445 144.273 133.201 1.00 66.73 117 ILE C O 1
ATOM 5120 N N . THR C 2 130 ? 120.002 144.208 134.923 1.00 72.85 118 THR C N 1
ATOM 5121 C CA . THR C 2 130 ? 119.706 145.627 134.814 1.00 72.85 118 THR C CA 1
ATOM 5122 C C . THR C 2 130 ? 120.882 146.486 135.229 1.00 72.85 118 THR C C 1
ATOM 5123 O O . THR C 2 130 ? 120.965 147.641 134.807 1.00 72.85 118 THR C O 1
ATOM 5127 N N . ALA C 2 131 ? 121.786 145.950 136.048 1.00 73.06 119 ALA C N 1
ATOM 5128 C CA . ALA C 2 131 ? 123.048 146.632 136.295 1.00 73.06 119 ALA C CA 1
ATOM 5129 C C . ALA C 2 131 ? 123.885 146.706 135.034 1.00 73.06 119 ALA C C 1
ATOM 5130 O O . ALA C 2 131 ? 124.657 147.652 134.858 1.00 73.06 119 ALA C O 1
ATOM 5132 N N . LYS C 2 132 ? 123.754 145.725 134.155 1.00 72.29 120 LYS C N 1
ATOM 5133 C CA . LYS C 2 132 ? 124.359 145.810 132.843 1.00 72.29 120 LYS C CA 1
ATOM 5134 C C . LYS C 2 132 ? 123.444 146.479 131.832 1.00 72.29 120 LYS C C 1
ATOM 5135 O O . LYS C 2 132 ? 123.838 146.642 130.679 1.00 72.29 120 LYS C O 1
ATOM 5141 N N . PHE C 2 133 ? 122.230 146.866 132.219 1.00 78.77 121 PHE C N 1
ATOM 5142 C CA . PHE C 2 133 ? 121.408 147.597 131.266 1.00 78.77 121 PHE C CA 1
ATOM 5143 C C . PHE C 2 133 ? 121.879 149.028 131.096 1.00 78.77 121 PHE C C 1
ATOM 5144 O O . PHE C 2 133 ? 121.775 149.585 129.999 1.00 78.77 121 PHE C O 1
ATOM 5152 N N . TYR C 2 134 ? 122.466 149.616 132.135 1.00 79.94 122 TYR C N 1
ATOM 5153 C CA . TYR C 2 134 ? 123.005 150.962 132.010 1.00 79.94 122 TYR C CA 1
ATOM 5154 C C . TYR C 2 134 ? 124.276 151.010 131.175 1.00 79.94 122 TYR C C 1
ATOM 5155 O O . TYR C 2 134 ? 124.799 152.102 130.936 1.00 79.94 122 TYR C O 1
ATOM 5164 N N . GLN C 2 135 ? 124.791 149.859 130.748 1.00 83.96 123 GLN C N 1
ATOM 5165 C CA . GLN C 2 135 ? 125.828 149.835 129.731 1.00 83.96 123 GLN C CA 1
ATOM 5166 C C . GLN C 2 135 ? 125.308 150.381 128.411 1.00 83.96 123 GLN C C 1
ATOM 5167 O O . GLN C 2 135 ? 126.041 151.066 127.691 1.00 83.96 123 GLN C O 1
ATOM 5173 N N . HIS C 2 136 ? 124.055 150.055 128.063 1.00 78.54 124 HIS C N 1
ATOM 5174 C CA . HIS C 2 136 ? 123.422 150.646 126.888 1.00 78.54 124 HIS C CA 1
ATOM 5175 C C . HIS C 2 136 ? 123.357 152.157 126.989 1.00 78.54 124 HIS C C 1
ATOM 5176 O O . HIS C 2 136 ? 123.845 152.870 126.109 1.00 78.54 124 HIS C O 1
ATOM 5183 N N . LEU C 2 137 ? 122.830 152.667 128.091 1.00 83.23 125 LEU C N 1
ATOM 5184 C CA . LEU C 2 137 ? 122.539 154.087 128.210 1.00 83.23 125 LEU C CA 1
ATOM 5185 C C . LEU C 2 137 ? 123.789 154.954 128.363 1.00 83.23 125 LEU C C 1
ATOM 5186 O O . LEU C 2 137 ? 123.664 156.160 128.596 1.00 83.23 125 LEU C O 1
ATOM 5191 N N . MET C 2 138 ? 124.979 154.365 128.263 1.00 93.30 126 MET C N 1
ATOM 5192 C CA . MET C 2 138 ? 126.193 155.075 127.904 1.00 93.30 126 MET C CA 1
ATOM 5193 C C . MET C 2 138 ? 126.718 154.688 126.526 1.00 93.30 126 MET C C 1
ATOM 5194 O O . MET C 2 138 ? 127.247 155.548 125.821 1.00 93.30 126 MET C O 1
ATOM 5199 N N . LEU C 2 139 ? 126.552 153.433 126.100 1.00 80.52 127 LEU C N 1
ATOM 5200 C CA . LEU C 2 139 ? 127.036 153.034 124.781 1.00 80.52 127 LEU C CA 1
ATOM 5201 C C . LEU C 2 139 ? 126.031 153.366 123.688 1.00 80.52 127 LEU C C 1
ATOM 5202 O O . LEU C 2 139 ? 126.396 153.961 122.674 1.00 80.52 127 LEU C O 1
ATOM 5207 N N . LEU C 2 140 ? 124.772 152.972 123.864 1.00 76.28 128 LEU C N 1
ATOM 5208 C CA . LEU C 2 140 ? 123.748 153.344 122.898 1.00 76.28 128 LEU C CA 1
ATOM 5209 C C . LEU C 2 140 ? 123.447 154.830 122.955 1.00 76.28 128 LEU C C 1
ATOM 5210 O O . LEU C 2 140 ? 122.923 155.382 121.984 1.00 76.28 128 LEU C O 1
ATOM 5215 N N . ALA C 2 141 ? 123.750 155.479 124.077 1.00 81.51 129 ALA C N 1
ATOM 5216 C CA . ALA C 2 141 ? 123.741 156.933 124.116 1.00 81.51 129 ALA C CA 1
ATOM 5217 C C . ALA C 2 141 ? 124.759 157.504 123.143 1.00 81.51 129 ALA C C 1
ATOM 5218 O O . ALA C 2 141 ? 124.429 158.356 122.313 1.00 81.51 129 ALA C O 1
ATOM 5220 N N . VAL C 2 142 ? 126.002 157.030 123.207 1.00 85.52 130 VAL C N 1
ATOM 5221 C CA . VAL C 2 142 ? 126.971 157.499 122.230 1.00 85.52 130 VAL C CA 1
ATOM 5222 C C . VAL C 2 142 ? 126.901 156.548 121.046 1.00 85.52 130 VAL C C 1
ATOM 5223 O O . VAL C 2 142 ? 127.773 155.695 120.844 1.00 85.52 130 VAL C O 1
ATOM 5227 N N . ILE C 2 143 ? 125.831 156.664 120.273 1.00 92.89 131 ILE C N 1
ATOM 5228 C CA . ILE C 2 143 ? 125.822 156.181 118.906 1.00 92.89 131 ILE C CA 1
ATOM 5229 C C . ILE C 2 143 ? 125.064 157.236 118.118 1.00 92.89 131 ILE C C 1
ATOM 5230 O O . ILE C 2 143 ? 125.164 157.310 116.889 1.00 92.89 131 ILE C O 1
ATOM 5235 N N . PHE C 2 144 ? 124.326 158.084 118.840 1.00 92.12 132 PHE C N 1
ATOM 5236 C CA . PHE C 2 144 ? 123.620 159.180 118.196 1.00 92.12 132 PHE C CA 1
ATOM 5237 C C . PHE C 2 144 ? 124.599 160.245 117.757 1.00 92.12 132 PHE C C 1
ATOM 5238 O O . PHE C 2 144 ? 124.416 160.872 116.709 1.00 92.12 132 PHE C O 1
ATOM 5246 N N . ILE C 2 145 ? 125.638 160.460 118.566 1.00 104.99 133 ILE C N 1
ATOM 5247 C CA . ILE C 2 145 ? 126.711 161.384 118.227 1.00 104.99 133 ILE C CA 1
ATOM 5248 C C . ILE C 2 145 ? 127.413 160.926 116.961 1.00 104.99 133 ILE C C 1
ATOM 5249 O O . ILE C 2 145 ? 127.811 161.745 116.124 1.00 104.99 133 ILE C O 1
ATOM 5254 N N . ILE C 2 146 ? 127.524 159.615 116.771 1.00 100.78 134 ILE C N 1
ATOM 5255 C CA . ILE C 2 146 ? 127.946 159.098 115.479 1.00 100.78 134 ILE C CA 1
ATOM 5256 C C . ILE C 2 146 ? 126.844 159.305 114.449 1.00 100.78 134 ILE C C 1
ATOM 5257 O O . ILE C 2 146 ? 127.092 159.794 113.341 1.00 100.78 134 ILE C O 1
ATOM 5262 N N . PHE C 2 147 ? 125.603 158.993 114.812 1.00 105.63 135 PHE C N 1
ATOM 5263 C CA . PHE C 2 147 ? 124.522 159.035 113.835 1.00 105.63 135 PHE C CA 1
ATOM 5264 C C . PHE C 2 147 ? 123.956 160.427 113.598 1.00 105.63 135 PHE C C 1
ATOM 5265 O O . PHE C 2 147 ? 122.950 160.545 112.895 1.00 105.63 135 PHE C O 1
ATOM 5273 N N . GLN C 2 148 ? 124.553 161.476 114.148 1.00 112.22 136 GLN C N 1
ATOM 5274 C CA . GLN C 2 148 ? 124.260 162.819 113.677 1.00 112.22 136 GLN C CA 1
ATOM 5275 C C . GLN C 2 148 ? 125.179 163.245 112.544 1.00 112.22 136 GLN C C 1
ATOM 5276 O O . GLN C 2 148 ? 125.160 164.415 112.153 1.00 112.22 136 GLN C O 1
ATOM 5282 N N . PHE C 2 149 ? 125.979 162.323 112.011 1.00 119.46 137 PHE C N 1
ATOM 5283 C CA . PHE C 2 149 ? 126.815 162.578 110.845 1.00 119.46 137 PHE C CA 1
ATOM 5284 C C . PHE C 2 149 ? 126.383 161.744 109.645 1.00 119.46 137 PHE C C 1
ATOM 5285 O O . PHE C 2 149 ? 127.135 161.633 108.671 1.00 119.46 137 PHE C O 1
ATOM 5293 N N . THR C 2 150 ? 125.194 161.158 109.696 1.00 128.69 138 THR C N 1
ATOM 5294 C CA . THR C 2 150 ? 124.612 160.401 108.597 1.00 128.69 138 THR C CA 1
ATOM 5295 C C . THR C 2 150 ? 124.041 161.372 107.563 1.00 128.69 138 THR C C 1
ATOM 5296 O O . THR C 2 150 ? 124.050 162.584 107.788 1.00 128.69 138 THR C O 1
ATOM 5300 N N . PRO C 2 151 ? 123.571 160.892 106.393 1.00 134.03 139 PRO C N 1
ATOM 5301 C CA . PRO C 2 151 ? 122.803 161.803 105.522 1.00 134.03 139 PRO C CA 1
ATOM 5302 C C . PRO C 2 151 ? 121.518 162.319 106.147 1.00 134.03 139 PRO C C 1
ATOM 5303 O O . PRO C 2 151 ? 121.216 163.513 106.027 1.00 134.03 139 PRO C O 1
ATOM 5307 N N . TYR C 2 152 ? 120.746 161.461 106.802 1.00 129.66 140 TYR C N 1
ATOM 5308 C CA . TYR C 2 152 ? 119.731 161.960 107.714 1.00 129.66 140 TYR C CA 1
ATOM 5309 C C . TYR C 2 152 ? 120.408 162.553 108.941 1.00 129.66 140 TYR C C 1
ATOM 5310 O O . TYR C 2 152 ? 121.514 162.161 109.316 1.00 129.66 140 TYR C O 1
ATOM 5319 N N . HIS C 2 153 ? 119.737 163.504 109.582 1.00 131.06 141 HIS C N 1
ATOM 5320 C CA . HIS C 2 153 ? 120.350 164.065 110.780 1.00 131.06 141 HIS C CA 1
ATOM 5321 C C . HIS C 2 153 ? 120.099 163.169 111.993 1.00 131.06 141 HIS C C 1
ATOM 5322 O O . HIS C 2 153 ? 121.050 162.689 112.614 1.00 131.06 141 HIS C O 1
ATOM 5329 N N . VAL C 2 154 ? 118.836 162.917 112.338 1.00 131.19 142 VAL C N 1
ATOM 5330 C CA . VAL C 2 154 ? 118.516 161.919 113.356 1.00 131.19 142 VAL C CA 1
ATOM 5331 C C . VAL C 2 154 ? 117.451 160.932 112.917 1.00 131.19 142 VAL C C 1
ATOM 5332 O O . VAL C 2 154 ? 117.345 159.857 113.536 1.00 131.19 142 VAL C O 1
ATOM 5336 N N . SER C 2 155 ? 116.674 161.242 111.875 1.00 131.30 143 SER C N 1
ATOM 5337 C CA . SER C 2 155 ? 115.428 160.555 111.514 1.00 131.30 143 SER C CA 1
ATOM 5338 C C . SER C 2 155 ? 114.480 160.473 112.708 1.00 131.30 143 SER C C 1
ATOM 5339 O O . SER C 2 155 ? 114.139 159.397 113.197 1.00 131.30 143 SER C O 1
ATOM 5342 N N . VAL C 2 156 ? 114.045 161.654 113.160 1.00 133.01 144 VAL C N 1
ATOM 5343 C CA . VAL C 2 156 ? 113.131 161.769 114.293 1.00 133.01 144 VAL C CA 1
ATOM 5344 C C . VAL C 2 156 ? 111.768 161.160 113.975 1.00 133.01 144 VAL C C 1
ATOM 5345 O O . VAL C 2 156 ? 111.040 160.753 114.887 1.00 133.01 144 VAL C O 1
ATOM 5349 N N . TYR C 2 157 ? 111.427 161.038 112.690 1.00 125.94 145 TYR C N 1
ATOM 5350 C CA . TYR C 2 157 ? 110.167 160.430 112.299 1.00 125.94 145 TYR C CA 1
ATOM 5351 C C . TYR C 2 157 ? 110.148 158.931 112.552 1.00 125.94 145 TYR C C 1
ATOM 5352 O O . TYR C 2 157 ? 109.062 158.349 112.633 1.00 125.94 145 TYR C O 1
ATOM 5361 N N . LEU C 2 158 ? 111.314 158.300 112.699 1.00 114.11 146 LEU C N 1
ATOM 5362 C CA . LEU C 2 158 ? 111.362 156.928 113.195 1.00 114.11 146 LEU C CA 1
ATOM 5363 C C . LEU C 2 158 ? 112.709 156.694 113.871 1.00 114.11 146 LEU C C 1
ATOM 5364 O O . LEU C 2 158 ? 113.716 156.478 113.193 1.00 114.11 146 LEU C O 1
ATOM 5369 N N . VAL C 2 159 ? 112.718 156.765 115.199 1.00 103.82 147 VAL C N 1
ATOM 5370 C CA . VAL C 2 159 ? 113.738 156.133 116.028 1.00 103.82 147 VAL C CA 1
ATOM 5371 C C . VAL C 2 159 ? 113.012 155.376 117.123 1.00 103.82 147 VAL C C 1
ATOM 5372 O O . VAL C 2 159 ? 113.569 155.125 118.195 1.00 103.82 147 VAL C O 1
ATOM 5376 N N . GLN C 2 160 ? 111.760 155.020 116.863 1.00 102.06 148 GLN C N 1
ATOM 5377 C CA . GLN C 2 160 ? 110.878 154.483 117.894 1.00 102.06 148 GLN C CA 1
ATOM 5378 C C . GLN C 2 160 ? 111.290 153.048 118.190 1.00 102.06 148 GLN C C 1
ATOM 5379 O O . GLN C 2 160 ? 110.823 152.098 117.563 1.00 102.06 148 GLN C O 1
ATOM 5385 N N . LEU C 2 161 ? 112.205 152.896 119.146 1.00 94.88 149 LEU C N 1
ATOM 5386 C CA . LEU C 2 161 ? 112.535 151.573 119.663 1.00 94.88 149 LEU C CA 1
ATOM 5387 C C . LEU C 2 161 ? 112.433 151.316 121.170 1.00 94.88 149 LEU C C 1
ATOM 5388 O O . LEU C 2 161 ? 113.292 150.597 121.688 1.00 94.88 149 LEU C O 1
ATOM 5393 N N . PRO C 2 162 ? 111.395 151.763 121.921 1.00 100.44 150 PRO C N 1
ATOM 5394 C CA . PRO C 2 162 ? 111.351 151.329 123.320 1.00 100.44 150 PRO C CA 1
ATOM 5395 C C . PRO C 2 162 ? 110.848 149.905 123.402 1.00 100.44 150 PRO C C 1
ATOM 5396 O O . PRO C 2 162 ? 111.239 149.131 124.280 1.00 100.44 150 PRO C O 1
ATOM 5400 N N . TYR C 2 163 ? 109.976 149.568 122.455 1.00 98.26 151 TYR C N 1
ATOM 5401 C CA . TYR C 2 163 ? 109.430 148.223 122.370 1.00 98.26 151 TYR C CA 1
ATOM 5402 C C . TYR C 2 163 ? 110.514 147.218 122.022 1.00 98.26 151 TYR C C 1
ATOM 5403 O O . TYR C 2 163 ? 110.590 146.137 122.614 1.00 98.26 151 TYR C O 1
ATOM 5412 N N . TYR C 2 164 ? 111.372 147.561 121.067 1.00 103.77 152 TYR C N 1
ATOM 5413 C CA . TYR C 2 164 ? 112.457 146.658 120.716 1.00 103.77 152 TYR C CA 1
ATOM 5414 C C . TYR C 2 164 ? 113.565 146.680 121.751 1.00 103.77 152 TYR C C 1
ATOM 5415 O O . TYR C 2 164 ? 114.340 145.723 121.833 1.00 103.77 152 TYR C O 1
ATOM 5424 N N . MET C 2 165 ? 113.649 147.740 122.552 1.00 99.70 153 MET C N 1
ATOM 5425 C CA . MET C 2 165 ? 114.548 147.716 123.695 1.00 99.70 153 MET C CA 1
ATOM 5426 C C . MET C 2 165 ? 114.002 146.818 124.790 1.00 99.70 153 MET C C 1
ATOM 5427 O O . MET C 2 165 ? 114.762 146.113 125.462 1.00 99.70 153 MET C O 1
ATOM 5432 N N . PHE C 2 166 ? 112.681 146.814 124.965 1.00 98.51 154 PHE C N 1
ATOM 5433 C CA . PHE C 2 166 ? 112.056 146.020 126.013 1.00 98.51 154 PHE C CA 1
ATOM 5434 C C . PHE C 2 166 ? 112.144 144.526 125.735 1.00 98.51 154 PHE C C 1
ATOM 5435 O O . PHE C 2 166 ? 112.020 143.727 126.668 1.00 98.51 154 PHE C O 1
ATOM 5443 N N . GLY C 2 167 ? 112.381 144.134 124.482 1.00 94.50 155 GLY C N 1
ATOM 5444 C CA . GLY C 2 167 ? 112.607 142.731 124.187 1.00 94.50 155 GLY C CA 1
ATOM 5445 C C . GLY C 2 167 ? 113.881 142.192 124.809 1.00 94.50 155 GLY C C 1
ATOM 5446 O O . GLY C 2 167 ? 113.901 141.068 125.318 1.00 94.50 155 GLY C O 1
ATOM 5447 N N . LEU C 2 168 ? 114.959 142.985 124.780 1.00 93.69 156 LEU C N 1
ATOM 5448 C CA . LEU C 2 168 ? 116.218 142.549 125.375 1.00 93.69 156 LEU C CA 1
ATOM 5449 C C . LEU C 2 168 ? 116.117 142.402 126.879 1.00 93.69 156 LEU C C 1
ATOM 5450 O O . LEU C 2 168 ? 116.767 141.524 127.454 1.00 93.69 156 LEU C O 1
ATOM 5455 N N . LEU C 2 169 ? 115.328 143.255 127.529 1.00 88.56 157 LEU C N 1
ATOM 5456 C CA . LEU C 2 169 ? 115.045 143.048 128.940 1.00 88.56 157 LEU C CA 1
ATOM 5457 C C . LEU C 2 169 ? 114.254 141.772 129.138 1.00 88.56 157 LEU C C 1
ATOM 5458 O O . LEU C 2 169 ? 114.653 140.904 129.919 1.00 88.56 157 LEU C O 1
ATOM 5463 N N . ALA C 2 170 ? 113.157 141.626 128.392 1.00 92.17 158 ALA C N 1
ATOM 5464 C CA . ALA C 2 170 ? 112.233 140.520 128.597 1.00 92.17 158 ALA C CA 1
ATOM 5465 C C . ALA C 2 170 ? 112.859 139.181 128.253 1.00 92.17 158 ALA C C 1
ATOM 5466 O O . ALA C 2 170 ? 112.556 138.180 128.907 1.00 92.17 158 ALA C O 1
ATOM 5468 N N . LEU C 2 171 ? 113.745 139.145 127.260 1.00 83.90 159 LEU C N 1
ATOM 5469 C CA . LEU C 2 171 ? 114.389 137.886 126.919 1.00 83.90 159 LEU C CA 1
ATOM 5470 C C . LEU C 2 171 ? 115.401 137.492 127.982 1.00 83.90 159 LEU C C 1
ATOM 5471 O O . LEU C 2 171 ? 115.413 136.345 128.441 1.00 83.90 159 LEU C O 1
ATOM 5476 N N . LEU C 2 172 ? 116.235 138.434 128.407 1.00 78.81 160 LEU C N 1
ATOM 5477 C CA . LEU C 2 172 ? 117.329 138.084 129.296 1.00 78.81 160 LEU C CA 1
ATOM 5478 C C . LEU C 2 172 ? 116.882 137.932 130.740 1.00 78.81 160 LEU C C 1
ATOM 5479 O O . LEU C 2 172 ? 117.462 137.123 131.470 1.00 78.81 160 LEU C O 1
ATOM 5484 N N . VAL C 2 173 ? 115.848 138.661 131.170 1.00 80.40 161 VAL C N 1
ATOM 5485 C CA . VAL C 2 173 ? 115.351 138.467 132.527 1.00 80.40 161 VAL C CA 1
ATOM 5486 C C . VAL C 2 173 ? 114.593 137.151 132.629 1.00 80.40 161 VAL C C 1
ATOM 5487 O O . VAL C 2 173 ? 114.404 136.627 133.729 1.00 80.40 161 VAL C O 1
ATOM 5491 N N . SER C 2 174 ? 114.172 136.587 131.502 1.00 80.94 162 SER C N 1
ATOM 5492 C CA . SER C 2 174 ? 113.542 135.281 131.494 1.00 80.94 162 SER C CA 1
ATOM 5493 C C . SER C 2 174 ? 114.551 134.163 131.319 1.00 80.94 162 SER C C 1
ATOM 5494 O O . SER C 2 174 ? 114.468 133.145 132.011 1.00 80.94 162 SER C O 1
ATOM 5497 N N . PHE C 2 175 ? 115.505 134.336 130.403 1.00 75.33 163 PHE C N 1
ATOM 5498 C CA . PHE C 2 175 ? 116.479 133.289 130.127 1.00 75.33 163 PHE C CA 1
ATOM 5499 C C . PHE C 2 175 ? 117.446 133.082 131.282 1.00 75.33 163 PHE C C 1
ATOM 5500 O O . PHE C 2 175 ? 118.002 131.988 131.421 1.00 75.33 163 PHE C O 1
ATOM 5508 N N . SER C 2 176 ? 117.634 134.083 132.134 1.00 75.08 164 SER C N 1
ATOM 5509 C CA . SER C 2 176 ? 118.510 133.919 133.289 1.00 75.08 164 SER C CA 1
ATOM 5510 C C . SER C 2 176 ? 117.740 133.434 134.511 1.00 75.08 164 SER C C 1
ATOM 5511 O O . SER C 2 176 ? 117.887 133.941 135.619 1.00 75.08 164 SER C O 1
ATOM 5514 N N . LEU C 2 177 ? 116.933 132.433 134.303 1.00 70.43 165 LEU C N 1
ATOM 5515 C CA . LEU C 2 177 ? 116.369 131.570 135.326 1.00 70.43 165 LEU C CA 1
ATOM 5516 C C . LEU C 2 177 ? 116.638 130.118 135.008 1.00 70.43 165 LEU C C 1
ATOM 5517 O O . LEU C 2 177 ? 116.888 129.328 135.917 1.00 70.43 165 LEU C O 1
ATOM 5522 N N . ILE C 2 178 ? 116.607 129.755 133.729 1.00 76.53 166 ILE C N 1
ATOM 5523 C CA . ILE C 2 178 ? 117.012 128.421 133.325 1.00 76.53 166 ILE C CA 1
ATOM 5524 C C . ILE C 2 178 ? 118.522 128.281 133.453 1.00 76.53 166 ILE C C 1
ATOM 5525 O O . ILE C 2 178 ? 119.040 127.183 133.670 1.00 76.53 166 ILE C O 1
ATOM 5530 N N . THR C 2 179 ? 119.252 129.385 133.357 1.00 72.70 167 THR C N 1
ATOM 5531 C CA . THR C 2 179 ? 120.700 129.355 133.461 1.00 72.70 167 THR C CA 1
ATOM 5532 C C . THR C 2 179 ? 121.204 129.911 134.778 1.00 72.70 167 THR C C 1
ATOM 5533 O O . THR C 2 179 ? 122.403 130.159 134.912 1.00 72.70 167 THR C O 1
ATOM 5537 N N . SER C 2 180 ? 120.324 130.142 135.741 1.00 74.11 168 SER C N 1
ATOM 5538 C CA . SER C 2 180 ? 120.758 130.555 137.067 1.00 74.11 168 SER C CA 1
ATOM 5539 C C . SER C 2 180 ? 120.336 129.562 138.130 1.00 74.11 168 SER C C 1
ATOM 5540 O O . SER C 2 180 ? 121.155 129.173 138.967 1.00 74.11 168 SER C O 1
ATOM 5543 N N . THR C 2 181 ? 119.069 129.153 138.120 1.00 79.96 169 THR C N 1
ATOM 5544 C CA . THR C 2 181 ? 118.609 128.134 139.051 1.00 79.96 169 THR C CA 1
ATOM 5545 C C . THR C 2 181 ? 119.235 126.792 138.727 1.00 79.96 169 THR C C 1
ATOM 5546 O O . THR C 2 181 ? 119.821 126.137 139.595 1.00 79.96 169 THR C O 1
ATOM 5550 N N . LEU C 2 182 ? 119.151 126.384 137.466 1.00 79.82 170 LEU C N 1
ATOM 5551 C CA . LEU C 2 182 ? 119.743 125.127 137.044 1.00 79.82 170 LEU C CA 1
ATOM 5552 C C . LEU C 2 182 ? 121.259 125.210 136.955 1.00 79.82 170 LEU C C 1
ATOM 5553 O O . LEU C 2 182 ? 121.910 124.175 136.810 1.00 79.82 170 LEU C O 1
ATOM 5558 N N . ALA C 2 183 ? 121.835 126.407 137.073 1.00 79.41 171 ALA C N 1
ATOM 5559 C CA . ALA C 2 183 ? 123.283 126.528 137.166 1.00 79.41 171 ALA C CA 1
ATOM 5560 C C . ALA C 2 183 ? 123.805 125.935 138.464 1.00 79.41 171 ALA C C 1
ATOM 5561 O O . ALA C 2 183 ? 124.772 125.171 138.458 1.00 79.41 171 ALA C O 1
ATOM 5563 N N . THR C 2 184 ? 123.166 126.262 139.587 1.00 83.36 172 THR C N 1
ATOM 5564 C CA . THR C 2 184 ? 123.734 125.915 140.884 1.00 83.36 172 THR C CA 1
ATOM 5565 C C . THR C 2 184 ? 123.639 124.430 141.178 1.00 83.36 172 THR C C 1
ATOM 5566 O O . THR C 2 184 ? 124.474 123.895 141.914 1.00 83.36 172 THR C O 1
ATOM 5570 N N . VAL C 2 185 ? 122.647 123.746 140.616 1.00 82.44 173 VAL C N 1
ATOM 5571 C CA . VAL C 2 185 ? 122.473 122.341 140.947 1.00 82.44 173 VAL C CA 1
ATOM 5572 C C . VAL C 2 185 ? 123.475 121.445 140.237 1.00 82.44 173 VAL C C 1
ATOM 5573 O O . VAL C 2 185 ? 123.743 120.340 140.718 1.00 82.44 173 VAL C O 1
ATOM 5577 N N . VAL C 2 186 ? 124.054 121.881 139.122 1.00 84.42 174 VAL C N 1
ATOM 5578 C CA . VAL C 2 186 ? 124.931 120.994 138.370 1.00 84.42 174 VAL C CA 1
ATOM 5579 C C . VAL C 2 186 ? 126.330 121.594 138.231 1.00 84.42 174 VAL C C 1
ATOM 5580 O O . VAL C 2 186 ? 127.328 120.864 138.268 1.00 84.42 174 VAL C O 1
ATOM 5584 N N . ARG C 2 187 ? 126.382 122.918 138.053 1.00 89.32 175 ARG C N 1
ATOM 5585 C CA . ARG C 2 187 ? 127.667 123.654 137.908 1.00 89.32 175 ARG C CA 1
ATOM 5586 C C . ARG C 2 187 ? 128.352 123.251 136.597 1.00 89.32 175 ARG C C 1
ATOM 5587 O O . ARG C 2 187 ? 129.592 123.359 136.527 1.00 89.32 175 ARG C O 1
ATOM 5595 N N . ASP C 2 188 ? 127.576 122.805 135.602 1.00 86.34 176 ASP C N 1
ATOM 5596 C CA . ASP C 2 188 ? 128.151 122.413 134.327 1.00 86.34 176 ASP C CA 1
ATOM 5597 C C . ASP C 2 188 ? 127.587 123.182 133.161 1.00 86.34 176 ASP C C 1
ATOM 5598 O O . ASP C 2 188 ? 128.262 123.315 132.142 1.00 86.34 176 ASP C O 1
ATOM 5603 N N . VAL C 2 189 ? 126.372 123.712 133.289 1.00 79.77 177 VAL C N 1
ATOM 5604 C CA . VAL C 2 189 ? 125.844 124.569 132.247 1.00 79.77 177 VAL C CA 1
ATOM 5605 C C . VAL C 2 189 ? 126.549 125.911 132.232 1.00 79.77 177 VAL C C 1
ATOM 5606 O O . VAL C 2 189 ? 126.440 126.648 131.248 1.00 79.77 177 VAL C O 1
ATOM 5610 N N . GLN C 2 190 ? 127.258 126.249 133.312 1.00 77.40 178 GLN C N 1
ATOM 5611 C CA . GLN C 2 190 ? 128.184 127.372 133.285 1.00 77.40 178 GLN C CA 1
ATOM 5612 C C . GLN C 2 190 ? 129.261 127.169 132.232 1.00 77.40 178 GLN C C 1
ATOM 5613 O O . GLN C 2 190 ? 129.623 128.108 131.516 1.00 77.40 178 GLN C O 1
ATOM 5619 N N . MET C 2 191 ? 129.772 125.945 132.106 1.00 77.86 179 MET C N 1
ATOM 5620 C CA . MET C 2 191 ? 130.704 125.662 131.025 1.00 77.86 179 MET C CA 1
ATOM 5621 C C . MET C 2 191 ? 129.996 125.606 129.682 1.00 77.86 179 MET C C 1
ATOM 5622 O O . MET C 2 191 ? 130.614 125.876 128.649 1.00 77.86 179 MET C O 1
ATOM 5627 N N . ILE C 2 192 ? 128.709 125.260 129.676 1.00 78.10 180 ILE C N 1
ATOM 5628 C CA . ILE C 2 192 ? 127.967 125.172 128.423 1.00 78.10 180 ILE C CA 1
ATOM 5629 C C . ILE C 2 192 ? 127.695 126.559 127.865 1.00 78.10 180 ILE C C 1
ATOM 5630 O O . ILE C 2 192 ? 128.015 126.852 126.707 1.00 78.10 180 ILE C O 1
ATOM 5635 N N . VAL C 2 193 ? 127.119 127.443 128.683 1.00 73.81 181 VAL C N 1
ATOM 5636 C CA . VAL C 2 193 ? 126.817 128.789 128.214 1.00 73.81 181 VAL C CA 1
ATOM 5637 C C . VAL C 2 193 ? 128.064 129.634 128.034 1.00 73.81 181 VAL C C 1
ATOM 5638 O O . VAL C 2 193 ? 127.991 130.694 127.411 1.00 73.81 181 VAL C O 1
ATOM 5642 N N . GLN C 2 194 ? 129.211 129.191 128.549 1.00 77.97 182 GLN C N 1
ATOM 5643 C CA . GLN C 2 194 ? 130.460 129.864 128.239 1.00 77.97 182 GLN C CA 1
ATOM 5644 C C . GLN C 2 194 ? 130.860 129.629 126.792 1.00 77.97 182 GLN C C 1
ATOM 5645 O O . GLN C 2 194 ? 131.598 130.437 126.222 1.00 77.97 182 GLN C O 1
ATOM 5651 N N . SER C 2 195 ? 130.363 128.557 126.180 1.00 78.04 183 SER C N 1
ATOM 5652 C CA . SER C 2 195 ? 130.511 128.329 124.751 1.00 78.04 183 SER C CA 1
ATOM 5653 C C . SER C 2 195 ? 129.256 128.661 123.968 1.00 78.04 183 SER C C 1
ATOM 5654 O O . SER C 2 195 ? 129.353 129.034 122.796 1.00 78.04 183 SER C O 1
ATOM 5657 N N . LEU C 2 196 ? 128.080 128.530 124.582 1.00 75.85 184 LEU C N 1
ATOM 5658 C CA . LEU C 2 196 ? 126.847 128.847 123.879 1.00 75.85 184 LEU C CA 1
ATOM 5659 C C . LEU C 2 196 ? 126.686 130.343 123.666 1.00 75.85 184 LEU C C 1
ATOM 5660 O O . LEU C 2 196 ? 125.987 130.751 122.736 1.00 75.85 184 LEU C O 1
ATOM 5665 N N . VAL C 2 197 ? 127.325 131.171 124.490 1.00 76.14 185 VAL C N 1
ATOM 5666 C CA . VAL C 2 197 ? 127.347 132.594 124.185 1.00 76.14 185 VAL C CA 1
ATOM 5667 C C . VAL C 2 197 ? 128.344 132.882 123.073 1.00 76.14 185 VAL C C 1
ATOM 5668 O O . VAL C 2 197 ? 128.264 133.930 122.423 1.00 76.14 185 VAL C O 1
ATOM 5672 N N . ARG C 2 198 ? 129.258 131.937 122.852 1.00 79.40 186 ARG C N 1
ATOM 5673 C CA . ARG C 2 198 ? 130.284 132.094 121.793 1.00 79.40 186 ARG C CA 1
ATOM 5674 C C . ARG C 2 198 ? 129.644 131.789 120.440 1.00 79.40 186 ARG C C 1
ATOM 5675 O O . ARG C 2 198 ? 129.880 132.548 119.492 1.00 79.40 186 ARG C O 1
ATOM 5683 N N . ILE C 2 199 ? 128.842 130.727 120.374 1.00 78.30 187 ILE C N 1
ATOM 5684 C CA . ILE C 2 199 ? 128.237 130.332 119.110 1.00 78.30 187 ILE C CA 1
ATOM 5685 C C . ILE C 2 199 ? 127.182 131.342 118.667 1.00 78.30 187 ILE C C 1
ATOM 5686 O O . ILE C 2 199 ? 126.884 131.438 117.470 1.00 78.30 187 ILE C O 1
ATOM 5691 N N . LEU C 2 200 ? 126.654 132.150 119.583 1.00 77.81 188 LEU C N 1
ATOM 5692 C CA . LEU C 2 200 ? 125.730 133.221 119.210 1.00 77.81 188 LEU C CA 1
ATOM 5693 C C . LEU C 2 200 ? 126.461 134.517 118.890 1.00 77.81 188 LEU C C 1
ATOM 5694 O O . LEU C 2 200 ? 126.111 135.592 119.364 1.00 77.81 188 LEU C O 1
ATOM 5699 N N . LEU C 2 201 ? 127.494 134.408 118.070 1.00 80.48 189 LEU C N 1
ATOM 5700 C CA . LEU C 2 201 ? 127.981 135.509 117.264 1.00 80.48 189 LEU C CA 1
ATOM 5701 C C . LEU C 2 201 ? 127.844 135.196 115.801 1.00 80.48 189 LEU C C 1
ATOM 5702 O O . LEU C 2 201 ? 127.796 136.116 114.981 1.00 80.48 189 LEU C O 1
ATOM 5707 N N . TYR C 2 202 ? 127.787 133.919 115.463 1.00 85.92 190 TYR C N 1
ATOM 5708 C CA . TYR C 2 202 ? 127.845 133.427 114.108 1.00 85.92 190 TYR C CA 1
ATOM 5709 C C . TYR C 2 202 ? 126.586 132.686 113.726 1.00 85.92 190 TYR C C 1
ATOM 5710 O O . TYR C 2 202 ? 126.241 132.655 112.544 1.00 85.92 190 TYR C O 1
ATOM 5719 N N . LEU C 2 203 ? 125.896 132.085 114.695 1.00 94.02 191 LEU C N 1
ATOM 5720 C CA . LEU C 2 203 ? 124.575 131.539 114.435 1.00 94.02 191 LEU C CA 1
ATOM 5721 C C . LEU C 2 203 ? 123.590 132.655 114.132 1.00 94.02 191 LEU C C 1
ATOM 5722 O O . LEU C 2 203 ? 122.656 132.462 113.348 1.00 94.02 191 LEU C O 1
ATOM 5727 N N . THR C 2 204 ? 123.773 133.775 114.718 1.00 90.23 192 THR C N 1
ATOM 5728 C CA . THR C 2 204 ? 123.038 134.950 114.309 1.00 90.23 192 THR C CA 1
ATOM 5729 C C . THR C 2 204 ? 123.940 135.891 113.520 1.00 90.23 192 THR C C 1
ATOM 5730 O O . THR C 2 204 ? 125.144 135.979 113.781 1.00 90.23 192 THR C O 1
ATOM 5734 N N . PRO C 2 205 ? 123.404 136.559 112.506 1.00 94.84 193 PRO C N 1
ATOM 5735 C CA . PRO C 2 205 ? 124.248 137.410 111.651 1.00 94.84 193 PRO C CA 1
ATOM 5736 C C . PRO C 2 205 ? 124.429 138.837 112.160 1.00 94.84 193 PRO C C 1
ATOM 5737 O O . PRO C 2 205 ? 123.781 139.795 111.739 1.00 94.84 193 PRO C O 1
ATOM 5741 N N . LEU C 2 206 ? 125.347 138.978 113.111 1.00 96.02 194 LEU C N 1
ATOM 5742 C CA . LEU C 2 206 ? 125.842 140.298 113.467 1.00 96.02 194 LEU C CA 1
ATOM 5743 C C . LEU C 2 206 ? 126.807 140.842 112.432 1.00 96.02 194 LEU C C 1
ATOM 5744 O O . LEU C 2 206 ? 127.101 142.039 112.450 1.00 96.02 194 LEU C O 1
ATOM 5749 N N . LEU C 2 207 ? 127.321 139.994 111.543 1.00 100.86 195 LEU C N 1
ATOM 5750 C CA . LEU C 2 207 ? 128.441 140.385 110.698 1.00 100.86 195 LEU C CA 1
ATOM 5751 C C . LEU C 2 207 ? 128.077 140.418 109.221 1.00 100.86 195 LEU C C 1
ATOM 5752 O O . LEU C 2 207 ? 128.261 141.455 108.579 1.00 100.86 195 LEU C O 1
ATOM 5757 N N . TRP C 2 208 ? 127.561 139.336 108.655 1.00 105.00 196 TRP C N 1
ATOM 5758 C CA . TRP C 2 208 ? 127.386 139.294 107.216 1.00 105.00 196 TRP C CA 1
ATOM 5759 C C . TRP C 2 208 ? 125.934 139.533 106.820 1.00 105.00 196 TRP C C 1
ATOM 5760 O O . TRP C 2 208 ? 125.068 139.828 107.647 1.00 105.00 196 TRP C O 1
ATOM 5771 N N . ASP C 2 209 ? 125.668 139.395 105.525 1.00 109.05 197 ASP C N 1
ATOM 5772 C CA . ASP C 2 209 ? 124.323 139.413 104.991 1.00 109.05 197 ASP C CA 1
ATOM 5773 C C . ASP C 2 209 ? 123.868 137.977 104.819 1.00 109.05 197 ASP C C 1
ATOM 5774 O O . ASP C 2 209 ? 124.522 137.221 104.085 1.00 109.05 197 ASP C O 1
ATOM 5779 N N . PRO C 2 210 ? 122.785 137.548 105.463 1.00 107.98 198 PRO C N 1
ATOM 5780 C CA . PRO C 2 210 ? 122.314 136.170 105.302 1.00 107.98 198 PRO C CA 1
ATOM 5781 C C . PRO C 2 210 ? 121.587 135.887 103.997 1.00 107.98 198 PRO C C 1
ATOM 5782 O O . PRO C 2 210 ? 121.047 134.789 103.844 1.00 107.98 198 PRO C O 1
ATOM 5786 N N . SER C 2 211 ? 121.554 136.816 103.046 1.00 112.56 199 SER C N 1
ATOM 5787 C CA . SER C 2 211 ? 120.939 136.554 101.746 1.00 112.56 199 SER C CA 1
ATOM 5788 C C . SER C 2 211 ? 121.937 135.941 100.769 1.00 112.56 199 SER C C 1
ATOM 5789 O O . SER C 2 211 ? 122.102 136.402 99.643 1.00 112.56 199 SER C O 1
ATOM 5792 N N . HIS C 2 212 ? 122.617 134.885 101.212 1.00 125.47 200 HIS C N 1
ATOM 5793 C CA . HIS C 2 212 ? 123.494 134.073 100.379 1.00 125.47 200 HIS C CA 1
ATOM 5794 C C . HIS C 2 212 ? 122.987 132.642 100.324 1.00 125.47 200 HIS C C 1
ATOM 5795 O O . HIS C 2 212 ? 123.773 131.699 100.222 1.00 125.47 200 HIS C O 1
ATOM 5802 N N . LEU C 2 213 ? 121.674 132.473 100.386 1.00 128.07 201 LEU C N 1
ATOM 5803 C CA . LEU C 2 213 ? 121.099 131.194 100.766 1.00 128.07 201 LEU C CA 1
ATOM 5804 C C . LEU C 2 213 ? 119.623 131.183 100.387 1.00 128.07 201 LEU C C 1
ATOM 5805 O O . LEU C 2 213 ? 118.972 132.232 100.434 1.00 128.07 201 LEU C O 1
ATOM 5810 N N . PRO C 2 214 ? 119.062 130.044 99.990 1.00 130.37 202 PRO C N 1
ATOM 5811 C CA . PRO C 2 214 ? 117.636 130.005 99.652 1.00 130.37 202 PRO C CA 1
ATOM 5812 C C . PRO C 2 214 ? 116.769 130.045 100.899 1.00 130.37 202 PRO C C 1
ATOM 5813 O O . PRO C 2 214 ? 117.239 129.927 102.030 1.00 130.37 202 PRO C O 1
ATOM 5817 N N . HIS C 2 215 ? 115.466 130.155 100.666 1.00 129.07 203 HIS C N 1
ATOM 5818 C CA . HIS C 2 215 ? 114.455 130.389 101.697 1.00 129.07 203 HIS C CA 1
ATOM 5819 C C . HIS C 2 215 ? 114.243 129.220 102.629 1.00 129.07 203 HIS C C 1
ATOM 5820 O O . HIS C 2 215 ? 113.263 129.276 103.371 1.00 129.07 203 HIS C O 1
ATOM 5827 N N . LEU C 2 216 ? 115.015 128.137 102.652 1.00 128.14 204 LEU C N 1
ATOM 5828 C CA . LEU C 2 216 ? 114.838 127.142 103.701 1.00 128.14 204 LEU C CA 1
ATOM 5829 C C . LEU C 2 216 ? 115.808 127.391 104.850 1.00 128.14 204 LEU C C 1
ATOM 5830 O O . LEU C 2 216 ? 115.389 127.653 105.979 1.00 128.14 204 LEU C O 1
ATOM 5835 N N . VAL C 2 217 ? 117.108 127.348 104.562 1.00 129.13 205 VAL C N 1
ATOM 5836 C CA . VAL C 2 217 ? 118.100 127.478 105.621 1.00 129.13 205 VAL C CA 1
ATOM 5837 C C . VAL C 2 217 ? 118.204 128.933 106.067 1.00 129.13 205 VAL C C 1
ATOM 5838 O O . VAL C 2 217 ? 118.562 129.219 107.215 1.00 129.13 205 VAL C O 1
ATOM 5842 N N . GLN C 2 218 ? 117.855 129.872 105.189 1.00 127.24 206 GLN C N 1
ATOM 5843 C CA . GLN C 2 218 ? 117.801 131.273 105.589 1.00 127.24 206 GLN C CA 1
ATOM 5844 C C . GLN C 2 218 ? 116.646 131.522 106.546 1.00 127.24 206 GLN C C 1
ATOM 5845 O O . GLN C 2 218 ? 116.809 132.192 107.572 1.00 127.24 206 GLN C O 1
ATOM 5851 N N . VAL C 2 219 ? 115.467 130.988 106.224 1.00 129.10 207 VAL C N 1
ATOM 5852 C CA . VAL C 2 219 ? 114.322 131.139 107.113 1.00 129.10 207 VAL C CA 1
ATOM 5853 C C . VAL C 2 219 ? 114.516 130.306 108.372 1.00 129.10 207 VAL C C 1
ATOM 5854 O O . VAL C 2 219 ? 114.221 130.764 109.483 1.00 129.10 207 VAL C O 1
ATOM 5858 N N . ILE C 2 220 ? 115.096 129.111 108.249 1.00 125.20 208 ILE C N 1
ATOM 5859 C CA . ILE C 2 220 ? 115.448 128.411 109.477 1.00 125.20 208 ILE C CA 1
ATOM 5860 C C . ILE C 2 220 ? 116.857 128.856 109.847 1.00 125.20 208 ILE C C 1
ATOM 5861 O O . ILE C 2 220 ? 117.833 128.105 109.731 1.00 125.20 208 ILE C O 1
ATOM 5866 N N . MET C 2 221 ? 116.955 130.109 110.273 1.00 119.44 209 MET C N 1
ATOM 5867 C CA . MET C 2 221 ? 118.044 130.654 111.062 1.00 119.44 209 MET C CA 1
ATOM 5868 C C . MET C 2 221 ? 117.531 131.630 112.098 1.00 119.44 209 MET C C 1
ATOM 5869 O O . MET C 2 221 ? 118.165 131.800 113.144 1.00 119.44 209 MET C O 1
ATOM 5874 N N . ARG C 2 222 ? 116.365 132.229 111.864 1.00 113.65 210 ARG C N 1
ATOM 5875 C CA . ARG C 2 222 ? 115.730 133.181 112.755 1.00 113.65 210 ARG C CA 1
ATOM 5876 C C . ARG C 2 222 ? 114.869 132.507 113.809 1.00 113.65 210 ARG C C 1
ATOM 5877 O O . ARG C 2 222 ? 114.053 133.175 114.453 1.00 113.65 210 ARG C O 1
ATOM 5885 N N . LEU C 2 223 ? 115.028 131.195 113.988 1.00 112.88 211 LEU C N 1
ATOM 5886 C CA . LEU C 2 223 ? 114.434 130.526 115.136 1.00 112.88 211 LEU C CA 1
ATOM 5887 C C . LEU C 2 223 ? 115.064 131.019 116.426 1.00 112.88 211 LEU C C 1
ATOM 5888 O O . LEU C 2 223 ? 114.398 131.058 117.466 1.00 112.88 211 LEU C O 1
ATOM 5893 N N . ASN C 2 224 ? 116.349 131.359 116.375 1.00 106.99 212 ASN C N 1
ATOM 5894 C CA . ASN C 2 224 ? 116.998 132.207 117.356 1.00 106.99 212 ASN C CA 1
ATOM 5895 C C . ASN C 2 224 ? 116.212 133.506 117.498 1.00 106.99 212 ASN C C 1
ATOM 5896 O O . ASN C 2 224 ? 116.092 134.257 116.520 1.00 106.99 212 ASN C O 1
ATOM 5901 N N . PRO C 2 225 ? 115.671 133.807 118.678 1.00 100.06 213 PRO C N 1
ATOM 5902 C CA . PRO C 2 225 ? 114.930 135.062 118.832 1.00 100.06 213 PRO C CA 1
ATOM 5903 C C . PRO C 2 225 ? 115.822 136.276 118.859 1.00 100.06 213 PRO C C 1
ATOM 5904 O O . PRO C 2 225 ? 115.317 137.387 118.675 1.00 100.06 213 PRO C O 1
ATOM 5908 N N . LEU C 2 226 ? 117.128 136.094 119.055 1.00 95.37 214 LEU C N 1
ATOM 5909 C CA . LEU C 2 226 ? 118.043 137.220 119.180 1.00 95.37 214 LEU C CA 1
ATOM 5910 C C . LEU C 2 226 ? 118.193 137.973 117.866 1.00 95.37 214 LEU C C 1
ATOM 5911 O O . LEU C 2 226 ? 118.415 139.187 117.869 1.00 95.37 214 LEU C O 1
ATOM 5916 N N . TYR C 2 227 ? 118.037 137.279 116.738 1.00 101.84 215 TYR C N 1
ATOM 5917 C CA . TYR C 2 227 ? 118.106 137.918 115.430 1.00 101.84 215 TYR C CA 1
ATOM 5918 C C . TYR C 2 227 ? 116.947 138.872 115.185 1.00 101.84 215 TYR C C 1
ATOM 5919 O O . TYR C 2 227 ? 117.080 139.796 114.375 1.00 101.84 215 TYR C O 1
ATOM 5928 N N . TYR C 2 228 ? 115.829 138.691 115.886 1.00 99.54 216 TYR C N 1
ATOM 5929 C CA . TYR C 2 228 ? 114.714 139.614 115.735 1.00 99.54 216 TYR C CA 1
ATOM 5930 C C . TYR C 2 228 ? 115.048 140.995 116.277 1.00 99.54 216 TYR C C 1
ATOM 5931 O O . TYR C 2 228 ? 114.675 142.005 115.671 1.00 99.54 216 TYR C O 1
ATOM 5940 N N . ILE C 2 229 ? 115.743 141.062 117.414 1.00 95.19 217 ILE C N 1
ATOM 5941 C CA . ILE C 2 229 ? 116.025 142.359 118.019 1.00 95.19 217 ILE C CA 1
ATOM 5942 C C . ILE C 2 229 ? 117.096 143.086 117.219 1.00 95.19 217 ILE C C 1
ATOM 5943 O O . ILE C 2 229 ? 117.086 144.320 117.125 1.00 95.19 217 ILE C O 1
ATOM 5948 N N . VAL C 2 230 ? 118.013 142.336 116.605 1.00 95.98 218 VAL C N 1
ATOM 5949 C CA . VAL C 2 230 ? 119.017 142.934 115.736 1.00 95.98 218 VAL C CA 1
ATOM 5950 C C . VAL C 2 230 ? 118.354 143.563 114.518 1.00 95.98 218 VAL C C 1
ATOM 5951 O O . VAL C 2 230 ? 118.778 144.625 114.048 1.00 95.98 218 VAL C O 1
ATOM 5955 N N . GLU C 2 231 ? 117.265 142.965 114.033 1.00 105.34 219 GLU C N 1
ATOM 5956 C CA . GLU C 2 231 ? 116.448 143.625 113.026 1.00 105.34 219 GLU C CA 1
ATOM 5957 C C . GLU C 2 231 ? 115.739 144.858 113.566 1.00 105.34 219 GLU C C 1
ATOM 5958 O O . GLU C 2 231 ? 115.352 145.722 112.776 1.00 105.34 219 GLU C O 1
ATOM 5964 N N . GLY C 2 232 ? 115.554 144.960 114.877 1.00 98.81 220 GLY C N 1
ATOM 5965 C CA . GLY C 2 232 ? 114.993 146.168 115.440 1.00 98.81 220 GLY C CA 1
ATOM 5966 C C . GLY C 2 232 ? 115.983 147.312 115.406 1.00 98.81 220 GLY C C 1
ATOM 5967 O O . GLY C 2 232 ? 115.685 148.382 114.870 1.00 98.81 220 GLY C O 1
ATOM 5968 N N . TYR C 2 233 ? 117.173 147.092 115.965 1.00 96.62 221 TYR C N 1
ATOM 5969 C CA . TYR C 2 233 ? 118.161 148.159 116.049 1.00 96.62 221 TYR C CA 1
ATOM 5970 C C . TYR C 2 233 ? 118.770 148.512 114.703 1.00 96.62 221 TYR C C 1
ATOM 5971 O O . TYR C 2 233 ? 119.254 149.634 114.532 1.00 96.62 221 TYR C O 1
ATOM 5980 N N . ARG C 2 234 ? 118.772 147.592 113.749 1.00 99.51 222 ARG C N 1
ATOM 5981 C CA . ARG C 2 234 ? 119.145 147.979 112.401 1.00 99.51 222 ARG C CA 1
ATOM 5982 C C . ARG C 2 234 ? 118.034 148.748 111.710 1.00 99.51 222 ARG C C 1
ATOM 5983 O O . ARG C 2 234 ? 118.306 149.487 110.759 1.00 99.51 222 ARG C O 1
ATOM 5991 N N . SER C 2 235 ? 116.800 148.623 112.184 1.00 94.24 223 SER C N 1
ATOM 5992 C CA . SER C 2 235 ? 115.710 149.455 111.707 1.00 94.24 223 SER C CA 1
ATOM 5993 C C . SER C 2 235 ? 115.597 150.759 112.475 1.00 94.24 223 SER C C 1
ATOM 5994 O O . SER C 2 235 ? 114.583 151.448 112.354 1.00 94.24 223 SER C O 1
ATOM 5997 N N . ALA C 2 236 ? 116.619 151.123 113.246 1.00 91.66 224 ALA C N 1
ATOM 5998 C CA . ALA C 2 236 ? 116.735 152.458 113.815 1.00 91.66 224 ALA C CA 1
ATOM 5999 C C . ALA C 2 236 ? 117.254 153.471 112.816 1.00 91.66 224 ALA C C 1
ATOM 6000 O O . ALA C 2 236 ? 117.515 154.616 113.193 1.00 91.66 224 ALA C O 1
ATOM 6002 N N . LEU C 2 237 ? 117.436 153.066 111.565 1.00 102.09 225 LEU C N 1
ATOM 6003 C CA . LEU C 2 237 ? 117.897 153.960 110.516 1.00 102.09 225 LEU C CA 1
ATOM 6004 C C . LEU C 2 237 ? 117.176 153.726 109.194 1.00 102.09 225 LEU C C 1
ATOM 6005 O O . LEU C 2 237 ? 117.558 154.327 108.183 1.00 102.09 225 LEU C O 1
ATOM 6010 N N . LEU C 2 238 ? 116.152 152.877 109.168 1.00 98.50 226 LEU C N 1
ATOM 6011 C CA . LEU C 2 238 ? 115.511 152.498 107.916 1.00 98.50 226 LEU C CA 1
ATOM 6012 C C . LEU C 2 238 ? 114.360 153.439 107.584 1.00 98.50 226 LEU C C 1
ATOM 6013 O O . LEU C 2 238 ? 114.369 154.098 106.541 1.00 98.50 226 LEU C O 1
ATOM 6018 N N . GLY C 2 239 ? 113.363 153.502 108.456 1.00 109.94 227 GLY C N 1
ATOM 6019 C CA . GLY C 2 239 ? 112.134 154.218 108.169 1.00 109.94 227 GLY C CA 1
ATOM 6020 C C . GLY C 2 239 ? 110.897 153.347 108.157 1.00 109.94 227 GLY C C 1
ATOM 6021 O O . GLY C 2 239 ? 109.805 153.860 107.874 1.00 109.94 227 GLY C O 1
ATOM 6022 N N . THR C 2 240 ? 111.014 152.054 108.463 1.00 121.85 228 THR C N 1
ATOM 6023 C CA . THR C 2 240 ? 109.873 151.138 108.508 1.00 121.85 228 THR C CA 1
ATOM 6024 C C . THR C 2 240 ? 109.055 151.378 109.779 1.00 121.85 228 THR C C 1
ATOM 6025 O O . THR C 2 240 ? 109.126 150.648 110.771 1.00 121.85 228 THR C O 1
ATOM 6029 N N . SER C 2 241 ? 108.216 152.419 109.730 1.00 129.25 229 SER C N 1
ATOM 6030 C CA . SER C 2 241 ? 107.461 152.859 110.899 1.00 129.25 229 SER C CA 1
ATOM 6031 C C . SER C 2 241 ? 106.338 151.909 111.294 1.00 129.25 229 SER C C 1
ATOM 6032 O O . SER C 2 241 ? 105.685 152.150 112.314 1.00 129.25 229 SER C O 1
ATOM 6035 N N . TRP C 2 242 ? 106.086 150.860 110.520 1.00 138.91 230 TRP C N 1
ATOM 6036 C CA . TRP C 2 242 ? 105.161 149.800 110.897 1.00 138.91 230 TRP C CA 1
ATOM 6037 C C . TRP C 2 242 ? 105.853 148.447 110.821 1.00 138.91 230 TRP C C 1
ATOM 6038 O O . TRP C 2 242 ? 105.325 147.473 110.279 1.00 138.91 230 TRP C O 1
ATOM 6049 N N . TYR C 2 243 ? 107.045 148.349 111.415 1.00 114.83 231 TYR C N 1
ATOM 6050 C CA . TYR C 2 243 ? 107.762 147.078 111.434 1.00 114.83 231 TYR C CA 1
ATOM 6051 C C . TYR C 2 243 ? 107.155 146.117 112.457 1.00 114.83 231 TYR C C 1
ATOM 6052 O O . TYR C 2 243 ? 107.760 145.799 113.485 1.00 114.83 231 TYR C O 1
ATOM 6061 N N . LEU C 2 244 ? 105.907 145.726 112.229 1.00 129.42 232 LEU C N 1
ATOM 6062 C CA . LEU C 2 244 ? 105.382 144.487 112.765 1.00 129.42 232 LEU C CA 1
ATOM 6063 C C . LEU C 2 244 ? 104.823 143.676 111.605 1.00 129.42 232 LEU C C 1
ATOM 6064 O O . LEU C 2 244 ? 105.154 142.500 111.452 1.00 129.42 232 LEU C O 1
ATOM 6069 N N . VAL C 2 245 ? 104.035 144.324 110.743 1.00 130.58 233 VAL C N 1
ATOM 6070 C CA . VAL C 2 245 ? 103.154 143.603 109.828 1.00 130.58 233 VAL C CA 1
ATOM 6071 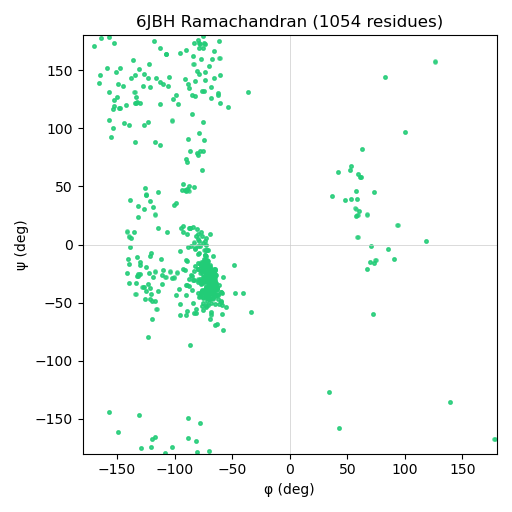C C . VAL C 2 245 ? 103.922 142.979 108.668 1.00 130.58 233 VAL C C 1
ATOM 6072 O O . VAL C 2 245 ? 103.456 141.995 108.078 1.00 130.58 233 VAL C O 1
ATOM 6076 N N . ASP C 2 246 ? 105.111 143.482 108.356 1.00 126.47 234 ASP C N 1
ATOM 6077 C CA . ASP C 2 246 ? 105.917 142.830 107.339 1.00 126.47 234 ASP C CA 1
ATOM 6078 C C . ASP C 2 246 ? 106.560 141.548 107.839 1.00 126.47 234 ASP C C 1
ATOM 6079 O O . ASP C 2 246 ? 107.011 140.738 107.023 1.00 126.47 234 ASP C O 1
ATOM 6084 N N . HIS C 2 247 ? 106.629 141.352 109.153 1.00 131.00 235 HIS C N 1
ATOM 6085 C CA . HIS C 2 247 ? 107.171 140.125 109.719 1.00 131.00 235 HIS C CA 1
ATOM 6086 C C . HIS C 2 247 ? 106.324 139.666 110.897 1.00 131.00 235 HIS C C 1
ATOM 6087 O O . HIS C 2 247 ? 106.837 139.162 111.901 1.00 131.00 235 HIS C O 1
ATOM 6094 N N . ALA C 2 248 ? 105.002 139.819 110.774 1.00 126.46 236 ALA C N 1
ATOM 6095 C CA . ALA C 2 248 ? 104.087 139.455 111.849 1.00 126.46 236 ALA C CA 1
ATOM 6096 C C . ALA C 2 248 ? 103.923 137.954 112.002 1.00 126.46 236 ALA C C 1
ATOM 6097 O O . ALA C 2 248 ? 103.375 137.507 113.014 1.00 126.46 236 ALA C O 1
ATOM 6099 N N . SER C 2 249 ? 104.377 137.169 111.027 1.00 133.81 237 SER C N 1
ATOM 6100 C CA . SER C 2 249 ? 104.292 135.723 111.147 1.00 133.81 237 SER C CA 1
ATOM 6101 C C . SER C 2 249 ? 105.242 135.172 112.198 1.00 133.81 237 SER C C 1
ATOM 6102 O O . SER C 2 249 ? 105.015 134.063 112.691 1.00 133.81 237 SER C O 1
ATOM 6105 N N . TYR C 2 250 ? 106.297 135.910 112.559 1.00 124.67 238 TYR C N 1
ATOM 6106 C CA . TYR C 2 250 ? 107.172 135.422 113.614 1.00 124.67 238 TYR C CA 1
ATOM 6107 C C . TYR C 2 250 ? 107.549 136.483 114.639 1.00 124.67 238 TYR C C 1
ATOM 6108 O O . TYR C 2 250 ? 108.430 136.228 115.467 1.00 124.67 238 TYR C O 1
ATOM 6117 N N . THR C 2 251 ? 106.916 137.655 114.635 1.00 109.34 239 THR C N 1
ATOM 6118 C CA . THR C 2 251 ? 107.048 138.492 115.816 1.00 109.34 239 THR C CA 1
ATOM 6119 C C . THR C 2 251 ? 106.164 137.992 116.944 1.00 109.34 239 THR C C 1
ATOM 6120 O O . THR C 2 251 ? 106.395 138.345 118.102 1.00 109.34 239 THR C O 1
ATOM 6124 N N . VAL C 2 252 ? 105.168 137.166 116.629 1.00 105.84 240 VAL C N 1
ATOM 6125 C CA . VAL C 2 252 ? 104.466 136.443 117.670 1.00 105.84 240 VAL C CA 1
ATOM 6126 C C . VAL C 2 252 ? 105.228 135.193 118.060 1.00 105.84 240 VAL C C 1
ATOM 6127 O O . VAL C 2 252 ? 104.984 134.639 119.137 1.00 105.84 240 VAL C O 1
ATOM 6131 N N . TYR C 2 253 ? 106.151 134.734 117.212 1.00 104.56 241 TYR C N 1
ATOM 6132 C CA . TYR C 2 253 ? 107.070 133.693 117.645 1.00 104.56 241 TYR C CA 1
ATOM 6133 C C . TYR C 2 253 ? 108.022 134.217 118.703 1.00 104.56 241 TYR C C 1
ATOM 6134 O O . TYR C 2 253 ? 108.441 133.463 119.587 1.00 104.56 241 TYR C O 1
ATOM 6143 N N . PHE C 2 254 ? 108.367 135.500 118.633 1.00 100.13 242 PHE C N 1
ATOM 6144 C CA . PHE C 2 254 ? 109.221 136.079 119.658 1.00 100.13 242 PHE C CA 1
ATOM 6145 C C . PHE C 2 254 ? 108.496 136.175 120.988 1.00 100.13 242 PHE C C 1
ATOM 6146 O O . PHE C 2 254 ? 109.074 135.882 122.038 1.00 100.13 242 PHE C O 1
ATOM 6154 N N . TRP C 2 255 ? 107.234 136.579 120.972 1.00 97.31 243 TRP C N 1
ATOM 6155 C CA . TRP C 2 255 ? 106.538 136.735 122.236 1.00 97.31 243 TRP C CA 1
ATOM 6156 C C . TRP C 2 255 ? 105.961 135.439 122.766 1.00 97.31 243 TRP C C 1
ATOM 6157 O O . TRP C 2 255 ? 105.327 135.457 123.824 1.00 97.31 243 TRP C O 1
ATOM 6168 N N . VAL C 2 256 ? 106.164 134.322 122.081 1.00 95.61 244 VAL C N 1
ATOM 6169 C CA . VAL C 2 256 ? 105.803 133.031 122.639 1.00 95.61 244 VAL C CA 1
ATOM 6170 C C . VAL C 2 256 ? 107.026 132.258 123.121 1.00 95.61 244 VAL C C 1
ATOM 6171 O O . VAL C 2 256 ? 106.890 131.422 124.027 1.00 95.61 244 VAL C O 1
ATOM 6175 N N . VAL C 2 257 ? 108.222 132.544 122.603 1.00 95.65 245 VAL C N 1
ATOM 6176 C CA . VAL C 2 257 ? 109.397 131.897 123.169 1.00 95.65 245 VAL C CA 1
ATOM 6177 C C . VAL C 2 257 ? 109.834 132.574 124.452 1.00 95.65 245 VAL C C 1
ATOM 6178 O O . VAL C 2 257 ? 110.536 131.957 125.262 1.00 95.65 245 VAL C O 1
ATOM 6182 N N . VAL C 2 258 ? 109.436 133.823 124.671 1.00 86.46 246 VAL C N 1
ATOM 6183 C CA . VAL C 2 258 ? 109.769 134.443 125.939 1.00 86.46 246 VAL C CA 1
ATOM 6184 C C . VAL C 2 258 ? 108.801 133.978 127.020 1.00 86.46 246 VAL C C 1
ATOM 6185 O O . VAL C 2 258 ? 109.199 133.792 128.174 1.00 86.46 246 VAL C O 1
ATOM 6189 N N . ILE C 2 259 ? 107.544 133.707 126.666 1.00 85.80 247 ILE C N 1
ATOM 6190 C CA . ILE C 2 259 ? 106.609 133.216 127.663 1.00 85.80 247 ILE C CA 1
ATOM 6191 C C . ILE C 2 259 ? 106.827 131.732 127.906 1.00 85.80 247 ILE C C 1
ATOM 6192 O O . ILE C 2 259 ? 106.465 131.225 128.971 1.00 85.80 247 ILE C O 1
ATOM 6197 N N . LEU C 2 260 ? 107.458 131.026 126.969 1.00 88.07 248 LEU C N 1
ATOM 6198 C CA . LEU C 2 260 ? 107.793 129.635 127.223 1.00 88.07 248 LEU C CA 1
ATOM 6199 C C . LEU C 2 260 ? 108.999 129.541 128.142 1.00 88.07 248 LEU C C 1
ATOM 6200 O O . LEU C 2 260 ? 109.039 128.685 129.031 1.00 88.07 248 LEU C O 1
ATOM 6205 N N . PHE C 2 261 ? 109.987 130.412 127.935 1.00 88.34 249 PHE C N 1
ATOM 6206 C CA . PHE C 2 261 ? 111.138 130.454 128.826 1.00 88.34 249 PHE C CA 1
ATOM 6207 C C . PHE C 2 261 ? 110.755 130.923 130.219 1.00 88.34 249 PHE C C 1
ATOM 6208 O O . PHE C 2 261 ? 111.334 130.462 131.207 1.00 88.34 249 PHE C O 1
ATOM 6216 N N . PHE C 2 262 ? 109.781 131.821 130.319 1.00 87.11 250 PHE C N 1
ATOM 6217 C CA . PHE C 2 262 ? 109.441 132.374 131.620 1.00 87.11 250 PHE C CA 1
ATOM 6218 C C . PHE C 2 262 ? 108.629 131.393 132.447 1.00 87.11 250 PHE C C 1
ATOM 6219 O O . PHE C 2 262 ? 108.763 131.354 133.674 1.00 87.11 250 PHE C O 1
ATOM 6227 N N . VAL C 2 263 ? 107.789 130.593 131.796 1.00 83.44 251 VAL C N 1
ATOM 6228 C CA . VAL C 2 263 ? 107.022 129.587 132.519 1.00 83.44 251 VAL C CA 1
ATOM 6229 C C . VAL C 2 263 ? 107.915 128.417 132.902 1.00 83.44 251 VAL C C 1
ATOM 6230 O O . VAL C 2 263 ? 107.892 127.945 134.045 1.00 83.44 251 VAL C O 1
ATOM 6234 N N . PHE C 2 264 ? 108.735 127.948 131.961 1.00 90.49 252 PHE C N 1
ATOM 6235 C CA . PHE C 2 264 ? 109.641 126.849 132.266 1.00 90.49 252 PHE C CA 1
ATOM 6236 C C . PHE C 2 264 ? 110.746 127.281 133.217 1.00 90.49 252 PHE C C 1
ATOM 6237 O O . PHE C 2 264 ? 111.234 126.466 134.008 1.00 90.49 252 PHE C O 1
ATOM 6245 N N . GLY C 2 265 ? 111.142 128.551 133.166 1.00 86.73 253 GLY C N 1
ATOM 6246 C CA . GLY C 2 265 ? 112.099 129.051 134.133 1.00 86.73 253 GLY C CA 1
ATOM 6247 C C . GLY C 2 265 ? 111.522 129.154 135.528 1.00 86.73 253 GLY C C 1
ATOM 6248 O O . GLY C 2 265 ? 112.239 128.969 136.514 1.00 86.73 253 GLY C O 1
ATOM 6249 N N . SER C 2 266 ? 110.230 129.451 135.634 1.00 88.65 254 SER C N 1
ATOM 6250 C CA . SER C 2 266 ? 109.600 129.478 136.946 1.00 88.65 254 SER C CA 1
ATOM 6251 C C . SER C 2 266 ? 109.431 128.077 137.504 1.00 88.65 254 SER C C 1
ATOM 6252 O O . SER C 2 266 ? 109.583 127.865 138.713 1.00 88.65 254 SER C O 1
ATOM 6255 N N . MET C 2 267 ? 109.105 127.115 136.639 1.00 91.57 255 MET C N 1
ATOM 6256 C CA . MET C 2 267 ? 108.866 125.750 137.091 1.00 91.57 255 MET C CA 1
ATOM 6257 C C . MET C 2 267 ? 110.146 125.110 137.606 1.00 91.57 255 MET C C 1
ATOM 6258 O O . MET C 2 267 ? 110.128 124.405 138.619 1.00 91.57 255 MET C O 1
ATOM 6263 N N . VAL C 2 268 ? 111.272 125.370 136.944 1.00 84.59 256 VAL C N 1
ATOM 6264 C CA . VAL C 2 268 ? 112.533 124.829 137.430 1.00 84.59 256 VAL C CA 1
ATOM 6265 C C . VAL C 2 268 ? 113.023 125.593 138.654 1.00 84.59 256 VAL C C 1
ATOM 6266 O O . VAL C 2 268 ? 113.828 125.064 139.429 1.00 84.59 256 VAL C O 1
ATOM 6270 N N . HIS C 2 269 ? 112.522 126.806 138.885 1.00 81.08 257 HIS C N 1
ATOM 6271 C CA . HIS C 2 269 ? 112.935 127.540 140.070 1.00 81.08 257 HIS C CA 1
ATOM 6272 C C . HIS C 2 269 ? 112.270 126.981 141.319 1.00 81.08 257 HIS C C 1
ATOM 6273 O O . HIS C 2 269 ? 112.952 126.591 142.271 1.00 81.08 257 HIS C O 1
ATOM 6280 N N . LEU C 2 270 ? 110.938 126.926 141.323 1.00 82.35 258 LEU C N 1
ATOM 6281 C CA . LEU C 2 270 ? 110.207 126.576 142.533 1.00 82.35 258 LEU C CA 1
ATOM 6282 C C . LEU C 2 270 ? 110.340 125.109 142.903 1.00 82.35 258 LEU C C 1
ATOM 6283 O O . LEU C 2 270 ? 110.116 124.758 144.064 1.00 82.35 258 LEU C O 1
ATOM 6288 N N . LYS C 2 271 ? 110.714 124.248 141.963 1.00 86.49 259 LYS C N 1
ATOM 6289 C CA . LYS C 2 271 ? 110.996 122.865 142.318 1.00 86.49 259 LYS C CA 1
ATOM 6290 C C . LYS C 2 271 ? 112.380 122.684 142.925 1.00 86.49 259 LYS C C 1
ATOM 6291 O O . LYS C 2 271 ? 112.734 121.561 143.292 1.00 86.49 259 LYS C O 1
ATOM 6297 N N . PHE C 2 272 ? 113.163 123.752 143.041 1.00 81.87 260 PHE C N 1
ATOM 6298 C CA . PHE C 2 272 ? 114.479 123.677 143.643 1.00 81.87 260 PHE C CA 1
ATOM 6299 C C . PHE C 2 272 ? 114.785 124.835 144.575 1.00 81.87 260 PHE C C 1
ATOM 6300 O O . PHE C 2 272 ? 115.904 124.895 145.087 1.00 81.87 260 PHE C O 1
ATOM 6308 N N . ARG C 2 273 ? 113.814 125.721 144.833 1.00 83.76 261 ARG C N 1
ATOM 6309 C CA . ARG C 2 273 ? 114.071 127.024 145.451 1.00 83.76 261 ARG C CA 1
ATOM 6310 C C . ARG C 2 273 ? 114.636 126.899 146.857 1.00 83.76 261 ARG C C 1
ATOM 6311 O O . ARG C 2 273 ? 115.521 127.666 147.249 1.00 83.76 261 ARG C O 1
ATOM 6319 N N . ALA C 2 274 ? 114.156 125.927 147.623 1.00 85.59 262 ALA C N 1
ATOM 6320 C CA . ALA C 2 274 ? 114.604 125.734 148.993 1.00 85.59 262 ALA C CA 1
ATOM 6321 C C . ALA C 2 274 ? 115.615 124.607 149.115 1.00 85.59 262 ALA C C 1
ATOM 6322 O O . ALA C 2 274 ? 115.627 123.895 150.122 1.00 85.59 262 ALA C O 1
ATOM 6324 N N . HIS C 2 275 ? 116.463 124.418 148.112 1.00 89.30 263 HIS C N 1
ATOM 6325 C CA . HIS C 2 275 ? 117.392 123.304 148.198 1.00 89.30 263 HIS C CA 1
ATOM 6326 C C . HIS C 2 275 ? 118.826 123.682 147.876 1.00 89.30 263 HIS C C 1
ATOM 6327 O O . HIS C 2 275 ? 119.753 123.022 148.356 1.00 89.30 263 HIS C O 1
ATOM 6334 N N . PHE C 2 276 ? 119.049 124.732 147.086 1.00 85.76 264 PHE C N 1
ATOM 6335 C CA . PHE C 2 276 ? 120.427 125.073 146.735 1.00 85.76 264 PHE C CA 1
ATOM 6336 C C . PHE C 2 276 ? 121.074 125.825 147.897 1.00 85.76 264 PHE C C 1
ATOM 6337 O O . PHE C 2 276 ? 121.244 127.041 147.907 1.00 85.76 264 PHE C O 1
ATOM 6345 N N . VAL C 2 277 ? 121.441 125.056 148.919 1.00 87.10 265 VAL C N 1
ATOM 6346 C CA . VAL C 2 277 ? 122.300 125.555 149.985 1.00 87.10 265 VAL C CA 1
ATOM 6347 C C . VAL C 2 277 ? 123.530 124.700 150.184 1.00 87.10 265 VAL C C 1
ATOM 6348 O O . VAL C 2 277 ? 124.512 125.171 150.783 1.00 87.10 265 VAL C O 1
ATOM 6352 N N . ASP C 2 278 ? 123.531 123.458 149.709 1.00 100.99 266 ASP C N 1
ATOM 6353 C CA . ASP C 2 278 ? 124.708 122.596 149.679 1.00 100.99 266 ASP C CA 1
ATOM 6354 C C . ASP C 2 278 ? 125.367 122.599 148.309 1.00 100.99 266 ASP C C 1
ATOM 6355 O O . ASP C 2 278 ? 125.858 121.574 147.834 1.00 100.99 266 ASP C O 1
ATOM 6360 N N . TYR C 2 279 ? 125.362 123.744 147.643 1.00 92.38 267 TYR C N 1
ATOM 6361 C CA . TYR C 2 279 ? 125.998 123.865 146.348 1.00 92.38 267 TYR C CA 1
ATOM 6362 C C . TYR C 2 279 ? 126.787 125.164 146.276 1.00 92.38 267 TYR C C 1
ATOM 6363 O O . TYR C 2 279 ? 127.023 125.805 147.297 1.00 92.38 267 TYR C O 1
ATOM 6372 N N . MET D 2 13 ? 173.238 147.350 135.177 1.00 92.83 1 MET D N 1
ATOM 6373 C CA . MET D 2 13 ? 172.541 146.975 136.402 1.00 92.83 1 MET D CA 1
ATOM 6374 C C . MET D 2 13 ? 171.762 145.678 136.263 1.00 92.83 1 MET D C 1
ATOM 6375 O O . MET D 2 13 ? 170.784 145.601 135.521 1.00 92.83 1 MET D O 1
ATOM 6380 N N . ARG D 2 14 ? 172.192 144.667 137.006 1.00 96.94 2 ARG D N 1
ATOM 6381 C CA . ARG D 2 14 ? 171.622 143.326 136.939 1.00 96.94 2 ARG D CA 1
ATOM 6382 C C . ARG D 2 14 ? 170.910 143.047 138.257 1.00 96.94 2 ARG D C 1
ATOM 6383 O O . ARG D 2 14 ? 171.481 142.467 139.181 1.00 96.94 2 ARG D O 1
ATOM 6391 N N . SER D 2 15 ? 169.655 143.466 138.338 1.00 86.68 3 SER D N 1
ATOM 6392 C CA . SER D 2 15 ? 168.793 143.059 139.433 1.00 86.68 3 SER D CA 1
ATOM 6393 C C . SER D 2 15 ? 168.025 141.789 139.116 1.00 86.68 3 SER D C 1
ATOM 6394 O O . SER D 2 15 ? 167.468 141.173 140.028 1.00 86.68 3 SER D O 1
ATOM 6397 N N . ALA D 2 16 ? 168.004 141.380 137.846 1.00 86.23 4 ALA D N 1
ATOM 6398 C CA . ALA D 2 16 ? 167.241 140.212 137.428 1.00 86.23 4 ALA D CA 1
ATOM 6399 C C . ALA D 2 16 ? 167.847 138.908 137.916 1.00 86.23 4 ALA D C 1
ATOM 6400 O O . ALA D 2 16 ? 167.178 137.872 137.850 1.00 86.23 4 ALA D O 1
ATOM 6402 N N . VAL D 2 17 ? 169.097 138.934 138.379 1.00 86.72 5 VAL D N 1
ATOM 6403 C CA . VAL D 2 17 ? 169.698 137.753 138.984 1.00 86.72 5 VAL D CA 1
ATOM 6404 C C . VAL D 2 17 ? 168.963 137.394 140.266 1.00 86.72 5 VAL D C 1
ATOM 6405 O O . VAL D 2 17 ? 168.741 136.215 140.565 1.00 86.72 5 VAL D O 1
ATOM 6409 N N . THR D 2 18 ? 168.537 138.411 141.017 1.00 86.08 6 THR D N 1
ATOM 6410 C CA . THR D 2 18 ? 167.826 138.188 142.269 1.00 86.08 6 THR D CA 1
ATOM 6411 C C . THR D 2 18 ? 166.472 137.536 142.048 1.00 86.08 6 THR D C 1
ATOM 6412 O O . THR D 2 18 ? 166.027 136.747 142.884 1.00 86.08 6 THR D O 1
ATOM 6416 N N . VAL D 2 19 ? 165.809 137.847 140.937 1.00 78.82 7 VAL D N 1
ATOM 6417 C CA . VAL D 2 19 ? 164.540 137.199 140.636 1.00 78.82 7 VAL D CA 1
ATOM 6418 C C . VAL D 2 19 ? 164.768 135.753 140.236 1.00 78.82 7 VAL D C 1
ATOM 6419 O O . VAL D 2 19 ? 164.073 134.844 140.707 1.00 78.82 7 VAL D O 1
ATOM 6423 N N . LEU D 2 20 ? 165.768 135.513 139.391 1.00 82.63 8 LEU D N 1
ATOM 6424 C CA . LEU D 2 20 ? 165.964 134.185 138.832 1.00 82.63 8 LEU D CA 1
ATOM 6425 C C . LEU D 2 20 ? 166.515 133.215 139.867 1.00 82.63 8 LEU D C 1
ATOM 6426 O O . LEU D 2 20 ? 166.290 132.006 139.756 1.00 82.63 8 LEU D O 1
ATOM 6431 N N . MET D 2 21 ? 167.217 133.718 140.883 1.00 89.46 9 MET D N 1
ATOM 6432 C CA . MET D 2 21 ? 167.667 132.839 141.956 1.00 89.46 9 MET D CA 1
ATOM 6433 C C . MET D 2 21 ? 166.513 132.387 142.836 1.00 89.46 9 MET D C 1
ATOM 6434 O O . MET D 2 21 ? 166.592 131.320 143.455 1.00 89.46 9 MET D O 1
ATOM 6439 N N . GLU D 2 22 ? 165.446 133.184 142.914 1.00 89.66 10 GLU D N 1
ATOM 6440 C CA . GLU D 2 22 ? 164.287 132.792 143.706 1.00 89.66 10 GLU D CA 1
ATOM 6441 C C . GLU D 2 22 ? 163.562 131.616 143.081 1.00 89.66 10 GLU D C 1
ATOM 6442 O O . GLU D 2 22 ? 163.035 130.759 143.797 1.00 89.66 10 GLU D O 1
ATOM 6448 N N . HIS D 2 23 ? 163.538 131.551 141.754 1.00 82.04 11 HIS D N 1
ATOM 6449 C CA . HIS D 2 23 ? 162.910 130.427 141.082 1.00 82.04 11 HIS D CA 1
ATOM 6450 C C . HIS D 2 23 ? 163.762 129.171 141.157 1.00 82.04 11 HIS D C 1
ATOM 6451 O O . HIS D 2 23 ? 163.230 128.065 141.030 1.00 82.04 11 HIS D O 1
ATOM 6458 N N . ILE D 2 24 ? 165.068 129.316 141.367 1.00 91.28 12 ILE D N 1
ATOM 6459 C CA . ILE D 2 24 ? 165.914 128.146 141.555 1.00 91.28 12 ILE D CA 1
ATOM 6460 C C . ILE D 2 24 ? 165.704 127.561 142.944 1.00 91.28 12 ILE D C 1
ATOM 6461 O O . ILE D 2 24 ? 165.598 126.340 143.111 1.00 91.28 12 ILE D O 1
ATOM 6466 N N . ARG D 2 25 ? 165.591 128.420 143.956 1.00 89.46 13 ARG D N 1
ATOM 6467 C CA . ARG D 2 25 ? 165.418 127.950 145.323 1.00 89.46 13 ARG D CA 1
ATOM 6468 C C . ARG D 2 25 ? 164.029 127.394 145.601 1.00 89.46 13 ARG D C 1
ATOM 6469 O O . ARG D 2 25 ? 163.820 126.817 146.672 1.00 89.46 13 ARG D O 1
ATOM 6477 N N . ASN D 2 26 ? 163.079 127.552 144.683 1.00 83.43 14 ASN D N 1
ATOM 6478 C CA . ASN D 2 26 ? 161.696 127.188 144.948 1.00 83.43 14 ASN D CA 1
ATOM 6479 C C . ASN D 2 26 ? 161.114 126.353 143.820 1.00 83.43 14 ASN D C 1
ATOM 6480 O O . ASN D 2 26 ? 159.923 126.457 143.521 1.00 83.43 14 ASN D O 1
ATOM 6485 N N . LEU D 2 27 ? 161.938 125.525 143.181 1.00 80.02 15 LEU D N 1
ATOM 6486 C CA . LEU D 2 27 ? 161.446 124.747 142.052 1.00 80.02 15 LEU D CA 1
ATOM 6487 C C . LEU D 2 27 ? 160.533 123.621 142.513 1.00 80.02 15 LEU D C 1
ATOM 6488 O O . LEU D 2 27 ? 159.663 123.179 141.757 1.00 80.02 15 LEU D O 1
ATOM 6493 N N . TYR D 2 28 ? 160.703 123.148 143.742 1.00 79.67 16 TYR D N 1
ATOM 6494 C CA . TYR D 2 28 ? 159.716 122.234 144.292 1.00 79.67 16 TYR D CA 1
ATOM 6495 C C . TYR D 2 28 ? 158.469 122.977 144.733 1.00 79.67 16 TYR D C 1
ATOM 6496 O O . TYR D 2 28 ? 157.369 122.420 144.677 1.00 79.67 16 TYR D O 1
ATOM 6505 N N . LEU D 2 29 ? 158.630 124.225 145.172 1.00 70.95 17 LEU D N 1
ATOM 6506 C CA . LEU D 2 29 ? 157.485 125.045 145.548 1.00 70.95 17 LEU D CA 1
ATOM 6507 C C . LEU D 2 29 ? 156.629 125.363 144.338 1.00 70.95 17 LEU D C 1
ATOM 6508 O O . LEU D 2 29 ? 155.397 125.347 144.420 1.00 70.95 17 LEU D O 1
ATOM 6513 N N . ILE D 2 30 ? 157.265 125.646 143.204 1.00 69.07 18 ILE D N 1
ATOM 6514 C CA . ILE D 2 30 ? 156.525 126.060 142.024 1.00 69.07 18 ILE D CA 1
ATOM 6515 C C . ILE D 2 30 ? 155.818 124.881 141.372 1.00 69.07 18 ILE D C 1
ATOM 6516 O O . ILE D 2 30 ? 154.893 125.083 140.585 1.00 69.07 18 ILE D O 1
ATOM 6521 N N . ARG D 2 31 ? 156.201 123.650 141.699 1.00 73.57 19 ARG D N 1
ATOM 6522 C CA . ARG D 2 31 ? 155.547 122.478 141.140 1.00 73.57 19 ARG D CA 1
ATOM 6523 C C . ARG D 2 31 ? 154.478 121.917 142.056 1.00 73.57 19 ARG D C 1
ATOM 6524 O O . ARG D 2 31 ? 153.423 121.487 141.581 1.00 73.57 19 ARG D O 1
ATOM 6532 N N . ARG D 2 32 ? 154.723 121.927 143.365 1.00 78.36 20 ARG D N 1
ATOM 6533 C CA . ARG D 2 32 ? 153.834 121.225 144.279 1.00 78.36 20 ARG D CA 1
ATOM 6534 C C . ARG D 2 32 ? 152.524 121.971 144.455 1.00 78.36 20 ARG D C 1
ATOM 6535 O O . ARG D 2 32 ? 151.455 121.354 144.469 1.00 78.36 20 ARG D O 1
ATOM 6543 N N . LEU D 2 33 ? 152.573 123.293 144.569 1.00 75.33 21 LEU D N 1
ATOM 6544 C CA . LEU D 2 33 ? 151.340 124.061 144.587 1.00 75.33 21 LEU D CA 1
ATOM 6545 C C . LEU D 2 33 ? 150.955 124.581 143.218 1.00 75.33 21 LEU D C 1
ATOM 6546 O O . LEU D 2 33 ? 150.098 125.458 143.128 1.00 75.33 21 LEU D O 1
ATOM 6551 N N . SER D 2 34 ? 151.573 124.077 142.153 1.00 77.71 22 SER D N 1
ATOM 6552 C CA . SER D 2 34 ? 151.044 124.345 140.823 1.00 77.71 22 SER D CA 1
ATOM 6553 C C . SER D 2 34 ? 149.712 123.647 140.635 1.00 77.71 22 SER D C 1
ATOM 6554 O O . SER D 2 34 ? 148.687 124.285 140.380 1.00 77.71 22 SER D O 1
ATOM 6557 N N . LEU D 2 35 ? 149.705 122.329 140.797 1.00 80.70 23 LEU D N 1
ATOM 6558 C CA . LEU D 2 35 ? 148.536 121.520 140.501 1.00 80.70 23 LEU D CA 1
ATOM 6559 C C . LEU D 2 35 ? 147.444 121.625 141.550 1.00 80.70 23 LEU D C 1
ATOM 6560 O O . LEU D 2 35 ? 146.424 120.944 141.410 1.00 80.70 23 LEU D O 1
ATOM 6565 N N . PHE D 2 36 ? 147.621 122.439 142.589 1.00 79.45 24 PHE D N 1
ATOM 6566 C CA . PHE D 2 36 ? 146.550 122.614 143.558 1.00 79.45 24 PHE D CA 1
ATOM 6567 C C . PHE D 2 36 ? 145.419 123.450 142.980 1.00 79.45 24 PHE D C 1
ATOM 6568 O O . PHE D 2 36 ? 144.245 123.120 143.172 1.00 79.45 24 PHE D O 1
ATOM 6576 N N . GLU D 2 37 ? 145.749 124.528 142.267 1.00 85.19 25 GLU D N 1
ATOM 6577 C CA . GLU D 2 37 ? 144.715 125.297 141.582 1.00 85.19 25 GLU D CA 1
ATOM 6578 C C . GLU D 2 37 ? 144.100 124.506 140.445 1.00 85.19 25 GLU D C 1
ATOM 6579 O O . GLU D 2 37 ? 142.913 124.676 140.142 1.00 85.19 25 GLU D O 1
ATOM 6585 N N . LEU D 2 38 ? 144.902 123.661 139.799 1.00 87.22 26 LEU D N 1
ATOM 6586 C CA . LEU D 2 38 ? 144.365 122.679 138.870 1.00 87.22 26 LEU D CA 1
ATOM 6587 C C . LEU D 2 38 ? 143.395 121.751 139.580 1.00 87.22 26 LEU D C 1
ATOM 6588 O O . LEU D 2 38 ? 142.340 121.409 139.038 1.00 87.22 26 LEU D O 1
ATOM 6593 N N . LYS D 2 39 ? 143.730 121.348 140.803 1.00 92.74 27 LYS D N 1
ATOM 6594 C CA . LYS D 2 39 ? 142.791 120.568 141.591 1.00 92.74 27 LYS D CA 1
ATOM 6595 C C . LYS D 2 39 ? 141.652 121.437 142.108 1.00 92.74 27 LYS D C 1
ATOM 6596 O O . LYS D 2 39 ? 140.533 120.946 142.291 1.00 92.74 27 LYS D O 1
ATOM 6602 N N . SER D 2 40 ? 141.902 122.731 142.307 1.00 91.14 28 SER D N 1
ATOM 6603 C CA . SER D 2 40 ? 140.886 123.592 142.900 1.00 91.14 28 SER D CA 1
ATOM 6604 C C . SER D 2 40 ? 139.797 123.967 141.907 1.00 91.14 28 SER D C 1
ATOM 6605 O O . SER D 2 40 ? 138.613 123.965 142.255 1.00 91.14 28 SER D O 1
ATOM 6608 N N . ASP D 2 41 ? 140.166 124.297 140.674 1.00 96.27 29 ASP D N 1
ATOM 6609 C CA . ASP D 2 41 ? 139.197 124.800 139.711 1.00 96.27 29 ASP D CA 1
ATOM 6610 C C . ASP D 2 41 ? 138.646 123.717 138.796 1.00 96.27 29 ASP D C 1
ATOM 6611 O O . ASP D 2 41 ? 137.428 123.601 138.645 1.00 96.27 29 ASP D O 1
ATOM 6616 N N . ASN D 2 42 ? 139.524 122.933 138.168 1.00 108.15 30 ASN D N 1
ATOM 6617 C CA . ASN D 2 42 ? 139.068 121.888 137.258 1.00 108.15 30 ASN D CA 1
ATOM 6618 C C . ASN D 2 42 ? 138.356 120.769 138.009 1.00 108.15 30 ASN D C 1
ATOM 6619 O O . ASN D 2 42 ? 137.414 120.173 137.481 1.00 108.15 30 ASN D O 1
ATOM 6624 N N . SER D 2 43 ? 138.768 120.480 139.233 1.00 112.32 31 SER D N 1
ATOM 6625 C CA . SER D 2 43 ? 138.109 119.456 140.028 1.00 112.32 31 SER D CA 1
ATOM 6626 C C . SER D 2 43 ? 137.516 120.088 141.279 1.00 112.32 31 SER D C 1
ATOM 6627 O O . SER D 2 43 ? 137.682 121.285 141.533 1.00 112.32 31 SER D O 1
ATOM 6630 N N . ASN D 2 44 ? 136.797 119.252 142.038 1.00 116.64 32 ASN D N 1
ATOM 6631 C CA . ASN D 2 44 ? 136.168 119.600 143.317 1.00 116.64 32 ASN D CA 1
ATOM 6632 C C . ASN D 2 44 ? 135.207 120.781 143.191 1.00 116.64 32 ASN D C 1
ATOM 6633 O O . ASN D 2 44 ? 135.033 121.562 144.128 1.00 116.64 32 ASN D O 1
ATOM 6638 N N . GLN D 2 45 ? 134.591 120.916 142.045 1.00 109.37 33 GLN D N 1
ATOM 6639 C CA . GLN D 2 45 ? 133.642 121.983 141.784 1.00 109.37 33 GLN D CA 1
ATOM 6640 C C . GLN D 2 45 ? 132.322 121.468 141.249 1.00 109.37 33 GLN D C 1
ATOM 6641 O O . GLN D 2 45 ? 131.271 122.002 141.605 1.00 109.37 33 GLN D O 1
ATOM 6647 N N . TYR D 2 46 ? 132.350 120.436 140.418 1.00 111.81 34 TYR D N 1
ATOM 6648 C CA . TYR D 2 46 ? 131.193 120.062 139.625 1.00 111.81 34 TYR D CA 1
ATOM 6649 C C . TYR D 2 46 ? 131.216 118.555 139.397 1.00 111.81 34 TYR D C 1
ATOM 6650 O O . TYR D 2 46 ? 131.906 117.814 140.102 1.00 111.81 34 TYR D O 1
ATOM 6659 N N . LEU D 2 47 ? 130.472 118.108 138.386 1.00 113.24 35 LEU D N 1
ATOM 6660 C CA . LEU D 2 47 ? 130.381 116.714 137.974 1.00 113.24 35 LEU D CA 1
ATOM 6661 C C . LEU D 2 47 ? 131.607 116.306 137.172 1.00 113.24 35 LEU D C 1
ATOM 6662 O O . LEU D 2 47 ? 132.710 116.767 137.470 1.00 113.24 35 LEU D O 1
ATOM 6667 N N . GLY D 2 48 ? 131.440 115.307 136.300 1.00 107.11 36 GLY D N 1
ATOM 6668 C CA . GLY D 2 48 ? 132.442 114.843 135.350 1.00 107.11 36 GLY D CA 1
ATOM 6669 C C . GLY D 2 48 ? 133.318 115.914 134.737 1.00 107.11 36 GLY D C 1
ATOM 6670 O O . GLY D 2 48 ? 132.831 116.932 134.238 1.00 107.11 36 GLY D O 1
ATOM 6671 N N . ILE D 2 49 ? 134.624 115.672 134.767 1.00 106.95 37 ILE D N 1
ATOM 6672 C CA . ILE D 2 49 ? 135.626 116.729 134.773 1.00 106.95 37 ILE D CA 1
ATOM 6673 C C . ILE D 2 49 ? 136.342 116.778 133.438 1.00 106.95 37 ILE D C 1
ATOM 6674 O O . ILE D 2 49 ? 136.005 116.025 132.514 1.00 106.95 37 ILE D O 1
ATOM 6679 N N . LEU D 2 50 ? 137.296 117.706 133.337 1.00 95.70 38 LEU D N 1
ATOM 6680 C CA . LEU D 2 50 ? 138.089 117.967 132.138 1.00 95.70 38 LEU D CA 1
ATOM 6681 C C . LEU D 2 50 ? 137.192 118.393 130.978 1.00 95.70 38 LEU D C 1
ATOM 6682 O O . LEU D 2 50 ? 137.155 117.778 129.912 1.00 95.70 38 LEU D O 1
ATOM 6687 N N . TRP D 2 51 ? 136.461 119.481 131.222 1.00 85.28 39 TRP D N 1
ATOM 6688 C CA . TRP D 2 51 ? 135.853 120.249 130.147 1.00 85.28 39 TRP D CA 1
ATOM 6689 C C . TRP D 2 51 ? 136.892 120.892 129.251 1.00 85.28 39 TRP D C 1
ATOM 6690 O O . TRP D 2 51 ? 136.593 121.215 128.103 1.00 85.28 39 TRP D O 1
ATOM 6701 N N . GLU D 2 52 ? 138.109 121.066 129.744 1.00 90.24 40 GLU D N 1
ATOM 6702 C CA . GLU D 2 52 ? 139.142 121.833 129.075 1.00 90.24 40 GLU D CA 1
ATOM 6703 C C . GLU D 2 52 ? 139.754 121.138 127.867 1.00 90.24 40 GLU D C 1
ATOM 6704 O O . GLU D 2 52 ? 140.691 121.687 127.281 1.00 90.24 40 GLU D O 1
ATOM 6710 N N . ILE D 2 53 ? 139.274 119.958 127.483 1.00 84.58 41 ILE D N 1
ATOM 6711 C CA . ILE D 2 53 ? 139.357 119.517 126.104 1.00 84.58 41 ILE D CA 1
ATOM 6712 C C . ILE D 2 53 ? 137.986 119.465 125.444 1.00 84.58 41 ILE D C 1
ATOM 6713 O O . ILE D 2 53 ? 137.898 119.596 124.220 1.00 84.58 41 ILE D O 1
ATOM 6718 N N . ILE D 2 54 ? 136.918 119.284 126.221 1.00 86.06 42 ILE D N 1
ATOM 6719 C CA . ILE D 2 54 ? 135.571 119.280 125.665 1.00 86.06 42 ILE D CA 1
ATOM 6720 C C . ILE D 2 54 ? 135.184 120.680 125.215 1.00 86.06 42 ILE D C 1
ATOM 6721 O O . ILE D 2 54 ? 134.559 120.863 124.164 1.00 86.06 42 ILE D O 1
ATOM 6726 N N . ASN D 2 55 ? 135.565 121.692 125.996 1.00 81.38 43 ASN D N 1
ATOM 6727 C CA . ASN D 2 55 ? 135.228 123.069 125.642 1.00 81.38 43 ASN D CA 1
ATOM 6728 C C . ASN D 2 55 ? 135.988 123.583 124.415 1.00 81.38 43 ASN D C 1
ATOM 6729 O O . ASN D 2 55 ? 135.335 124.168 123.536 1.00 81.38 43 ASN D O 1
ATOM 6734 N N . PRO D 2 56 ? 137.319 123.419 124.273 1.00 81.32 44 PRO D N 1
ATOM 6735 C CA . PRO D 2 56 ? 137.942 123.959 123.057 1.00 81.32 44 PRO D CA 1
ATOM 6736 C C . PRO D 2 56 ? 137.627 123.182 121.793 1.00 81.32 44 PRO D C 1
ATOM 6737 O O . PRO D 2 56 ? 137.619 123.789 120.718 1.00 81.32 44 PRO D O 1
ATOM 6741 N N . MET D 2 57 ? 137.366 121.874 121.873 1.00 86.19 45 MET D N 1
ATOM 6742 C CA . MET D 2 57 ? 137.045 121.126 120.659 1.00 86.19 45 MET D CA 1
ATOM 6743 C C . MET D 2 57 ? 135.710 121.545 120.068 1.00 86.19 45 MET D C 1
ATOM 6744 O O . MET D 2 57 ? 135.537 121.500 118.846 1.00 86.19 45 MET D O 1
ATOM 6749 N N . ILE D 2 58 ? 134.756 121.944 120.905 1.00 86.56 46 ILE D N 1
ATOM 6750 C CA . ILE D 2 58 ? 133.584 122.635 120.385 1.00 86.56 46 ILE D CA 1
ATOM 6751 C C . ILE D 2 58 ? 133.989 123.994 119.844 1.00 86.56 46 ILE D C 1
ATOM 6752 O O . ILE D 2 58 ? 133.537 124.424 118.778 1.00 86.56 46 ILE D O 1
ATOM 6757 N N . GLN D 2 59 ? 134.891 124.663 120.544 1.00 83.83 47 GLN D N 1
ATOM 6758 C CA . GLN D 2 59 ? 135.262 126.029 120.232 1.00 83.83 47 GLN D CA 1
ATOM 6759 C C . GLN D 2 59 ? 136.161 126.120 119.008 1.00 83.83 47 GLN D C 1
ATOM 6760 O O . GLN D 2 59 ? 136.235 127.186 118.393 1.00 83.83 47 GLN D O 1
ATOM 6766 N N . ILE D 2 60 ? 136.847 125.034 118.646 1.00 84.54 48 ILE D N 1
ATOM 6767 C CA . ILE D 2 60 ? 137.636 125.031 117.417 1.00 84.54 48 ILE D CA 1
ATOM 6768 C C . ILE D 2 60 ? 136.724 125.003 116.202 1.00 84.54 48 ILE D C 1
ATOM 6769 O O . ILE D 2 60 ? 136.872 125.813 115.278 1.00 84.54 48 ILE D O 1
ATOM 6774 N N . ALA D 2 61 ? 135.751 124.090 116.203 1.00 82.03 49 ALA D N 1
ATOM 6775 C CA . ALA D 2 61 ? 134.927 123.827 115.031 1.00 82.03 49 ALA D CA 1
ATOM 6776 C C . ALA D 2 61 ? 134.055 125.008 114.643 1.00 82.03 49 ALA D C 1
ATOM 6777 O O . ALA D 2 61 ? 133.635 125.098 113.485 1.00 82.03 49 ALA D O 1
ATOM 6779 N N . ILE D 2 62 ? 133.777 125.906 115.584 1.00 83.35 50 ILE D N 1
ATOM 6780 C CA . ILE D 2 62 ? 133.079 127.137 115.253 1.00 83.35 50 ILE D CA 1
ATOM 6781 C C . ILE D 2 62 ? 133.944 128.011 114.362 1.00 83.35 50 ILE D C 1
ATOM 6782 O O . ILE D 2 62 ? 133.477 128.536 113.345 1.00 83.35 50 ILE D O 1
ATOM 6787 N N . TYR D 2 63 ? 135.221 128.166 114.711 1.00 86.30 51 TYR D N 1
ATOM 6788 C CA . TYR D 2 63 ? 136.094 128.999 113.899 1.00 86.30 51 TYR D CA 1
ATOM 6789 C C . TYR D 2 63 ? 136.449 128.350 112.575 1.00 86.30 51 TYR D C 1
ATOM 6790 O O . TYR D 2 63 ? 136.792 129.064 111.630 1.00 86.30 51 TYR D O 1
ATOM 6799 N N . TRP D 2 64 ? 136.387 127.025 112.476 1.00 95.93 52 TRP D N 1
ATOM 6800 C CA . TRP D 2 64 ? 136.573 126.420 111.165 1.00 95.93 52 TRP D CA 1
ATOM 6801 C C . TRP D 2 64 ? 135.359 126.622 110.278 1.00 95.93 52 TRP D C 1
ATOM 6802 O O . TRP D 2 64 ? 135.509 126.896 109.084 1.00 95.93 52 TRP D O 1
ATOM 6813 N N . PHE D 2 65 ? 134.161 126.515 110.850 1.00 97.71 53 PHE D N 1
ATOM 6814 C CA . PHE D 2 65 ? 132.936 126.538 110.060 1.00 97.71 53 PHE D CA 1
ATOM 6815 C C . PHE D 2 65 ? 132.713 127.881 109.376 1.00 97.71 53 PHE D C 1
ATOM 6816 O O . PHE D 2 65 ? 132.069 127.936 108.323 1.00 97.71 53 PHE D O 1
ATOM 6824 N N . VAL D 2 66 ? 133.258 128.961 109.926 1.00 96.31 54 VAL D N 1
ATOM 6825 C CA . VAL D 2 66 ? 133.067 130.273 109.325 1.00 96.31 54 VAL D CA 1
ATOM 6826 C C . VAL D 2 66 ? 134.262 130.649 108.461 1.00 96.31 54 VAL D C 1
ATOM 6827 O O . VAL D 2 66 ? 134.136 131.454 107.533 1.00 96.31 54 VAL D O 1
ATOM 6831 N N . PHE D 2 67 ? 135.424 130.067 108.739 1.00 100.31 55 PHE D N 1
ATOM 6832 C CA . PHE D 2 67 ? 136.631 130.471 108.033 1.00 100.31 55 PHE D CA 1
ATOM 6833 C C . PHE D 2 67 ? 137.114 129.433 107.042 1.00 100.31 55 PHE D C 1
ATOM 6834 O O . PHE D 2 67 ? 137.755 129.791 106.051 1.00 100.31 55 PHE D O 1
ATOM 6842 N N . GLY D 2 68 ? 136.822 128.155 107.284 1.00 114.33 56 GLY D N 1
ATOM 6843 C CA . GLY D 2 68 ? 136.993 127.166 106.237 1.00 114.33 56 GLY D CA 1
ATOM 6844 C C . GLY D 2 68 ? 135.978 127.340 105.128 1.00 114.33 56 GLY D C 1
ATOM 6845 O O . GLY D 2 68 ? 136.229 126.965 103.982 1.00 114.33 56 GLY D O 1
ATOM 6846 N N . TYR D 2 69 ? 134.816 127.907 105.449 1.00 114.63 57 TYR D N 1
ATOM 6847 C CA . TYR D 2 69 ? 133.874 128.300 104.404 1.00 114.63 57 TYR D CA 1
ATOM 6848 C C . TYR D 2 69 ? 134.065 129.762 104.009 1.00 114.63 57 TYR D C 1
ATOM 6849 O O . TYR D 2 69 ? 133.116 130.542 103.911 1.00 114.63 57 TYR D O 1
ATOM 6858 N N . GLY D 2 70 ? 135.321 130.141 103.802 1.00 116.30 58 GLY D N 1
ATOM 6859 C CA . GLY D 2 70 ? 135.677 131.212 102.896 1.00 116.30 58 GLY D CA 1
ATOM 6860 C C . GLY D 2 70 ? 136.932 130.783 102.171 1.00 116.30 58 GLY D C 1
ATOM 6861 O O . GLY D 2 70 ? 137.347 131.385 101.178 1.00 116.30 58 GLY D O 1
ATOM 6862 N N . ILE D 2 71 ? 137.538 129.714 102.690 1.00 122.09 59 ILE D N 1
ATOM 6863 C CA . ILE D 2 71 ? 138.781 129.129 102.197 1.00 122.09 59 ILE D CA 1
ATOM 6864 C C . ILE D 2 71 ? 138.480 127.656 101.920 1.00 122.09 59 ILE D C 1
ATOM 6865 O O . ILE D 2 71 ? 139.195 126.763 102.391 1.00 122.09 59 ILE D O 1
ATOM 6870 N N . ARG D 2 72 ? 137.323 127.388 101.308 1.00 136.94 60 ARG D N 1
ATOM 6871 C CA . ARG D 2 72 ? 136.969 126.033 100.886 1.00 136.94 60 ARG D CA 1
A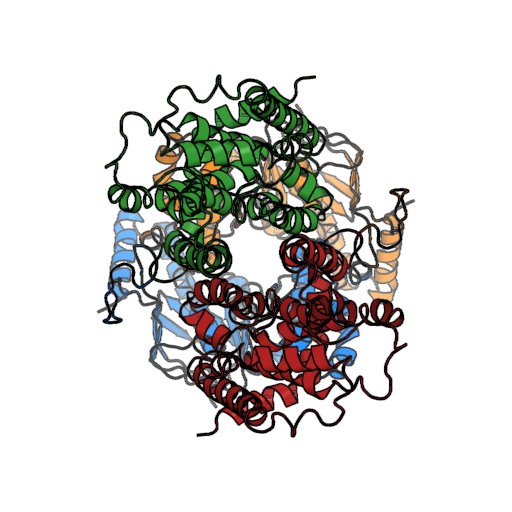TOM 6872 C C . ARG D 2 72 ? 138.026 125.414 99.975 1.00 136.94 60 ARG D C 1
ATOM 6873 O O . ARG D 2 72 ? 138.526 124.326 100.274 1.00 136.94 60 ARG D O 1
ATOM 6881 N N . GLY D 2 73 ? 138.389 126.091 98.887 1.00 147.34 61 GLY D N 1
ATOM 6882 C CA . GLY D 2 73 ? 139.630 125.799 98.197 1.00 147.34 61 GLY D CA 1
ATOM 6883 C C . GLY D 2 73 ? 140.743 126.625 98.804 1.00 147.34 61 GLY D C 1
ATOM 6884 O O . GLY D 2 73 ? 140.726 126.903 100.002 1.00 147.34 61 GLY D O 1
ATOM 6885 N N . ARG D 2 74 ? 141.734 126.990 97.978 1.00 170.43 62 ARG D N 1
ATOM 6886 C CA . ARG D 2 74 ? 142.665 128.097 98.242 1.00 170.43 62 ARG D CA 1
ATOM 6887 C C . ARG D 2 74 ? 143.465 127.865 99.539 1.00 170.43 62 ARG D C 1
ATOM 6888 O O . ARG D 2 74 ? 143.890 128.786 100.242 1.00 170.43 62 ARG D O 1
ATOM 6896 N N . HIS D 2 75 ? 143.676 126.590 99.859 1.00 157.49 63 HIS D N 1
ATOM 6897 C CA . HIS D 2 75 ? 144.319 126.206 101.107 1.00 157.49 63 HIS D CA 1
ATOM 6898 C C . HIS D 2 75 ? 145.831 126.396 100.960 1.00 157.49 63 HIS D C 1
ATOM 6899 O O . HIS D 2 75 ? 146.298 126.678 99.851 1.00 157.49 63 HIS D O 1
ATOM 6906 N N . PRO D 2 76 ? 146.625 126.316 102.056 1.00 151.56 64 PRO D N 1
ATOM 6907 C CA . PRO D 2 76 ? 148.086 126.399 101.900 1.00 151.56 64 PRO D CA 1
ATOM 6908 C C . PRO D 2 76 ? 148.666 125.297 101.027 1.00 151.56 64 PRO D C 1
ATOM 6909 O O . PRO D 2 76 ? 148.203 124.154 101.030 1.00 151.56 64 PRO D O 1
ATOM 6913 N N . VAL D 2 77 ? 149.716 125.670 100.290 1.00 157.69 65 VAL D N 1
ATOM 6914 C CA . VAL D 2 77 ? 150.040 125.075 98.994 1.00 157.69 65 VAL D CA 1
ATOM 6915 C C . VAL D 2 77 ? 150.627 123.674 99.121 1.00 157.69 65 VAL D C 1
ATOM 6916 O O . VAL D 2 77 ? 150.885 123.004 98.114 1.00 157.69 65 VAL D O 1
ATOM 6920 N N . GLY D 2 78 ? 150.861 123.216 100.347 1.00 151.88 66 GLY D N 1
ATOM 6921 C CA . GLY D 2 78 ? 151.135 121.811 100.565 1.00 151.88 66 GLY D CA 1
ATOM 6922 C C . GLY D 2 78 ? 149.932 120.952 100.229 1.00 151.88 66 GLY D C 1
ATOM 6923 O O . GLY D 2 78 ? 148.817 121.461 100.082 1.00 151.88 66 GLY D O 1
ATOM 6924 N N . HIS D 2 79 ? 150.125 119.645 100.126 1.00 166.20 67 HIS D N 1
ATOM 6925 C CA . HIS D 2 79 ? 149.002 118.772 99.824 1.00 166.20 67 HIS D CA 1
ATOM 6926 C C . HIS D 2 79 ? 148.075 118.566 101.018 1.00 166.20 67 HIS D C 1
ATOM 6927 O O . HIS D 2 79 ? 146.864 118.411 100.827 1.00 166.20 67 HIS D O 1
ATOM 6934 N N . ILE D 2 80 ? 148.610 118.563 102.235 1.00 145.45 68 ILE D N 1
ATOM 6935 C CA . ILE D 2 80 ? 147.807 118.367 103.447 1.00 145.45 68 ILE D CA 1
ATOM 6936 C C . ILE D 2 80 ? 147.025 119.567 104.002 1.00 145.45 68 ILE D C 1
ATOM 6937 O O . ILE D 2 80 ? 145.881 119.335 104.421 1.00 145.45 68 ILE D O 1
ATOM 6942 N N . PRO D 2 81 ? 147.552 120.873 104.064 1.00 132.60 69 PRO D N 1
ATOM 6943 C CA . PRO D 2 81 ? 146.937 121.862 104.971 1.00 132.60 69 PRO D CA 1
ATOM 6944 C C . PRO D 2 81 ? 145.483 122.236 104.714 1.00 132.60 69 PRO D C 1
ATOM 6945 O O . PRO D 2 81 ? 145.064 122.533 103.593 1.00 132.60 69 PRO D O 1
ATOM 6949 N N . PHE D 2 82 ? 144.721 122.179 105.799 1.00 118.41 70 PHE D N 1
ATOM 6950 C CA . PHE D 2 82 ? 143.269 122.214 105.840 1.00 118.41 70 PHE D CA 1
ATOM 6951 C C . PHE D 2 82 ? 142.949 122.707 107.247 1.00 118.41 70 PHE D C 1
ATOM 6952 O O . PHE D 2 82 ? 143.614 123.619 107.741 1.00 118.41 70 PHE D O 1
ATOM 6960 N N . ILE D 2 83 ? 141.878 122.194 107.852 1.00 103.47 71 ILE D N 1
ATOM 6961 C CA . ILE D 2 83 ? 141.775 122.088 109.312 1.00 103.47 71 ILE D CA 1
ATOM 6962 C C . ILE D 2 83 ? 143.102 121.651 109.944 1.00 103.47 71 ILE D C 1
ATOM 6963 O O . ILE D 2 83 ? 143.478 122.145 111.013 1.00 103.47 71 ILE D O 1
ATOM 6968 N N . LEU D 2 84 ? 143.786 120.685 109.317 1.00 104.56 72 LEU D N 1
ATOM 6969 C CA . LEU D 2 84 ? 145.136 120.251 109.680 1.00 104.56 72 LEU D CA 1
ATOM 6970 C C . LEU D 2 84 ? 146.101 121.416 109.884 1.00 104.56 72 LEU D C 1
ATOM 6971 O O . LEU D 2 84 ? 146.911 121.405 110.816 1.00 104.56 72 LEU D O 1
ATOM 6976 N N . TRP D 2 85 ? 146.036 122.426 109.019 1.00 102.89 73 TRP D N 1
ATOM 6977 C CA . TRP D 2 85 ? 146.823 123.637 109.223 1.00 102.89 73 TRP D CA 1
ATOM 6978 C C . TRP D 2 85 ? 146.343 124.425 110.425 1.00 102.89 73 TRP D C 1
ATOM 6979 O O . TRP D 2 85 ? 147.136 125.100 111.087 1.00 102.89 73 TRP D O 1
ATOM 6990 N N . MET D 2 86 ? 145.053 124.347 110.716 1.00 97.73 74 MET D N 1
ATOM 6991 C CA . MET D 2 86 ? 144.432 125.248 111.673 1.00 97.73 74 MET D CA 1
ATOM 6992 C C . MET D 2 86 ? 144.612 124.779 113.110 1.00 97.73 74 MET D C 1
ATOM 6993 O O . MET D 2 86 ? 145.187 125.498 113.931 1.00 97.73 74 MET D O 1
ATOM 6998 N N . LEU D 2 87 ? 144.128 123.577 113.427 1.00 92.27 75 LEU D N 1
ATOM 6999 C CA . LEU D 2 87 ? 144.192 123.103 114.803 1.00 92.27 75 LEU D CA 1
ATOM 7000 C C . LEU D 2 87 ? 145.606 122.795 115.262 1.00 92.27 75 LEU D C 1
ATOM 7001 O O . LEU D 2 87 ? 145.836 122.711 116.471 1.00 92.27 75 LEU D O 1
ATOM 7006 N N . ALA D 2 88 ? 146.549 122.623 114.339 1.00 95.95 76 ALA D N 1
ATOM 7007 C CA . ALA D 2 88 ? 147.945 122.552 114.741 1.00 95.95 76 ALA D CA 1
ATOM 7008 C C . ALA D 2 88 ? 148.436 123.893 115.267 1.00 95.95 76 ALA D C 1
ATOM 7009 O O . ALA D 2 88 ? 149.363 123.936 116.081 1.00 95.95 76 ALA D O 1
ATOM 7011 N N . GLY D 2 89 ? 147.827 124.987 114.825 1.00 89.95 77 GLY D N 1
ATOM 7012 C CA . GLY D 2 89 ? 148.177 126.296 115.328 1.00 89.95 77 GLY D CA 1
ATOM 7013 C C . GLY D 2 89 ? 147.363 126.699 116.537 1.00 89.95 77 GLY D C 1
ATOM 7014 O O . GLY D 2 89 ? 147.880 127.351 117.447 1.00 89.95 77 GLY D O 1
ATOM 7015 N N . MET D 2 90 ? 146.094 126.291 116.580 1.00 85.14 78 MET D N 1
ATOM 7016 C CA . MET D 2 90 ? 145.176 126.729 117.627 1.00 85.14 78 MET D CA 1
ATOM 7017 C C . MET D 2 90 ? 145.471 126.130 118.989 1.00 85.14 78 MET D C 1
ATOM 7018 O O . MET D 2 90 ? 144.794 126.497 119.952 1.00 85.14 78 MET D O 1
ATOM 7023 N N . THR D 2 91 ? 146.436 125.219 119.094 1.00 80.49 79 THR D N 1
ATOM 7024 C CA . THR D 2 91 ? 146.886 124.751 120.396 1.00 80.49 79 THR D CA 1
ATOM 7025 C C . THR D 2 91 ? 147.520 125.879 121.196 1.00 80.49 79 THR D C 1
ATOM 7026 O O . THR D 2 91 ? 147.368 125.940 122.420 1.00 80.49 79 THR D O 1
ATOM 7030 N N . VAL D 2 92 ? 148.188 126.808 120.514 1.00 79.53 80 VAL D N 1
ATOM 7031 C CA . VAL D 2 92 ? 148.952 127.843 121.197 1.00 79.53 80 VAL D CA 1
ATOM 7032 C C . VAL D 2 92 ? 148.031 128.888 121.801 1.00 79.53 80 VAL D C 1
ATOM 7033 O O . VAL D 2 92 ? 148.258 129.362 122.921 1.00 79.53 80 VAL D O 1
ATOM 7037 N N . TRP D 2 93 ? 146.969 129.250 121.086 1.00 75.61 81 TRP D N 1
ATOM 7038 C CA . TRP D 2 93 ? 146.149 130.371 121.521 1.00 75.61 81 TRP D CA 1
ATOM 7039 C C . TRP D 2 93 ? 145.328 130.029 122.757 1.00 75.61 81 TRP D C 1
ATOM 7040 O O . TRP D 2 93 ? 145.027 130.914 123.564 1.00 75.61 81 TRP D O 1
ATOM 7051 N N . PHE D 2 94 ? 145.019 128.752 122.960 1.00 74.14 82 PHE D N 1
ATOM 7052 C CA . PHE D 2 94 ? 144.287 128.347 124.153 1.00 74.14 82 PHE D CA 1
ATOM 7053 C C . PHE D 2 94 ? 145.116 128.502 125.414 1.00 74.14 82 PHE D C 1
ATOM 7054 O O . PHE D 2 94 ? 144.559 128.653 126.503 1.00 74.14 82 PHE D O 1
ATOM 7062 N N . PHE D 2 95 ? 146.433 128.494 125.277 1.00 73.03 83 PHE D N 1
ATOM 7063 C CA . PHE D 2 95 ? 147.369 128.776 126.346 1.00 73.03 83 PHE D CA 1
ATOM 7064 C C . PHE D 2 95 ? 147.745 130.260 126.377 1.00 73.03 83 PHE D C 1
ATOM 7065 O O . PHE D 2 95 ? 148.717 130.655 127.025 1.00 73.03 83 PHE D O 1
ATOM 7073 N N . VAL D 2 96 ? 146.974 131.106 125.707 1.00 72.30 84 VAL D N 1
ATOM 7074 C CA . VAL D 2 96 ? 147.186 132.546 125.736 1.00 72.30 84 VAL D CA 1
ATOM 7075 C C . VAL D 2 96 ? 145.957 133.280 126.255 1.00 72.30 84 VAL D C 1
ATOM 7076 O O . VAL D 2 96 ? 146.064 134.144 127.130 1.00 72.30 84 VAL D O 1
ATOM 7080 N N . ASN D 2 97 ? 144.772 132.931 125.741 1.00 72.14 85 ASN D N 1
ATOM 7081 C CA . ASN D 2 97 ? 143.561 133.683 126.060 1.00 72.14 85 ASN D CA 1
ATOM 7082 C C . ASN D 2 97 ? 143.157 133.545 127.519 1.00 72.14 85 ASN D C 1
ATOM 7083 O O . ASN D 2 97 ? 142.652 134.501 128.113 1.00 72.14 85 ASN D O 1
ATOM 7088 N N . GLN D 2 98 ? 143.365 132.376 128.107 1.00 73.55 86 GLN D N 1
ATOM 7089 C CA . GLN D 2 98 ? 143.025 132.145 129.502 1.00 73.55 86 GLN D CA 1
ATOM 7090 C C . GLN D 2 98 ? 144.270 131.829 130.314 1.00 73.55 86 GLN D C 1
ATOM 7091 O O . GLN D 2 98 ? 144.201 131.188 131.360 1.00 73.55 86 GLN D O 1
ATOM 7097 N N . ALA D 2 99 ? 145.416 132.306 129.850 1.00 62.21 87 ALA D N 1
ATOM 7098 C CA . ALA D 2 99 ? 146.633 132.214 130.626 1.00 62.21 87 ALA D CA 1
ATOM 7099 C C . ALA D 2 99 ? 147.379 133.525 130.732 1.00 62.21 87 ALA D C 1
ATOM 7100 O O . ALA D 2 99 ? 148.273 133.630 131.572 1.00 62.21 87 ALA D O 1
ATOM 7102 N N . VAL D 2 100 ? 147.062 134.516 129.911 1.00 64.18 88 VAL D N 1
ATOM 7103 C CA . VAL D 2 100 ? 147.599 135.847 130.129 1.00 64.18 88 VAL D CA 1
ATOM 7104 C C . VAL D 2 100 ? 146.673 136.646 131.039 1.00 64.18 88 VAL D C 1
ATOM 7105 O O . VAL D 2 100 ? 147.144 137.410 131.888 1.00 64.18 88 VAL D O 1
ATOM 7109 N N . LEU D 2 101 ? 145.363 136.437 130.920 1.00 70.51 89 LEU D N 1
ATOM 7110 C CA . LEU D 2 101 ? 144.412 137.200 131.716 1.00 70.51 89 LEU D CA 1
ATOM 7111 C C . LEU D 2 101 ? 144.456 136.792 133.181 1.00 70.51 89 LEU D C 1
ATOM 7112 O O . LEU D 2 101 ? 144.603 137.644 134.063 1.00 70.51 89 LEU D O 1
ATOM 7117 N N . GLN D 2 102 ? 144.343 135.494 133.464 1.00 64.31 90 GLN D N 1
ATOM 7118 C CA . GLN D 2 102 ? 144.337 135.066 134.856 1.00 64.31 90 GLN D CA 1
ATOM 7119 C C . GLN D 2 102 ? 145.707 135.156 135.497 1.00 64.31 90 GLN D C 1
ATOM 7120 O O . GLN D 2 102 ? 145.797 135.152 136.726 1.00 64.31 90 GLN D O 1
ATOM 7126 N N . ALA D 2 103 ? 146.773 135.236 134.706 1.00 62.63 91 ALA D N 1
ATOM 7127 C CA . ALA D 2 103 ? 148.068 135.528 135.298 1.00 62.63 91 ALA D CA 1
ATOM 7128 C C . ALA D 2 103 ? 148.146 136.973 135.754 1.00 62.63 91 ALA D C 1
ATOM 7129 O O . ALA D 2 103 ? 148.807 137.272 136.752 1.00 62.63 91 ALA D O 1
ATOM 7131 N N . SER D 2 104 ? 147.469 137.874 135.046 1.00 70.13 92 SER D N 1
ATOM 7132 C CA . SER D 2 104 ? 147.525 139.287 135.394 1.00 70.13 92 SER D CA 1
ATOM 7133 C C . SER D 2 104 ? 146.757 139.569 136.676 1.00 70.13 92 SER D C 1
ATOM 7134 O O . SER D 2 104 ? 147.255 140.264 137.567 1.00 70.13 92 SER D O 1
ATOM 7137 N N . LYS D 2 105 ? 145.557 139.018 136.805 1.00 74.06 93 LYS D N 1
ATOM 7138 C CA . LYS D 2 105 ? 144.755 139.231 138.001 1.00 74.06 93 LYS D CA 1
ATOM 7139 C C . LYS D 2 105 ? 145.117 138.286 139.137 1.00 74.06 93 LYS D C 1
ATOM 7140 O O . LYS D 2 105 ? 144.352 138.174 140.099 1.00 74.06 93 LYS D O 1
ATOM 7146 N N . SER D 2 106 ? 146.265 137.616 139.064 1.00 70.74 94 SER D N 1
ATOM 7147 C CA . SER D 2 106 ? 146.663 136.708 140.127 1.00 70.74 94 SER D CA 1
ATOM 7148 C C . SER D 2 106 ? 147.188 137.441 141.347 1.00 70.74 94 SER D C 1
ATOM 7149 O O . SER D 2 106 ? 147.313 136.833 142.413 1.00 70.74 94 SER D O 1
ATOM 7152 N N . VAL D 2 107 ? 147.516 138.720 141.214 1.00 71.15 95 VAL D N 1
ATOM 7153 C CA . VAL D 2 107 ? 148.073 139.490 142.315 1.00 71.15 95 VAL D CA 1
ATOM 7154 C C . VAL D 2 107 ? 147.094 140.566 142.798 1.00 71.15 95 VAL D C 1
ATOM 7155 O O . VAL D 2 107 ? 147.300 141.135 143.880 1.00 71.15 95 VAL D O 1
ATOM 7159 N N . TYR D 2 108 ? 146.023 140.845 142.047 1.00 82.55 96 TYR D N 1
ATOM 7160 C CA . TYR D 2 108 ? 144.891 141.591 142.593 1.00 82.55 96 TYR D CA 1
ATOM 7161 C C . TYR D 2 108 ? 144.314 140.870 143.791 1.00 82.55 96 TYR D C 1
ATOM 7162 O O . TYR D 2 108 ? 144.283 141.396 144.906 1.00 82.55 96 TYR D O 1
ATOM 7171 N N . THR D 2 109 ? 143.864 139.647 143.568 1.00 78.68 97 THR D N 1
ATOM 7172 C CA . THR D 2 109 ? 143.441 138.795 144.650 1.00 78.68 97 THR D CA 1
ATOM 7173 C C . THR D 2 109 ? 144.652 138.286 145.423 1.00 78.68 97 THR D C 1
ATOM 7174 O O . THR D 2 109 ? 145.808 138.538 145.074 1.00 78.68 97 THR D O 1
ATOM 7178 N N . ARG D 2 110 ? 144.353 137.619 146.533 1.00 78.86 98 ARG D N 1
ATOM 7179 C CA . ARG D 2 110 ? 145.218 136.750 147.328 1.00 78.86 98 ARG D CA 1
ATOM 7180 C C . ARG D 2 110 ? 146.490 137.380 147.894 1.00 78.86 98 ARG D C 1
ATOM 7181 O O . ARG D 2 110 ? 147.275 136.663 148.515 1.00 78.86 98 ARG D O 1
ATOM 7189 N N . ILE D 2 111 ? 146.708 138.692 147.765 1.00 75.22 99 ILE D N 1
ATOM 7190 C CA . ILE D 2 111 ? 147.890 139.242 148.431 1.00 75.22 99 ILE D CA 1
ATOM 7191 C C . ILE D 2 111 ? 147.672 139.354 149.926 1.00 75.22 99 ILE D C 1
ATOM 7192 O O . ILE D 2 111 ? 148.625 139.238 150.704 1.00 75.22 99 ILE D O 1
ATOM 7197 N N . ARG D 2 112 ? 146.414 139.517 150.327 1.00 79.48 100 ARG D N 1
ATOM 7198 C CA . ARG D 2 112 ? 146.118 139.546 151.778 1.00 79.48 100 ARG D CA 1
ATOM 7199 C C . ARG D 2 112 ? 146.493 138.174 152.355 1.00 79.48 100 ARG D C 1
ATOM 7200 O O . ARG D 2 112 ? 147.014 138.130 153.479 1.00 79.48 100 ARG D 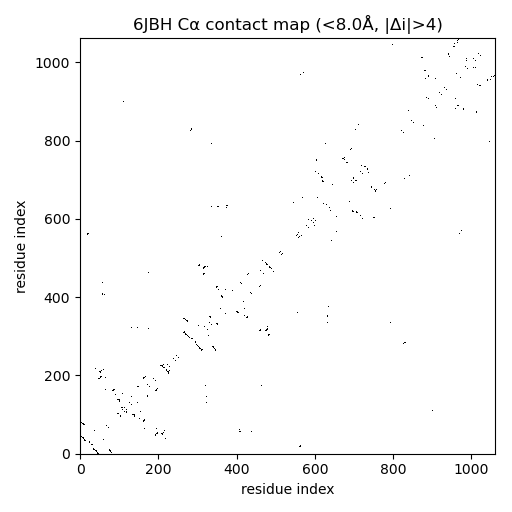O 1
ATOM 7208 N N . MET D 2 113 ? 146.267 137.104 151.586 1.00 82.46 101 MET D N 1
ATOM 7209 C CA . MET D 2 113 ? 146.557 135.754 152.031 1.00 82.46 101 MET D CA 1
ATOM 7210 C C . MET D 2 113 ? 147.943 135.290 151.617 1.00 82.46 101 MET D C 1
ATOM 7211 O O . MET D 2 113 ? 148.244 134.101 151.736 1.00 82.46 101 MET D O 1
ATOM 7216 N N . VAL D 2 114 ? 148.786 136.192 151.118 1.00 74.67 102 VAL D N 1
ATOM 7217 C CA . VAL D 2 114 ? 150.166 135.878 150.779 1.00 74.67 102 VAL D CA 1
ATOM 7218 C C . VAL D 2 114 ? 151.149 136.731 151.566 1.00 74.67 102 VAL D C 1
ATOM 7219 O O . VAL D 2 114 ? 152.139 136.211 152.098 1.00 74.67 102 VAL D O 1
ATOM 7223 N N . ALA D 2 115 ? 150.862 138.028 151.706 1.00 69.71 103 ALA D N 1
ATOM 7224 C CA . ALA D 2 115 ? 151.767 138.930 152.410 1.00 69.71 103 ALA D CA 1
ATOM 7225 C C . ALA D 2 115 ? 151.879 138.591 153.892 1.00 69.71 103 ALA D C 1
ATOM 7226 O O . ALA D 2 115 ? 152.887 138.909 154.526 1.00 69.71 103 ALA D O 1
ATOM 7228 N N . GLN D 2 116 ? 150.899 137.887 154.446 1.00 72.49 104 GLN D N 1
ATOM 7229 C CA . GLN D 2 116 ? 151.003 137.373 155.803 1.00 72.49 104 GLN D CA 1
ATOM 7230 C C . GLN D 2 116 ? 151.827 136.093 155.900 1.00 72.49 104 GLN D C 1
ATOM 7231 O O . GLN D 2 116 ? 151.752 135.414 156.924 1.00 72.49 104 GLN D O 1
ATOM 7237 N N . MET D 2 117 ? 152.567 135.726 154.861 1.00 76.65 105 MET D N 1
ATOM 7238 C CA . MET D 2 117 ? 153.531 134.637 154.893 1.00 76.65 105 MET D CA 1
ATOM 7239 C C . MET D 2 117 ? 154.908 135.189 154.546 1.00 76.65 105 MET D C 1
ATOM 7240 O O . MET D 2 117 ? 155.095 136.398 154.396 1.00 76.65 105 MET D O 1
ATOM 7245 N N . ASN D 2 118 ? 155.879 134.289 154.411 1.00 75.36 106 ASN D N 1
ATOM 7246 C CA . ASN D 2 118 ? 157.255 134.657 154.078 1.00 75.36 106 ASN D CA 1
ATOM 7247 C C . ASN D 2 118 ? 157.803 133.730 152.994 1.00 75.36 106 ASN D C 1
ATOM 7248 O O . ASN D 2 118 ? 158.427 132.703 153.271 1.00 75.36 106 ASN D O 1
ATOM 7253 N N . PHE D 2 119 ? 157.575 134.124 151.746 1.00 76.04 107 PHE D N 1
ATOM 7254 C CA . PHE D 2 119 ? 158.136 133.476 150.571 1.00 76.04 107 PHE D CA 1
ATOM 7255 C C . PHE D 2 119 ? 158.082 134.509 149.458 1.00 76.04 107 PHE D C 1
ATOM 7256 O O . PHE D 2 119 ? 157.229 135.403 149.511 1.00 76.04 107 PHE D O 1
ATOM 7264 N N . PRO D 2 120 ? 158.988 134.458 148.477 1.00 81.32 108 PRO D N 1
ATOM 7265 C CA . PRO D 2 120 ? 159.067 135.559 147.510 1.00 81.32 108 PRO D CA 1
ATOM 7266 C C . PRO D 2 120 ? 157.853 135.628 146.600 1.00 81.32 108 PRO D C 1
ATOM 7267 O O . PRO D 2 120 ? 157.382 134.617 146.077 1.00 81.32 108 PRO D O 1
ATOM 7271 N N . ILE D 2 121 ? 157.353 136.854 146.418 1.00 72.29 109 ILE D N 1
ATOM 7272 C CA . ILE D 2 121 ? 156.112 137.090 145.689 1.00 72.29 109 ILE D CA 1
ATOM 7273 C C . ILE D 2 121 ? 156.327 137.058 144.185 1.00 72.29 109 ILE D C 1
ATOM 7274 O O . ILE D 2 121 ? 155.357 137.058 143.419 1.00 72.29 109 ILE D O 1
ATOM 7279 N N . SER D 2 122 ? 157.576 136.989 143.732 1.00 75.50 110 SER D N 1
ATOM 7280 C CA . SER D 2 122 ? 157.846 136.895 142.305 1.00 75.50 110 SER D CA 1
ATOM 7281 C C . SER D 2 122 ? 157.393 135.569 141.724 1.00 75.50 110 SER D C 1
ATOM 7282 O O . SER D 2 122 ? 157.132 135.488 140.521 1.00 75.50 110 SER D O 1
ATOM 7285 N N . VAL D 2 123 ? 157.284 134.533 142.545 1.00 69.71 111 VAL D N 1
ATOM 7286 C CA . VAL D 2 123 ? 156.875 133.228 142.063 1.00 69.71 111 VAL D CA 1
ATOM 7287 C C . VAL D 2 123 ? 155.358 133.172 141.896 1.00 69.71 111 VAL D C 1
ATOM 7288 O O . VAL D 2 123 ? 154.837 132.300 141.197 1.00 69.71 111 VAL D O 1
ATOM 7292 N N . ILE D 2 124 ? 154.648 134.128 142.488 1.00 64.63 112 ILE D N 1
ATOM 7293 C CA . ILE D 2 124 ? 153.192 134.072 142.608 1.00 64.63 112 ILE D CA 1
ATOM 7294 C C . ILE D 2 124 ? 152.450 134.189 141.273 1.00 64.63 112 ILE D C 1
ATOM 7295 O O . ILE D 2 124 ? 151.331 133.667 141.200 1.00 64.63 112 ILE D O 1
ATOM 7300 N N . PRO D 2 125 ? 152.973 134.813 140.162 1.00 64.04 113 PRO D N 1
ATOM 7301 C CA . PRO D 2 125 ? 152.252 134.612 138.902 1.00 64.04 113 PRO D CA 1
ATOM 7302 C C . PRO D 2 125 ? 152.830 133.479 138.083 1.00 64.04 113 PRO D C 1
ATOM 7303 O O . PRO D 2 125 ? 152.283 133.123 137.040 1.00 64.04 113 PRO D O 1
ATOM 7307 N N . THR D 2 126 ? 153.940 132.905 138.529 1.00 65.51 114 THR D N 1
ATOM 7308 C CA . THR D 2 126 ? 154.641 131.977 137.660 1.00 65.51 114 THR D CA 1
ATOM 7309 C C . THR D 2 126 ? 154.102 130.563 137.756 1.00 65.51 114 THR D C 1
ATOM 7310 O O . THR D 2 126 ? 154.238 129.800 136.797 1.00 65.51 114 THR D O 1
ATOM 7314 N N . TYR D 2 127 ? 153.501 130.188 138.878 1.00 68.39 115 TYR D N 1
ATOM 7315 C CA . TYR D 2 127 ? 152.981 128.834 138.969 1.00 68.39 115 TYR D CA 1
ATOM 7316 C C . TYR D 2 127 ? 151.598 128.711 138.362 1.00 68.39 115 TYR D C 1
ATOM 7317 O O . TYR D 2 127 ? 151.255 127.644 137.840 1.00 68.39 115 TYR D O 1
ATOM 7326 N N . VAL D 2 128 ? 150.803 129.783 138.410 1.00 62.68 116 VAL D N 1
ATOM 7327 C CA . VAL D 2 128 ? 149.471 129.751 137.828 1.00 62.68 116 VAL D CA 1
ATOM 7328 C C . VAL D 2 128 ? 149.545 129.675 136.308 1.00 62.68 116 VAL D C 1
ATOM 7329 O O . VAL D 2 128 ? 148.615 129.175 135.666 1.00 62.68 116 VAL D O 1
ATOM 7333 N N . ILE D 2 129 ? 150.656 130.110 135.713 1.00 65.49 117 ILE D N 1
ATOM 7334 C CA . ILE D 2 129 ? 150.895 129.845 134.301 1.00 65.49 117 ILE D CA 1
ATOM 7335 C C . ILE D 2 129 ? 151.172 128.367 134.085 1.00 65.49 117 ILE D C 1
ATOM 7336 O O . ILE D 2 129 ? 150.601 127.735 133.189 1.00 65.49 117 ILE D O 1
ATOM 7341 N N . THR D 2 130 ? 152.042 127.789 134.914 1.00 71.65 118 THR D N 1
ATOM 7342 C CA . THR D 2 130 ? 152.334 126.369 134.799 1.00 71.65 118 THR D CA 1
ATOM 7343 C C . THR D 2 130 ? 151.154 125.512 135.209 1.00 71.65 118 THR D C 1
ATOM 7344 O O . THR D 2 130 ? 151.068 124.359 134.783 1.00 71.65 118 THR D O 1
ATOM 7348 N N . ALA D 2 131 ? 150.250 126.048 136.030 1.00 71.79 119 ALA D N 1
ATOM 7349 C CA . ALA D 2 131 ? 148.986 125.369 136.272 1.00 71.79 119 ALA D CA 1
ATOM 7350 C C . ALA D 2 131 ? 148.151 125.302 135.009 1.00 71.79 119 ALA D C 1
ATOM 7351 O O . ALA D 2 131 ? 147.376 124.360 134.828 1.00 71.79 119 ALA D O 1
ATOM 7353 N N . LYS D 2 132 ? 148.287 126.287 134.135 1.00 70.72 120 LYS D N 1
ATOM 7354 C CA . LYS D 2 132 ? 147.683 126.210 132.821 1.00 70.72 120 LYS D CA 1
ATOM 7355 C C . LYS D 2 132 ? 148.597 125.541 131.809 1.00 70.72 120 LYS D C 1
ATOM 7356 O O . LYS D 2 132 ? 148.204 125.385 130.654 1.00 70.72 120 LYS D O 1
ATOM 7362 N N . PHE D 2 133 ? 149.809 125.149 132.196 1.00 77.78 121 PHE D N 1
ATOM 7363 C CA . PHE D 2 133 ? 150.630 124.419 131.241 1.00 77.78 121 PHE D CA 1
ATOM 7364 C C . PHE D 2 133 ? 150.154 122.990 131.064 1.00 77.78 121 PHE D C 1
ATOM 7365 O O . PHE D 2 133 ? 150.258 122.437 129.966 1.00 77.78 121 PHE D O 1
ATOM 7373 N N . TYR D 2 134 ? 149.564 122.400 132.100 1.00 79.65 122 TYR D N 1
ATOM 7374 C CA . TYR D 2 134 ? 149.021 121.057 131.969 1.00 79.65 122 TYR D CA 1
ATOM 7375 C C . TYR D 2 134 ? 147.750 121.016 131.132 1.00 79.65 122 TYR D C 1
ATOM 7376 O O . TYR D 2 134 ? 147.224 119.927 130.888 1.00 79.65 122 TYR D O 1
ATOM 7385 N N . GLN D 2 135 ? 147.240 122.171 130.709 1.00 84.05 123 GLN D N 1
ATOM 7386 C CA . GLN D 2 135 ? 146.205 122.202 129.691 1.00 84.05 123 GLN D CA 1
ATOM 7387 C C . GLN D 2 135 ? 146.725 121.660 128.369 1.00 84.05 123 GLN D C 1
ATOM 7388 O O . GLN D 2 135 ? 145.990 120.980 127.645 1.00 84.05 123 GLN D O 1
ATOM 7394 N N . HIS D 2 136 ? 147.979 121.983 128.025 1.00 78.61 124 HIS D N 1
ATOM 7395 C CA . HIS D 2 136 ? 148.612 121.395 126.847 1.00 78.61 124 HIS D CA 1
ATOM 7396 C C . HIS D 2 136 ? 148.672 119.883 126.942 1.00 78.61 124 HIS D C 1
ATOM 7397 O O . HIS D 2 136 ? 148.183 119.176 126.059 1.00 78.61 124 HIS D O 1
ATOM 7404 N N . LEU D 2 137 ? 149.195 119.367 128.043 1.00 82.59 125 LEU D N 1
ATOM 7405 C CA . LEU D 2 137 ? 149.482 117.946 128.157 1.00 82.59 125 LEU D CA 1
ATOM 7406 C C . LEU D 2 137 ? 148.229 117.082 128.304 1.00 82.59 125 LEU D C 1
ATOM 7407 O O . LEU D 2 137 ? 148.350 115.875 128.533 1.00 82.59 125 LEU D O 1
ATOM 7412 N N . MET D 2 138 ? 147.041 117.675 128.206 1.00 94.05 126 MET D N 1
ATOM 7413 C CA . MET D 2 138 ? 145.825 116.971 127.842 1.00 94.05 126 MET D CA 1
ATOM 7414 C C . MET D 2 138 ? 145.304 117.365 126.464 1.00 94.05 126 MET D C 1
ATOM 7415 O O . MET D 2 138 ? 144.772 116.510 125.755 1.00 94.05 126 MET D O 1
ATOM 7420 N N . LEU D 2 139 ? 145.474 118.622 126.044 1.00 81.41 127 LEU D N 1
ATOM 7421 C CA . LEU D 2 139 ? 144.993 119.027 124.726 1.00 81.41 127 LEU D CA 1
ATOM 7422 C C . LEU D 2 139 ? 145.998 118.696 123.633 1.00 81.41 127 LEU D C 1
ATOM 7423 O O . LEU D 2 139 ? 145.633 118.107 122.616 1.00 81.41 127 LEU D O 1
ATOM 7428 N N . LEU D 2 140 ? 147.258 119.086 123.812 1.00 75.80 128 LEU D N 1
ATOM 7429 C CA . LEU D 2 140 ? 148.283 118.714 122.846 1.00 75.80 128 LEU D CA 1
ATOM 7430 C C . LEU D 2 140 ? 148.579 117.227 122.897 1.00 75.80 128 LEU D C 1
ATOM 7431 O O . LEU D 2 140 ? 149.102 116.677 121.925 1.00 75.80 128 LEU D O 1
ATOM 7436 N N . ALA D 2 141 ? 148.271 116.574 124.017 1.00 80.94 129 ALA D N 1
ATOM 7437 C CA . ALA D 2 141 ? 148.276 115.120 124.050 1.00 80.94 129 ALA D CA 1
ATOM 7438 C C . ALA D 2 141 ? 147.257 114.557 123.073 1.00 80.94 129 ALA D C 1
ATOM 7439 O O . ALA D 2 141 ? 147.586 113.707 122.239 1.00 80.94 129 ALA D O 1
ATOM 7441 N N . VAL D 2 142 ? 146.016 115.034 123.137 1.00 84.82 130 VAL D N 1
ATOM 7442 C CA . VAL D 2 142 ? 145.046 114.573 122.157 1.00 84.82 130 VAL D CA 1
ATOM 7443 C C . VAL D 2 142 ? 145.122 115.529 120.977 1.00 84.82 130 VAL D C 1
ATOM 7444 O O . VAL D 2 142 ? 144.253 116.385 120.778 1.00 84.82 130 VAL D O 1
ATOM 7448 N N . ILE D 2 143 ? 146.192 115.412 120.205 1.00 92.33 131 ILE D N 1
ATOM 7449 C CA . ILE D 2 143 ? 146.205 115.901 118.840 1.00 92.33 131 ILE D CA 1
ATOM 7450 C C . ILE D 2 143 ? 146.960 114.846 118.049 1.00 92.33 131 ILE D C 1
ATOM 7451 O O . ILE D 2 143 ? 146.862 114.777 116.820 1.00 92.33 131 ILE D O 1
ATOM 7456 N N . PHE D 2 144 ? 147.694 113.994 118.768 1.00 90.23 132 PHE D N 1
ATOM 7457 C CA . PHE D 2 144 ? 148.397 112.897 118.120 1.00 90.23 132 PHE D CA 1
ATOM 7458 C C . PHE D 2 144 ? 147.416 111.838 117.676 1.00 90.23 132 PHE D C 1
ATOM 7459 O O . PHE D 2 144 ? 147.598 111.214 116.625 1.00 90.23 132 PHE D O 1
ATOM 7467 N N . ILE D 2 145 ? 146.375 111.623 118.482 1.00 103.58 133 ILE D N 1
ATOM 7468 C CA . ILE D 2 145 ? 145.300 110.704 118.138 1.00 103.58 133 ILE D CA 1
ATOM 7469 C C . ILE D 2 145 ? 144.601 111.169 116.873 1.00 103.58 133 ILE D C 1
ATOM 7470 O O . ILE D 2 145 ? 144.201 110.355 116.032 1.00 103.58 133 ILE D O 1
ATOM 7475 N N . ILE D 2 146 ? 144.494 112.481 116.688 1.00 100.11 134 ILE D N 1
ATOM 7476 C CA . ILE D 2 146 ? 144.076 113.005 115.398 1.00 100.11 134 ILE D CA 1
ATOM 7477 C C . ILE D 2 146 ? 145.178 112.798 114.368 1.00 100.11 134 ILE D C 1
ATOM 7478 O O . ILE D 2 146 ? 144.930 112.314 113.258 1.00 100.11 134 ILE D O 1
ATOM 7483 N N . PHE D 2 147 ? 146.419 113.104 114.735 1.00 103.37 135 PHE D N 1
ATOM 7484 C CA . PHE D 2 147 ? 147.502 113.064 113.759 1.00 103.37 135 PHE D CA 1
ATOM 7485 C C . PHE D 2 147 ? 148.063 111.671 113.517 1.00 103.37 135 PHE D C 1
ATOM 7486 O O . PHE D 2 147 ? 149.070 111.552 112.815 1.00 103.37 135 PHE D O 1
ATOM 7494 N N . GLN D 2 148 ? 147.462 110.621 114.062 1.00 110.64 136 GLN D N 1
ATOM 7495 C CA . GLN D 2 148 ? 147.752 109.279 113.585 1.00 110.64 136 GLN D CA 1
ATOM 7496 C C . GLN D 2 148 ? 146.833 108.861 112.450 1.00 110.64 136 GLN D C 1
ATOM 7497 O O . GLN D 2 148 ? 146.849 107.692 112.054 1.00 110.64 136 GLN D O 1
ATOM 7503 N N . PHE D 2 149 ? 146.036 109.788 111.920 1.00 118.51 137 PHE D N 1
ATOM 7504 C CA . PHE D 2 149 ? 145.201 109.541 110.752 1.00 118.51 137 PHE D CA 1
ATOM 7505 C C . PHE D 2 149 ? 145.638 110.377 109.555 1.00 118.51 137 PHE D C 1
ATOM 7506 O O . PHE D 2 149 ? 144.888 110.495 108.581 1.00 118.51 137 PHE D O 1
ATOM 7514 N N . THR D 2 150 ? 146.829 110.960 109.610 1.00 127.59 138 THR D N 1
ATOM 7515 C CA . THR D 2 150 ? 147.414 111.720 108.515 1.00 127.59 138 THR D CA 1
ATOM 7516 C C . THR D 2 150 ? 147.983 110.751 107.478 1.00 127.59 138 THR D C 1
ATOM 7517 O O . THR D 2 150 ? 147.970 109.538 107.698 1.00 127.59 138 THR D O 1
ATOM 7521 N N . PRO D 2 151 ? 148.457 111.234 106.311 1.00 133.12 139 PRO D N 1
ATOM 7522 C CA . PRO D 2 151 ? 149.224 110.323 105.436 1.00 133.12 139 PRO D CA 1
ATOM 7523 C C . PRO D 2 151 ? 150.506 109.801 106.062 1.00 133.12 139 PRO D C 1
ATOM 7524 O O . PRO D 2 151 ? 150.804 108.607 105.937 1.00 133.12 139 PRO D O 1
ATOM 7528 N N . TYR D 2 152 ? 151.280 110.654 106.721 1.00 128.57 140 TYR D N 1
ATOM 7529 C CA . TYR D 2 152 ? 152.292 110.148 107.632 1.00 128.57 140 TYR D CA 1
ATOM 7530 C C . TYR D 2 152 ? 151.611 109.552 108.856 1.00 128.57 140 TYR D C 1
ATOM 7531 O O . TYR D 2 152 ? 150.506 109.946 109.232 1.00 128.57 140 TYR D O 1
ATOM 7540 N N . HIS D 2 153 ? 152.278 108.596 109.494 1.00 128.57 141 HIS D N 1
ATOM 7541 C CA . HIS D 2 153 ? 151.662 108.032 110.689 1.00 128.57 141 HIS D CA 1
ATOM 7542 C C . HIS D 2 153 ? 151.914 108.922 111.906 1.00 128.57 141 HIS D C 1
ATOM 7543 O O . HIS D 2 153 ? 150.963 109.403 112.527 1.00 128.57 141 HIS D O 1
ATOM 7550 N N . VAL D 2 154 ? 153.178 109.169 112.254 1.00 128.29 142 VAL D N 1
ATOM 7551 C CA . VAL D 2 154 ? 153.499 110.161 113.276 1.00 128.29 142 VAL D CA 1
ATOM 7552 C C . VAL D 2 154 ? 154.568 111.146 112.842 1.00 128.29 142 VAL D C 1
ATOM 7553 O O . VAL D 2 154 ? 154.677 112.219 113.466 1.00 128.29 142 VAL D O 1
ATOM 7557 N N . SER D 2 155 ? 155.345 110.838 111.800 1.00 128.29 143 SER D N 1
ATOM 7558 C CA . SER D 2 155 ? 156.594 111.523 111.444 1.00 128.29 143 SER D CA 1
ATOM 7559 C C . SER D 2 155 ? 157.540 111.597 112.640 1.00 128.29 143 SER D C 1
ATOM 7560 O O . SER D 2 155 ? 157.885 112.670 113.133 1.00 128.29 143 SER D O 1
ATOM 7563 N N . VAL D 2 156 ? 157.971 110.413 113.087 1.00 130.07 144 VAL D N 1
ATOM 7564 C CA . VAL D 2 156 ? 158.883 110.291 114.221 1.00 130.07 144 VAL D CA 1
ATOM 7565 C C . VAL D 2 156 ? 160.248 110.895 113.907 1.00 130.07 144 VAL D C 1
ATOM 7566 O O . VAL D 2 156 ? 160.977 111.297 114.822 1.00 130.07 144 VAL D O 1
ATOM 7570 N N . TYR D 2 157 ? 160.592 111.022 112.623 1.00 121.89 145 TYR D N 1
ATOM 7571 C CA . TYR D 2 157 ? 161.855 111.627 112.237 1.00 121.89 145 TYR D CA 1
ATOM 7572 C C . TYR D 2 157 ? 161.878 113.125 112.495 1.00 121.89 145 TYR D C 1
ATOM 7573 O O . TYR D 2 157 ? 162.966 113.704 112.580 1.00 121.89 145 TYR D O 1
ATOM 7582 N N . LEU D 2 158 ? 160.714 113.760 112.643 1.00 112.40 146 LEU D N 1
ATOM 7583 C CA . LEU D 2 158 ? 160.670 115.130 113.145 1.00 112.40 146 LEU D CA 1
ATOM 7584 C C . LEU D 2 158 ? 159.323 115.365 113.820 1.00 112.40 146 LEU D C 1
ATOM 7585 O O . LEU D 2 158 ? 158.317 115.587 113.142 1.00 112.40 146 LEU D O 1
ATOM 7590 N N . VAL D 2 159 ? 159.312 115.288 115.148 1.00 102.71 147 VAL D N 1
ATOM 7591 C CA . VAL D 2 159 ? 158.292 115.921 115.978 1.00 102.71 147 VAL D CA 1
ATOM 7592 C C . VAL D 2 159 ? 159.020 116.671 117.077 1.00 102.71 147 VAL D C 1
ATOM 7593 O O . VAL D 2 159 ? 158.461 116.919 118.150 1.00 102.71 147 VAL D O 1
ATOM 7597 N N . GLN D 2 160 ? 160.273 117.024 116.820 1.00 100.75 148 GLN D N 1
ATOM 7598 C CA . GLN D 2 160 ? 161.155 117.554 117.855 1.00 100.75 148 GLN D CA 1
ATOM 7599 C C . GLN D 2 160 ? 160.748 118.989 118.156 1.00 100.75 148 GLN D C 1
ATOM 7600 O O . GLN D 2 160 ? 161.219 119.940 117.534 1.00 100.75 148 GLN D O 1
ATOM 7606 N N . LEU D 2 161 ? 159.832 119.140 119.111 1.00 95.09 149 LEU D N 1
ATOM 7607 C CA . LEU D 2 161 ? 159.505 120.462 119.633 1.00 95.09 149 LEU D CA 1
ATOM 7608 C C . LEU D 2 161 ? 159.607 120.712 121.142 1.00 95.09 149 LEU D C 1
ATOM 7609 O O . LEU D 2 161 ? 158.749 121.432 121.662 1.00 95.09 149 LEU D O 1
ATOM 7614 N N . PRO D 2 162 ? 160.641 120.259 121.892 1.00 99.59 150 PRO D N 1
ATOM 7615 C CA . PRO D 2 162 ? 160.685 120.687 123.293 1.00 99.59 150 PRO D CA 1
ATOM 7616 C C . PRO D 2 162 ? 161.193 122.109 123.382 1.00 99.59 150 PRO D C 1
ATOM 7617 O O . PRO D 2 162 ? 160.803 122.881 124.263 1.00 99.59 150 PRO D O 1
ATOM 7621 N N . TYR D 2 163 ? 162.068 122.447 122.437 1.00 97.06 151 TYR D N 1
ATOM 7622 C CA . TYR D 2 163 ? 162.618 123.790 122.358 1.00 97.06 151 TYR D CA 1
ATOM 7623 C C . TYR D 2 163 ? 161.538 124.801 122.013 1.00 97.06 151 TYR D C 1
ATOM 7624 O O . TYR D 2 163 ? 161.465 125.879 122.610 1.00 97.06 151 TYR D O 1
ATOM 7633 N N . TYR D 2 164 ? 160.680 124.465 121.056 1.00 103.93 152 TYR D N 1
ATOM 7634 C CA . TYR D 2 164 ? 159.599 125.372 120.707 1.00 103.93 152 TYR D CA 1
ATOM 7635 C C . TYR D 2 164 ? 158.488 125.349 121.740 1.00 103.93 152 TYR D C 1
ATOM 7636 O O . TYR D 2 164 ? 157.717 126.309 121.825 1.00 103.93 152 TYR D O 1
ATOM 7645 N N . MET D 2 165 ? 158.400 124.287 122.536 1.00 98.57 153 MET D N 1
ATOM 7646 C CA . MET D 2 165 ? 157.499 124.309 123.679 1.00 98.57 153 MET D CA 1
ATOM 7647 C C . MET D 2 165 ? 158.047 125.200 124.779 1.00 98.57 153 MET D C 1
ATOM 7648 O O . MET D 2 165 ? 157.289 125.905 125.452 1.00 98.57 153 MET D O 1
ATOM 7653 N N . PHE D 2 166 ? 159.368 125.200 124.955 1.00 97.30 154 PHE D N 1
ATOM 7654 C CA . PHE D 2 166 ? 159.994 125.987 126.007 1.00 97.30 154 PHE D CA 1
ATOM 7655 C C . PHE D 2 166 ? 159.911 127.483 125.735 1.00 97.30 154 PHE D C 1
ATOM 7656 O O . PHE D 2 166 ? 160.037 128.278 126.672 1.00 97.30 154 PHE D O 1
ATOM 7664 N N . GLY D 2 167 ? 159.677 127.880 124.484 1.00 94.03 155 GLY D N 1
ATOM 7665 C CA . GLY D 2 167 ? 159.457 129.286 124.194 1.00 94.03 155 GLY D CA 1
ATOM 7666 C C . GLY D 2 167 ? 158.183 129.826 124.817 1.00 94.03 155 GLY D C 1
ATOM 7667 O O . GLY D 2 167 ? 158.166 130.948 125.330 1.00 94.03 155 GLY D O 1
ATOM 7668 N N . LEU D 2 168 ? 157.103 129.037 124.783 1.00 92.92 156 LEU D N 1
ATOM 7669 C CA . LEU D 2 168 ? 155.844 129.475 125.378 1.00 92.92 156 LEU D CA 1
ATOM 7670 C C . LEU D 2 168 ? 155.944 129.615 126.883 1.00 92.92 156 LEU D C 1
ATOM 7671 O O . LEU D 2 168 ? 155.296 130.493 127.461 1.00 92.92 156 LEU D O 1
ATOM 7676 N N . LEU D 2 169 ? 156.729 128.756 127.530 1.00 87.56 157 LEU D N 1
ATOM 7677 C CA . LEU D 2 169 ? 157.011 128.957 128.943 1.00 87.56 157 LEU D CA 1
ATOM 7678 C C . LEU D 2 169 ? 157.806 130.230 129.146 1.00 87.56 157 LEU D C 1
ATOM 7679 O O . LEU D 2 169 ? 157.409 131.096 129.930 1.00 87.56 157 LEU D O 1
ATOM 7684 N N . ALA D 2 170 ? 158.904 130.375 128.403 1.00 91.52 158 ALA D N 1
ATOM 7685 C CA . ALA D 2 170 ? 159.831 131.477 128.614 1.00 91.52 158 ALA D CA 1
ATOM 7686 C C . ALA D 2 170 ? 159.211 132.819 128.274 1.00 91.52 158 ALA D C 1
ATOM 7687 O O . ALA D 2 170 ? 159.515 133.817 128.932 1.00 91.52 158 ALA D O 1
ATOM 7689 N N . LEU D 2 171 ? 158.326 132.862 127.280 1.00 82.66 159 LEU D N 1
ATOM 7690 C CA . LEU D 2 171 ? 157.686 134.125 126.943 1.00 82.66 159 LEU D CA 1
ATOM 7691 C C . LEU D 2 171 ? 156.675 134.518 128.007 1.00 82.66 159 LEU D C 1
ATOM 7692 O O . LEU D 2 171 ? 156.666 135.663 128.471 1.00 82.66 159 LEU D O 1
ATOM 7697 N N . LEU D 2 172 ? 155.837 133.577 128.427 1.00 78.24 160 LEU D N 1
ATOM 7698 C CA . LEU D 2 172 ? 154.742 133.927 129.316 1.00 78.24 160 LEU D CA 1
ATOM 7699 C C . LEU D 2 172 ? 155.188 134.072 130.761 1.00 78.24 160 LEU D C 1
ATOM 7700 O O . LEU D 2 172 ? 154.609 134.880 131.493 1.00 78.24 160 LEU D O 1
ATOM 7705 N N . VAL D 2 173 ? 156.219 133.337 131.189 1.00 79.73 161 VAL D N 1
ATOM 7706 C CA . VAL D 2 173 ? 156.715 133.524 132.548 1.00 79.73 161 VAL D CA 1
ATOM 7707 C C . VAL D 2 173 ? 157.477 134.837 132.656 1.00 79.73 161 VAL D C 1
ATOM 7708 O O . VAL D 2 173 ? 157.666 135.356 133.758 1.00 79.73 161 VAL D O 1
ATOM 7712 N N . SER D 2 174 ? 157.901 135.404 131.532 1.00 80.84 162 SER D N 1
ATOM 7713 C CA . SER D 2 174 ? 158.535 136.708 131.530 1.00 80.84 162 SER D CA 1
ATOM 7714 C C . SER D 2 174 ? 157.530 137.831 131.359 1.00 80.84 162 SER D C 1
ATOM 7715 O O . SER D 2 174 ? 157.616 138.846 132.055 1.00 80.84 162 SER D O 1
ATOM 7718 N N . PHE D 2 175 ? 156.578 137.665 130.441 1.00 75.06 163 PHE D N 1
ATOM 7719 C CA . PHE D 2 175 ? 155.607 138.715 130.168 1.00 75.06 163 PHE D CA 1
ATOM 7720 C C . PHE D 2 175 ? 154.639 138.921 131.322 1.00 75.06 163 PHE D C 1
ATOM 7721 O O . PHE D 2 175 ? 154.087 140.016 131.465 1.00 75.06 163 PHE D O 1
ATOM 7729 N N . SER D 2 176 ? 154.447 137.917 132.169 1.00 74.80 164 SER D N 1
ATOM 7730 C CA . SER D 2 176 ? 153.570 138.079 133.324 1.00 74.80 164 SER D CA 1
ATOM 7731 C C . SER D 2 176 ? 154.339 138.557 134.549 1.00 74.80 164 SER D C 1
ATOM 7732 O O . SER D 2 176 ? 154.190 138.045 135.654 1.00 74.80 164 SER D O 1
ATOM 7735 N N . LEU D 2 177 ? 155.151 139.555 134.346 1.00 70.68 165 LEU D N 1
ATOM 7736 C CA . LEU D 2 177 ? 155.715 140.413 135.374 1.00 70.68 165 LEU D CA 1
ATOM 7737 C C . LEU D 2 177 ? 155.452 141.866 135.062 1.00 70.68 165 LEU D C 1
ATOM 7738 O O . LEU D 2 177 ? 155.203 142.654 135.974 1.00 70.68 165 LEU D O 1
ATOM 7743 N N . ILE D 2 178 ? 155.486 142.236 133.784 1.00 75.61 166 ILE D N 1
ATOM 7744 C CA . ILE D 2 178 ? 155.086 143.572 133.385 1.00 75.61 166 ILE D CA 1
ATOM 7745 C C . ILE D 2 178 ? 153.576 143.717 133.512 1.00 75.61 166 ILE D C 1
ATOM 7746 O O . ILE D 2 178 ? 153.061 144.816 133.733 1.00 75.61 166 ILE D O 1
ATOM 7751 N N . THR D 2 179 ? 152.842 142.615 133.410 1.00 71.98 167 THR D N 1
ATOM 7752 C CA . THR D 2 179 ? 151.395 142.649 133.512 1.00 71.98 167 THR D CA 1
ATOM 7753 C C . THR D 2 179 ? 150.887 142.089 134.826 1.00 71.98 167 THR D C 1
ATOM 7754 O O . THR D 2 179 ? 149.687 141.845 134.958 1.00 71.98 167 THR D O 1
ATOM 7758 N N . SER D 2 180 ? 151.765 141.852 135.789 1.00 74.48 168 SER D N 1
ATOM 7759 C CA . SER D 2 180 ? 151.328 141.435 137.113 1.00 74.48 168 SER D CA 1
ATOM 7760 C C . SER D 2 180 ? 151.752 142.422 138.180 1.00 74.48 168 SER D C 1
ATOM 7761 O O . SER D 2 180 ? 150.933 142.811 139.018 1.00 74.48 168 SER D O 1
ATOM 7764 N N . THR D 2 181 ? 153.020 142.827 138.174 1.00 80.03 169 THR D N 1
ATOM 7765 C CA . THR D 2 181 ? 153.482 143.841 139.110 1.00 80.03 169 THR D CA 1
ATOM 7766 C C . THR D 2 181 ? 152.861 145.186 138.791 1.00 80.03 169 THR D C 1
ATOM 7767 O O . THR D 2 181 ? 152.276 145.839 139.661 1.00 80.03 169 THR D O 1
ATOM 7771 N N . LEU D 2 182 ? 152.948 145.599 137.531 1.00 79.16 170 LEU D N 1
ATOM 7772 C CA . LEU D 2 182 ? 152.360 146.859 137.114 1.00 79.16 170 LEU D CA 1
ATOM 7773 C C . LEU D 2 182 ? 150.844 146.782 137.022 1.00 79.16 170 LEU D C 1
ATOM 7774 O O . LEU D 2 182 ? 150.197 147.820 136.880 1.00 79.16 170 LEU D O 1
ATOM 7779 N N . ALA D 2 183 ? 150.264 145.587 137.135 1.00 77.98 171 ALA D N 1
ATOM 7780 C CA . ALA D 2 183 ? 148.816 145.470 137.225 1.00 77.98 171 ALA D CA 1
ATOM 7781 C C . ALA D 2 183 ? 148.294 146.059 138.525 1.00 77.98 171 ALA D C 1
ATOM 7782 O O . ALA D 2 183 ? 147.329 146.827 138.521 1.00 77.98 171 ALA D O 1
ATOM 7784 N N . THR D 2 184 ? 148.931 145.726 139.647 1.00 81.86 172 THR D N 1
ATOM 7785 C CA . THR D 2 184 ? 148.362 146.069 140.945 1.00 81.86 172 THR D CA 1
ATOM 7786 C C . THR D 2 184 ? 148.461 147.553 141.246 1.00 81.86 172 THR D C 1
ATOM 7787 O O . THR D 2 184 ? 147.628 148.088 141.982 1.00 81.86 172 THR D O 1
ATOM 7791 N N . VAL D 2 185 ? 149.456 148.236 140.687 1.00 80.81 173 VAL D N 1
ATOM 7792 C CA . VAL D 2 185 ? 149.635 149.638 141.024 1.00 80.81 173 VAL D CA 1
ATOM 7793 C C . VAL D 2 185 ? 148.636 150.541 140.317 1.00 80.81 173 VAL D C 1
ATOM 7794 O O . VAL D 2 185 ? 148.371 151.645 140.802 1.00 80.81 173 VAL D O 1
ATOM 7798 N N . VAL D 2 186 ? 148.057 150.111 139.199 1.00 82.21 174 VAL D N 1
ATOM 7799 C CA . VAL D 2 186 ? 147.184 151.004 138.450 1.00 82.21 174 VAL D CA 1
ATOM 7800 C C . VAL D 2 186 ? 145.783 150.410 138.307 1.00 82.21 174 VAL D C 1
ATOM 7801 O O . VAL D 2 186 ? 144.788 151.143 138.345 1.00 82.21 174 VAL D O 1
ATOM 7805 N N . ARG D 2 187 ? 145.727 149.087 138.124 1.00 87.45 175 ARG D N 1
ATOM 7806 C CA . ARG D 2 187 ? 144.440 148.356 137.974 1.00 87.45 175 ARG D CA 1
ATOM 7807 C C . ARG D 2 187 ? 143.759 148.768 136.663 1.00 87.45 175 ARG D C 1
ATOM 7808 O O . ARG D 2 187 ? 142.518 148.667 136.592 1.00 87.45 175 ARG D O 1
ATOM 7816 N N . ASP D 2 188 ? 144.538 149.213 135.671 1.00 84.66 176 ASP D N 1
ATOM 7817 C CA . ASP D 2 188 ? 143.965 149.613 134.397 1.00 84.66 176 ASP D CA 1
ATOM 7818 C C . ASP D 2 188 ? 144.529 148.846 133.228 1.00 84.66 176 ASP D C 1
ATOM 7819 O O . ASP D 2 188 ? 143.854 148.720 132.208 1.00 84.66 176 ASP D O 1
ATOM 7824 N N . VAL D 2 189 ? 145.742 148.312 133.355 1.00 78.17 177 VAL D N 1
ATOM 7825 C CA . VAL D 2 189 ? 146.268 147.458 132.310 1.00 78.17 177 VAL D CA 1
ATOM 7826 C C . VAL D 2 189 ? 145.559 146.118 132.290 1.00 78.17 177 VAL D C 1
ATOM 7827 O O . VAL D 2 189 ? 145.666 145.385 131.302 1.00 78.17 177 VAL D O 1
ATOM 7831 N N . GLN D 2 190 ? 144.847 145.777 133.367 1.00 75.73 178 GLN D N 1
ATOM 7832 C CA . GLN D 2 190 ? 143.917 144.658 133.334 1.00 75.73 178 GLN D CA 1
ATOM 7833 C C . GLN D 2 190 ? 142.842 144.869 132.280 1.00 75.73 178 GLN D C 1
ATOM 7834 O O . GLN D 2 190 ? 142.478 143.934 131.560 1.00 75.73 178 GLN D O 1
ATOM 7840 N N . MET D 2 191 ? 142.336 146.095 132.159 1.00 76.12 179 MET D N 1
ATOM 7841 C CA . MET D 2 191 ? 141.406 146.385 131.078 1.00 76.12 179 MET D CA 1
ATOM 7842 C C . MET D 2 191 ? 142.116 146.444 129.736 1.00 76.12 179 MET D C 1
ATOM 7843 O O . MET D 2 191 ? 141.498 146.181 128.701 1.00 76.12 179 MET D O 1
ATOM 7848 N N . ILE D 2 192 ? 143.405 146.786 129.733 1.00 76.34 180 ILE D N 1
ATOM 7849 C CA . ILE D 2 192 ? 144.148 146.877 128.481 1.00 76.34 180 ILE D CA 1
ATOM 7850 C C . ILE D 2 192 ? 144.416 145.492 127.918 1.00 76.34 180 ILE D C 1
ATOM 7851 O O . ILE D 2 192 ? 144.097 145.204 126.759 1.00 76.34 180 ILE D O 1
ATOM 7856 N N . VAL D 2 193 ? 144.988 144.602 128.733 1.00 71.79 181 VAL D N 1
ATOM 7857 C CA . VAL D 2 193 ? 145.286 143.257 128.259 1.00 71.79 181 VAL D CA 1
ATOM 7858 C C . VAL D 2 193 ? 144.037 142.417 128.074 1.00 71.79 181 VAL D C 1
ATOM 7859 O O . VAL D 2 193 ? 144.108 141.359 127.446 1.00 71.79 181 VAL D O 1
ATOM 7863 N N . GLN D 2 194 ? 142.891 142.862 128.590 1.00 76.29 182 GLN D N 1
ATOM 7864 C CA . GLN D 2 194 ? 141.640 142.194 128.275 1.00 76.29 182 GLN D CA 1
ATOM 7865 C C . GLN D 2 194 ? 141.243 142.436 126.828 1.00 76.29 182 GLN D C 1
ATOM 7866 O O . GLN D 2 194 ? 140.503 141.633 126.254 1.00 76.29 182 GLN D O 1
ATOM 7872 N N . SER D 2 195 ? 141.744 143.510 126.221 1.00 76.43 183 SER D N 1
ATOM 7873 C CA . SER D 2 195 ? 141.598 143.744 124.793 1.00 76.43 183 SER D CA 1
ATOM 7874 C C . SER D 2 195 ? 142.854 143.411 124.010 1.00 76.43 183 SER D C 1
ATOM 7875 O O . SER D 2 195 ? 142.757 143.043 122.837 1.00 76.43 183 SER D O 1
ATOM 7878 N N . LEU D 2 196 ? 144.029 143.535 124.627 1.00 74.47 184 LEU D N 1
ATOM 7879 C CA . LEU D 2 196 ? 145.263 143.217 123.924 1.00 74.47 184 LEU D CA 1
ATOM 7880 C C . LEU D 2 196 ? 145.419 141.722 123.705 1.00 74.47 184 LEU D C 1
ATOM 7881 O O . LEU D 2 196 ? 146.118 141.315 122.774 1.00 74.47 184 LEU D O 1
ATOM 7886 N N . VAL D 2 197 ? 144.776 140.892 124.525 1.00 75.00 185 VAL D N 1
ATOM 7887 C CA . VAL D 2 197 ? 144.749 139.471 124.214 1.00 75.00 185 VAL D CA 1
ATOM 7888 C C . VAL D 2 197 ? 143.753 139.190 123.099 1.00 75.00 185 VAL D C 1
ATOM 7889 O O . VAL D 2 197 ? 143.830 138.145 122.445 1.00 75.00 185 VAL D O 1
ATOM 7893 N N . ARG D 2 198 ? 142.839 140.135 122.881 1.00 77.16 186 ARG D N 1
ATOM 7894 C CA . ARG D 2 198 ? 141.821 139.980 121.815 1.00 77.16 186 ARG D CA 1
ATOM 7895 C C . ARG D 2 198 ? 142.471 140.290 120.468 1.00 77.16 186 ARG D C 1
ATOM 7896 O O . ARG D 2 198 ? 142.252 139.527 119.519 1.00 77.16 186 ARG D O 1
ATOM 7904 N N . ILE D 2 199 ? 143.266 141.358 120.409 1.00 76.01 187 ILE D N 1
ATOM 7905 C CA . ILE D 2 199 ? 143.874 141.757 119.147 1.00 76.01 187 ILE D CA 1
ATOM 7906 C C . ILE D 2 199 ? 144.926 140.745 118.701 1.00 76.01 187 ILE D C 1
ATOM 7907 O O . ILE D 2 199 ? 145.225 140.653 117.505 1.00 76.01 187 ILE D O 1
ATOM 7912 N N . LEU D 2 200 ? 145.451 139.931 119.614 1.00 76.18 188 LEU D N 1
ATOM 7913 C CA . LEU D 2 200 ? 146.371 138.859 119.238 1.00 76.18 188 LEU D CA 1
ATOM 7914 C C . LEU D 2 200 ? 145.637 137.566 118.913 1.00 76.18 188 LEU D C 1
ATOM 7915 O O . LEU D 2 200 ? 145.982 136.488 119.383 1.00 76.18 188 LEU D O 1
ATOM 7920 N N . LEU D 2 201 ? 144.605 137.682 118.092 1.00 78.50 189 LEU D N 1
ATOM 7921 C CA . LEU D 2 201 ? 144.115 136.586 117.281 1.00 78.50 189 LEU D CA 1
ATOM 7922 C C . LEU D 2 201 ? 144.256 136.904 115.818 1.00 78.50 189 LEU D C 1
ATOM 7923 O O . LEU D 2 201 ? 144.301 135.988 114.995 1.00 78.50 189 LEU D O 1
ATOM 7928 N N . TYR D 2 202 ? 144.317 138.183 115.486 1.00 84.63 190 TYR D N 1
ATOM 7929 C CA . TYR D 2 202 ? 144.262 138.681 114.133 1.00 84.63 190 TYR D CA 1
ATOM 7930 C C . TYR D 2 202 ? 145.524 139.419 113.756 1.00 84.63 190 TYR D C 1
ATOM 7931 O O . TYR D 2 202 ? 145.871 139.454 112.574 1.00 84.63 190 TYR D O 1
ATOM 7940 N N . LEU D 2 203 ? 146.215 140.014 114.727 1.00 92.35 191 LEU D N 1
ATOM 7941 C CA . LEU D 2 203 ? 147.539 140.556 114.472 1.00 92.35 191 LEU D CA 1
ATOM 7942 C C . LEU D 2 203 ? 148.520 139.439 114.166 1.00 92.35 191 LEU D C 1
ATOM 7943 O O . LEU D 2 203 ? 149.456 139.632 113.384 1.00 92.35 191 LEU D O 1
ATOM 7948 N N . THR D 2 204 ? 148.332 138.317 114.747 1.00 88.42 192 THR D N 1
ATOM 7949 C CA . THR D 2 204 ? 149.064 137.141 114.334 1.00 88.42 192 THR D CA 1
ATOM 7950 C C . THR D 2 204 ? 148.160 136.206 113.540 1.00 88.42 192 THR D C 1
ATOM 7951 O O . THR D 2 204 ? 146.956 136.121 113.799 1.00 88.42 192 THR D O 1
ATOM 7955 N N . PRO D 2 205 ? 148.696 135.540 112.524 1.00 93.52 193 PRO D N 1
ATOM 7956 C CA . PRO D 2 205 ? 147.850 134.696 111.665 1.00 93.52 193 PRO D CA 1
ATOM 7957 C C . PRO D 2 205 ? 147.663 133.267 112.167 1.00 93.52 193 PRO D C 1
ATOM 7958 O O . PRO D 2 205 ? 148.309 132.309 111.743 1.00 93.52 193 PRO D O 1
ATOM 7962 N N . LEU D 2 206 ? 146.744 133.126 113.117 1.00 94.59 194 LEU D N 1
ATOM 7963 C CA . LEU D 2 206 ? 146.244 131.806 113.466 1.00 94.59 194 LEU D CA 1
ATOM 7964 C C . LEU D 2 206 ? 145.278 131.270 112.427 1.00 94.59 194 LEU D C 1
ATOM 7965 O O . LEU D 2 206 ? 144.980 130.073 112.441 1.00 94.59 194 LEU D O 1
ATOM 7970 N N . LEU D 2 207 ? 144.768 132.123 111.541 1.00 99.85 195 LEU D N 1
ATOM 7971 C CA . LEU D 2 207 ? 143.648 131.739 110.694 1.00 99.85 195 LEU D CA 1
ATOM 7972 C C . LEU D 2 207 ? 144.015 131.710 109.217 1.00 99.85 195 LEU D C 1
ATOM 7973 O O . LEU D 2 207 ? 143.827 130.677 108.571 1.00 99.85 195 LEU D O 1
ATOM 7978 N N . TRP D 2 208 ? 144.535 132.793 108.656 1.00 104.31 196 TRP D N 1
ATOM 7979 C CA . TRP D 2 208 ? 144.712 132.841 107.217 1.00 104.31 196 TRP D CA 1
ATOM 7980 C C . TRP D 2 208 ? 146.164 132.598 106.822 1.00 104.31 196 TRP D C 1
ATOM 7981 O O . TRP D 2 208 ? 147.027 132.297 107.650 1.00 104.31 196 TRP D O 1
ATOM 7992 N N . ASP D 2 209 ? 146.431 132.741 105.529 1.00 108.00 197 ASP D N 1
ATOM 7993 C CA . ASP D 2 209 ? 147.777 132.720 104.996 1.00 108.00 197 ASP D CA 1
ATOM 7994 C C . ASP D 2 209 ? 148.237 134.156 104.830 1.00 108.00 197 ASP D C 1
ATOM 7995 O O . ASP D 2 209 ? 147.587 134.917 104.099 1.00 108.00 197 ASP D O 1
ATOM 8000 N N . PRO D 2 210 ? 149.321 134.578 105.477 1.00 107.53 198 PRO D N 1
ATOM 8001 C CA . PRO D 2 210 ? 149.796 135.956 105.323 1.00 107.53 198 PRO D CA 1
ATOM 8002 C C . PRO D 2 210 ? 150.526 136.241 104.020 1.00 107.53 198 PRO D C 1
ATOM 8003 O O . PRO D 2 210 ? 151.070 137.339 103.872 1.00 107.53 198 PRO D O 1
ATOM 8007 N N . SER D 2 211 ? 150.557 135.317 103.066 1.00 111.50 199 SER D N 1
ATOM 8008 C CA . SER D 2 211 ? 151.175 135.582 101.767 1.00 111.50 199 SER D CA 1
ATOM 8009 C C . SER D 2 211 ? 150.180 136.203 100.792 1.00 111.50 199 SER D C 1
ATOM 8010 O O . SER D 2 211 ? 150.016 135.746 99.663 1.00 111.50 199 SER D O 1
ATOM 8013 N N . HIS D 2 212 ? 149.503 137.259 101.238 1.00 122.47 200 HIS D N 1
ATOM 8014 C CA . HIS D 2 212 ? 148.630 138.077 100.407 1.00 122.47 200 HIS D CA 1
ATOM 8015 C C . HIS D 2 212 ? 149.142 139.507 100.359 1.00 122.47 200 HIS D C 1
ATOM 8016 O O . HIS D 2 212 ? 148.359 140.452 100.260 1.00 122.47 200 HIS D O 1
ATOM 8023 N N . LEU D 2 213 ? 150.455 139.671 100.423 1.00 123.55 201 LEU D N 1
ATOM 8024 C CA . LEU D 2 213 ? 151.034 140.946 100.809 1.00 123.55 201 LEU D CA 1
ATOM 8025 C C . LEU D 2 213 ? 152.510 140.955 100.432 1.00 123.55 201 LEU D C 1
ATOM 8026 O O . LEU D 2 213 ? 153.158 139.902 100.476 1.00 123.55 201 LEU D O 1
ATOM 8031 N N . PRO D 2 214 ? 153.075 142.093 100.040 1.00 126.71 202 PRO D N 1
ATOM 8032 C CA . PRO D 2 214 ? 154.502 142.129 99.704 1.00 126.71 202 PRO D CA 1
ATOM 8033 C C . PRO D 2 214 ? 155.367 142.081 100.952 1.00 126.71 202 PRO D C 1
ATOM 8034 O O . PRO D 2 214 ? 154.896 142.196 102.084 1.00 126.71 202 PRO D O 1
ATOM 8038 N N . HIS D 2 215 ? 156.670 141.967 100.721 1.00 128.28 203 HIS D N 1
ATOM 8039 C CA . HIS D 2 215 ? 157.679 141.726 101.752 1.00 128.28 203 HIS D CA 1
ATOM 8040 C C . HIS D 2 215 ? 157.893 142.890 102.689 1.00 128.28 203 HIS D C 1
ATOM 8041 O O . HIS D 2 215 ? 158.872 142.828 103.432 1.00 128.28 203 HIS D O 1
ATOM 8048 N N . LEU D 2 216 ? 157.125 143.975 102.716 1.00 126.81 204 LEU D N 1
ATOM 8049 C CA . LEU D 2 216 ? 157.304 144.965 103.770 1.00 126.81 204 LEU D CA 1
ATOM 8050 C C . LEU D 2 216 ? 156.332 144.715 104.915 1.00 126.81 204 LEU D C 1
ATOM 8051 O O . LEU D 2 216 ? 156.748 144.447 106.045 1.00 126.81 204 LEU D O 1
ATOM 8056 N N . VAL D 2 217 ? 155.032 144.764 104.627 1.00 127.55 205 VAL D N 1
ATOM 8057 C CA . VAL D 2 217 ? 154.038 144.633 105.683 1.00 127.55 205 VAL D CA 1
ATOM 8058 C C . VAL D 2 217 ? 153.929 143.177 106.123 1.00 127.55 205 VAL D C 1
ATOM 8059 O O . VAL D 2 217 ? 153.568 142.886 107.270 1.00 127.55 205 VAL D O 1
ATOM 8063 N N . GLN D 2 218 ? 154.276 142.240 105.242 1.00 125.23 206 GLN D N 1
ATOM 8064 C CA . GLN D 2 218 ? 154.325 140.837 105.636 1.00 125.23 206 GLN D CA 1
ATOM 8065 C C . GLN D 2 218 ? 155.478 140.580 106.594 1.00 125.23 206 GLN D C 1
ATOM 8066 O O . GLN D 2 218 ? 155.311 139.907 107.616 1.00 125.23 206 GLN D O 1
ATOM 8072 N N . VAL D 2 219 ? 156.659 141.112 106.276 1.00 127.90 207 VAL D N 1
ATOM 8073 C CA . VAL D 2 219 ? 157.802 140.953 107.166 1.00 127.90 207 VAL D CA 1
ATOM 8074 C C . VAL D 2 219 ? 157.609 141.782 108.428 1.00 127.90 207 VAL D C 1
ATOM 8075 O O . VAL D 2 219 ? 157.901 141.318 109.537 1.00 127.90 207 VAL D O 1
ATOM 8079 N N . ILE D 2 220 ? 157.034 142.979 108.308 1.00 123.04 208 ILE D N 1
ATOM 8080 C CA . ILE D 2 220 ? 156.682 143.675 109.539 1.00 123.04 208 ILE D CA 1
ATOM 8081 C C . ILE D 2 220 ? 155.271 143.233 109.906 1.00 123.04 208 ILE D C 1
ATOM 8082 O O . ILE D 2 220 ? 154.298 143.988 109.792 1.00 123.04 208 ILE D O 1
ATOM 8087 N N . MET D 2 221 ? 155.168 141.979 110.326 1.00 116.57 209 MET D N 1
ATOM 8088 C CA . MET D 2 221 ? 154.076 141.434 111.112 1.00 116.57 209 MET D CA 1
ATOM 8089 C C . MET D 2 221 ? 154.585 140.452 112.144 1.00 116.57 209 MET D C 1
ATOM 8090 O O . MET D 2 221 ? 153.949 140.280 113.189 1.00 116.57 209 MET D O 1
ATOM 8095 N N . ARG D 2 222 ? 155.749 139.850 111.909 1.00 112.73 210 ARG D N 1
ATOM 8096 C CA . ARG D 2 222 ? 156.380 138.892 112.797 1.00 112.73 210 ARG D CA 1
ATOM 8097 C C . ARG D 2 222 ? 157.241 139.559 113.855 1.00 112.73 210 ARG D C 1
ATOM 8098 O O . ARG D 2 222 ? 158.055 138.886 114.497 1.00 112.73 210 ARG D O 1
ATOM 8106 N N . LEU D 2 223 ? 157.087 140.871 114.039 1.00 111.86 211 LEU D N 1
ATOM 8107 C CA . LEU D 2 223 ? 157.682 141.533 115.191 1.00 111.86 211 LEU D CA 1
ATOM 8108 C C . LEU D 2 223 ? 157.048 141.037 116.478 1.00 111.86 211 LEU D C 1
ATOM 8109 O O . LEU D 2 223 ? 157.713 140.992 117.518 1.00 111.86 211 LEU D O 1
ATOM 8114 N N . ASN D 2 224 ? 155.762 140.701 116.424 1.00 106.81 212 ASN D N 1
ATOM 8115 C CA . ASN D 2 224 ? 155.109 139.852 117.401 1.00 106.81 212 ASN D CA 1
ATOM 8116 C C . ASN D 2 224 ? 155.891 138.550 117.538 1.00 106.81 212 ASN D C 1
ATOM 8117 O O . ASN D 2 224 ? 156.009 137.803 116.557 1.00 106.81 212 ASN D O 1
ATOM 8122 N N . PRO D 2 225 ? 156.429 138.242 118.717 1.00 100.37 213 PRO D N 1
ATOM 8123 C CA . PRO D 2 225 ? 157.165 136.984 118.867 1.00 100.37 213 PRO D CA 1
ATOM 8124 C C . PRO D 2 225 ? 156.270 135.773 118.888 1.00 100.37 213 PRO D C 1
ATOM 8125 O O . PRO D 2 225 ? 156.772 134.661 118.700 1.00 100.37 213 PRO D O 1
ATOM 8129 N N . LEU D 2 226 ? 154.964 135.959 119.084 1.00 95.59 214 LEU D N 1
ATOM 8130 C CA . LEU D 2 226 ? 154.045 134.835 119.203 1.00 95.59 214 LEU D CA 1
ATOM 8131 C C . LEU D 2 226 ? 153.894 134.088 117.885 1.00 95.59 214 LEU D C 1
ATOM 8132 O O . LEU D 2 226 ? 153.669 132.874 117.883 1.00 95.59 214 LEU D O 1
ATOM 8137 N N . TYR D 2 227 ? 154.054 134.785 116.760 1.00 102.17 215 TYR D N 1
ATOM 8138 C CA . TYR D 2 227 ? 153.985 134.153 115.449 1.00 102.17 215 TYR D CA 1
ATOM 8139 C C . TYR D 2 227 ? 155.141 133.196 115.202 1.00 102.17 215 TYR D C 1
ATOM 8140 O O . TYR D 2 227 ? 155.007 132.276 114.388 1.00 102.17 215 TYR D O 1
ATOM 8149 N N . TYR D 2 228 ? 156.259 133.371 115.905 1.00 100.18 216 TYR D N 1
ATOM 8150 C CA . TYR D 2 228 ? 157.371 132.444 115.752 1.00 100.18 216 TYR D CA 1
ATOM 8151 C C . TYR D 2 228 ? 157.032 131.062 116.287 1.00 100.18 216 TYR D C 1
ATOM 8152 O O . TYR D 2 228 ? 157.402 130.053 115.678 1.00 100.18 216 TYR D O 1
ATOM 8161 N N . ILE D 2 229 ? 156.335 130.993 117.423 1.00 95.62 217 ILE D N 1
ATOM 8162 C CA . ILE D 2 229 ? 156.048 129.694 118.023 1.00 95.62 217 ILE D CA 1
ATOM 8163 C C . ILE D 2 229 ? 154.976 128.974 117.218 1.00 95.62 217 ILE D C 1
ATOM 8164 O O . ILE D 2 229 ? 154.982 127.740 117.119 1.00 95.62 217 ILE D O 1
ATOM 8169 N N . VAL D 2 230 ? 154.062 129.730 116.606 1.00 96.48 218 VAL D N 1
ATOM 8170 C CA . VAL D 2 230 ? 153.057 129.138 115.733 1.00 96.48 218 VAL D CA 1
ATOM 8171 C C . VAL D 2 230 ? 153.719 128.512 114.514 1.00 96.48 218 VAL D C 1
ATOM 8172 O O . VAL D 2 230 ? 153.293 127.453 114.039 1.00 96.48 218 VAL D O 1
ATOM 8176 N N . GLU D 2 231 ? 154.811 129.109 114.033 1.00 105.90 219 GLU D N 1
ATOM 8177 C CA . GLU D 2 231 ? 155.627 128.449 113.024 1.00 105.90 219 GLU D CA 1
ATOM 8178 C C . GLU D 2 231 ? 156.331 127.213 113.560 1.00 105.90 219 GLU D C 1
ATOM 8179 O O . GLU D 2 231 ? 156.717 126.351 112.767 1.00 105.90 219 GLU D O 1
ATOM 8185 N N . GLY D 2 232 ? 156.515 127.104 114.871 1.00 98.15 220 GLY D N 1
ATOM 8186 C CA . GLY D 2 232 ? 157.071 125.892 115.430 1.00 98.15 220 GLY D CA 1
ATOM 8187 C C . GLY D 2 232 ? 156.078 124.752 115.389 1.00 98.15 220 GLY D C 1
ATOM 8188 O O . GLY D 2 232 ? 156.372 123.683 114.850 1.00 98.15 220 GLY D O 1
ATOM 8189 N N . TYR D 2 233 ? 154.887 124.973 115.947 1.00 96.58 221 TYR D N 1
ATOM 8190 C CA . TYR D 2 233 ? 153.895 123.909 116.026 1.00 96.58 221 TYR D CA 1
ATOM 8191 C C . TYR D 2 233 ? 153.288 123.563 114.678 1.00 96.58 221 TYR D C 1
ATOM 8192 O O . TYR D 2 233 ? 152.800 122.444 114.502 1.00 96.58 221 TYR D O 1
ATOM 8201 N N . ARG D 2 234 ? 153.290 124.488 113.728 1.00 99.74 222 ARG D N 1
ATOM 8202 C CA . ARG D 2 234 ? 152.917 124.108 112.378 1.00 99.74 222 ARG D CA 1
ATOM 8203 C C . ARG D 2 234 ? 154.026 123.337 111.685 1.00 99.74 222 ARG D C 1
ATOM 8204 O O . ARG D 2 234 ? 153.753 122.604 110.731 1.00 99.74 222 ARG D O 1
ATOM 8212 N N . SER D 2 235 ? 155.260 123.456 112.161 1.00 94.13 223 SER D N 1
ATOM 8213 C CA . SER D 2 235 ? 156.348 122.623 111.682 1.00 94.13 223 SER D CA 1
ATOM 8214 C C . SER D 2 235 ? 156.456 121.316 112.444 1.00 94.13 223 SER D C 1
ATOM 8215 O O . SER D 2 235 ? 157.468 120.624 112.322 1.00 94.13 223 SER D O 1
ATOM 8218 N N . ALA D 2 236 ? 155.431 120.951 113.213 1.00 89.79 224 ALA D N 1
ATOM 8219 C CA . ALA D 2 236 ? 155.310 119.614 113.776 1.00 89.79 224 ALA D CA 1
ATOM 8220 C C . ALA D 2 236 ? 154.789 118.607 112.773 1.00 89.79 224 ALA D C 1
ATOM 8221 O O . ALA D 2 236 ? 154.525 117.462 113.144 1.00 89.79 224 ALA D O 1
ATOM 8223 N N . LEU D 2 237 ? 154.611 119.018 111.523 1.00 100.41 225 LEU D N 1
ATOM 8224 C CA . LEU D 2 237 ? 154.148 118.130 110.470 1.00 100.41 225 LEU D CA 1
ATOM 8225 C C . LEU D 2 237 ? 154.872 118.367 109.150 1.00 100.41 225 LEU D C 1
ATOM 8226 O O . LEU D 2 237 ? 154.489 117.771 108.136 1.00 100.41 225 LEU D O 1
ATOM 8231 N N . LEU D 2 238 ? 155.899 119.213 109.128 1.00 98.68 226 LEU D N 1
ATOM 8232 C CA . LEU D 2 238 ? 156.542 119.595 107.878 1.00 98.68 226 LEU D CA 1
ATOM 8233 C C . LEU D 2 238 ? 157.690 118.652 107.544 1.00 98.68 226 LEU D C 1
ATOM 8234 O O . LEU D 2 238 ? 157.681 117.997 106.499 1.00 98.68 226 LEU D O 1
ATOM 8239 N N . GLY D 2 239 ? 158.686 118.581 108.418 1.00 108.91 227 GLY D N 1
ATOM 8240 C CA . GLY D 2 239 ? 159.913 117.863 108.130 1.00 108.91 227 GLY D CA 1
ATOM 8241 C C . GLY D 2 239 ? 161.153 118.730 108.122 1.00 108.91 227 GLY D C 1
ATOM 8242 O O . GLY D 2 239 ? 162.244 118.215 107.839 1.00 108.91 227 GLY D O 1
ATOM 8243 N N . THR D 2 240 ? 161.040 120.022 108.434 1.00 121.68 228 THR D N 1
ATOM 8244 C CA . THR D 2 240 ? 162.184 120.934 108.484 1.00 121.68 228 THR D CA 1
ATOM 8245 C C . THR D 2 240 ? 163.000 120.686 109.755 1.00 121.68 228 THR D C 1
ATOM 8246 O O . THR D 2 240 ? 162.929 121.413 110.750 1.00 121.68 228 THR D O 1
ATOM 8250 N N . SER D 2 241 ? 163.835 119.643 109.703 1.00 128.45 229 SER D N 1
ATOM 8251 C CA . SER D 2 241 ? 164.587 119.195 110.872 1.00 128.45 229 SER D CA 1
ATOM 8252 C C . SER D 2 241 ? 165.712 120.140 111.272 1.00 128.45 229 SER D C 1
ATOM 8253 O O . SER D 2 241 ? 166.363 119.893 112.292 1.00 128.45 229 SER D O 1
ATOM 8256 N N . TRP D 2 242 ? 165.969 121.192 110.503 1.00 138.95 230 TRP D N 1
ATOM 8257 C CA . TRP D 2 242 ? 166.897 122.246 110.885 1.00 138.95 230 TRP D CA 1
ATOM 8258 C C . TRP D 2 242 ? 166.210 123.603 110.813 1.00 138.95 230 TRP D C 1
ATOM 8259 O O . TRP D 2 242 ? 166.741 124.577 110.276 1.00 138.95 230 TRP D O 1
ATOM 8270 N N . TYR D 2 243 ? 165.017 123.701 111.406 1.00 116.22 231 TYR D N 1
ATOM 8271 C CA . TYR D 2 243 ? 164.304 124.975 111.430 1.00 116.22 231 TYR D CA 1
ATOM 8272 C C . TYR D 2 243 ? 164.913 125.930 112.457 1.00 116.22 231 TYR D C 1
ATOM 8273 O O . TYR D 2 243 ? 164.307 126.245 113.486 1.00 116.22 231 TYR D O 1
ATOM 8282 N N . LEU D 2 244 ? 166.162 126.317 112.232 1.00 130.65 232 LEU D N 1
ATOM 8283 C CA . LEU D 2 244 ? 166.690 127.553 112.775 1.00 130.65 232 LEU D CA 1
ATOM 8284 C C . LEU D 2 244 ? 167.254 128.367 111.618 1.00 130.65 232 LEU D C 1
ATOM 8285 O O . LEU D 2 244 ? 166.927 129.545 111.470 1.00 130.65 232 LEU D O 1
ATOM 8290 N N . VAL D 2 245 ? 168.042 127.719 110.754 1.00 131.49 233 VAL D N 1
ATOM 8291 C CA . VAL D 2 245 ? 168.925 128.441 109.844 1.00 131.49 233 VAL D CA 1
ATOM 8292 C C . VAL D 2 245 ? 168.162 129.072 108.686 1.00 131.49 233 VAL D C 1
ATOM 8293 O O . VAL D 2 245 ? 168.631 130.058 108.100 1.00 131.49 233 VAL D O 1
ATOM 8297 N N . ASP D 2 246 ? 166.971 128.575 108.370 1.00 127.67 234 ASP D N 1
ATOM 8298 C CA . ASP D 2 246 ? 166.169 129.233 107.354 1.00 127.67 234 ASP D CA 1
ATOM 8299 C C . ASP D 2 246 ? 165.529 130.516 107.859 1.00 127.67 234 ASP D C 1
ATOM 8300 O O . ASP D 2 246 ? 165.082 131.331 107.046 1.00 127.67 234 ASP D O 1
ATOM 8305 N N . HIS D 2 247 ? 165.459 130.707 109.173 1.00 132.08 235 HIS D N 1
ATOM 8306 C CA . HIS D 2 247 ? 164.920 131.933 109.744 1.00 132.08 235 HIS D CA 1
ATOM 8307 C C . HIS D 2 247 ? 165.767 132.385 110.925 1.00 132.08 235 HIS D C 1
ATOM 8308 O O . HIS D 2 247 ? 165.254 132.886 111.931 1.00 132.08 235 HIS D O 1
ATOM 8315 N N . ALA D 2 248 ? 167.089 132.228 110.803 1.00 127.69 236 ALA D N 1
ATOM 8316 C CA . ALA D 2 248 ? 168.004 132.585 111.881 1.00 127.69 236 ALA D CA 1
ATOM 8317 C C . ALA D 2 248 ? 168.173 134.084 112.040 1.00 127.69 236 ALA D C 1
ATOM 8318 O O . ALA D 2 248 ? 168.720 134.525 113.055 1.00 127.69 236 ALA D O 1
ATOM 8320 N N . SER D 2 249 ? 167.722 134.874 111.068 1.00 135.39 237 SER D N 1
ATOM 8321 C CA . SER D 2 249 ? 167.812 136.320 111.194 1.00 135.39 237 SER D CA 1
ATOM 8322 C C . SER D 2 249 ? 166.862 136.870 112.246 1.00 135.39 237 SER D C 1
ATOM 8323 O O . SER D 2 249 ? 167.092 137.976 112.744 1.00 135.39 237 SER D O 1
ATOM 8326 N N . TYR D 2 250 ? 165.805 136.134 112.602 1.00 125.17 238 TYR D N 1
ATOM 8327 C CA . TYR D 2 250 ? 164.929 136.620 113.659 1.00 125.17 238 TYR D CA 1
ATOM 8328 C C . TYR D 2 250 ? 164.548 135.556 114.678 1.00 125.17 238 TYR D C 1
ATOM 8329 O O . TYR D 2 250 ? 163.667 135.811 115.507 1.00 125.17 238 TYR D O 1
ATOM 8338 N N . THR D 2 251 ? 165.177 134.382 114.670 1.00 110.38 239 THR D N 1
ATOM 8339 C CA . THR D 2 251 ? 165.041 133.540 115.848 1.00 110.38 239 THR D CA 1
ATOM 8340 C C . THR D 2 251 ? 165.924 134.033 116.979 1.00 110.38 239 THR D C 1
ATOM 8341 O O . THR D 2 251 ? 165.691 133.676 118.136 1.00 110.38 239 THR D O 1
ATOM 8345 N N . VAL D 2 252 ? 166.923 134.857 116.669 1.00 107.63 240 VAL D N 1
ATOM 8346 C CA . VAL D 2 252 ? 167.627 135.574 117.713 1.00 107.63 240 VAL D CA 1
ATOM 8347 C C . VAL D 2 252 ? 166.868 136.824 118.107 1.00 107.63 240 VAL D C 1
ATOM 8348 O O . VAL D 2 252 ? 167.113 137.373 119.187 1.00 107.63 240 VAL D O 1
ATOM 8352 N N . TYR D 2 253 ? 165.948 137.290 117.261 1.00 105.94 241 TYR D N 1
ATOM 8353 C CA . TYR D 2 253 ? 165.032 138.332 117.697 1.00 105.94 241 TYR D CA 1
ATOM 8354 C C . TYR D 2 253 ? 164.077 137.807 118.751 1.00 105.94 241 TYR D C 1
ATOM 8355 O O . TYR D 2 253 ? 163.659 138.558 119.637 1.00 105.94 241 TYR D O 1
ATOM 8364 N N . PHE D 2 254 ? 163.728 136.525 118.675 1.00 100.74 242 PHE D N 1
ATOM 8365 C CA . PHE D 2 254 ? 162.870 135.945 119.697 1.00 100.74 242 PHE D CA 1
ATOM 8366 C C . PHE D 2 254 ? 163.593 135.841 121.027 1.00 100.74 242 PHE D C 1
ATOM 8367 O O . PHE D 2 254 ? 163.014 136.131 122.078 1.00 100.74 242 PHE D O 1
ATOM 8375 N N . TRP D 2 255 ? 164.854 135.433 121.011 1.00 97.04 243 TRP D N 1
ATOM 8376 C CA . TRP D 2 255 ? 165.548 135.270 122.276 1.00 97.04 243 TRP D CA 1
ATOM 8377 C C . TRP D 2 255 ? 166.128 136.562 122.812 1.00 97.04 243 TRP D C 1
ATOM 8378 O O . TRP D 2 255 ? 166.761 136.537 123.870 1.00 97.04 243 TRP D O 1
ATOM 8389 N N . VAL D 2 256 ? 165.930 137.682 122.131 1.00 95.87 244 VAL D N 1
ATOM 8390 C CA . VAL D 2 256 ? 166.294 138.969 122.695 1.00 95.87 244 VAL D CA 1
ATOM 8391 C C . VAL D 2 256 ? 165.073 139.745 123.178 1.00 95.87 244 VAL D C 1
ATOM 8392 O O . VAL D 2 256 ? 165.210 140.576 124.088 1.00 95.87 244 VAL D O 1
ATOM 8396 N N . VAL D 2 257 ? 163.877 139.464 122.658 1.00 96.22 245 VAL D N 1
ATOM 8397 C CA . VAL D 2 257 ? 162.703 140.113 123.225 1.00 96.22 245 VAL D CA 1
ATOM 8398 C C . VAL D 2 257 ? 162.262 139.433 124.505 1.00 96.22 245 VAL D C 1
ATOM 8399 O O . VAL D 2 257 ? 161.561 140.048 125.316 1.00 96.22 245 VAL D O 1
ATOM 8403 N N . VAL D 2 258 ? 162.656 138.181 124.719 1.00 86.87 246 VAL D N 1
ATOM 8404 C CA . VAL D 2 258 ? 162.319 137.557 125.984 1.00 86.87 246 VAL D CA 1
ATOM 8405 C C . VAL D 2 258 ? 163.287 138.014 127.068 1.00 86.87 246 VAL D C 1
ATOM 8406 O O . VAL D 2 258 ? 162.888 138.196 128.222 1.00 86.87 246 VAL D O 1
ATOM 8410 N N . ILE D 2 259 ? 164.546 138.282 126.717 1.00 87.07 247 ILE D N 1
ATOM 8411 C CA . ILE D 2 259 ? 165.481 138.766 127.717 1.00 87.07 247 ILE D CA 1
ATOM 8412 C C . ILE D 2 259 ? 165.267 140.250 127.966 1.00 87.07 247 ILE D C 1
ATOM 8413 O O . ILE D 2 259 ? 165.629 140.752 129.033 1.00 87.07 247 ILE D O 1
ATOM 8418 N N . LEU D 2 260 ? 164.640 140.962 127.031 1.00 88.66 248 LEU D N 1
ATOM 8419 C CA . LEU D 2 260 ? 164.309 142.353 127.290 1.00 88.66 248 LEU D CA 1
ATOM 8420 C C . LEU D 2 260 ? 163.103 142.447 128.208 1.00 88.66 248 LEU D C 1
ATOM 8421 O O . LEU D 2 260 ? 163.064 143.300 129.100 1.00 88.66 248 LEU D O 1
ATOM 8426 N N . PHE D 2 261 ? 162.111 141.580 127.996 1.00 88.99 249 PHE D N 1
ATOM 8427 C CA . PHE D 2 261 ? 160.959 141.538 128.886 1.00 88.99 249 PHE D CA 1
ATOM 8428 C C . PHE D 2 261 ? 161.339 141.062 130.276 1.00 88.99 249 PHE D C 1
ATOM 8429 O O . PHE D 2 261 ? 160.760 141.521 131.266 1.00 88.99 249 PHE D O 1
ATOM 8437 N N . PHE D 2 262 ? 162.310 140.161 130.374 1.00 88.56 250 PHE D N 1
ATOM 8438 C CA . PHE D 2 262 ? 162.646 139.602 131.674 1.00 88.56 250 PHE D CA 1
ATOM 8439 C C . PHE D 2 262 ? 163.460 140.576 132.506 1.00 88.56 250 PHE D C 1
ATOM 8440 O O . PHE D 2 262 ? 163.324 140.610 133.732 1.00 88.56 250 PHE D O 1
ATOM 8448 N N . VAL D 2 263 ? 164.304 141.376 131.859 1.00 84.27 251 VAL D N 1
ATOM 8449 C CA . VAL D 2 263 ? 165.073 142.376 132.587 1.00 84.27 251 VAL D CA 1
ATOM 8450 C C . VAL D 2 263 ? 164.183 143.548 132.974 1.00 84.27 251 VAL D C 1
ATOM 8451 O O . VAL D 2 263 ? 164.206 144.015 134.119 1.00 84.27 251 VAL D O 1
ATOM 8455 N N . PHE D 2 264 ? 163.367 144.023 132.033 1.00 90.91 252 PHE D N 1
ATOM 8456 C CA . PHE D 2 264 ? 162.463 145.124 132.342 1.00 90.91 252 PHE D CA 1
ATOM 8457 C C . PHE D 2 264 ? 161.356 144.692 133.290 1.00 90.91 252 PHE D C 1
ATOM 8458 O O . PHE D 2 264 ? 160.869 145.505 134.084 1.00 90.91 252 PHE D O 1
ATOM 8466 N N . GLY D 2 265 ? 160.955 143.423 133.233 1.00 87.00 253 GLY D N 1
ATOM 8467 C CA . GLY D 2 265 ? 159.996 142.923 134.197 1.00 87.00 253 GLY D CA 1
ATOM 8468 C C . GLY D 2 265 ? 160.570 142.812 135.592 1.00 87.00 253 GLY D C 1
ATOM 8469 O O . GLY D 2 265 ? 159.853 142.995 136.578 1.00 87.00 253 GLY D O 1
ATOM 8470 N N . SER D 2 266 ? 161.862 142.511 135.698 1.00 90.14 254 SER D N 1
ATOM 8471 C CA . SER D 2 266 ? 162.490 142.476 137.011 1.00 90.14 254 SER D CA 1
ATOM 8472 C C . SER D 2 266 ? 162.663 143.874 137.576 1.00 90.14 254 SER D C 1
ATOM 8473 O O . SER D 2 266 ? 162.510 144.082 138.785 1.00 90.14 254 SER D O 1
ATOM 8476 N N . MET D 2 267 ? 162.992 144.839 136.715 1.00 93.36 255 MET D N 1
ATOM 8477 C CA . MET D 2 267 ? 163.236 146.201 137.173 1.00 93.36 255 MET D CA 1
ATOM 8478 C C . MET D 2 267 ? 161.957 146.843 137.688 1.00 93.36 255 MET D C 1
ATOM 8479 O O . MET D 2 267 ? 161.976 147.543 138.704 1.00 93.36 255 MET D O 1
ATOM 8484 N N . VAL D 2 268 ? 160.831 146.590 137.024 1.00 85.58 256 VAL D N 1
ATOM 8485 C CA . VAL D 2 268 ? 159.571 147.133 137.510 1.00 85.58 256 VAL D CA 1
ATOM 8486 C C . VAL D 2 268 ? 159.077 146.365 138.731 1.00 85.58 256 VAL D C 1
ATOM 8487 O O . VAL D 2 268 ? 158.273 146.894 139.507 1.00 85.58 256 VAL D O 1
ATOM 8491 N N . HIS D 2 269 ? 159.573 145.150 138.957 1.00 82.74 257 HIS D N 1
ATOM 8492 C CA . HIS D 2 269 ? 159.157 144.412 140.139 1.00 82.74 257 HIS D CA 1
ATOM 8493 C C . HIS D 2 269 ? 159.822 144.963 141.391 1.00 82.74 257 HIS D C 1
ATOM 8494 O O . HIS D 2 269 ? 159.140 145.352 142.344 1.00 82.74 257 HIS D O 1
ATOM 8501 N N . LEU D 2 270 ? 161.154 145.014 141.397 1.00 85.29 258 LEU D N 1
ATOM 8502 C CA . LEU D 2 270 ? 161.884 145.357 142.610 1.00 85.29 258 LEU D CA 1
ATOM 8503 C C . LEU D 2 270 ? 161.755 146.823 142.985 1.00 85.29 258 LEU D C 1
ATOM 8504 O O . LEU D 2 270 ? 161.979 147.168 144.148 1.00 85.29 258 LEU D O 1
ATOM 8509 N N . LYS D 2 271 ? 161.386 147.689 142.048 1.00 87.09 259 LYS D N 1
ATOM 8510 C CA . LYS D 2 271 ? 161.108 149.072 142.408 1.00 87.09 259 LYS D CA 1
ATOM 8511 C C . LYS D 2 271 ? 159.724 149.254 143.014 1.00 87.09 259 LYS D C 1
ATOM 8512 O O . LYS D 2 271 ? 159.372 150.377 143.386 1.00 87.09 259 LYS D O 1
ATOM 8518 N N . PHE D 2 272 ? 158.937 148.188 143.125 1.00 83.17 260 PHE D N 1
ATOM 8519 C CA . PHE D 2 272 ? 157.620 148.266 143.726 1.00 83.17 260 PHE D CA 1
ATOM 8520 C C . PHE D 2 272 ? 157.309 147.105 144.652 1.00 83.17 260 PHE D C 1
ATOM 8521 O O . PHE D 2 272 ? 156.190 147.046 145.163 1.00 83.17 260 PHE D O 1
ATOM 8529 N N . ARG D 2 273 ? 158.277 146.214 144.908 1.00 85.72 261 ARG D N 1
ATOM 8530 C CA . ARG D 2 273 ? 158.015 144.910 145.520 1.00 85.72 261 ARG D CA 1
ATOM 8531 C C . ARG D 2 273 ? 157.449 145.030 146.926 1.00 85.72 261 ARG D C 1
ATOM 8532 O O . ARG D 2 273 ? 156.560 144.265 147.313 1.00 85.72 261 ARG D O 1
ATOM 8540 N N . ALA D 2 274 ? 157.931 145.998 147.697 1.00 88.41 262 ALA D N 1
ATOM 8541 C CA . ALA D 2 274 ? 157.481 146.187 149.067 1.00 88.41 262 ALA D CA 1
ATOM 8542 C C . ALA D 2 274 ? 156.474 147.317 149.192 1.00 88.41 262 ALA D C 1
ATOM 8543 O O . ALA D 2 274 ? 156.463 148.025 150.202 1.00 88.41 262 ALA D O 1
ATOM 8545 N N . HIS D 2 275 ? 155.628 147.513 148.189 1.00 90.90 263 HIS D N 1
ATOM 8546 C CA . HIS D 2 275 ? 154.703 148.630 148.278 1.00 90.90 263 HIS D CA 1
ATOM 8547 C C . HIS D 2 275 ? 153.268 148.257 147.953 1.00 90.90 263 HIS D C 1
ATOM 8548 O O . HIS D 2 275 ? 152.343 148.918 148.434 1.00 90.90 263 HIS D O 1
ATOM 8555 N N . PHE D 2 276 ? 153.043 147.211 147.158 1.00 86.76 264 PHE D N 1
ATOM 8556 C CA . PHE D 2 276 ? 151.664 146.876 146.804 1.00 86.76 264 PHE D CA 1
ATOM 8557 C C . PHE D 2 276 ? 151.013 146.122 147.962 1.00 86.76 264 PHE D C 1
ATOM 8558 O O . PHE D 2 276 ? 150.839 144.906 147.967 1.00 86.76 264 PHE D O 1
ATOM 8566 N N . VAL D 2 277 ? 150.647 146.887 148.986 1.00 87.36 265 VAL D N 1
ATOM 8567 C CA . VAL D 2 277 ? 149.785 146.387 150.049 1.00 87.36 265 VAL D CA 1
ATOM 8568 C C . VAL D 2 277 ? 148.557 147.245 150.250 1.00 87.36 265 VAL D C 1
ATOM 8569 O O . VAL D 2 277 ? 147.573 146.774 150.846 1.00 87.36 265 VAL D O 1
ATOM 8573 N N . ASP D 2 278 ? 148.561 148.489 149.780 1.00 97.48 266 ASP D N 1
ATOM 8574 C CA . ASP D 2 278 ? 147.387 149.355 149.752 1.00 97.48 266 ASP D CA 1
ATOM 8575 C C . ASP D 2 278 ? 146.729 149.359 148.382 1.00 97.48 266 ASP D C 1
ATOM 8576 O O . ASP D 2 278 ? 146.243 150.389 147.910 1.00 97.48 266 ASP D O 1
ATOM 8581 N N . TYR D 2 279 ? 146.732 148.217 147.710 1.00 88.90 267 TYR D N 1
ATOM 8582 C CA . TYR D 2 279 ? 146.097 148.104 146.414 1.00 88.90 267 TYR D CA 1
ATOM 8583 C C . TYR D 2 279 ? 145.305 146.808 146.336 1.00 88.90 267 TYR D C 1
ATOM 8584 O O . TYR D 2 279 ? 145.065 146.163 147.354 1.00 88.90 267 TYR D O 1
#

Organism: NCBI:txid122960

Nearest PDB structures (foldseek):
  6jbh-assembly1_B  TM=1.004E+00  e=2.445E-54  Alicyclobacillus herbarius
  7dd0-assembly2_B  TM=8.431E-01  e=1.063E-28  Bacillus subtilis subsp. subtilis str. 168
  7dd0-assembly1_A  TM=8.825E-01  e=1.470E-26  Bacillus subtilis subsp. subtilis str. 168
  7dd0-assembly2_D  TM=8.832E-01  e=1.769E-26  Bacillus subtilis subsp. subtilis str. 168
  7dd0-assembly1_C  TM=8.846E-01  e=6.862E-26  Bacillus subtilis subsp. subtilis str. 168

Solvent-accessible surface area: 53626 Å² total; per-residue (Å²): 152,92,12,1,70,7,75,91,0,22,25,75,92,84,30,44,129,157,46,26,78,146,56,104,37,154,159,131,132,58,50,175,24,124,66,51,71,24,2,57,101,1,64,19,67,2,76,122,27,51,6,5,0,2,4,1,34,10,44,14,16,4,58,26,3,3,30,7,3,10,47,48,45,42,43,64,66,33,86,42,156,29,81,61,58,1,16,26,17,4,22,78,20,20,25,57,60,35,1,25,0,125,31,0,7,43,18,0,14,10,20,13,41,57,54,117,153,83,12,185,79,95,38,88,79,10,42,121,22,0,67,11,45,166,29,9,50,14,18,0,94,27,15,18,79,9,16,71,20,27,1,0,10,0,10,0,6,58,23,97,15,52,6,2,2,4,52,93,34,11,30,60,8,10,62,25,7,21,41,80,1,80,87,59,8,70,72,10,74,152,107,16,42,9,7,6,1,16,6,47,43,37,55,79,3,106,95,23,13,89,58,0,3,17,1,6,66,0,71,53,98,44,75,21,73,32,88,109,11,2,46,102,6,61,135,48,13,144,117,42,117,72,124,28,97,114,68,143,166,74,34,114,85,97,52,123,117,29,82,92,22,33,154,178,153,93,11,1,70,8,73,91,1,23,25,75,94,83,26,41,128,155,45,27,80,146,56,105,35,152,160,132,132,57,50,174,26,123,68,51,71,23,2,56,103,0,65,18,69,2,77,121,28,52,5,6,0,2,5,1,33,9,42,14,16,5,56,26,2,2,32,7,3,10,46,49,44,43,44,64,64,33,86,40,156,28,81,63,56,1,16,28,19,3,24,78,22,20,26,54,60,37,1,25,0,122,31,0,7,44,17,0,13,10,20,14,42,56,53,115,155,80,11,184,78,96,39,89,79,10,44,122,22,0,68,12,45,172,33,9,52,10,18,0,93,27,15,19,80,10,18,69,21,30,1,0,10,0,12,0,7,57,24,98,16,51,6,3,2,4,52,92,34,12,30,60,9,10,64,26,6,21,39,79,1,81,89,59,7,69,72,11,74,152,107,17,41,8,6,5,1,16,6,46,44,34,55,80,2,104,98,23,13,87,59,0,5,17,2,6,66,0,69,51,96,44,74,21,72,32,88,110,12,1,46,101,6,61,134,48,12,143,116,43,116,72,126,27,94,116,69,145,169,75,34,115,85,96,50,122,118,30,79,92,22,32,154,178,216,210,31,13,85,70,2,89,81,26,39,100,194,30,110,60,13,32,114,60,7,1,61,3,34,54,55,9,86,14,12,19,46,12,28,41,78,48,41,54,48,80,29,16,87,98,9,12,53,22,30,65,123,33,41,13,128,67,65,186,44,190,70,27,137,33,189,58,11,100,45,50,62,13,20,5,0,4,4,1,14,24,3,6,34,57,2,10,36,78,2,1,95,3,6,38,83,83,19,148,98,7,20,61,12,76,28,30,34,2,1,6,5,1,7,14,1,30,4,24,35,83,25,6,84,85,14,18,44,57,17,100,109,57,16,105,180,22,118,42,127,53,33,98,209,25,58,120,24,88,103,27,34,119,2,1,33,15,15,5,43,2,41,1,4,27,9,3,5,56,0,4,47,38,58,15,34,24,65,70,7,60,16,73,11,70,68,36,20,25,71,0,5,4,26,93,49,29,66,140,78,89,146,132,77,38,65,104,63,47,82,21,25,8,25,10,2,0,28,3,9,15,21,20,19,124,48,29,67,181,26,115,98,75,60,39,110,35,15,96,75,4,79,78,21,14,93,107,57,32,68,95,0,0,98,12,6,57,138,81,75,71,101,10,42,104,107,217,207,30,14,84,71,1,90,82,27,38,101,194,31,112,59,12,31,113,61,6,1,61,4,35,56,55,9,87,14,11,19,44,12,27,40,82,50,39,54,48,78,28,17,88,99,10,12,53,20,30,67,123,31,43,12,124,67,64,187,44,192,70,27,137,34,187,53,12,101,45,51,62,13,21,5,0,4,6,1,15,25,3,6,34,57,2,11,36,81,2,1,95,3,5,38,82,84,19,151,98,6,20,60,12,76,28,30,33,1,0,4,5,0,8,13,1,29,5,26,36,81,26,5,84,85,15,15,45,58,16,99,109,58,15,107,180,23,119,41,126,53,34,99,208,25,56,118,24,85,104,26,36,119,2,2,34,14,15,5,43,1,41,1,3,28,10,3,4,56,0,3,46,38,57,15,34,24,66,69,6,58,16,74,12,71,70,36,20,26,70,0,4,3,26,93,50,28,67,139,76,90,144,131,77,36,64,105,61,46,81,20,24,8,25,8,2,0,29,2,10,15,20,19,21,126,47,27,68,177,24,115,99,75,60,39,109,34,15,98,74,5,79,78,21,13,94,107,56,33,68,97,0,0,99,12,7,57,140,83,74,71,99,10,40,102,104

Secondary structure (DSSP, 8-state):
--S--EEEEEE---B-SSSSSSSS--SS-----B---SEEEEEE--TT-SEEEE-B-GGG-SSHHHHHHTT-S--SEEE---SS------TT-S--TTS-HHHHHHHHHHHH---TTHHHHSHHHHHHHH--GGGGGS-GGGS-HHHHHHHHHHHTTTT--SEEEE-S-S--S-TTTHHHHHHHHHHHHHHT-EEEEE-S-HHHHHHH-SEEEEEETTEEEEEE-STTHHHHHHHHHHHHHHTTTTTTTTHHHHHHHHHGGG--/--S--EEEEEE---B-SSSSSSSS--SS-----B---SEEEEEE--TT-SEEEE-B-GGG-SSHHHHHHTT-S--SEEE---SS------TT-S--TTS-HHHHHHHHHHHH---TTHHHHSHHHHHHHH--GGGGGS-GGGS-HHHHHHHHHHHTTTT--SEEEE-S-S--S-TTTHHHHHHHHHHHHHHT-EEEEE-S-HHHHHHH-SEEEEEETTEEEEEE-STTHHHHHHHHHHHHHHTTTTTTTTHHHHHHHHHGGG--/---HHHHHHHHHHTHHHHHHTHHHHIIIIISSSSSS--HHHHHHHHHHHHHHHHHTTT-SS---SSSS-SHHHHHTTHHHHHHHHTTSHHHHTTTTSSSHHHHTS-S-GGGTTHHHHHHTGGGHHHHTTTTHHHHTSSSSS--TTS---HHHHHHHHHHHHHHHHHTTHHHHHHS-HHHHHHHHHHHTTTTTTSSS-S-SS-TTTTTTTTTSTHHHHHHHHHTTTT--TTTTGGGHHHHHHHHHHHHHHHHHHHHHHHTTTTTTT--/---HHHHHHHHHHTHHHHHHTHHHHIIIIISSSSSS--HHHHHHHHHHHHHHHHHTTT-SS---SSSS-SHHHHHTTHHHHHHHHTTSHHHHTTTTSSSHHHHTS-S-GGGTTHHHHHHTGGGHHHHTTTTHHHHTSSSSS--TTS---HHHHHHHHHHHHHHHHHTTHHHHHHS-HHHHHHHHHHHTTTTTTSSS-S-SS-TTTTTTTTTSTHHHHHHHHHTTTT--TTTTGGGHHHHHHHHHHHHHHHHHHHHHHHTTTTTTT--

Sequence (1062 aa):
EHAVIVENVTKKYKLFKRTSERLLDMILPGGYGEDFYALRNVSFTADKGDVIGIVGVNGSGKSTLSNIIAGILPPTSGTIKIDGQASLIAISSGLNNQLTGRENIELKCLMLGFSKKQIRAMEPDIIEFADIGKFIDQPVKTYSSGMKSRLGFAISVNIDPDVLVIDEALSVGDQTFADKCLDKMNEFKERGKTIFFISHSIGQVKSFCEKALWLEYGEVRGYGTVAEIIPQYEKFLKEYRAMSDKEKRQYKERVMRKQQGEFLEHAVIVENVTKKYKLFKRTSERLLDMILPGGYGEDFYALRNVSFTADKGDVIGIVGVNGSGKSTLSNIIAGILPPTSGTIKIDGQASLIAISSGLNNQLTGRENIELKCLMLGFSKKQIRAMEPDIIEFADIGKFIDQPVKTYSSGMKSRLGFAISVNIDPDVLVIDEALSVGDQTFADKCLDKMNEFKERGKTIFFISHSIGQVKSFCEKALWLEYGEVRGYGTVAEIIPQYEKFLKEYRAMSDKEKRQYKERVMRKQQGEFLMRSAVTVLMEHIRNLYLIRRLSLFELKSDNSNQYLGILWEIINPMIQIAIYWFVFGYGIRGRHPVGHIPFILWMLAGMTVWFFVNQAVLQASKSVYTRIRMVAQMNFPISVIPTYVITAKFYQHLMLLAVIFIIFQFTPYHVSVYLVQLPYYMFGLLALLVSFSLITSTLATVVRDVQMIVQSLVRILLYLTPLLWDPSHLPHLVQVIMRLNPLYYIVEGYRSALLGTSWYLVDHASYTVYFWVVVILFFVFGSMVHLKFRAHFVDYMRSAVTVLMEHIRNLYLIRRLSLFELKSDNSNQYLGILWEIINPMIQIAIYWFVFGYGIRGRHPVGHIPFILWMLAGMTVWFFVNQAVLQASKSVYTRIRMVAQMNFPISVIPTYVITAKFYQHLMLLAVIFIIFQFTPYHVSVYLVQLPYYMFGLLALLVSFSLITSTLATVVRDVQMIVQSLVRILLYLTPLLWDPSHLPHLVQVIMRLNPLYYIVEGYRSALLGTSWYLVDHASYTVYFWVVVILFFVFGSMVHLKFRAHFVDY

Radius of gyration: 32.35 Å; Cα contacts (8 Å, |Δi|>4): 1384; chains: 4; bounding box: 73×70×89 Å